Protein AF-A0A9D2GR12-F1 (afdb_monomer_lite)

Secondary structure (DSSP, 8-state):
-----------S--------------HHHHHHHHHHHHHHHHHHHHHHHHHHHHHHHHHHHHHHHTT--EEEEEEETTEEEEEETTS-EEEEE-------PPPPPPPPP-PPPPP-----SEEEEEETTEEEEEETTT-PBPBBTTSPBPB--SPPPEEE-TTT-EEEETTEEEEEESS-SS-SSEEEEEE-SSEEEEEETTS-EEEEEBP--SS-----SSEEEEE-TTSSSB--EEEEEPBT-EEEEEEEEESTT-EEEEE--TT-EEEE--GGGTTEEEEEBPPTT-TT--SEEEEEEEEEETTEEEEEEEEEEE-GGGSPPPPEEEEEETT--EE-TTPEEEEETT-EEEEEEEEESPPPTT--EEEEESTT-EEEE-SSSTTEEEEE--SS-EEEEEEEEETTSPPEEEEEEEEE--EEEEE-TTSPBPPSEEEEETT--EEEEEEEESTTPEEEEE--TT-EEEEETTEEEEE--SSSTT---EEEEEEEEEETTEEEEEEEEEEEEEE-SPPPP-TT-EEETTS-EESS----SSS-EEEEEEEES----HHHHHH-GGGGG-SS-EEEEESB---BS-SSSS----PPPTTTGGGSGGGTT--SSTTTTSSS--HHHHHHHHHHT-SS--HHHHHHHTHHHHHT-PPPTTS--SBPPPHHHHHHHHHGGG-EEEESSSEEEEE-GGG-HHHHHHHHHHHHH-GGGTT---TTB----SSSSTTSS--------SS-SEEEE--TTSPEEEEE----S-S-B----B-

pLDDT: mean 71.35, std 20.83, range [26.17, 97.94]

Radius of gyration: 57.98 Å; chains: 1; bounding box: 160×81×132 Å

Sequence (775 aa):
MKRIFTTIMAGAAALVGMVSCSQYDDSALRDSLAGLTDRIDAIDSALNGAGGEIAALQELASKAEGYITVDEVVENTDGWTLVFSDGDSVVLRNGAKGEEGEDGKQGEAGENGKPGEAGSPLTIVLQNGVYYWAWKDSGELLKGTDGQPMPASSTPTLSVDEESGCWIVNGQYTDMPAIGGDSRFIRKVEVSDYYVYITLSNGYTLNLSRTQSGESIEIGDYGFRFLDTEGTSDLKSKEDFIRSEAQYVGYEMKPEGATVFFVHPDGWNVAFGTEENAGKIAITAPDFNNPIREDEGTIAAVLTKDGVTVVANLQVKVDQSADPVVYSYTVKDETENEISSDQTIEFLTGEAMTFTYTIEPELNEDHDAVLAATDGWVIEESQETPGQFTLTAPASAGSGEVTIQVNETEPIVLFKVNATAPSLTVTDQEGSPVEDSYLFYAEDVKTFNYTWAPADATVTINGPESWTLDYSDGTLTVTPPAEEAGATVSGTVSYTLTRGEEEILKGDLFSVEVSFGQAPPQPGDYYYADGTWSSALNETEDNPAIGVVFWIGTHTDGKLLEDYPALAQGGNHGLVVAFKNVLATAFRSSGEITLPSVSYVNSVEAAENASNTGEILSTGAYGYANTCLLRETNDQELTILTALDSYAETYACPAPENTSDWFIPSAVEMFYLIAGNTASISTGGGYNFSVTAGDLTNGVAVYNAIREKYPEKDETFGDAYYTFNNVWLSHIDTAYGTPTNPHGGWSISGSVEGPYTLSAAGFSDKKAVRPILAF

Foldseek 3Di:
DDDDDDDDDPDDDPDDDDDDDPPPPCVVVVLVVVLVVQVVVLVVVQVVLVVLQVVLVVVVVVCVVQLWFFADWAADPQGIWTQTLVRDIGGDGFFDDDDDDDDDDDDDDDDDDDDDDDDDQWDWDDDPNFIFIAGPVPRHFWAFPVRDGHTPPDDWRWGADPPQQAIDINNTGTPHHSHDSGRQFWHDWDDDQFWIWTATPVGDIDTGGHANDDPDPDDPQWDKFWAAPVNPDGAAEDAEAAAQDWDKIAMDTHDPPWDKDKDDAPQKDWDADDPVRHRIITIHAHDPPPPRGDQWDKIWIWTDDPRDIHIDIYIYGYDCPPPDDDKDKWKAFPVRDTDALADEDEAAAFDKGKMFMDIPPDDDPVKDKDKDKDPQKDWDADPVDPRMIMITHHNDWDKMFIWMDMPPDDIDTRYIYTYDHWDKAKAAPVRHHDDQEDEAEAFDKGKIFMDIPDPQKDKDKDDPPQWDWDDDPRMIMTHAHNDPVPGPQKDWIKMFIDRVNDTRDIDTRHIYGYDHDADQADQLWFAWLQGDTDNDQDADPVIGRFFTFQAAWQFPAPVQCVVQVVSVVITSDGKTWGQWWFKQLFQDDDDDDPDPPVVVVVVPVVCVPPPDDPPVQAPGWHQLVVQVCPVVRDPDDGSVVVSQVCVCVVPVRFHHPNDSTKTFTGPVVVVSQQQNPQKDWDDDPATKTWDAPVRRVSVVSRVVSSCVVPVPCVPHDPPIGDPPPCPNPVPVPDDDDDDDDPDDFWDWDDDPHGIIIIGGDDPPDSGIDIGTIMD

Structure (mmCIF, N/CA/C/O backbone):
data_AF-A0A9D2GR12-F1
#
_entry.id   AF-A0A9D2GR12-F1
#
loop_
_atom_site.group_PDB
_atom_site.id
_atom_site.type_symbol
_atom_site.label_atom_id
_atom_site.label_alt_id
_atom_site.label_comp_id
_atom_site.label_asym_id
_atom_site.label_entity_id
_atom_site.label_seq_id
_atom_site.pdbx_PDB_ins_code
_atom_site.Cartn_x
_atom_site.Cartn_y
_atom_site.Cartn_z
_atom_site.occupancy
_atom_site.B_iso_or_equiv
_atom_site.auth_seq_id
_atom_site.auth_comp_id
_atom_site.auth_asym_id
_atom_site.auth_atom_id
_atom_site.pdbx_PDB_model_num
ATOM 1 N N . MET A 1 1 ? -97.128 22.845 0.367 1.00 39.22 1 MET A N 1
ATOM 2 C CA . MET A 1 1 ? -96.217 23.067 -0.776 1.00 39.22 1 MET A CA 1
ATOM 3 C C . MET A 1 1 ? -95.268 21.876 -0.792 1.00 39.22 1 MET A C 1
ATOM 5 O O . MET A 1 1 ? -94.304 21.893 -0.058 1.00 39.22 1 MET A O 1
ATOM 9 N N . LYS A 1 2 ? -95.635 20.685 -1.281 1.00 29.05 2 LYS A N 1
ATOM 10 C CA . LYS A 1 2 ? -96.186 20.287 -2.592 1.00 29.05 2 LYS A CA 1
ATOM 11 C C . LYS A 1 2 ? -95.231 20.625 -3.745 1.00 29.05 2 LYS A C 1
ATOM 13 O O . LYS A 1 2 ? -95.222 21.761 -4.184 1.00 29.05 2 LYS A O 1
ATOM 18 N N . ARG A 1 3 ? -94.655 19.550 -4.293 1.00 31.52 3 ARG A N 1
ATOM 19 C CA . ARG A 1 3 ? -94.695 19.198 -5.718 1.00 31.52 3 ARG A CA 1
ATOM 20 C C . ARG A 1 3 ? -93.808 19.988 -6.692 1.00 31.52 3 ARG A C 1
ATOM 22 O O . ARG A 1 3 ? -94.068 21.146 -6.967 1.00 31.52 3 ARG A O 1
ATOM 29 N N . ILE A 1 4 ? -92.985 19.186 -7.373 1.00 39.75 4 ILE A N 1
ATOM 30 C CA . ILE A 1 4 ? -92.846 19.119 -8.837 1.00 39.75 4 ILE A CA 1
ATOM 31 C C . ILE A 1 4 ? -92.072 20.265 -9.485 1.00 39.75 4 ILE A C 1
ATOM 33 O O . ILE A 1 4 ? -92.606 21.340 -9.702 1.00 39.75 4 ILE A O 1
ATOM 37 N N . PHE A 1 5 ? -90.868 19.923 -9.929 1.00 32.44 5 PHE A N 1
ATOM 38 C CA . PHE A 1 5 ? -90.311 20.177 -11.262 1.00 32.44 5 PHE A CA 1
ATOM 39 C C . PHE A 1 5 ? -89.201 19.105 -11.403 1.00 32.44 5 PHE A C 1
ATOM 41 O O . PHE A 1 5 ? -88.431 18.921 -10.472 1.00 32.44 5 PHE A O 1
ATOM 48 N N . THR A 1 6 ? -89.094 18.259 -12.426 1.00 30.08 6 THR A N 1
ATOM 49 C CA . THR A 1 6 ? -89.607 18.363 -13.787 1.00 30.08 6 THR A CA 1
ATOM 50 C C . THR A 1 6 ? -89.575 16.980 -14.432 1.00 30.08 6 THR A C 1
ATOM 52 O O . THR A 1 6 ? -88.517 16.393 -14.629 1.00 30.08 6 THR A O 1
ATOM 55 N N . THR A 1 7 ? -90.744 16.486 -14.810 1.00 39.09 7 THR A N 1
ATOM 56 C CA . THR A 1 7 ? -90.906 15.490 -15.864 1.00 39.09 7 THR A CA 1
ATOM 57 C C . THR A 1 7 ? -90.812 16.223 -17.198 1.00 39.09 7 THR A C 1
ATOM 59 O O . THR A 1 7 ? -91.741 16.965 -17.487 1.00 39.09 7 THR A O 1
ATOM 62 N N . ILE A 1 8 ? -89.770 16.019 -18.011 1.00 38.38 8 ILE A N 1
ATOM 63 C CA . ILE A 1 8 ? -89.871 16.032 -19.484 1.00 38.38 8 ILE A CA 1
ATOM 64 C C . ILE A 1 8 ? -88.817 15.052 -20.038 1.00 38.38 8 ILE A C 1
ATOM 66 O O . ILE A 1 8 ? -87.657 15.104 -19.654 1.00 38.38 8 ILE A O 1
ATOM 70 N N . MET A 1 9 ? -89.265 14.216 -20.980 1.00 30.61 9 MET A N 1
ATOM 71 C CA . MET A 1 9 ? -88.514 13.340 -21.895 1.00 30.61 9 MET A CA 1
ATOM 72 C C . MET A 1 9 ? -88.226 11.901 -21.461 1.00 30.61 9 MET A C 1
ATOM 74 O O . MET A 1 9 ? -87.093 11.458 -21.322 1.00 30.61 9 MET A O 1
ATOM 78 N N . ALA A 1 10 ? -89.303 11.115 -21.472 1.00 36.44 10 ALA A N 1
ATOM 79 C CA . ALA A 1 10 ? -89.287 9.893 -22.269 1.00 36.44 10 ALA A CA 1
ATOM 80 C C . ALA A 1 10 ? -89.020 10.251 -23.748 1.00 36.44 10 ALA A C 1
ATOM 82 O O . ALA A 1 10 ? -89.699 11.135 -24.275 1.00 36.44 10 ALA A O 1
ATOM 83 N N . GLY A 1 11 ? -88.076 9.574 -24.415 1.00 32.59 11 GLY A N 1
ATOM 84 C CA . GLY A 1 11 ? -87.914 9.751 -25.862 1.00 32.59 11 GLY A CA 1
ATOM 85 C C . GLY A 1 11 ? -86.659 9.208 -26.554 1.00 32.59 11 GLY A C 1
ATOM 86 O O . GLY A 1 11 ? -86.220 9.870 -27.480 1.00 32.59 11 GLY A O 1
ATOM 87 N N . ALA A 1 12 ? -86.089 8.070 -26.129 1.00 29.47 12 ALA A N 1
ATOM 88 C CA . ALA A 1 12 ? -85.216 7.139 -26.891 1.00 29.47 12 ALA A CA 1
ATOM 89 C C . ALA A 1 12 ? -84.390 6.330 -25.869 1.00 29.47 12 ALA A C 1
ATOM 91 O O . ALA A 1 12 ? -83.736 6.923 -25.030 1.00 29.47 12 ALA A O 1
ATOM 92 N N . ALA A 1 13 ? -84.335 5.008 -25.816 1.00 32.44 13 ALA A N 1
ATOM 93 C CA . ALA A 1 13 ? -84.885 3.971 -26.658 1.00 32.44 13 ALA A CA 1
ATOM 94 C C . ALA A 1 13 ? -85.016 2.709 -25.788 1.00 32.44 13 ALA A C 1
ATOM 96 O O . ALA A 1 13 ? -84.040 2.220 -25.221 1.00 32.44 13 ALA A O 1
ATOM 97 N N . ALA A 1 14 ? -86.225 2.160 -25.711 1.00 40.50 14 ALA A N 1
ATOM 98 C CA . ALA A 1 14 ? -86.373 0.733 -25.495 1.00 40.50 14 ALA A CA 1
ATOM 99 C C . ALA A 1 14 ? -85.939 0.043 -26.798 1.00 40.50 14 ALA A C 1
ATOM 101 O O . ALA A 1 14 ? -86.658 0.173 -27.784 1.00 40.50 14 ALA A O 1
ATOM 102 N N . LEU A 1 15 ? -84.754 -0.582 -26.807 1.00 39.69 15 LEU A N 1
ATOM 103 C CA . LEU A 1 15 ? -84.400 -1.854 -27.475 1.00 39.69 15 LEU A CA 1
ATOM 104 C C . LEU A 1 15 ? -82.864 -1.994 -27.601 1.00 39.69 15 LEU A C 1
ATOM 106 O O . LEU A 1 15 ? -82.296 -1.628 -28.620 1.00 39.69 15 LEU A O 1
ATOM 110 N N . VAL A 1 16 ? -82.212 -2.585 -26.595 1.00 43.44 16 VAL A N 1
ATOM 111 C CA . VAL A 1 16 ? -81.252 -3.697 -26.774 1.00 43.44 16 VAL A CA 1
ATOM 112 C C . VAL A 1 16 ? -81.396 -4.567 -25.528 1.00 43.44 16 VAL A C 1
ATOM 114 O O . VAL A 1 16 ? -80.827 -4.291 -24.477 1.00 43.44 16 VAL A O 1
ATOM 117 N N . GLY A 1 17 ? -82.246 -5.586 -25.623 1.00 40.62 17 GLY A N 1
ATOM 118 C CA . GLY A 1 17 ? -82.157 -6.730 -24.732 1.00 40.62 17 GLY A CA 1
ATOM 119 C C . GLY A 1 17 ? -81.022 -7.645 -25.193 1.00 40.62 17 GLY A C 1
ATOM 120 O O . GLY A 1 17 ? -80.806 -7.792 -26.393 1.00 40.62 17 GLY A O 1
ATOM 121 N N . MET A 1 18 ? -80.401 -8.307 -24.214 1.00 44.59 18 MET A N 1
ATOM 122 C CA . MET A 1 18 ? -79.562 -9.506 -24.337 1.00 44.59 18 MET A CA 1
ATOM 123 C C . MET A 1 18 ? -78.113 -9.307 -24.813 1.00 44.59 18 MET A C 1
ATOM 125 O O . MET A 1 18 ? -77.780 -9.628 -25.945 1.00 44.59 18 MET A O 1
ATOM 129 N N . VAL A 1 19 ? -77.223 -8.956 -23.879 1.00 42.34 19 VAL A N 1
ATOM 130 C CA . VAL A 1 19 ? -76.031 -9.780 -23.605 1.00 42.34 19 VAL A CA 1
ATOM 131 C C . VAL A 1 19 ? -75.877 -9.878 -22.088 1.00 42.34 19 VAL A C 1
ATOM 133 O O . VAL A 1 19 ? -75.984 -8.888 -21.370 1.00 42.34 19 VAL A O 1
ATOM 136 N N . SER A 1 20 ? -75.712 -11.110 -21.624 1.00 48.81 20 SER A N 1
ATOM 137 C CA . SER A 1 20 ? -75.504 -11.511 -20.239 1.00 48.81 20 SER A CA 1
ATOM 138 C C . SER A 1 20 ? -74.374 -10.717 -19.571 1.00 48.81 20 SER A C 1
ATOM 140 O O . SER A 1 20 ? -73.234 -10.802 -20.010 1.00 48.81 20 SER A O 1
ATOM 142 N N . CYS A 1 21 ? -74.679 -10.030 -18.475 1.00 35.41 21 CYS A N 1
ATOM 143 C CA . CYS A 1 21 ? -73.775 -9.957 -17.334 1.00 35.41 21 CYS A CA 1
ATOM 144 C C . CYS A 1 21 ? -74.639 -10.227 -16.106 1.00 35.41 21 CYS A C 1
ATOM 146 O O . CYS A 1 21 ? -75.266 -9.322 -15.558 1.00 35.41 21 CYS A O 1
ATOM 148 N N . SER A 1 22 ? -74.711 -11.497 -15.698 1.00 45.69 22 SER A N 1
ATOM 149 C CA . SER A 1 22 ? -74.876 -11.802 -14.280 1.00 45.69 22 SER A CA 1
ATOM 150 C C . SER A 1 22 ? -73.867 -10.925 -13.541 1.00 45.69 22 SER A C 1
ATOM 152 O O . SER A 1 22 ? -72.668 -11.062 -13.790 1.00 45.69 22 SER A O 1
ATOM 154 N N . GLN A 1 23 ? -74.331 -9.972 -12.728 1.00 49.69 23 GLN A N 1
ATOM 155 C CA . GLN A 1 23 ? -73.430 -9.293 -11.800 1.00 49.69 23 GLN A CA 1
ATOM 156 C C . GLN A 1 23 ? -72.725 -10.400 -11.019 1.00 49.69 23 GLN A C 1
ATOM 158 O O . GLN A 1 23 ? -73.388 -11.315 -10.531 1.00 49.69 23 GLN A O 1
ATOM 163 N N . TYR A 1 24 ? -71.396 -10.393 -11.062 1.00 44.56 24 TYR A N 1
ATOM 164 C CA . TYR A 1 24 ? -70.570 -11.396 -10.413 1.00 44.56 24 TYR A CA 1
ATOM 165 C C . TYR A 1 24 ? -70.845 -11.304 -8.908 1.00 44.56 24 TYR A C 1
ATOM 167 O O . TYR A 1 24 ? -70.434 -10.341 -8.269 1.00 44.56 24 TYR A O 1
ATOM 175 N N . ASP A 1 25 ? -71.648 -12.238 -8.398 1.00 52.62 25 ASP A N 1
ATOM 176 C CA . ASP A 1 25 ? -72.025 -12.332 -6.989 1.00 52.62 25 ASP A CA 1
ATOM 177 C C . ASP A 1 25 ? -70.882 -13.025 -6.243 1.00 52.62 25 ASP A C 1
ATOM 179 O O . ASP A 1 25 ? -70.800 -14.252 -6.169 1.00 52.62 25 ASP A O 1
ATOM 183 N N . ASP A 1 26 ? -69.930 -12.211 -5.792 1.00 49.69 26 ASP A N 1
ATOM 184 C CA . ASP A 1 26 ? -68.739 -12.636 -5.064 1.00 49.69 26 ASP A CA 1
ATOM 185 C C . ASP A 1 26 ? -68.935 -12.649 -3.545 1.00 49.69 26 ASP A C 1
ATOM 187 O O . ASP A 1 26 ? -67.970 -12.873 -2.813 1.00 49.69 26 ASP A O 1
ATOM 191 N N . SER A 1 27 ? -70.169 -12.468 -3.056 1.00 53.00 27 SER A N 1
ATOM 192 C CA . SER A 1 27 ? -70.480 -12.449 -1.624 1.00 53.00 27 SER A CA 1
ATOM 193 C C . SER A 1 27 ? -69.969 -13.701 -0.907 1.00 53.00 27 SER A C 1
ATOM 195 O O . SER A 1 27 ? -69.324 -13.586 0.129 1.00 53.00 27 SER A O 1
ATOM 197 N N . ALA A 1 28 ? -70.096 -14.882 -1.522 1.00 45.22 28 ALA A N 1
ATOM 198 C CA . ALA A 1 28 ? -69.582 -16.133 -0.956 1.00 45.22 28 ALA A CA 1
ATOM 199 C C . ALA A 1 28 ? -68.043 -16.170 -0.810 1.00 45.22 28 ALA A C 1
ATOM 201 O O . ALA A 1 28 ? -67.517 -16.790 0.119 1.00 45.22 28 ALA A O 1
ATOM 202 N N . LEU A 1 29 ? -67.308 -15.509 -1.714 1.00 48.25 29 LEU A N 1
ATOM 203 C CA . LEU A 1 29 ? -65.848 -15.388 -1.627 1.00 48.25 29 LEU A CA 1
ATOM 204 C C . LEU A 1 29 ? -65.441 -14.372 -0.555 1.00 48.25 29 LEU A C 1
ATOM 206 O O . LEU A 1 29 ? -64.462 -14.602 0.149 1.00 48.25 29 LEU A O 1
ATOM 210 N N . ARG A 1 30 ? -66.198 -13.280 -0.398 1.00 57.09 30 ARG A N 1
ATOM 211 C CA . ARG A 1 30 ? -65.947 -12.247 0.620 1.00 57.09 30 ARG A CA 1
ATOM 212 C C . ARG A 1 30 ? -66.241 -12.751 2.033 1.00 57.09 30 ARG A C 1
ATOM 214 O O . ARG A 1 30 ? -65.442 -12.491 2.923 1.00 57.09 30 ARG A O 1
ATOM 221 N N . ASP A 1 31 ? -67.294 -13.546 2.210 1.00 53.31 31 ASP A N 1
ATOM 222 C CA . ASP A 1 31 ? -67.618 -14.190 3.491 1.00 53.31 31 ASP A CA 1
ATOM 223 C C . ASP A 1 31 ? -66.564 -15.241 3.876 1.00 53.31 31 ASP A C 1
ATOM 225 O O . ASP A 1 31 ? -66.149 -15.331 5.030 1.00 53.31 31 ASP A O 1
ATOM 229 N N . SER A 1 32 ? -66.067 -16.002 2.892 1.00 46.78 32 SER A N 1
ATOM 230 C CA . SER A 1 32 ? -64.966 -16.948 3.112 1.00 46.78 32 SER A CA 1
ATOM 231 C C . SER A 1 32 ? -63.659 -16.233 3.466 1.00 46.78 32 SER A C 1
ATOM 233 O O . SER A 1 32 ? -62.907 -16.727 4.302 1.00 46.78 32 SER A O 1
ATOM 235 N N . LEU A 1 33 ? -63.389 -15.077 2.846 1.00 50.12 33 LEU A N 1
ATOM 236 C CA . LEU A 1 33 ? -62.217 -14.255 3.144 1.00 50.12 33 LEU A CA 1
ATOM 237 C C . LEU A 1 33 ? -62.296 -13.657 4.554 1.00 50.12 33 LEU A C 1
ATOM 239 O O . LEU A 1 33 ? -61.310 -13.735 5.275 1.00 50.12 33 LEU A O 1
ATOM 243 N N . ALA A 1 34 ? -63.461 -13.146 4.964 1.00 47.38 34 ALA A N 1
ATOM 244 C CA . ALA A 1 34 ? -63.689 -12.644 6.319 1.00 47.38 34 ALA A CA 1
ATOM 245 C C . ALA A 1 34 ? -63.476 -13.741 7.377 1.00 47.38 34 ALA A C 1
ATOM 247 O O . ALA A 1 34 ? -62.691 -13.555 8.295 1.00 47.38 34 ALA A O 1
ATOM 248 N N . GLY A 1 35 ? -64.042 -14.939 7.184 1.00 47.09 35 GLY A N 1
ATOM 249 C CA . GLY A 1 35 ? -63.811 -16.058 8.109 1.00 47.09 35 GLY A CA 1
ATOM 250 C C . GLY A 1 35 ? -62.366 -16.583 8.121 1.00 47.09 35 GLY A C 1
ATOM 251 O O . GLY A 1 35 ? -61.930 -17.195 9.093 1.00 47.09 35 GLY A O 1
ATOM 252 N N . LEU A 1 36 ? -61.596 -16.369 7.049 1.00 50.31 36 LEU A N 1
ATOM 253 C CA . LEU A 1 36 ? -60.152 -16.630 7.031 1.00 50.31 36 LEU A CA 1
ATOM 254 C C . LEU A 1 36 ? -59.378 -15.561 7.809 1.00 50.31 36 LEU A C 1
ATOM 256 O O . LEU A 1 36 ? -58.450 -15.926 8.5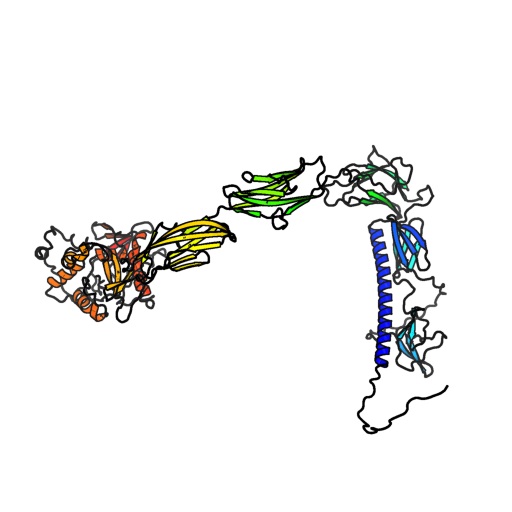25 1.00 50.31 36 LEU A O 1
ATOM 260 N N . THR A 1 37 ? -59.772 -14.290 7.705 1.00 49.22 37 THR A N 1
ATOM 261 C CA . THR A 1 37 ? -59.223 -13.190 8.509 1.00 49.22 37 THR A CA 1
ATOM 262 C C . THR A 1 37 ? -59.465 -13.427 10.000 1.00 49.22 37 THR A C 1
ATOM 264 O O . THR A 1 37 ? -58.493 -13.486 10.742 1.00 49.22 37 THR A O 1
ATOM 267 N N . ASP A 1 38 ? -60.693 -13.743 10.418 1.00 52.62 38 ASP A N 1
ATOM 268 C CA . ASP A 1 38 ? -61.015 -14.009 11.832 1.00 52.62 38 ASP A CA 1
ATOM 269 C C . ASP A 1 38 ? -60.209 -15.192 12.404 1.00 52.62 38 ASP A C 1
ATOM 271 O O . ASP A 1 38 ? -59.784 -15.201 13.560 1.00 52.62 38 ASP A O 1
ATOM 275 N N . ARG A 1 39 ? -59.970 -16.225 11.583 1.00 55.38 39 ARG A N 1
ATOM 276 C CA . ARG A 1 39 ? -59.141 -17.379 11.970 1.00 55.38 39 ARG A CA 1
ATOM 277 C C . ARG A 1 39 ? -57.666 -17.021 12.090 1.00 55.38 39 ARG A C 1
ATOM 279 O O . ARG A 1 39 ? -56.989 -17.612 12.928 1.00 55.38 39 ARG A O 1
ATOM 286 N N . ILE A 1 40 ? -57.168 -16.121 11.246 1.00 56.41 40 ILE A N 1
ATOM 287 C CA . ILE A 1 40 ? -55.800 -15.607 11.343 1.00 56.41 40 ILE A CA 1
ATOM 288 C C . ILE A 1 40 ? -55.667 -14.769 12.615 1.00 56.41 40 ILE A C 1
ATOM 290 O O . ILE A 1 40 ? -54.770 -15.052 13.397 1.00 56.41 40 ILE A O 1
ATOM 294 N N . ASP A 1 41 ? -56.610 -13.872 12.900 1.00 52.25 41 ASP A N 1
ATOM 295 C CA . ASP A 1 41 ? -56.581 -13.022 14.098 1.00 52.25 41 ASP A CA 1
ATOM 296 C C . ASP A 1 41 ? -56.635 -13.845 15.401 1.00 52.25 41 ASP A C 1
ATOM 298 O O . ASP A 1 41 ? -55.936 -13.555 16.379 1.00 52.25 41 ASP A O 1
ATOM 302 N N . ALA A 1 42 ? -57.408 -14.936 15.410 1.00 52.09 42 ALA A N 1
ATOM 303 C CA . ALA A 1 42 ? -57.449 -15.880 16.526 1.00 52.09 42 ALA A CA 1
ATOM 304 C C . ALA A 1 42 ? -56.135 -16.667 16.691 1.00 52.09 42 ALA A C 1
ATOM 306 O O . ALA A 1 42 ? -55.667 -16.872 17.814 1.00 52.09 42 ALA A O 1
ATOM 307 N N . ILE A 1 43 ? -55.520 -17.096 15.582 1.00 53.62 43 ILE A N 1
ATOM 308 C CA . ILE A 1 43 ? -54.206 -17.753 15.598 1.00 53.62 43 ILE A CA 1
ATOM 309 C C . ILE A 1 43 ? -53.125 -16.775 16.070 1.00 53.62 43 ILE A C 1
ATOM 311 O O . ILE A 1 43 ? -52.317 -17.149 16.917 1.00 53.62 43 ILE A O 1
ATOM 315 N N . ASP A 1 44 ? -53.136 -15.532 15.594 1.00 54.75 44 ASP A N 1
ATOM 316 C CA . ASP A 1 44 ? -52.181 -14.490 15.976 1.00 54.75 44 ASP A CA 1
ATOM 317 C C . ASP A 1 44 ? -52.313 -14.140 17.460 1.00 54.75 44 ASP A C 1
ATOM 319 O O . ASP A 1 44 ? -51.315 -14.070 18.177 1.00 54.75 44 ASP A O 1
ATOM 323 N N . SER A 1 45 ? -53.536 -14.035 17.979 1.00 55.62 45 SER A N 1
ATOM 324 C CA . SER A 1 45 ? -53.789 -13.833 19.411 1.00 55.62 45 SER A CA 1
ATOM 325 C C . SER A 1 45 ? -53.288 -15.012 20.258 1.00 55.62 45 SER A C 1
ATOM 327 O O . SER A 1 45 ? -52.644 -14.816 21.294 1.00 55.62 45 SER A O 1
ATOM 329 N N . ALA A 1 46 ? -53.505 -16.251 19.801 1.00 54.56 46 ALA A N 1
ATOM 330 C CA . ALA A 1 46 ? -53.001 -17.451 20.465 1.00 54.56 46 ALA A CA 1
ATOM 331 C C . ALA A 1 46 ? -51.468 -17.578 20.387 1.00 54.56 46 ALA A C 1
ATOM 333 O O . ALA A 1 46 ? -50.848 -18.067 21.336 1.00 54.56 46 ALA A O 1
ATOM 334 N N . LEU A 1 47 ? -50.833 -17.151 19.295 1.00 54.03 47 LEU A N 1
ATOM 335 C CA . LEU A 1 47 ? -49.375 -17.106 19.164 1.00 54.03 47 LEU A CA 1
ATOM 336 C C . LEU A 1 47 ? -48.774 -16.021 20.062 1.00 54.03 47 LEU A C 1
ATOM 338 O O . LEU A 1 47 ? -47.829 -16.308 20.793 1.00 54.03 47 LEU A O 1
ATOM 342 N N . ASN A 1 48 ? -49.369 -14.829 20.105 1.00 59.78 48 ASN A N 1
ATOM 343 C CA . ASN A 1 48 ? -48.934 -13.731 20.971 1.00 59.78 48 ASN A CA 1
ATOM 344 C C . ASN A 1 48 ? -49.032 -14.099 22.458 1.00 59.78 48 ASN A C 1
ATOM 346 O O . ASN A 1 48 ? -48.097 -13.855 23.220 1.00 59.78 48 ASN A O 1
ATOM 350 N N . GLY A 1 49 ? -50.111 -14.773 22.870 1.00 62.09 49 GLY A N 1
ATOM 351 C CA . GLY A 1 49 ? -50.223 -15.305 24.229 1.00 62.09 49 GLY A CA 1
ATOM 352 C C . GLY A 1 49 ? -49.142 -16.343 24.561 1.00 62.09 49 GLY A C 1
ATOM 353 O O . GLY A 1 49 ? -48.660 -16.380 25.687 1.00 62.09 49 GLY A O 1
ATOM 354 N N . ALA A 1 50 ? -48.720 -17.167 23.590 1.00 59.62 50 ALA A N 1
ATOM 355 C CA . ALA A 1 50 ? -47.663 -18.167 23.802 1.00 59.62 50 ALA A CA 1
ATOM 356 C C . ALA A 1 50 ? -46.308 -17.480 23.894 1.00 59.62 50 ALA A C 1
ATOM 358 O O . ALA A 1 50 ? -45.508 -17.839 24.748 1.00 59.62 50 ALA A O 1
ATOM 359 N N . GLY A 1 51 ? -46.079 -16.476 23.044 1.00 57.19 51 GLY A N 1
ATOM 360 C CA . GLY A 1 51 ? -44.892 -15.634 23.089 1.00 57.19 51 GLY A CA 1
ATOM 361 C C . GLY A 1 51 ? -44.717 -14.969 24.453 1.00 57.19 51 GLY A C 1
ATOM 362 O O . GLY A 1 51 ? -43.624 -15.017 25.004 1.00 57.19 51 GLY A O 1
ATOM 363 N N . GLY A 1 52 ? -45.795 -14.438 25.041 1.00 66.94 52 GLY A N 1
ATOM 364 C CA . GLY A 1 52 ? -45.759 -13.839 26.379 1.00 66.94 52 GLY A CA 1
ATOM 365 C C . GLY A 1 52 ? -45.411 -14.832 27.496 1.00 66.94 52 GLY A C 1
ATOM 366 O O . GLY A 1 52 ? -44.573 -14.536 28.341 1.00 66.94 52 GLY A O 1
ATOM 367 N N . GLU A 1 53 ? -46.005 -16.029 27.494 1.00 70.75 53 GLU A N 1
ATOM 368 C CA . GLU A 1 53 ? -45.701 -17.058 28.505 1.00 70.75 53 GLU A CA 1
ATOM 369 C C . GLU A 1 53 ? -44.298 -17.662 28.334 1.00 70.75 53 GLU A C 1
ATOM 371 O O . GLU A 1 53 ? -43.631 -17.964 29.322 1.00 70.75 53 GLU A O 1
ATOM 376 N N . ILE A 1 54 ? -43.828 -17.812 27.090 1.00 70.44 54 ILE A N 1
ATOM 377 C CA . ILE A 1 54 ? -42.456 -18.240 26.791 1.00 70.44 54 ILE A CA 1
ATOM 378 C C . ILE A 1 54 ? -41.458 -17.191 27.283 1.00 70.44 54 ILE A C 1
ATOM 380 O O . ILE A 1 54 ? -40.479 -17.568 27.922 1.00 70.44 54 ILE A O 1
ATOM 384 N N . ALA A 1 55 ? -41.721 -15.903 27.050 1.00 70.44 55 ALA A N 1
ATOM 385 C CA . ALA A 1 55 ? -40.882 -14.820 27.555 1.00 70.44 55 ALA A CA 1
ATOM 386 C C . ALA A 1 55 ? -40.806 -14.841 29.089 1.00 70.44 55 ALA A C 1
ATOM 388 O O . ALA A 1 55 ? -39.711 -14.808 29.641 1.00 70.44 55 ALA A O 1
ATOM 389 N N . ALA A 1 56 ? -41.942 -15.016 29.774 1.00 77.19 56 ALA A N 1
ATOM 390 C CA . ALA A 1 56 ? -41.966 -15.145 31.230 1.00 77.19 56 ALA A CA 1
ATOM 391 C C . ALA A 1 56 ? -41.143 -16.352 31.720 1.00 77.19 56 ALA A C 1
ATOM 393 O O . ALA A 1 56 ? -40.365 -16.224 32.657 1.00 77.19 56 ALA A O 1
ATOM 394 N N . LEU A 1 57 ? -41.253 -17.523 31.080 1.00 78.62 57 LEU A N 1
ATOM 395 C CA . LEU A 1 57 ? -40.446 -18.701 31.435 1.00 78.62 57 LEU A CA 1
ATOM 396 C C . LEU A 1 57 ? -38.946 -18.507 31.175 1.00 78.62 57 LEU A C 1
ATOM 398 O O . LEU A 1 57 ? -38.131 -18.991 31.960 1.00 78.62 57 LEU A O 1
ATOM 402 N N . GLN A 1 58 ? -38.581 -17.822 30.090 1.00 75.94 58 GLN A N 1
ATOM 403 C CA . GLN A 1 58 ? -37.192 -17.466 29.785 1.00 75.94 58 GLN A CA 1
ATOM 404 C C . GLN A 1 58 ? -36.629 -16.505 30.830 1.00 75.94 58 GLN A C 1
ATOM 406 O O . GLN A 1 58 ? -35.507 -16.694 31.293 1.00 75.94 58 GLN A O 1
ATOM 411 N N . GLU A 1 59 ? -37.424 -15.521 31.242 1.00 79.19 59 GLU A N 1
ATOM 412 C CA . GLU A 1 59 ? -37.050 -14.577 32.286 1.00 79.19 59 GLU A CA 1
ATOM 413 C C . GLU A 1 59 ? -36.876 -15.292 33.632 1.00 79.19 59 GLU A C 1
ATOM 415 O O . GLU A 1 59 ? -35.829 -15.156 34.255 1.00 79.19 59 GLU A O 1
ATOM 420 N N . LEU A 1 60 ? -37.810 -16.166 34.032 1.00 80.38 60 LEU A N 1
ATOM 421 C CA . LEU A 1 60 ? -37.657 -16.992 35.239 1.00 80.38 60 LEU A CA 1
ATOM 422 C C . LEU A 1 60 ? -36.399 -17.872 35.202 1.00 80.38 60 LEU A C 1
ATOM 424 O O . LEU A 1 60 ? -35.728 -18.018 36.224 1.00 80.38 60 LEU A O 1
ATOM 428 N N . ALA A 1 61 ? -36.083 -18.470 34.048 1.00 74.62 61 ALA A N 1
ATOM 429 C CA . ALA A 1 61 ? -34.872 -19.267 33.878 1.00 74.62 61 ALA A CA 1
ATOM 430 C C . ALA A 1 61 ? -33.609 -18.404 34.026 1.00 74.62 61 ALA A C 1
ATOM 432 O O . ALA A 1 61 ? -32.701 -18.787 34.758 1.00 74.62 61 ALA A O 1
ATOM 433 N N . SER A 1 62 ? -33.587 -17.213 33.419 1.00 72.19 62 SER A N 1
ATOM 434 C CA . SER A 1 62 ? -32.485 -16.254 33.556 1.00 72.19 62 SER A CA 1
ATOM 435 C C . SER A 1 62 ? -32.301 -15.785 35.003 1.00 72.19 62 SER A C 1
ATOM 437 O O . SER A 1 62 ? -31.178 -15.799 35.504 1.00 72.19 62 SER A O 1
ATOM 439 N N . LYS A 1 63 ? -33.389 -15.452 35.716 1.00 79.81 63 LYS A N 1
ATOM 440 C CA . LYS A 1 63 ? -33.322 -15.083 37.141 1.00 79.81 63 LYS A CA 1
ATOM 441 C C . LYS A 1 63 ? -32.780 -16.235 37.994 1.00 79.81 63 LYS A C 1
ATOM 443 O O . LYS A 1 63 ? -31.957 -16.007 38.878 1.00 79.81 63 LYS A O 1
ATOM 448 N N . ALA A 1 64 ? -33.187 -17.474 37.706 1.00 71.06 64 ALA A N 1
ATOM 449 C CA . ALA A 1 64 ? -32.688 -18.659 38.403 1.00 71.06 64 ALA A CA 1
ATOM 450 C C . ALA A 1 64 ? -31.193 -18.924 38.141 1.00 71.06 64 ALA A C 1
ATOM 452 O O . ALA A 1 64 ? -30.465 -19.240 39.081 1.00 71.06 64 ALA A O 1
ATOM 453 N N . GLU A 1 65 ? -30.726 -18.776 36.897 1.00 70.88 65 GLU A N 1
ATOM 454 C CA . GLU A 1 65 ? -29.304 -18.900 36.533 1.00 70.88 65 GLU A CA 1
ATOM 455 C C . GLU A 1 65 ? -28.444 -17.799 37.170 1.00 70.88 65 GLU A C 1
ATOM 457 O O . GLU A 1 65 ? -27.329 -18.071 37.612 1.00 70.88 65 GLU A O 1
ATOM 462 N N . GLY A 1 66 ? -28.984 -16.582 37.284 1.00 67.38 66 GLY A N 1
ATOM 463 C CA . GLY A 1 66 ? -28.346 -15.449 37.957 1.00 67.38 66 GLY A CA 1
ATOM 464 C C . GLY A 1 66 ? -28.407 -15.492 39.486 1.00 67.38 66 GLY A C 1
ATOM 465 O O . GLY A 1 66 ? -27.980 -14.538 40.129 1.00 67.38 66 GLY A O 1
ATOM 466 N N . TYR A 1 67 ? -28.950 -16.560 40.087 1.00 72.19 67 TYR A N 1
ATOM 467 C CA . TYR A 1 67 ? -29.160 -16.676 41.538 1.00 72.19 67 TYR A CA 1
ATOM 468 C C . TYR A 1 67 ? -29.979 -15.511 42.134 1.00 72.19 67 TYR A C 1
ATOM 470 O O . TYR A 1 67 ? -29.849 -15.158 43.307 1.00 72.19 67 TYR A O 1
ATOM 478 N N . ILE A 1 68 ? -30.869 -14.923 41.337 1.00 75.12 68 ILE A N 1
ATOM 479 C CA . ILE A 1 68 ? -31.728 -13.813 41.743 1.00 75.12 68 ILE A CA 1
ATOM 480 C C . ILE A 1 68 ? -32.915 -14.380 42.528 1.00 75.12 68 ILE A C 1
ATOM 482 O O . ILE A 1 68 ? -33.562 -15.345 42.112 1.00 75.12 68 ILE A O 1
ATOM 486 N N . THR A 1 69 ? -33.191 -13.802 43.695 1.00 81.06 69 THR A N 1
ATOM 487 C CA . THR A 1 69 ? -34.229 -14.288 44.608 1.00 81.06 69 THR A CA 1
ATOM 488 C C . THR A 1 69 ? -35.541 -13.538 44.422 1.00 81.06 69 THR A C 1
ATOM 490 O O . THR A 1 69 ? -35.566 -12.411 43.938 1.00 81.06 69 THR A O 1
ATOM 493 N N . VAL A 1 70 ? -36.650 -14.170 44.806 1.00 83.06 70 VAL A N 1
ATOM 494 C CA . VAL A 1 70 ? -37.982 -13.553 44.780 1.00 83.06 70 VAL A CA 1
ATOM 495 C C . VAL A 1 70 ? -38.193 -12.756 46.066 1.00 83.06 70 VAL A C 1
ATOM 497 O O . VAL A 1 70 ? -38.284 -13.347 47.146 1.00 83.06 70 VAL A O 1
ATOM 500 N N . ASP A 1 71 ? -38.291 -11.436 45.948 1.00 81.75 71 ASP A N 1
ATOM 501 C CA . ASP A 1 71 ? -38.577 -10.508 47.045 1.00 81.75 71 ASP A CA 1
ATOM 502 C C . ASP A 1 71 ? -40.050 -10.578 47.453 1.00 81.75 71 ASP A C 1
ATOM 504 O O . ASP A 1 71 ? -40.379 -10.806 48.620 1.00 81.75 71 ASP A O 1
ATOM 508 N N . GLU A 1 72 ? -40.949 -10.447 46.479 1.00 84.44 72 GLU A N 1
ATOM 509 C CA . GLU A 1 72 ? -42.390 -10.377 46.712 1.00 84.44 72 GLU A CA 1
ATOM 510 C C . GLU A 1 72 ? -43.154 -11.250 45.715 1.00 84.44 72 GLU A C 1
ATOM 512 O O . GLU A 1 72 ? -42.768 -11.407 44.558 1.00 84.44 72 GLU A O 1
ATOM 517 N N . VAL A 1 73 ? -44.262 -11.832 46.174 1.00 87.56 73 VAL A N 1
ATOM 518 C CA . VAL A 1 73 ? -45.203 -12.569 45.330 1.00 87.56 73 VAL A CA 1
ATOM 519 C C . VAL A 1 73 ? -46.584 -11.956 45.517 1.00 87.56 73 VAL A C 1
ATOM 521 O O . VAL A 1 73 ? -47.137 -12.005 46.616 1.00 87.56 73 VAL A O 1
ATOM 524 N N . VAL A 1 74 ? -47.138 -11.403 44.441 1.00 87.69 74 VAL A N 1
ATOM 525 C CA . VAL A 1 74 ? -48.440 -10.729 44.418 1.00 87.69 74 VAL A CA 1
ATOM 526 C C . VAL A 1 74 ? -49.417 -11.553 43.585 1.00 87.69 74 VAL A C 1
ATOM 528 O O . VAL A 1 74 ? -49.146 -11.865 42.429 1.00 87.69 74 VAL A O 1
ATOM 531 N N . GLU A 1 75 ? -50.560 -11.921 44.158 1.00 83.31 75 GLU A N 1
ATOM 532 C CA . GLU A 1 75 ? -51.640 -12.603 43.433 1.00 83.31 75 GLU A CA 1
ATOM 533 C C . GLU A 1 75 ? -52.517 -11.574 42.695 1.00 83.31 75 GLU A C 1
ATOM 535 O O . GLU A 1 75 ? -52.924 -10.566 43.275 1.00 83.31 75 GLU A O 1
ATOM 540 N N . ASN A 1 76 ? -52.824 -11.830 41.421 1.00 78.38 76 ASN A N 1
ATOM 541 C CA . ASN A 1 76 ? -53.630 -10.968 40.550 1.00 78.38 76 ASN A CA 1
ATOM 542 C C . ASN A 1 76 ? -54.858 -11.713 40.003 1.00 78.38 76 ASN A C 1
ATOM 544 O O . ASN A 1 76 ? -54.946 -12.935 40.079 1.00 78.38 76 ASN A O 1
ATOM 548 N N . THR A 1 77 ? -55.785 -10.984 39.368 1.00 66.56 77 THR A N 1
ATOM 549 C CA . THR A 1 77 ? -57.012 -11.560 38.777 1.00 66.56 77 THR A CA 1
ATOM 550 C C . THR A 1 77 ? -56.754 -12.648 37.735 1.00 66.56 77 THR A C 1
ATOM 552 O O . THR A 1 77 ? -57.558 -13.569 37.633 1.00 66.56 77 THR A O 1
ATOM 555 N N . ASP A 1 78 ? -55.632 -12.566 37.016 1.00 64.62 78 ASP A N 1
ATOM 556 C CA . ASP A 1 78 ? -55.289 -13.469 35.909 1.00 64.62 78 ASP A CA 1
ATOM 557 C C . ASP A 1 78 ? -54.010 -14.298 36.176 1.00 64.62 78 ASP A C 1
ATOM 559 O O . ASP A 1 78 ? -53.440 -14.876 35.246 1.00 64.62 78 ASP A O 1
ATOM 563 N N . GLY A 1 79 ? -53.514 -14.340 37.426 1.00 77.31 79 GLY A N 1
ATOM 564 C CA . GLY A 1 79 ? -52.303 -15.088 37.792 1.00 77.31 79 GLY A CA 1
ATOM 565 C C . GLY A 1 79 ? -51.484 -14.477 38.940 1.00 77.31 79 GLY A C 1
ATOM 566 O O . GLY A 1 79 ? -52.036 -14.104 39.966 1.00 77.31 79 GLY A O 1
ATOM 567 N N . TRP A 1 80 ? -50.161 -14.385 38.787 1.00 84.94 80 TRP A N 1
ATOM 568 C CA . TRP A 1 80 ? -49.201 -13.973 39.822 1.00 84.94 80 TRP A CA 1
ATOM 569 C C . TRP A 1 80 ? -48.165 -12.993 39.265 1.00 84.94 80 TRP A C 1
ATOM 571 O O . TRP A 1 80 ? -47.726 -13.155 38.134 1.00 84.94 80 TRP A O 1
ATOM 581 N N . THR A 1 81 ? -47.726 -12.019 40.055 1.00 88.38 81 THR A N 1
ATOM 582 C CA . THR A 1 81 ? -46.533 -11.208 39.782 1.00 88.38 81 THR A CA 1
ATOM 583 C C . THR A 1 81 ? -45.461 -11.570 40.797 1.00 88.38 81 THR A C 1
ATOM 585 O O . THR A 1 81 ? -45.709 -11.523 42.001 1.00 88.38 81 THR A O 1
ATOM 588 N N . LEU A 1 82 ? -44.276 -11.932 40.321 1.00 88.31 82 LEU A N 1
ATOM 589 C CA . LEU A 1 82 ? -43.095 -12.129 41.153 1.00 88.31 82 LEU A CA 1
ATOM 590 C C . LEU A 1 82 ? -42.218 -10.894 41.005 1.00 88.31 82 LEU A C 1
ATOM 592 O O . LEU A 1 82 ? -41.892 -10.537 39.878 1.00 88.31 82 LEU A O 1
ATOM 596 N N . VAL A 1 83 ? -41.847 -10.269 42.116 1.00 87.88 83 VAL A N 1
ATOM 597 C CA . VAL A 1 83 ? -40.855 -9.189 42.172 1.00 87.88 83 VAL A CA 1
ATOM 598 C C . VAL A 1 83 ? -39.544 -9.789 42.662 1.00 87.88 83 VAL A C 1
ATOM 600 O O . VAL A 1 83 ? -39.538 -10.537 43.641 1.00 87.88 83 VAL A O 1
ATOM 603 N N . PHE A 1 84 ? -38.450 -9.498 41.972 1.00 86.06 84 PHE A N 1
ATOM 604 C CA . PHE A 1 84 ? -37.129 -10.066 42.219 1.00 86.06 84 PHE A CA 1
ATOM 605 C C . PHE A 1 84 ? -36.219 -9.097 42.980 1.00 86.06 84 PHE A C 1
ATOM 607 O O . PHE A 1 84 ? -36.480 -7.898 43.041 1.00 86.06 84 PHE A O 1
ATOM 614 N N . SER A 1 85 ? -35.129 -9.617 43.550 1.00 77.50 85 SER A N 1
ATOM 615 C CA . SER A 1 85 ? -34.168 -8.852 44.361 1.00 77.50 85 SER A CA 1
ATOM 616 C C . SER A 1 85 ? -33.372 -7.783 43.603 1.00 77.50 85 SER A C 1
ATOM 618 O O . SER A 1 85 ? -32.645 -7.003 44.212 1.00 77.50 85 SER A O 1
ATOM 620 N N . ASP A 1 86 ? -33.450 -7.773 42.276 1.00 76.50 86 ASP A N 1
ATOM 621 C CA . ASP A 1 86 ? -32.902 -6.735 41.396 1.00 76.50 86 ASP A CA 1
ATOM 622 C C . ASP A 1 86 ? -33.934 -5.647 41.039 1.00 76.50 86 ASP A C 1
ATOM 624 O O . ASP A 1 86 ? -33.602 -4.684 40.355 1.00 76.50 86 ASP A O 1
ATOM 628 N N . GLY A 1 87 ? -35.169 -5.768 41.538 1.00 78.12 87 GLY A N 1
ATOM 629 C CA . GLY A 1 87 ? -36.271 -4.841 41.290 1.00 78.12 87 GLY A CA 1
ATOM 630 C C . GLY A 1 87 ? -37.126 -5.182 40.067 1.00 78.12 87 GLY A C 1
ATOM 631 O O . GLY A 1 87 ? -38.187 -4.575 39.898 1.00 78.12 87 GLY A O 1
ATOM 632 N N . ASP A 1 88 ? -36.719 -6.156 39.248 1.00 86.00 88 ASP A N 1
ATOM 633 C CA . ASP A 1 88 ? -37.506 -6.601 38.099 1.00 86.00 88 ASP A CA 1
ATOM 634 C C . ASP A 1 88 ? -38.736 -7.401 38.539 1.00 86.00 88 ASP A C 1
ATOM 636 O O . ASP A 1 88 ? -38.844 -7.876 39.675 1.00 86.00 88 ASP A O 1
ATOM 640 N N . SER A 1 89 ? -39.691 -7.583 37.622 1.00 87.38 89 SER A N 1
ATOM 641 C CA . SER A 1 89 ? -40.884 -8.373 37.910 1.00 87.38 89 SER A CA 1
ATOM 642 C C . SER A 1 89 ? -41.366 -9.194 36.723 1.00 87.38 89 SER A C 1
ATOM 644 O O . SER A 1 89 ? -41.447 -8.689 35.607 1.00 87.38 89 SER A O 1
ATOM 646 N N . VAL A 1 90 ? -41.781 -10.431 36.997 1.00 84.56 90 VAL A N 1
ATOM 647 C CA . VAL A 1 90 ? -42.347 -11.357 36.008 1.00 84.56 90 VAL A CA 1
ATOM 648 C C . VAL A 1 90 ? -43.815 -11.598 36.322 1.00 84.56 90 VAL A C 1
ATOM 650 O O . VAL A 1 90 ? -44.173 -11.926 37.455 1.00 84.56 90 VAL A O 1
ATOM 653 N N . VAL A 1 91 ? -44.670 -11.516 35.301 1.00 83.62 91 VAL A N 1
ATOM 654 C CA . VAL A 1 91 ? -46.090 -11.874 35.409 1.00 83.62 91 VAL A CA 1
ATOM 655 C C . VAL A 1 91 ? -46.311 -13.297 34.900 1.00 83.62 91 VAL A C 1
ATOM 657 O O . VAL A 1 91 ? -46.096 -13.594 33.727 1.00 83.62 91 VAL A O 1
ATOM 660 N N . LEU A 1 92 ? -46.805 -14.173 35.770 1.00 80.88 92 LEU A N 1
ATOM 661 C CA . LEU A 1 92 ? -47.215 -15.538 35.454 1.00 80.88 92 LEU A CA 1
ATOM 662 C C . LEU A 1 92 ? -48.727 -15.601 35.345 1.00 80.88 92 LEU A C 1
ATOM 664 O O . LEU A 1 92 ? -49.428 -15.463 36.342 1.00 80.88 92 LEU A O 1
ATOM 668 N N . ARG A 1 93 ? -49.242 -15.857 34.147 1.00 73.56 93 ARG A N 1
ATOM 669 C CA . ARG A 1 93 ? -50.676 -16.080 33.960 1.00 73.56 93 ARG A CA 1
ATOM 670 C C . ARG A 1 93 ? -51.027 -17.500 34.396 1.00 73.56 93 ARG A C 1
ATOM 672 O O . ARG A 1 93 ? -50.302 -18.434 34.073 1.00 73.56 93 ARG A O 1
ATOM 679 N N . ASN A 1 94 ? -52.106 -17.666 35.151 1.00 63.81 94 ASN A N 1
ATOM 680 C CA . ASN A 1 94 ? -52.650 -18.974 35.519 1.00 63.81 94 ASN A CA 1
ATOM 681 C C . ASN A 1 94 ? -54.169 -18.814 35.643 1.00 63.81 94 ASN A C 1
ATOM 683 O O . ASN A 1 94 ? -54.619 -18.023 36.469 1.00 63.81 94 ASN A O 1
ATOM 687 N N . GLY A 1 95 ? -54.927 -19.485 34.772 1.00 55.25 95 GLY A N 1
ATOM 688 C CA . GLY A 1 95 ? -56.374 -19.298 34.609 1.00 55.25 95 GLY A CA 1
ATOM 689 C C . GLY A 1 95 ? -57.179 -19.510 35.897 1.00 55.25 95 GLY A C 1
ATOM 690 O O . GLY A 1 95 ? -56.697 -20.077 36.881 1.00 55.25 95 GLY A O 1
ATOM 691 N N . ALA A 1 96 ? -58.427 -19.033 35.905 1.00 44.03 96 ALA A N 1
ATOM 692 C CA . ALA A 1 96 ? -59.304 -19.110 37.071 1.00 44.03 96 ALA A CA 1
ATOM 693 C C . ALA A 1 96 ? -59.549 -20.564 37.529 1.00 44.03 96 ALA A C 1
ATOM 695 O O . ALA A 1 96 ? -59.770 -21.469 36.729 1.00 44.03 96 ALA A O 1
ATOM 696 N N . LYS A 1 97 ? -59.551 -20.775 38.851 1.00 36.66 97 LYS A N 1
ATOM 697 C CA . LYS A 1 97 ? -59.737 -22.070 39.528 1.00 36.66 97 LYS A CA 1
ATOM 698 C C . LYS A 1 97 ? -60.967 -22.838 39.007 1.00 36.66 97 LYS A C 1
ATOM 700 O O . LYS A 1 97 ? -62.096 -22.442 39.287 1.00 36.66 97 LYS A O 1
ATOM 705 N N . GLY A 1 98 ? -60.754 -23.972 38.335 1.00 41.31 98 GLY A N 1
ATOM 706 C CA . GLY A 1 98 ? -61.823 -24.934 38.040 1.00 41.31 98 GLY A CA 1
ATOM 707 C C . GLY A 1 98 ? -62.428 -25.526 39.322 1.00 41.31 98 GLY A C 1
ATOM 708 O O . GLY A 1 98 ? -61.712 -25.744 40.305 1.00 41.31 98 GLY A O 1
ATOM 709 N N . GLU A 1 99 ? -63.744 -25.769 39.331 1.00 33.16 99 GLU A N 1
ATOM 710 C CA . GLU A 1 99 ? -64.405 -26.478 40.435 1.00 33.16 99 GLU A CA 1
ATOM 711 C C . GLU A 1 99 ? -63.882 -27.922 40.553 1.00 33.16 99 GLU A C 1
ATOM 713 O O . GLU A 1 99 ? -63.551 -28.572 39.561 1.00 33.16 99 GLU A O 1
ATOM 718 N N . GLU A 1 100 ? -63.777 -28.410 41.790 1.00 31.89 100 GLU A N 1
ATOM 719 C CA . GLU A 1 100 ? -63.242 -29.730 42.131 1.00 31.89 100 GLU A CA 1
ATOM 720 C C . GLU A 1 100 ? -64.100 -30.838 41.492 1.00 31.89 100 GLU A C 1
ATOM 722 O O . GLU A 1 100 ? -65.282 -30.985 41.804 1.00 31.89 100 GLU A O 1
ATOM 727 N N . GLY A 1 101 ? -63.525 -31.600 40.557 1.00 37.91 101 GLY A N 1
ATOM 728 C CA . GLY A 1 101 ? -64.220 -32.708 39.900 1.00 37.91 101 GLY A CA 1
ATOM 729 C C . GLY A 1 101 ? -64.372 -33.914 40.831 1.00 37.91 101 GLY A C 1
ATOM 730 O O . GLY A 1 101 ? -63.393 -34.353 41.431 1.00 37.91 101 GLY A O 1
ATOM 731 N N . GLU A 1 102 ? -65.581 -34.477 40.928 1.00 36.19 102 GLU A N 1
ATOM 732 C CA . GLU A 1 102 ? -65.805 -35.743 41.639 1.00 36.19 102 GLU A CA 1
ATOM 733 C C . GLU A 1 102 ? -65.132 -36.931 40.922 1.00 36.19 102 GLU A C 1
ATOM 735 O O . GLU A 1 102 ? -65.132 -37.026 39.692 1.00 36.19 102 GLU A O 1
ATOM 740 N N . ASP A 1 103 ? -64.592 -37.864 41.716 1.00 36.81 103 ASP A N 1
ATOM 741 C CA . ASP A 1 103 ? -63.831 -39.039 41.278 1.00 36.81 103 ASP A CA 1
ATOM 742 C C . ASP A 1 103 ? -64.525 -39.855 40.167 1.00 36.81 103 ASP A C 1
ATOM 744 O O . ASP A 1 103 ? -65.583 -40.470 40.351 1.00 36.81 103 ASP A O 1
ATOM 748 N N . GLY A 1 104 ? -63.869 -39.943 39.006 1.00 36.22 104 GLY A N 1
ATOM 749 C CA . GLY A 1 104 ? -64.311 -40.757 37.877 1.00 36.22 104 GLY A CA 1
ATOM 750 C C . GLY A 1 104 ? -64.066 -42.257 38.088 1.00 36.22 104 GLY A C 1
ATOM 751 O O . GLY A 1 104 ? -62.957 -42.694 38.394 1.00 36.22 104 GLY A O 1
ATOM 752 N N . LYS A 1 105 ? -65.094 -43.085 37.856 1.00 38.44 105 LYS A N 1
ATOM 753 C CA . LYS A 1 105 ? -64.938 -44.546 37.745 1.00 38.44 105 LYS A CA 1
ATOM 754 C C . LYS A 1 105 ? -64.253 -44.929 36.429 1.00 38.44 105 LYS A C 1
ATOM 756 O O . LYS A 1 105 ? -64.596 -44.417 35.369 1.00 38.44 105 LYS A O 1
ATOM 761 N N . GLN A 1 106 ? -63.344 -45.896 36.524 1.00 39.84 106 GLN A N 1
ATOM 762 C CA . GLN A 1 106 ? -62.541 -46.460 35.437 1.00 39.84 106 GLN A CA 1
ATOM 763 C C . GLN A 1 106 ? -63.393 -47.025 34.281 1.00 39.84 106 GLN A C 1
ATOM 765 O O . GLN A 1 106 ? -64.217 -47.917 34.493 1.00 39.84 106 GLN A O 1
ATOM 770 N N . GLY A 1 107 ? -63.152 -46.533 33.061 1.00 37.03 107 GLY A N 1
ATOM 771 C CA . GLY A 1 107 ? -63.640 -47.105 31.800 1.00 37.03 107 GLY A CA 1
ATOM 772 C C . GLY A 1 107 ? -62.572 -47.961 31.104 1.00 37.03 107 GLY A C 1
ATOM 773 O O . GLY A 1 107 ? -61.377 -47.712 31.262 1.00 37.03 107 GLY A O 1
ATOM 774 N N . GLU A 1 108 ? -63.004 -48.996 30.378 1.00 39.16 108 GLU A N 1
ATOM 775 C CA . GLU A 1 108 ? -62.131 -49.961 29.692 1.00 39.16 108 GLU A CA 1
ATOM 776 C C . GLU A 1 108 ? -61.439 -49.402 28.435 1.00 39.16 108 GLU A C 1
ATOM 778 O O . GLU A 1 108 ? -61.892 -48.440 27.819 1.00 39.16 108 GLU A O 1
ATOM 783 N N . ALA A 1 109 ? -60.331 -50.047 28.052 1.00 46.91 109 ALA A N 1
ATOM 784 C CA . ALA A 1 109 ? -59.469 -49.658 26.940 1.00 46.91 109 ALA A CA 1
ATOM 785 C C . ALA A 1 109 ? -60.123 -49.876 25.559 1.00 46.91 109 ALA A C 1
ATOM 787 O O . ALA A 1 109 ? -60.585 -50.975 25.252 1.00 46.91 109 ALA A O 1
ATOM 788 N N . GLY A 1 110 ? -60.082 -48.843 24.708 1.00 35.34 110 GLY A N 1
ATOM 789 C CA . GLY A 1 110 ? -60.425 -48.895 23.282 1.00 35.34 110 GLY A CA 1
ATOM 790 C C . GLY A 1 110 ? -59.186 -48.790 22.380 1.00 35.34 110 GLY A C 1
ATOM 791 O O . GLY A 1 110 ? -58.219 -48.117 22.726 1.00 35.34 110 GLY A O 1
ATOM 792 N N . GLU A 1 111 ? -59.215 -49.500 21.250 1.00 36.19 111 GLU A N 1
ATOM 793 C CA . GLU A 1 111 ? -58.094 -49.795 20.341 1.00 36.19 111 GLU A CA 1
ATOM 794 C C . GLU A 1 111 ? -57.511 -48.595 19.561 1.00 36.19 111 GLU A C 1
ATOM 796 O O . GLU A 1 111 ? -58.206 -47.643 19.212 1.00 36.19 111 GLU A O 1
ATOM 801 N N . ASN A 1 112 ? -56.231 -48.712 19.183 1.00 43.28 112 ASN A N 1
ATOM 802 C CA . ASN A 1 112 ? -55.518 -47.766 18.316 1.00 43.28 112 ASN A CA 1
ATOM 803 C C . ASN A 1 112 ? -56.035 -47.780 16.861 1.00 43.28 112 ASN A C 1
ATOM 805 O O . ASN A 1 112 ? -55.953 -48.803 16.175 1.00 43.28 112 ASN A O 1
ATOM 809 N N . GLY A 1 113 ? -56.440 -46.611 16.351 1.00 32.59 113 GLY A N 1
ATOM 810 C CA . GLY A 1 113 ? -56.692 -46.327 14.931 1.00 32.59 113 GLY A CA 1
ATOM 811 C C . GLY A 1 113 ? -55.567 -45.505 14.278 1.00 32.59 113 GLY A C 1
ATOM 812 O O . GLY A 1 113 ? -54.977 -44.635 14.906 1.00 32.59 113 GLY A O 1
ATOM 813 N N . LYS A 1 114 ? -55.247 -45.819 13.015 1.00 36.00 114 LYS A N 1
ATOM 814 C CA . LYS A 1 114 ? -54.121 -45.304 12.199 1.00 36.00 114 LYS A CA 1
ATOM 815 C C . LYS A 1 114 ? -54.225 -43.809 11.810 1.00 36.00 114 LYS A C 1
ATOM 817 O O . LYS A 1 114 ? -55.335 -43.295 11.722 1.00 36.00 114 LYS A O 1
ATOM 822 N N . PRO A 1 115 ? -53.089 -43.147 11.488 1.00 45.19 115 PRO A N 1
ATOM 823 C CA . PRO A 1 115 ? -53.025 -41.711 11.198 1.00 45.19 115 PRO A CA 1
ATOM 824 C C . PRO A 1 115 ? -53.690 -41.362 9.859 1.00 45.19 115 PRO A C 1
ATOM 826 O O . PRO A 1 115 ? -53.458 -42.035 8.854 1.00 45.19 115 PRO A O 1
ATOM 829 N N . GLY A 1 116 ? -54.499 -40.300 9.857 1.00 30.36 116 GLY A N 1
ATOM 830 C CA . GLY A 1 116 ? -55.205 -39.777 8.688 1.00 30.36 116 GLY A CA 1
ATOM 831 C C . GLY A 1 116 ? -55.003 -38.269 8.535 1.00 30.36 116 GLY A C 1
ATOM 832 O O . GLY A 1 116 ? -54.955 -37.539 9.519 1.00 30.36 116 GLY A O 1
ATOM 833 N N . GLU A 1 117 ? -54.863 -37.854 7.279 1.00 35.03 117 GLU A N 1
ATOM 834 C CA . GLU A 1 117 ? -54.567 -36.518 6.752 1.00 35.03 117 GLU A CA 1
ATOM 835 C C . GLU A 1 117 ? -55.314 -35.352 7.432 1.00 35.03 117 GLU A C 1
ATOM 837 O O . GLU A 1 117 ? -56.450 -35.490 7.900 1.00 35.03 117 GLU A O 1
ATOM 842 N N . ALA A 1 118 ? -54.660 -34.182 7.453 1.00 35.31 118 ALA A N 1
ATOM 843 C CA . ALA A 1 118 ? -55.163 -32.934 8.022 1.00 35.31 118 ALA A CA 1
ATOM 844 C C . ALA A 1 118 ? -56.511 -32.534 7.393 1.00 35.31 118 ALA A C 1
ATOM 846 O O . ALA A 1 118 ? -56.580 -31.936 6.323 1.00 35.31 118 ALA A O 1
ATOM 847 N N . GLY A 1 119 ? -57.594 -32.888 8.080 1.00 36.94 119 GLY A N 1
ATOM 848 C CA . GLY A 1 119 ? -58.964 -32.505 7.758 1.00 36.94 119 GLY A CA 1
ATOM 849 C C . GLY A 1 119 ? -59.610 -31.853 8.974 1.00 36.94 119 GLY A C 1
ATOM 850 O O . GLY A 1 119 ? -59.324 -32.281 10.092 1.00 36.94 119 GLY A O 1
ATOM 851 N N . SER A 1 120 ? -60.450 -30.851 8.708 1.00 51.53 120 SER A N 1
ATOM 852 C CA . SER A 1 120 ? -61.206 -29.964 9.607 1.00 51.53 120 SER A CA 1
ATOM 853 C C . SER A 1 120 ? -61.493 -30.481 11.033 1.00 51.53 120 SER A C 1
ATOM 855 O O . SER A 1 120 ? -61.797 -31.663 11.192 1.00 51.53 120 SER A O 1
ATOM 857 N N . PRO A 1 121 ? -61.507 -29.600 12.060 1.00 56.56 121 PRO A N 1
ATOM 858 C CA . PRO A 1 121 ? -61.710 -29.980 13.472 1.00 56.56 121 PRO A CA 1
ATOM 859 C C . PRO A 1 121 ? -63.109 -30.551 13.781 1.00 56.56 121 PRO A C 1
ATOM 861 O O . PRO A 1 121 ? -63.345 -31.092 14.860 1.00 56.56 121 PRO A O 1
ATOM 864 N N . LEU A 1 122 ? -64.036 -30.458 12.825 1.00 62.28 122 LEU A N 1
ATOM 865 C CA . LEU A 1 122 ? -65.412 -30.929 12.934 1.00 62.28 122 LEU A CA 1
ATOM 866 C C . LEU A 1 122 ? -65.651 -32.173 12.070 1.00 62.28 122 LEU A C 1
ATOM 868 O O . LEU A 1 122 ? -65.135 -32.295 10.958 1.00 62.28 122 LEU A O 1
ATOM 872 N N . THR A 1 123 ? -66.500 -33.064 12.571 1.00 65.81 123 THR A N 1
ATOM 873 C CA . THR A 1 123 ? -67.055 -34.224 11.872 1.00 65.81 123 THR A CA 1
ATOM 874 C C . THR A 1 123 ? -68.586 -34.181 11.902 1.00 65.81 123 THR A C 1
ATOM 876 O O . THR A 1 123 ? -69.188 -33.351 12.584 1.00 65.81 123 THR A O 1
ATOM 879 N N . ILE A 1 124 ? -69.233 -35.063 11.142 1.00 66.19 124 ILE A N 1
ATOM 880 C CA . ILE A 1 124 ? -70.692 -35.187 11.110 1.00 66.19 124 ILE A CA 1
ATOM 881 C C . ILE A 1 124 ? -71.088 -36.503 11.778 1.00 66.19 124 ILE A C 1
ATOM 883 O O . ILE A 1 124 ? -70.651 -37.576 11.359 1.00 66.19 124 ILE A O 1
ATOM 887 N N . VAL A 1 125 ? -71.967 -36.429 12.777 1.00 71.69 125 VAL A N 1
ATOM 888 C CA . VAL A 1 125 ? -72.518 -37.595 13.478 1.00 71.69 125 VAL A CA 1
ATOM 889 C C . VAL A 1 125 ? -74.018 -37.695 13.204 1.00 71.69 125 VAL A C 1
ATOM 891 O O . VAL A 1 125 ? -74.758 -36.726 13.345 1.00 71.69 125 VAL A O 1
ATOM 894 N N . LEU A 1 126 ? -74.487 -38.878 12.796 1.00 65.06 126 LEU A N 1
ATOM 895 C CA . LEU A 1 126 ? -75.910 -39.159 12.580 1.00 65.06 126 LEU A CA 1
ATOM 896 C C . LEU A 1 126 ? -76.550 -39.663 13.878 1.00 65.06 126 LEU A C 1
ATOM 898 O O . LEU A 1 126 ? -76.192 -40.737 14.360 1.00 65.06 126 LEU A O 1
ATOM 902 N N . GLN A 1 127 ? -77.546 -38.945 14.399 1.00 73.06 127 GLN A N 1
ATOM 903 C CA . GLN A 1 127 ? -78.387 -39.415 15.502 1.00 73.06 127 GLN A CA 1
ATOM 904 C C . GLN A 1 127 ? -79.869 -39.206 15.188 1.00 73.06 127 GLN A C 1
ATOM 906 O O . GLN A 1 127 ? -80.275 -38.162 14.691 1.00 73.06 127 GLN A O 1
ATOM 911 N N . ASN A 1 128 ? -80.697 -40.216 15.473 1.00 72.25 128 ASN A N 1
ATOM 912 C CA . ASN A 1 128 ? -82.158 -40.164 15.303 1.00 72.25 128 ASN A CA 1
ATOM 913 C C . ASN A 1 128 ? -82.635 -39.695 13.909 1.00 72.25 128 ASN A C 1
ATOM 915 O O . ASN A 1 128 ? -83.694 -39.086 13.779 1.00 72.25 128 ASN A O 1
ATOM 919 N N . GLY A 1 129 ? -81.863 -39.995 12.858 1.00 64.88 129 GLY A N 1
ATOM 920 C CA . GLY A 1 129 ? -82.186 -39.620 11.477 1.00 64.88 129 GLY A CA 1
ATOM 921 C C . GLY A 1 129 ? -81.809 -38.186 11.089 1.00 64.88 129 GLY A C 1
ATOM 922 O O . GLY A 1 129 ? -82.128 -37.772 9.977 1.00 64.88 129 GLY A O 1
ATOM 923 N N . VAL A 1 130 ? -81.119 -37.449 11.965 1.00 68.75 130 VAL A N 1
ATOM 924 C CA . VAL A 1 130 ? -80.619 -36.091 11.722 1.00 68.75 130 VAL A CA 1
ATOM 925 C C . VAL A 1 130 ? -79.095 -36.082 11.864 1.00 68.75 130 VAL A C 1
ATOM 927 O O . VAL A 1 130 ? -78.537 -36.661 12.797 1.00 68.75 130 VAL A O 1
ATOM 930 N N . TYR A 1 131 ? -78.411 -35.464 10.906 1.00 72.50 131 TYR A N 1
ATOM 931 C CA . TYR A 1 131 ? -76.967 -35.254 10.969 1.00 72.50 131 TYR A CA 1
ATOM 932 C C . TYR A 1 131 ? -76.670 -34.026 11.832 1.00 72.50 131 TYR A C 1
ATOM 934 O O . TYR A 1 131 ? -77.306 -32.990 11.648 1.00 72.50 131 TYR A O 1
ATOM 942 N N . TYR A 1 132 ? -75.712 -34.139 12.747 1.00 78.94 132 TYR A N 1
ATOM 943 C CA . TYR A 1 132 ? -75.275 -33.089 13.666 1.00 78.94 132 TYR A CA 1
ATOM 944 C C . TYR A 1 132 ? -73.779 -32.830 13.515 1.00 78.94 132 TYR A C 1
ATOM 946 O O . TYR A 1 132 ? -73.019 -33.742 13.173 1.00 78.94 132 TYR A O 1
ATOM 954 N N . TRP A 1 133 ? -73.363 -31.596 13.788 1.00 75.06 133 TRP A N 1
ATOM 955 C CA . TRP A 1 133 ? -71.948 -31.270 13.926 1.00 75.06 133 TRP A CA 1
ATOM 956 C C . TRP A 1 133 ? -71.404 -31.875 15.218 1.00 75.06 133 TRP A C 1
ATOM 958 O O . TRP A 1 133 ? -72.041 -31.790 16.267 1.00 75.06 133 TRP A O 1
ATOM 968 N N . ALA A 1 134 ? -70.233 -32.496 15.132 1.00 76.88 134 ALA A N 1
ATOM 969 C CA . ALA A 1 134 ? -69.535 -33.079 16.265 1.00 76.88 134 ALA A CA 1
ATOM 970 C C . ALA A 1 134 ? -68.036 -32.780 16.189 1.00 76.88 134 ALA A C 1
ATOM 972 O O . ALA A 1 134 ? -67.500 -32.536 15.107 1.00 76.88 134 ALA A O 1
ATOM 973 N N . TRP A 1 135 ? -67.342 -32.833 17.319 1.00 70.00 135 TRP A N 1
ATOM 974 C CA . TRP A 1 135 ? -65.888 -32.700 17.339 1.00 70.00 135 TRP A CA 1
ATOM 975 C C . TRP A 1 135 ? -65.236 -33.942 16.745 1.00 70.00 135 TRP A C 1
ATOM 977 O O . TRP A 1 135 ? -65.613 -35.065 17.073 1.00 70.00 135 TRP A O 1
ATOM 987 N N . LYS A 1 136 ? -64.266 -33.757 15.844 1.00 65.50 136 LYS A N 1
ATOM 988 C CA . LYS A 1 136 ? -63.639 -34.878 15.130 1.00 65.50 136 LYS A CA 1
ATOM 989 C C . LYS A 1 136 ? -62.913 -35.842 16.074 1.00 65.50 136 LYS A C 1
ATOM 991 O O . LYS A 1 136 ? -62.973 -37.047 15.840 1.00 65.50 136 LYS A O 1
ATOM 996 N N . ASP A 1 137 ? -62.294 -35.315 17.130 1.00 60.00 137 ASP A N 1
ATOM 997 C CA . ASP A 1 137 ? -61.474 -36.106 18.052 1.00 60.00 137 ASP A CA 1
ATOM 998 C C . ASP A 1 137 ? -62.294 -36.768 19.172 1.00 60.00 137 ASP A C 1
ATOM 1000 O O . ASP A 1 137 ? -62.011 -37.909 19.531 1.00 60.00 137 ASP A O 1
ATOM 1004 N N . SER A 1 138 ? -63.334 -36.105 19.699 1.00 62.88 138 SER A N 1
ATOM 1005 C CA . SER A 1 138 ? -64.171 -36.661 20.782 1.00 62.88 138 SER A CA 1
ATOM 1006 C C . SER A 1 138 ? -65.470 -37.317 20.300 1.00 62.88 138 SER A C 1
ATOM 1008 O O . SER A 1 138 ? -66.037 -38.157 20.996 1.00 62.88 138 SER A O 1
ATOM 1010 N N . GLY A 1 139 ? -65.970 -36.951 19.117 1.00 63.59 139 GLY A N 1
ATOM 1011 C CA . GLY A 1 139 ? -67.278 -37.374 18.610 1.00 63.59 139 GLY A CA 1
ATOM 1012 C C . GLY A 1 139 ? -68.473 -36.742 19.336 1.00 63.59 139 GLY A C 1
ATOM 1013 O O . GLY A 1 139 ? -69.618 -37.092 19.036 1.00 63.59 139 GLY A O 1
ATOM 1014 N N . GLU A 1 140 ? -68.236 -35.821 20.274 1.00 76.00 140 GLU A N 1
ATOM 1015 C CA . GLU A 1 140 ? -69.294 -35.140 21.020 1.00 76.00 140 GLU A CA 1
ATOM 1016 C C . GLU A 1 140 ? -70.044 -34.141 20.142 1.00 76.00 140 GLU A C 1
ATOM 1018 O O . GLU A 1 140 ? -69.442 -33.416 19.349 1.00 76.00 140 GLU A O 1
ATOM 1023 N N . LEU A 1 141 ? -71.373 -34.106 20.292 1.00 75.88 141 LEU A N 1
ATOM 1024 C CA . LEU A 1 141 ? -72.230 -33.197 19.536 1.00 75.88 141 LEU A CA 1
ATOM 1025 C C . LEU A 1 141 ? -71.971 -31.753 19.962 1.00 75.88 141 LEU A C 1
ATOM 1027 O O . LEU A 1 141 ? -72.075 -31.441 21.149 1.00 75.88 141 LEU A O 1
ATOM 1031 N N . LEU A 1 142 ? -71.727 -30.876 18.988 1.00 67.19 142 LEU A N 1
ATOM 1032 C CA . LEU A 1 142 ? -71.655 -29.442 19.238 1.00 67.19 142 LEU A CA 1
ATOM 1033 C C . LEU A 1 142 ? -73.028 -28.935 19.662 1.00 67.19 142 LEU A C 1
ATOM 1035 O O . LEU A 1 142 ? -74.033 -29.221 19.000 1.00 67.19 142 LEU A O 1
ATOM 1039 N N . LYS A 1 143 ? -73.057 -28.174 20.756 1.00 76.06 143 LYS A N 1
ATOM 1040 C CA . LYS A 1 143 ? -74.266 -27.561 21.296 1.00 76.06 143 LYS A CA 1
ATOM 1041 C C . LYS A 1 143 ? -74.206 -26.048 21.127 1.00 76.06 143 LYS A C 1
ATOM 1043 O O . LYS A 1 143 ? -73.142 -25.449 21.254 1.00 76.06 143 LYS A O 1
ATOM 1048 N N . GLY A 1 144 ? -75.354 -25.444 20.838 1.00 63.56 144 GLY A N 1
ATOM 1049 C CA . GLY A 1 144 ? -75.502 -23.995 20.928 1.00 63.56 144 GLY A CA 1
ATOM 1050 C C . GLY A 1 144 ? -75.527 -23.532 22.389 1.00 63.56 144 GLY A C 1
ATOM 1051 O O . GLY A 1 144 ? -75.640 -24.343 23.310 1.00 63.56 144 GLY A O 1
ATOM 1052 N N . THR A 1 145 ? -75.512 -22.219 22.619 1.00 54.53 145 THR A N 1
ATOM 1053 C CA . THR A 1 145 ? -75.670 -21.608 23.959 1.00 54.53 145 THR A CA 1
ATOM 1054 C C . THR A 1 145 ? -76.987 -21.947 24.669 1.00 54.53 145 THR A C 1
ATOM 1056 O O . THR A 1 145 ? -77.131 -21.709 25.866 1.00 54.53 145 THR A O 1
ATOM 1059 N N . ASP A 1 146 ? -77.951 -22.536 23.963 1.00 65.81 146 ASP A N 1
ATOM 1060 C CA . ASP A 1 146 ? -79.194 -23.094 24.504 1.00 65.81 146 ASP A CA 1
ATOM 1061 C C . ASP A 1 146 ? -79.056 -24.553 24.997 1.00 65.81 146 ASP A C 1
ATOM 1063 O O . ASP A 1 146 ? -80.027 -25.157 25.468 1.00 65.81 146 ASP A O 1
ATOM 1067 N N . GLY A 1 147 ? -77.857 -25.132 24.885 1.00 64.31 147 GLY A N 1
ATOM 1068 C CA . GLY A 1 147 ? -77.536 -26.506 25.254 1.00 64.31 147 GLY A CA 1
ATOM 1069 C C . GLY A 1 147 ? -78.063 -27.565 24.278 1.00 64.31 147 GLY A C 1
ATOM 1070 O O . GLY A 1 147 ? -77.987 -28.757 24.595 1.00 64.31 147 GLY A O 1
ATOM 1071 N N . GLN A 1 148 ? -78.609 -27.177 23.117 1.00 76.56 148 GLN A N 1
ATOM 1072 C CA . GLN A 1 148 ? -79.163 -28.110 22.132 1.00 76.56 148 GLN A CA 1
ATOM 1073 C C . GLN A 1 148 ? -78.149 -28.480 21.037 1.00 76.56 148 GLN A C 1
ATOM 1075 O O . GLN A 1 148 ? -77.406 -27.613 20.579 1.00 76.56 148 GLN A O 1
ATOM 1080 N N . PRO A 1 149 ? -78.126 -29.746 20.564 1.00 75.12 149 PRO A N 1
ATOM 1081 C CA . PRO A 1 149 ? -77.230 -30.172 19.491 1.00 75.12 149 PRO A CA 1
ATOM 1082 C C . PRO A 1 149 ? -77.501 -29.468 18.155 1.00 75.12 149 PRO A C 1
ATOM 1084 O O . PRO A 1 149 ? -78.648 -29.383 17.709 1.00 75.12 149 PRO A O 1
ATOM 1087 N N . MET A 1 150 ? -76.438 -29.051 17.468 1.00 72.12 150 MET A N 1
ATOM 1088 C CA . MET A 1 150 ? -76.513 -28.276 16.228 1.00 72.12 150 MET A CA 1
ATOM 1089 C C . MET A 1 150 ? -76.632 -29.152 14.962 1.00 72.12 150 MET A C 1
ATOM 1091 O O . MET A 1 150 ? -75.722 -29.938 14.673 1.00 72.12 150 MET A O 1
ATOM 1095 N N . PRO A 1 151 ? -77.709 -29.028 14.158 1.00 75.44 151 PRO A N 1
ATOM 1096 C CA . PRO A 1 151 ? -77.882 -29.804 12.927 1.00 75.44 151 PRO A CA 1
ATOM 1097 C C . PRO A 1 151 ? -76.866 -29.436 11.830 1.00 75.44 151 PRO A C 1
ATOM 1099 O O . PRO A 1 151 ? -76.611 -28.263 11.562 1.00 75.44 151 PRO A O 1
ATOM 1102 N N . ALA A 1 152 ? -76.349 -30.439 11.120 1.00 69.62 152 ALA A N 1
ATOM 1103 C CA . ALA A 1 152 ? -75.418 -30.298 10.001 1.00 69.62 152 ALA A CA 1
ATOM 1104 C C . ALA A 1 152 ? -76.150 -30.146 8.655 1.00 69.62 152 ALA A C 1
ATOM 1106 O O . ALA A 1 152 ? -76.089 -31.015 7.786 1.00 69.62 152 ALA A O 1
ATOM 1107 N N . SER A 1 153 ? -76.895 -29.049 8.496 1.00 63.09 153 SER A N 1
ATOM 1108 C CA . SER A 1 153 ? -77.730 -28.782 7.312 1.00 63.09 153 SER A CA 1
ATOM 1109 C C . SER A 1 153 ? -77.006 -28.082 6.149 1.00 63.09 153 SER A C 1
ATOM 1111 O O . SER A 1 153 ? -77.524 -28.081 5.032 1.00 63.09 153 SER A O 1
ATOM 1113 N N . SER A 1 154 ? -75.816 -27.517 6.378 1.00 58.03 154 SER A N 1
ATOM 1114 C CA . SER A 1 154 ? -74.962 -26.862 5.371 1.00 58.03 154 SER A CA 1
ATOM 1115 C C . SER A 1 154 ? -73.495 -26.865 5.808 1.00 58.03 154 SER A C 1
ATOM 1117 O O . SER A 1 154 ? -73.222 -27.046 6.993 1.00 58.03 154 SER A O 1
ATOM 1119 N N . THR A 1 155 ? -72.558 -26.638 4.876 1.00 51.94 155 THR A N 1
ATOM 1120 C CA . THR A 1 155 ? -71.118 -26.471 5.165 1.00 51.94 155 THR A CA 1
ATOM 1121 C C . THR A 1 155 ? -70.909 -25.474 6.315 1.00 51.94 155 THR A C 1
ATOM 1123 O O . THR A 1 155 ? -71.516 -24.405 6.263 1.00 51.94 155 THR A O 1
ATOM 1126 N N . PRO A 1 156 ? -70.102 -25.799 7.343 1.00 56.75 156 PRO A N 1
ATOM 1127 C CA . PRO A 1 156 ? -70.001 -24.986 8.541 1.00 56.75 156 PRO A CA 1
ATOM 1128 C C . PRO A 1 156 ? -69.101 -23.770 8.295 1.00 56.75 156 PRO A C 1
ATOM 1130 O O . PRO A 1 156 ? -67.975 -23.928 7.823 1.00 56.75 156 PRO A O 1
ATOM 1133 N N . THR A 1 157 ? -69.572 -22.568 8.626 1.00 54.47 157 THR A N 1
ATOM 1134 C CA . THR A 1 157 ? -68.726 -21.375 8.763 1.00 54.47 157 THR A CA 1
ATOM 1135 C C . THR A 1 157 ? -68.191 -21.293 10.190 1.00 54.47 157 THR A C 1
ATOM 1137 O O . THR A 1 157 ? -68.927 -21.564 11.137 1.00 54.47 157 THR A O 1
ATOM 1140 N N . LEU A 1 158 ? -66.902 -20.975 10.334 1.00 60.38 158 LEU A N 1
ATOM 1141 C CA . LEU A 1 158 ? -66.211 -20.850 11.619 1.00 60.38 158 LEU A CA 1
ATOM 1142 C C . LEU A 1 158 ? -65.753 -19.403 11.792 1.00 60.38 158 LEU A C 1
ATOM 1144 O O . LEU A 1 158 ? -65.041 -18.902 10.923 1.00 60.38 158 LEU A O 1
ATOM 1148 N N . SER A 1 159 ? -66.123 -18.776 12.902 1.00 60.69 159 SER A N 1
ATOM 1149 C CA . SER A 1 159 ? -65.591 -17.483 13.348 1.00 60.69 159 SER A CA 1
ATOM 1150 C C . SER A 1 159 ? -65.396 -17.496 14.867 1.00 60.69 159 SER A C 1
ATOM 1152 O O . SER A 1 159 ? -65.769 -18.465 15.533 1.00 60.69 159 SER A O 1
ATOM 1154 N N . VAL A 1 160 ? -64.765 -16.463 15.419 1.00 59.56 160 VAL A N 1
ATOM 1155 C CA . VAL A 1 160 ? -64.570 -16.303 16.866 1.00 59.56 160 VAL A CA 1
ATOM 1156 C C . VAL A 1 160 ? -65.358 -15.087 17.323 1.00 59.56 160 VAL A C 1
ATOM 1158 O O . VAL A 1 160 ? -65.389 -14.074 16.632 1.00 59.56 160 VAL A O 1
ATOM 1161 N N . ASP A 1 161 ? -66.025 -15.200 18.466 1.00 62.75 161 ASP A N 1
ATOM 1162 C CA . ASP A 1 161 ? -66.650 -14.047 19.100 1.00 62.75 161 ASP A CA 1
ATOM 1163 C C . ASP A 1 161 ? -65.604 -13.232 19.874 1.00 62.75 161 ASP A C 1
ATOM 1165 O O . ASP A 1 161 ? -64.955 -13.762 20.775 1.00 62.75 161 ASP A O 1
ATOM 1169 N N . GLU A 1 162 ? -65.449 -11.949 19.545 1.00 52.62 162 GLU A N 1
ATOM 1170 C CA . GLU A 1 162 ? -64.443 -11.075 20.171 1.00 52.62 162 GLU A CA 1
ATOM 1171 C C . GLU A 1 162 ? -64.720 -10.793 21.661 1.00 52.62 162 GLU A C 1
ATOM 1173 O O . GLU A 1 162 ? -63.790 -10.496 22.407 1.00 52.62 162 GLU A O 1
ATOM 1178 N N . GLU A 1 163 ? -65.977 -10.892 22.114 1.00 53.00 163 GLU A N 1
ATOM 1179 C CA . GLU A 1 163 ? -66.380 -10.535 23.484 1.00 53.00 163 GLU A CA 1
ATOM 1180 C C . GLU A 1 163 ? -66.334 -11.735 24.450 1.00 53.00 163 GLU A C 1
ATOM 1182 O O . GLU A 1 163 ? -65.914 -11.599 25.598 1.00 53.00 163 GLU A O 1
ATOM 1187 N N . SER A 1 164 ? -66.726 -12.927 23.991 1.00 57.47 164 SER A N 1
ATOM 1188 C CA . SER A 1 164 ? -66.745 -14.173 24.777 1.00 57.47 164 SER A CA 1
ATOM 1189 C C . SER A 1 164 ? -65.579 -15.120 24.483 1.00 57.47 164 SER A C 1
ATOM 1191 O O . SER A 1 164 ? -65.394 -16.103 25.203 1.00 57.47 164 SER A O 1
ATOM 1193 N N . GLY A 1 165 ? -64.803 -14.869 23.425 1.00 53.78 165 GLY A N 1
ATOM 1194 C CA . GLY A 1 165 ? -63.649 -15.680 23.039 1.00 53.78 165 GLY A CA 1
ATOM 1195 C C . GLY A 1 165 ? -63.993 -17.113 22.625 1.00 53.78 165 GLY A C 1
ATOM 1196 O O . GLY A 1 165 ? -63.085 -17.936 22.548 1.00 53.78 165 GLY A O 1
ATOM 1197 N N . CYS A 1 166 ? -65.269 -17.438 22.387 1.00 61.06 166 CYS A N 1
ATOM 1198 C CA . CYS A 1 166 ? -65.751 -18.774 22.023 1.00 61.06 166 CYS A CA 1
ATOM 1199 C C . CYS A 1 166 ? -65.908 -18.946 20.507 1.00 61.06 166 CYS A C 1
ATOM 1201 O O . CYS A 1 166 ? -66.093 -17.979 19.763 1.00 61.06 166 CYS A O 1
ATOM 1203 N N . TRP A 1 167 ? -65.844 -20.195 20.036 1.00 60.78 167 TRP A N 1
ATOM 1204 C CA . TRP A 1 167 ? -66.089 -20.514 18.630 1.00 60.78 167 TRP A CA 1
ATOM 1205 C C . TRP A 1 167 ? -67.551 -20.228 18.264 1.00 60.78 167 TRP A C 1
ATOM 1207 O O . TRP A 1 167 ? -68.477 -20.632 18.971 1.00 60.78 167 TRP A O 1
ATOM 1217 N N . ILE A 1 168 ? -67.759 -19.593 17.114 1.00 67.50 168 ILE A N 1
ATOM 1218 C CA . ILE A 1 168 ? -69.048 -19.460 16.440 1.00 67.50 168 ILE A CA 1
ATOM 1219 C C . ILE A 1 168 ? -69.062 -20.442 15.268 1.00 67.50 168 ILE A C 1
ATOM 1221 O O . ILE A 1 168 ? -68.186 -20.414 14.400 1.00 67.50 168 ILE A O 1
ATOM 1225 N N . VAL A 1 169 ? -70.088 -21.292 15.214 1.00 64.81 169 VAL A N 1
ATOM 1226 C CA . VAL A 1 169 ? -70.309 -22.236 14.111 1.00 64.81 169 VAL A CA 1
ATOM 1227 C C . VAL A 1 169 ? -71.623 -21.877 13.425 1.00 64.81 169 VAL A C 1
ATOM 1229 O O . VAL A 1 169 ? -72.664 -21.835 14.070 1.00 64.81 169 VAL A O 1
ATOM 1232 N N . ASN A 1 170 ? -71.614 -21.596 12.119 1.00 66.12 170 ASN A N 1
ATOM 1233 C CA . ASN A 1 170 ? -72.817 -21.209 11.361 1.00 66.12 170 ASN A CA 1
ATOM 1234 C C . ASN A 1 170 ? -73.624 -20.056 11.999 1.00 66.12 170 ASN A C 1
ATOM 1236 O O . ASN A 1 170 ? -74.856 -20.054 11.965 1.00 66.12 170 ASN A O 1
ATOM 1240 N N . GLY A 1 171 ? -72.935 -19.080 12.599 1.00 63.59 171 GLY A N 1
ATOM 1241 C CA . GLY A 1 171 ? -73.565 -17.932 13.258 1.00 63.59 171 GLY A CA 1
ATOM 1242 C C . GLY A 1 171 ? -74.209 -18.239 14.616 1.00 63.59 171 GLY A C 1
ATOM 1243 O O . GLY A 1 171 ? -74.918 -17.386 15.146 1.00 63.59 171 GLY A O 1
ATOM 1244 N N . GLN A 1 172 ? -73.990 -19.431 15.184 1.00 64.38 172 GLN A N 1
ATOM 1245 C CA . GLN A 1 172 ? -74.396 -19.760 16.550 1.00 64.38 172 GLN A CA 1
ATOM 1246 C C . GLN A 1 172 ? -73.188 -19.886 17.476 1.00 64.38 172 GLN A C 1
ATOM 1248 O O . GLN A 1 172 ? -72.189 -20.520 17.139 1.00 64.38 172 GLN A O 1
ATOM 1253 N N . TYR A 1 173 ? -73.324 -19.282 18.654 1.00 63.19 173 TYR A N 1
ATOM 1254 C CA . TYR A 1 173 ? -72.362 -19.347 19.746 1.00 63.19 173 TYR A CA 1
ATOM 1255 C C . TYR A 1 173 ? -72.266 -20.771 20.288 1.00 63.19 173 TYR A C 1
ATOM 1257 O O . TYR A 1 173 ? -73.295 -21.396 20.563 1.00 63.19 173 TYR A O 1
ATOM 1265 N N . THR A 1 174 ? -71.040 -21.250 20.470 1.00 61.22 174 THR A N 1
ATOM 1266 C CA . THR A 1 174 ? -70.763 -22.513 21.160 1.00 61.22 174 THR A CA 1
ATOM 1267 C C . THR A 1 174 ? -70.314 -22.255 22.594 1.00 61.22 174 THR A C 1
ATOM 1269 O O . THR A 1 174 ? -69.937 -21.141 22.953 1.00 61.22 174 THR A O 1
ATOM 1272 N N . ASP A 1 175 ? -70.344 -23.299 23.412 1.00 60.50 175 ASP A N 1
ATOM 1273 C CA . ASP A 1 175 ? -69.771 -23.340 24.758 1.00 60.50 175 ASP A CA 1
ATOM 1274 C C . ASP A 1 175 ? -68.253 -23.612 24.763 1.00 60.50 175 ASP A C 1
ATOM 1276 O O . ASP A 1 175 ? -67.665 -23.797 25.828 1.00 60.50 175 ASP A O 1
ATOM 1280 N N . MET A 1 176 ? -67.602 -23.631 23.590 1.00 51.50 176 MET A N 1
ATOM 1281 C CA . MET A 1 176 ? -66.187 -23.968 23.460 1.00 51.50 176 MET A CA 1
ATOM 1282 C C . MET A 1 176 ? -65.313 -22.721 23.234 1.00 51.50 176 MET A C 1
ATOM 1284 O O . MET A 1 176 ? -65.446 -22.072 22.189 1.00 51.50 176 MET A O 1
ATOM 1288 N N . PRO A 1 177 ? -64.375 -22.400 24.149 1.00 53.69 177 PRO A N 1
ATOM 1289 C CA . PRO A 1 177 ? -63.451 -21.281 23.981 1.00 53.69 177 PRO A CA 1
ATOM 1290 C C . PRO A 1 177 ? -62.529 -21.496 22.767 1.00 53.69 177 PRO A C 1
ATOM 1292 O O . PRO A 1 177 ? -61.936 -22.561 22.591 1.00 53.69 177 PRO A O 1
ATOM 1295 N N . ALA A 1 178 ? -62.416 -20.478 21.915 1.00 54.78 178 ALA A N 1
ATOM 1296 C CA . ALA A 1 178 ? -61.500 -20.403 20.778 1.00 54.78 178 ALA A CA 1
ATOM 1297 C C . ALA A 1 178 ? -60.110 -19.882 21.166 1.00 54.78 178 ALA A C 1
ATOM 1299 O O . ALA A 1 178 ? -59.125 -20.202 20.501 1.00 54.78 178 ALA A O 1
ATOM 1300 N N . ILE A 1 179 ? -60.030 -19.132 22.266 1.00 53.72 179 ILE A N 1
ATOM 1301 C CA . ILE A 1 179 ? -58.797 -18.640 22.880 1.00 53.72 179 ILE A CA 1
ATOM 1302 C C . ILE A 1 179 ? -58.751 -19.200 24.307 1.00 53.72 179 ILE A C 1
ATOM 1304 O O . ILE A 1 179 ? -59.686 -19.020 25.084 1.00 53.72 179 ILE A O 1
ATOM 1308 N N . GLY A 1 180 ? -57.687 -19.938 24.636 1.00 46.12 180 GLY A N 1
ATOM 1309 C CA . GLY A 1 180 ? -57.515 -20.559 25.949 1.00 46.12 180 GLY A CA 1
ATOM 1310 C C . GLY A 1 180 ? -57.345 -19.509 27.047 1.00 46.12 180 GLY A C 1
ATOM 1311 O O . GLY A 1 180 ? -56.344 -18.802 27.068 1.00 46.12 180 GLY A O 1
ATOM 1312 N N . GLY A 1 181 ? -58.318 -19.431 27.955 1.00 43.41 181 GLY A N 1
ATOM 1313 C CA . GLY A 1 181 ? -58.215 -18.696 29.222 1.00 43.41 181 GLY A CA 1
ATOM 1314 C C . GLY A 1 181 ? -57.394 -19.423 30.300 1.00 43.41 181 GLY A C 1
ATOM 1315 O O . GLY A 1 181 ? -57.192 -18.871 31.377 1.00 43.41 181 GLY A O 1
ATOM 1316 N N . ASP A 1 182 ? -56.894 -20.626 30.007 1.00 52.69 182 ASP A N 1
ATOM 1317 C CA . ASP A 1 182 ? -55.944 -21.360 30.844 1.00 52.69 182 ASP A CA 1
ATOM 1318 C C . ASP A 1 182 ? -54.522 -21.160 30.312 1.00 52.69 182 ASP A C 1
ATOM 1320 O O . ASP A 1 182 ? -54.282 -21.259 29.103 1.00 52.69 182 ASP A O 1
ATOM 1324 N N . SER A 1 183 ? -53.564 -20.915 31.211 1.00 56.66 183 SER A N 1
ATOM 1325 C CA . SER A 1 183 ? -52.153 -20.895 30.826 1.00 56.66 183 SER A CA 1
ATOM 1326 C C . SER A 1 183 ? -51.763 -22.231 30.207 1.00 56.66 183 SER A C 1
ATOM 1328 O O . SER A 1 183 ? -52.041 -23.296 30.763 1.00 56.66 183 SER A O 1
ATOM 1330 N N . ARG A 1 184 ? -51.087 -22.200 29.053 1.00 60.59 184 ARG A N 1
ATOM 1331 C CA . ARG A 1 184 ? -50.659 -23.435 28.373 1.00 60.59 184 ARG A CA 1
ATOM 1332 C C . ARG A 1 184 ? -49.457 -24.078 29.051 1.00 60.59 184 ARG A C 1
ATOM 1334 O O . ARG A 1 184 ? -49.210 -25.274 28.862 1.00 60.59 184 ARG A O 1
ATOM 1341 N N . PHE A 1 185 ? -48.708 -23.300 29.830 1.00 66.88 185 PHE A N 1
ATOM 1342 C CA . PHE A 1 185 ? -47.440 -23.730 30.408 1.00 66.88 185 PHE A CA 1
ATOM 1343 C C . PHE A 1 185 ? -47.420 -23.710 31.935 1.00 66.88 185 PHE A C 1
ATOM 1345 O O . PHE A 1 185 ? -46.765 -24.579 32.502 1.00 66.88 185 PHE A O 1
ATOM 1352 N N . ILE A 1 186 ? -48.130 -22.800 32.612 1.00 72.44 186 ILE A N 1
ATOM 1353 C CA . ILE A 1 186 ? -48.141 -22.706 34.080 1.00 72.44 186 ILE A CA 1
ATOM 1354 C C . ILE A 1 186 ? -49.389 -23.390 34.636 1.00 72.44 186 ILE A C 1
ATOM 1356 O O . ILE A 1 186 ? -50.510 -23.001 34.342 1.00 72.44 186 ILE A O 1
ATOM 1360 N N . ARG A 1 187 ? -49.201 -24.417 35.469 1.00 71.06 187 ARG A N 1
ATOM 1361 C CA . ARG A 1 187 ? -50.293 -25.175 36.096 1.00 71.06 187 ARG A CA 1
ATOM 1362 C C . ARG A 1 187 ? -50.618 -24.674 37.500 1.00 71.06 187 ARG A C 1
ATOM 1364 O O . ARG A 1 187 ? -51.776 -24.675 37.909 1.00 71.06 187 ARG A O 1
ATOM 1371 N N . LYS A 1 188 ? -49.594 -24.346 38.291 1.00 79.75 188 LYS A N 1
ATOM 1372 C CA . LYS A 1 188 ? -49.752 -24.005 39.713 1.00 79.75 188 LYS A CA 1
ATOM 1373 C C . LYS A 1 188 ? -48.564 -23.194 40.216 1.00 79.75 188 LYS A C 1
ATOM 1375 O O . LYS A 1 188 ? -47.433 -23.507 39.858 1.00 79.75 188 LYS A O 1
ATOM 1380 N N . VAL A 1 189 ? -48.821 -22.225 41.089 1.00 81.75 189 VAL A N 1
ATOM 1381 C CA . VAL A 1 189 ? -47.796 -21.512 41.864 1.00 81.75 189 VAL A CA 1
ATOM 1382 C C . VAL A 1 189 ? -48.075 -21.755 43.349 1.00 81.75 189 VAL A C 1
ATOM 1384 O O . VAL A 1 189 ? -49.219 -21.635 43.783 1.00 81.75 189 VAL A O 1
ATOM 1387 N N . GLU A 1 190 ? -47.061 -22.145 44.119 1.00 83.94 190 GLU A N 1
ATOM 1388 C CA . GLU A 1 190 ? -47.140 -22.326 45.574 1.00 83.94 190 GLU A CA 1
ATOM 1389 C C . GLU A 1 190 ? -46.011 -21.564 46.253 1.00 83.94 190 GLU A C 1
ATOM 1391 O O . GLU A 1 190 ? -44.864 -21.624 45.823 1.00 83.94 190 GLU A O 1
ATOM 1396 N N . VAL A 1 191 ? -46.321 -20.869 47.342 1.00 83.94 191 VAL A N 1
ATOM 1397 C CA . VAL A 1 191 ? -45.348 -20.066 48.083 1.00 83.94 191 VAL A CA 1
ATOM 1398 C C . VAL A 1 191 ? -45.109 -20.714 49.443 1.00 83.94 191 VAL A C 1
ATOM 1400 O O . VAL A 1 191 ? -46.055 -21.040 50.157 1.00 83.94 191 VAL A O 1
ATOM 1403 N N . SER A 1 192 ? -43.841 -20.900 49.796 1.00 77.38 192 SER A N 1
ATOM 1404 C CA . SER A 1 192 ? -43.381 -21.334 51.120 1.00 77.38 192 SER A CA 1
ATOM 1405 C C . SER A 1 192 ? -42.482 -20.271 51.753 1.00 77.38 192 SER A C 1
ATOM 1407 O O . SER A 1 192 ? -42.210 -19.238 51.136 1.00 77.38 192 SER A O 1
ATOM 1409 N N . ASP A 1 193 ? -41.975 -20.532 52.957 1.00 71.38 193 ASP A N 1
ATOM 1410 C CA . ASP A 1 193 ? -41.056 -19.621 53.654 1.00 71.38 193 ASP A CA 1
ATOM 1411 C C . ASP A 1 193 ? -39.711 -19.450 52.921 1.00 71.38 193 ASP A C 1
ATOM 1413 O O . ASP A 1 193 ? -39.060 -18.416 53.056 1.00 71.38 193 ASP A O 1
ATOM 1417 N N . TYR A 1 194 ? -39.306 -20.431 52.104 1.00 70.81 194 TYR A N 1
ATOM 1418 C CA . TYR A 1 194 ? -37.991 -20.454 51.443 1.00 70.81 194 TYR A CA 1
ATOM 1419 C C . TYR A 1 194 ? -38.056 -20.420 49.918 1.00 70.81 194 TYR A C 1
ATOM 1421 O O . TYR A 1 194 ? -37.145 -19.893 49.284 1.00 70.81 194 TYR A O 1
ATOM 1429 N N . TYR A 1 195 ? -39.121 -20.962 49.328 1.00 76.50 195 TYR A N 1
ATOM 1430 C CA . TYR A 1 195 ? -39.252 -21.122 47.882 1.00 76.50 195 TYR A CA 1
ATOM 1431 C C . TYR A 1 195 ? -40.609 -20.681 47.354 1.00 76.50 195 TYR A C 1
ATOM 1433 O O . TYR A 1 195 ? -41.632 -20.846 48.026 1.00 76.50 195 TYR A O 1
ATOM 1441 N N . VAL A 1 196 ? -40.610 -20.225 46.105 1.00 82.12 196 VAL A N 1
ATOM 1442 C CA . VAL A 1 196 ? -41.773 -20.228 45.220 1.00 82.12 196 VAL A CA 1
ATOM 1443 C C . VAL A 1 196 ? -41.660 -21.438 44.294 1.00 82.12 196 VAL A C 1
ATOM 1445 O O . VAL A 1 196 ? -40.677 -21.587 43.570 1.00 82.12 196 VAL A O 1
ATOM 1448 N N . TYR A 1 197 ? -42.659 -22.311 44.334 1.00 79.88 197 TYR A N 1
ATOM 1449 C CA . TYR A 1 197 ? -42.778 -23.498 43.499 1.00 79.88 197 TYR A CA 1
ATOM 1450 C C . TYR A 1 197 ? -43.694 -23.196 42.318 1.00 79.88 197 TYR A C 1
ATOM 1452 O O . TYR A 1 197 ? -44.878 -22.921 42.505 1.00 79.88 197 TYR A O 1
ATOM 1460 N N . ILE A 1 198 ? -43.173 -23.288 41.099 1.00 81.56 198 ILE A N 1
ATOM 1461 C CA . ILE A 1 198 ? -43.939 -23.097 39.865 1.00 81.56 198 ILE A CA 1
ATOM 1462 C C . ILE A 1 198 ? -44.037 -24.448 39.170 1.00 81.56 198 ILE A C 1
ATOM 1464 O O . ILE A 1 198 ? -43.062 -24.956 38.624 1.00 81.56 198 ILE A O 1
ATOM 1468 N N . THR A 1 199 ? -45.218 -25.054 39.203 1.00 78.50 199 THR A N 1
ATOM 1469 C CA . THR A 1 199 ? -45.491 -26.308 38.501 1.00 78.50 199 THR A CA 1
ATOM 1470 C C . THR A 1 199 ? -45.966 -26.007 37.090 1.00 78.50 199 THR A C 1
ATOM 1472 O O . THR A 1 199 ? -46.968 -25.316 36.900 1.00 78.50 199 THR A O 1
ATOM 1475 N N . LEU A 1 200 ? -45.266 -26.554 36.104 1.00 75.81 200 LEU A N 1
ATOM 1476 C CA . LEU A 1 200 ? -45.597 -26.448 34.694 1.00 75.81 200 LEU A CA 1
ATOM 1477 C C . LEU A 1 200 ? -46.692 -27.457 34.303 1.00 75.81 200 LEU A C 1
ATOM 1479 O O . LEU A 1 200 ? -46.946 -28.442 35.004 1.00 75.81 200 LEU A O 1
ATOM 1483 N N . SER A 1 201 ? -47.336 -27.248 33.155 1.00 66.31 201 SER A N 1
ATOM 1484 C CA . SER A 1 201 ? -48.410 -28.107 32.631 1.00 66.31 201 SER A CA 1
ATOM 1485 C C . SER A 1 201 ? -47.966 -29.556 32.383 1.00 66.31 201 SER A C 1
ATOM 1487 O O . SER A 1 201 ? -48.753 -30.485 32.560 1.00 66.31 201 SER A O 1
ATOM 1489 N N . ASN A 1 202 ? -46.682 -29.776 32.088 1.00 61.25 202 ASN A N 1
ATOM 1490 C CA . ASN A 1 202 ? -46.067 -31.101 31.940 1.00 61.25 202 ASN A CA 1
ATOM 1491 C C . ASN A 1 202 ? -45.724 -31.795 33.280 1.00 61.25 202 ASN A C 1
ATOM 1493 O O . ASN A 1 202 ? -45.238 -32.925 33.272 1.00 61.25 202 ASN A O 1
ATOM 1497 N N . GLY A 1 203 ? -45.969 -31.139 34.419 1.00 63.28 203 GLY A N 1
ATOM 1498 C CA . GLY A 1 203 ? -45.744 -31.673 35.763 1.00 63.28 203 GLY A CA 1
ATOM 1499 C C . GLY A 1 203 ? -44.359 -31.414 36.364 1.00 63.28 203 GLY A C 1
ATOM 1500 O O . GLY A 1 203 ? -44.137 -31.819 37.502 1.00 63.28 203 GLY A O 1
ATOM 1501 N N . TYR A 1 204 ? -43.442 -30.746 35.656 1.00 69.69 204 TYR A N 1
ATOM 1502 C CA . TYR A 1 204 ? -42.171 -30.303 36.242 1.00 69.69 204 TYR A CA 1
ATOM 1503 C C . TYR A 1 204 ?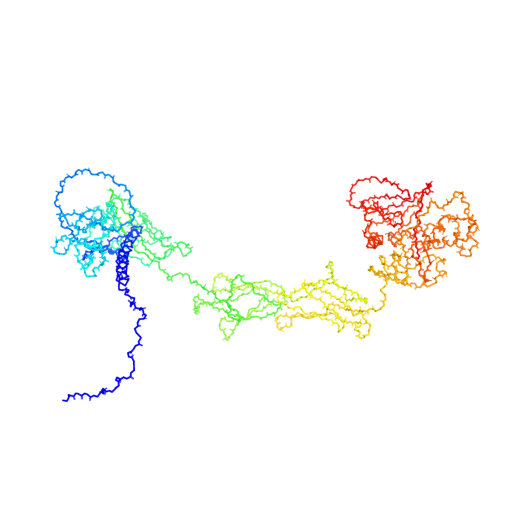 -42.385 -29.112 37.183 1.00 69.69 204 TYR A C 1
ATOM 1505 O O . TYR A 1 204 ? -43.199 -28.241 36.885 1.00 69.69 204 TYR A O 1
ATOM 1513 N N . THR A 1 205 ? -41.633 -29.043 38.284 1.00 75.69 205 THR A N 1
ATOM 1514 C CA . THR A 1 205 ? -41.687 -27.922 39.236 1.00 75.69 205 THR A CA 1
ATOM 1515 C C . THR A 1 205 ? -40.356 -27.176 39.255 1.00 75.69 205 THR A C 1
ATOM 1517 O O . THR A 1 205 ? -39.314 -27.774 39.523 1.00 75.69 205 THR A O 1
ATOM 1520 N N . LEU A 1 206 ? -40.403 -25.877 38.961 1.00 75.69 206 LEU A N 1
ATOM 1521 C CA . LEU A 1 206 ? -39.301 -24.938 39.145 1.00 75.69 206 LEU A CA 1
ATOM 1522 C C . LEU A 1 206 ? -39.352 -24.379 40.572 1.00 75.69 206 LEU A C 1
ATOM 1524 O O . LEU A 1 206 ? -40.418 -23.965 41.027 1.00 75.69 206 LEU A O 1
ATOM 1528 N N . ASN A 1 207 ? -38.207 -24.343 41.253 1.00 79.00 207 ASN A N 1
ATOM 1529 C CA . ASN A 1 207 ? -38.092 -23.832 42.619 1.00 79.00 207 ASN A CA 1
ATOM 1530 C C . ASN A 1 207 ? -37.252 -22.555 42.600 1.00 79.00 207 ASN A C 1
ATOM 1532 O O . ASN A 1 207 ? -36.064 -22.615 42.290 1.00 79.00 207 ASN A O 1
ATOM 1536 N N . LEU A 1 208 ? -37.853 -21.422 42.950 1.00 79.81 208 LEU A N 1
ATOM 1537 C CA . LEU A 1 208 ? -37.163 -20.137 43.044 1.00 79.81 208 LEU A CA 1
ATOM 1538 C C . LEU A 1 208 ? -36.986 -19.758 44.509 1.00 79.81 208 LEU A C 1
ATOM 1540 O O . LEU A 1 208 ? -37.960 -19.726 45.260 1.00 79.81 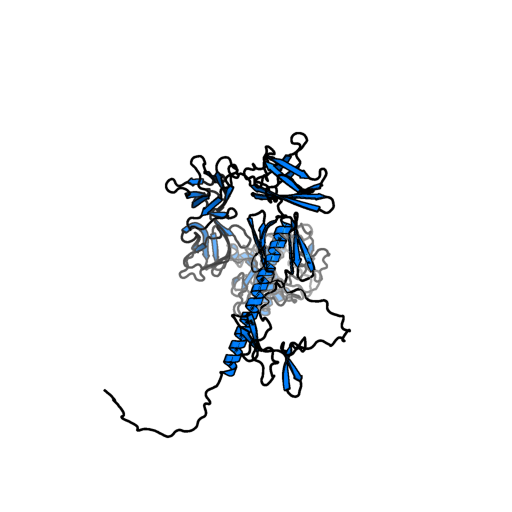208 LEU A O 1
ATOM 1544 N N . SER A 1 209 ? -35.749 -19.495 44.921 1.00 76.69 209 SER A N 1
ATOM 1545 C CA . SER A 1 209 ? -35.432 -19.074 46.288 1.00 76.69 209 SER A CA 1
ATOM 1546 C C . SER A 1 209 ? -36.043 -17.706 46.588 1.00 76.69 209 SER A C 1
ATOM 1548 O O . SER A 1 209 ? -35.998 -16.803 45.755 1.00 76.69 209 SER A O 1
ATOM 1550 N N . ARG A 1 210 ? -36.601 -17.537 47.785 1.00 78.69 210 ARG A N 1
ATOM 1551 C CA . ARG A 1 210 ? -37.158 -16.263 48.248 1.00 78.69 210 ARG A CA 1
ATOM 1552 C C . ARG A 1 210 ? -36.146 -15.471 49.054 1.00 78.69 210 ARG A C 1
ATOM 1554 O O . ARG A 1 210 ? -35.398 -16.038 49.855 1.00 78.69 210 ARG A O 1
ATOM 1561 N N . THR A 1 211 ? -36.193 -14.155 48.899 1.00 70.81 211 THR A N 1
ATOM 1562 C CA . THR A 1 211 ? -35.463 -13.234 49.758 1.00 70.81 211 THR A CA 1
ATOM 1563 C C . THR A 1 211 ? -36.040 -13.314 51.159 1.00 70.81 211 THR A C 1
ATOM 1565 O O . THR A 1 211 ? -37.233 -13.125 51.389 1.00 70.81 211 THR A O 1
ATOM 1568 N N . GLN A 1 212 ? -35.173 -13.586 52.126 1.00 65.44 212 GLN A N 1
ATOM 1569 C CA . GLN A 1 212 ? -35.534 -13.574 53.537 1.00 65.44 212 GLN A CA 1
ATOM 1570 C C . GLN A 1 212 ? -35.589 -12.116 54.023 1.00 65.44 212 GLN A C 1
ATOM 1572 O O . GLN A 1 212 ? -34.682 -11.662 54.715 1.00 65.44 212 GLN A O 1
ATOM 1577 N N . SER A 1 213 ? -36.612 -11.353 53.622 1.00 51.28 213 SER A N 1
ATOM 1578 C CA . SER A 1 213 ? -36.862 -10.003 54.146 1.00 51.28 213 SER A CA 1
ATOM 1579 C C . SER A 1 213 ? -38.331 -9.793 54.492 1.00 51.28 213 SER A C 1
ATOM 1581 O O . SER A 1 213 ? -39.195 -9.784 53.620 1.00 51.28 213 SER A O 1
ATOM 1583 N N . GLY A 1 214 ? -38.601 -9.582 55.777 1.00 41.66 214 GLY A N 1
ATOM 1584 C CA . GLY A 1 214 ? -39.914 -9.183 56.274 1.00 41.66 214 GLY A CA 1
ATOM 1585 C C . GLY A 1 214 ? -39.977 -9.272 57.793 1.00 41.66 214 GLY A C 1
ATOM 1586 O O . GLY A 1 214 ? -40.288 -10.331 58.326 1.00 41.66 214 GLY A O 1
ATOM 1587 N N . GLU A 1 215 ? -39.624 -8.173 58.470 1.00 42.44 215 GLU A N 1
ATOM 1588 C CA . GLU A 1 215 ? -39.889 -7.819 59.885 1.00 42.44 215 GLU A CA 1
ATOM 1589 C C . GLU A 1 215 ? -39.561 -8.821 61.018 1.00 42.44 215 GLU A C 1
ATOM 1591 O O . GLU A 1 215 ? -39.668 -8.465 62.192 1.00 42.44 215 GLU A O 1
ATOM 1596 N N . SER A 1 216 ? -39.089 -10.034 60.731 1.00 37.94 216 SER A N 1
ATOM 1597 C CA . SER A 1 216 ? -38.593 -10.974 61.736 1.00 37.94 216 SER A CA 1
ATOM 1598 C C . SER A 1 216 ? -37.063 -10.957 61.783 1.00 37.94 216 SER A C 1
ATOM 1600 O O . SER A 1 216 ? -36.347 -11.309 60.844 1.00 37.94 216 SER A O 1
ATOM 1602 N N . ILE A 1 217 ? -36.557 -10.536 62.940 1.00 41.31 217 ILE A N 1
ATOM 1603 C CA . ILE A 1 217 ? -35.133 -10.444 63.297 1.00 41.31 217 ILE A CA 1
ATOM 1604 C C . ILE A 1 217 ? -34.473 -11.840 63.390 1.00 41.31 217 ILE A C 1
ATOM 1606 O O . ILE A 1 217 ? -33.280 -11.954 63.634 1.00 41.31 217 ILE A O 1
ATOM 1610 N N . GLU A 1 218 ? -35.199 -12.927 63.124 1.00 50.84 218 GLU A N 1
ATOM 1611 C CA . GLU A 1 218 ? -34.665 -14.283 63.210 1.00 50.84 218 GLU A CA 1
ATOM 1612 C C . GLU A 1 218 ? -34.512 -14.896 61.815 1.00 50.84 218 GLU A C 1
ATOM 1614 O O . GLU A 1 218 ? -35.491 -15.136 61.113 1.00 50.84 218 GLU A O 1
ATOM 1619 N N . ILE A 1 219 ? -33.268 -15.193 61.418 1.00 57.16 219 ILE A N 1
ATOM 1620 C CA . ILE A 1 219 ? -33.019 -16.251 60.433 1.00 57.16 219 ILE A CA 1
ATOM 1621 C C . ILE A 1 219 ? -33.698 -17.507 60.991 1.00 57.16 219 ILE A C 1
ATOM 1623 O O . ILE A 1 219 ? -33.410 -17.871 62.142 1.00 57.16 219 ILE A O 1
ATOM 1627 N N . GLY A 1 220 ? -34.595 -18.119 60.208 1.00 60.78 220 GLY A N 1
ATOM 1628 C CA . GLY A 1 220 ? -35.210 -19.407 60.536 1.00 60.78 220 GLY A CA 1
ATOM 1629 C C . GLY A 1 220 ? -34.163 -20.522 60.659 1.00 60.78 220 GLY A C 1
ATOM 1630 O O . GLY A 1 220 ? -32.970 -20.267 60.814 1.00 60.78 220 GLY A O 1
ATOM 1631 N N . ASP A 1 221 ? -34.570 -21.785 60.552 1.00 71.50 221 ASP A N 1
ATOM 1632 C CA . ASP A 1 221 ? -33.617 -22.898 60.707 1.00 71.50 221 ASP A CA 1
ATOM 1633 C C . ASP A 1 221 ? -32.482 -22.870 59.660 1.00 71.50 221 ASP A C 1
ATOM 1635 O O . ASP A 1 221 ? -31.393 -23.378 59.928 1.00 71.50 221 ASP A O 1
ATOM 1639 N N . TYR A 1 222 ? -32.714 -22.215 58.512 1.00 72.94 222 TYR A N 1
ATOM 1640 C CA . TYR A 1 222 ? -31.751 -21.993 57.433 1.00 72.94 222 TYR A CA 1
ATOM 1641 C C . TYR A 1 222 ? -31.782 -20.541 56.945 1.00 72.94 222 TYR A C 1
ATOM 1643 O O . TYR A 1 222 ? -32.854 -20.000 56.673 1.00 72.94 222 TYR A O 1
ATOM 1651 N N . GLY A 1 223 ? -30.612 -19.928 56.759 1.00 77.38 223 GLY A N 1
ATOM 1652 C CA . GLY A 1 223 ? -30.494 -18.684 56.000 1.00 77.38 223 GLY A CA 1
ATOM 1653 C C . GLY A 1 223 ? -29.140 -17.996 56.112 1.00 77.38 223 GLY A C 1
ATOM 1654 O O . GLY A 1 223 ? -28.300 -18.374 56.928 1.00 77.38 223 GLY A O 1
ATOM 1655 N N . PHE A 1 224 ? -28.943 -16.996 55.256 1.00 84.81 224 PHE A N 1
ATOM 1656 C CA . PHE A 1 224 ? -27.732 -16.189 55.145 1.00 84.81 224 PHE A CA 1
ATOM 1657 C C . PHE A 1 224 ? -28.124 -14.722 54.963 1.00 84.81 224 PHE A C 1
ATOM 1659 O O . PHE A 1 224 ? -29.094 -14.437 54.259 1.00 84.81 224 PHE A O 1
ATOM 1666 N N . ARG A 1 225 ? -27.395 -13.795 55.585 1.00 84.69 225 ARG A N 1
ATOM 1667 C CA . ARG A 1 225 ? -27.596 -12.349 55.422 1.00 84.69 225 ARG A CA 1
ATOM 1668 C C . ARG A 1 225 ? -26.252 -11.642 55.338 1.00 84.69 225 ARG A C 1
ATOM 1670 O O . ARG A 1 225 ? -25.363 -11.931 56.136 1.00 84.69 225 ARG A O 1
ATOM 1677 N N . PHE A 1 226 ? -26.131 -10.712 54.395 1.00 88.69 226 PHE A N 1
ATOM 1678 C CA . PHE A 1 226 ? -25.069 -9.711 54.407 1.00 88.69 226 PHE A CA 1
ATOM 1679 C C . PHE A 1 226 ? -25.452 -8.608 55.388 1.00 88.69 226 PHE A C 1
ATOM 1681 O O . PHE A 1 226 ? -26.608 -8.186 55.425 1.00 88.69 226 PHE A O 1
ATOM 1688 N N . LEU A 1 227 ? -24.487 -8.150 56.174 1.00 88.56 227 LEU A N 1
ATOM 1689 C CA . LEU A 1 227 ? -24.664 -7.096 57.159 1.00 88.56 227 LEU A CA 1
ATOM 1690 C C . LEU A 1 227 ? -23.749 -5.919 56.836 1.00 88.56 227 LEU A C 1
ATOM 1692 O O . LEU A 1 227 ? -22.703 -6.077 56.197 1.00 88.56 227 LEU A O 1
ATOM 1696 N N . ASP A 1 228 ? -24.124 -4.741 57.322 1.00 86.06 228 ASP A N 1
ATOM 1697 C CA . ASP A 1 228 ? -23.235 -3.584 57.322 1.00 86.06 228 ASP A CA 1
ATOM 1698 C C . ASP A 1 228 ? -21.901 -3.886 58.046 1.00 86.06 228 ASP A C 1
ATOM 1700 O O . ASP A 1 228 ? -21.714 -4.915 58.704 1.00 86.06 228 ASP A O 1
ATOM 1704 N N . THR A 1 229 ? -20.930 -2.981 57.920 1.00 77.56 229 THR A N 1
ATOM 1705 C CA . THR A 1 229 ? -19.593 -3.153 58.513 1.00 77.56 229 THR A CA 1
ATOM 1706 C C . THR A 1 229 ? -19.625 -3.280 60.044 1.00 77.56 229 THR A C 1
ATOM 1708 O O . THR A 1 229 ? -18.700 -3.850 60.631 1.00 77.56 229 THR A O 1
ATOM 1711 N N . GLU A 1 230 ? -20.669 -2.751 60.689 1.00 80.62 230 GLU A N 1
ATOM 1712 C CA . GLU A 1 230 ? -20.882 -2.808 62.138 1.00 80.62 230 GLU A CA 1
ATOM 1713 C C . GLU A 1 230 ? -21.617 -4.092 62.575 1.00 80.62 230 GLU A C 1
ATOM 1715 O O . GLU A 1 230 ? -21.645 -4.407 63.766 1.00 80.62 230 GLU A O 1
ATOM 1720 N N . GLY A 1 231 ? -22.160 -4.865 61.628 1.00 78.50 231 GLY A N 1
ATOM 1721 C CA . GLY A 1 231 ? -22.953 -6.068 61.866 1.00 78.50 231 GLY A CA 1
ATOM 1722 C C . GLY A 1 231 ? -24.350 -5.783 62.424 1.00 78.50 231 GLY A C 1
ATOM 1723 O O . GLY A 1 231 ? -24.911 -6.642 63.102 1.00 78.50 231 GLY A O 1
ATOM 1724 N N . THR A 1 232 ? -24.891 -4.577 62.218 1.00 76.38 232 THR A N 1
ATOM 1725 C CA . THR A 1 232 ? -26.104 -4.108 62.914 1.00 76.38 232 THR A CA 1
ATOM 1726 C C . THR A 1 232 ? -27.368 -4.105 62.065 1.00 76.38 232 THR A C 1
ATOM 1728 O O . THR A 1 232 ? -28.467 -4.164 62.619 1.00 76.38 232 THR A O 1
ATOM 1731 N N . SER A 1 233 ? -27.233 -4.055 60.740 1.00 79.81 233 SER A N 1
ATOM 1732 C CA . SER A 1 233 ? -28.359 -4.015 59.808 1.00 79.81 233 SER A CA 1
ATOM 1733 C C . SER A 1 233 ? -28.082 -4.808 58.532 1.00 79.81 233 SER A C 1
ATOM 1735 O O . SER A 1 233 ? -26.923 -5.016 58.165 1.00 79.81 233 SER A O 1
ATOM 1737 N N . ASP A 1 234 ? -29.152 -5.260 57.872 1.00 81.12 234 ASP A N 1
ATOM 1738 C CA . ASP A 1 234 ? -29.082 -5.964 56.589 1.00 81.12 234 ASP A CA 1
ATOM 1739 C C . ASP A 1 234 ? -28.512 -5.044 55.501 1.00 81.12 234 ASP A C 1
ATOM 1741 O O . ASP A 1 234 ? -29.015 -3.942 55.270 1.00 81.12 234 ASP A O 1
ATOM 1745 N N . LEU A 1 235 ? -27.501 -5.530 54.786 1.00 86.62 235 LEU A N 1
ATOM 1746 C CA . LEU A 1 235 ? -26.865 -4.822 53.682 1.00 86.62 235 LEU A CA 1
ATOM 1747 C C . LEU A 1 235 ? -27.376 -5.374 52.349 1.00 86.62 235 LEU A C 1
ATOM 1749 O O . LEU A 1 235 ? -27.167 -6.543 52.033 1.00 86.62 235 LEU A O 1
ATOM 1753 N N . LYS A 1 236 ? -28.062 -4.529 51.573 1.00 84.75 236 LYS A N 1
ATOM 1754 C CA . LYS A 1 236 ? -28.631 -4.894 50.261 1.00 84.75 236 LYS A CA 1
ATOM 1755 C C . LYS A 1 236 ? -27.782 -4.423 49.083 1.00 84.75 236 LYS A C 1
ATOM 1757 O O . LYS A 1 236 ? -27.734 -5.107 48.063 1.00 84.75 236 LYS A O 1
ATOM 1762 N N . SER A 1 237 ? -27.086 -3.299 49.235 1.00 89.38 237 SER A N 1
ATOM 1763 C CA . SER A 1 237 ? -26.159 -2.770 48.239 1.00 89.38 237 SER A CA 1
ATOM 1764 C C . SER A 1 237 ? -24.937 -2.126 48.891 1.00 89.38 237 SER A C 1
ATOM 1766 O O . SER A 1 237 ? -24.984 -1.711 50.052 1.00 89.38 237 SER A O 1
ATOM 1768 N N . LYS A 1 238 ? -23.839 -2.054 48.136 1.00 89.94 238 LYS A N 1
ATOM 1769 C CA . LYS A 1 238 ? -22.640 -1.287 48.469 1.00 89.94 238 LYS A CA 1
ATOM 1770 C C . LYS A 1 238 ? -21.955 -0.793 47.189 1.00 89.94 238 LYS A C 1
ATOM 1772 O O . LYS A 1 238 ? -21.538 -1.600 46.368 1.00 89.94 238 LYS A O 1
ATOM 1777 N N . GLU A 1 239 ? -21.845 0.521 47.018 1.00 88.56 239 GLU A N 1
ATOM 1778 C CA . GLU A 1 239 ? -21.556 1.137 45.709 1.00 88.56 239 GLU A CA 1
ATOM 1779 C C . GLU A 1 239 ? -20.199 1.857 45.615 1.00 88.56 239 GLU A C 1
ATOM 1781 O O . GLU A 1 239 ? -19.913 2.513 44.620 1.00 88.56 239 GLU A O 1
ATOM 1786 N N . ASP A 1 240 ? -19.362 1.746 46.644 1.00 87.88 240 ASP A N 1
ATOM 1787 C CA . ASP A 1 240 ? -18.125 2.511 46.830 1.00 87.88 240 ASP A CA 1
ATOM 1788 C C . ASP A 1 240 ? -16.869 1.619 46.862 1.00 87.88 240 ASP A C 1
ATOM 1790 O O . ASP A 1 240 ? -15.938 1.831 47.649 1.00 87.88 240 ASP A O 1
ATOM 1794 N N . PHE A 1 241 ? -16.828 0.577 46.025 1.00 92.06 241 PHE A N 1
ATOM 1795 C CA . PHE A 1 241 ? -15.657 -0.294 45.957 1.00 92.06 241 PHE A CA 1
ATOM 1796 C C . PHE A 1 241 ? -14.497 0.368 45.213 1.00 92.06 241 PHE A C 1
ATOM 1798 O O . PHE A 1 241 ? -14.607 0.709 44.039 1.00 92.06 241 PHE A O 1
ATOM 1805 N N . ILE A 1 242 ? -13.350 0.468 45.881 1.00 88.50 242 ILE A N 1
ATOM 1806 C CA . ILE A 1 242 ? -12.083 0.866 45.260 1.00 88.50 242 ILE A CA 1
ATOM 1807 C C . ILE A 1 242 ? -11.480 -0.365 44.571 1.00 88.50 242 ILE A C 1
ATOM 1809 O O . ILE A 1 242 ? -11.389 -1.441 45.172 1.00 88.50 242 ILE A O 1
ATOM 1813 N N . ARG A 1 243 ? -11.078 -0.221 43.301 1.00 88.94 243 ARG A N 1
ATOM 1814 C CA . ARG A 1 243 ? -10.504 -1.317 42.501 1.00 88.94 243 ARG A CA 1
ATOM 1815 C C . ARG A 1 243 ? -9.282 -1.929 43.182 1.00 88.94 243 ARG A C 1
ATOM 1817 O O . ARG A 1 243 ? -8.450 -1.217 43.741 1.00 88.94 243 ARG A O 1
ATOM 1824 N N . SER A 1 244 ? -9.163 -3.253 43.109 1.00 88.50 244 SER A N 1
ATOM 1825 C CA . SER A 1 244 ? -8.033 -4.025 43.649 1.00 88.50 244 SER A CA 1
ATOM 1826 C C . SER A 1 244 ? -7.833 -3.931 45.176 1.00 88.50 244 SER A C 1
ATOM 1828 O O . SER A 1 244 ? -6.902 -4.539 45.707 1.00 88.50 244 SER A O 1
ATOM 1830 N N . GLU A 1 245 ? -8.720 -3.249 45.909 1.00 91.62 245 GLU A N 1
ATOM 1831 C CA . GLU A 1 245 ? -8.726 -3.193 47.371 1.00 91.62 245 GLU A CA 1
ATOM 1832 C C . GLU A 1 245 ? -9.808 -4.119 47.946 1.00 91.62 245 GLU A C 1
ATOM 1834 O O . GLU A 1 245 ? -10.963 -4.116 47.519 1.00 91.62 245 GLU A O 1
ATOM 1839 N N . ALA A 1 246 ? -9.443 -4.939 48.935 1.00 91.62 246 ALA A N 1
ATOM 1840 C CA . ALA A 1 246 ? -10.407 -5.764 49.654 1.00 91.62 246 ALA A CA 1
ATOM 1841 C C . ALA A 1 246 ? -11.161 -4.926 50.689 1.00 91.62 246 ALA A C 1
ATOM 1843 O O . ALA A 1 246 ? -10.587 -4.487 51.687 1.00 91.62 246 ALA A O 1
ATOM 1844 N N . GLN A 1 247 ? -12.466 -4.774 50.489 1.00 92.81 247 GLN A N 1
ATOM 1845 C CA . GLN A 1 247 ? -13.364 -4.193 51.475 1.00 92.81 247 GLN A CA 1
ATOM 1846 C C . GLN A 1 247 ? -14.178 -5.288 52.168 1.00 92.81 247 GLN A C 1
ATOM 1848 O O . GLN A 1 247 ? -14.401 -6.363 51.617 1.00 92.81 247 GLN A O 1
ATOM 1853 N N . TYR A 1 248 ? -14.630 -5.023 53.395 1.00 91.88 248 TYR A N 1
ATOM 1854 C CA . TYR A 1 248 ? -15.242 -6.046 54.243 1.00 91.88 248 TYR A CA 1
ATOM 1855 C C . TYR A 1 248 ? -16.686 -5.712 54.605 1.00 91.88 248 TYR A C 1
ATOM 1857 O O . TYR A 1 248 ? -16.978 -4.581 54.993 1.00 91.88 248 TYR A O 1
ATOM 1865 N N . VAL A 1 249 ? -17.557 -6.718 54.547 1.00 93.06 249 VAL A N 1
ATOM 1866 C CA . VAL A 1 249 ? -18.958 -6.655 55.000 1.00 93.06 249 VAL A CA 1
ATOM 1867 C C . VAL A 1 249 ? -19.214 -7.721 56.065 1.00 93.06 249 VAL A C 1
ATOM 1869 O O . VAL A 1 249 ? -18.547 -8.759 56.073 1.00 93.06 249 VAL A O 1
ATOM 1872 N N . GLY A 1 250 ? -20.132 -7.471 56.999 1.00 91.56 250 GLY A N 1
ATOM 1873 C CA . GLY A 1 250 ? -20.527 -8.473 57.991 1.00 91.56 250 GLY A CA 1
ATOM 1874 C C . GLY A 1 250 ? -21.418 -9.555 57.375 1.00 91.56 250 GLY A C 1
ATOM 1875 O O . GLY A 1 250 ? -21.961 -9.377 56.284 1.00 91.56 250 GLY A O 1
ATOM 1876 N N . TYR A 1 251 ? -21.593 -10.681 58.070 1.00 90.50 251 TYR A N 1
ATOM 1877 C CA . TYR A 1 251 ? -22.606 -11.671 57.697 1.00 90.50 251 TYR A CA 1
ATOM 1878 C C . TYR A 1 251 ? -23.166 -12.428 58.902 1.00 90.50 251 TYR A C 1
ATOM 1880 O O . TYR A 1 251 ? -22.495 -12.591 59.921 1.00 90.50 251 TYR A O 1
ATOM 1888 N N . GLU A 1 252 ? -24.384 -12.945 58.759 1.00 87.69 252 GLU A N 1
ATOM 1889 C CA . GLU A 1 252 ? -24.989 -13.907 59.683 1.00 87.69 252 GLU A CA 1
ATOM 1890 C C . GLU A 1 252 ? -25.474 -15.132 58.896 1.00 87.69 252 GLU A C 1
ATOM 1892 O O . GLU A 1 252 ? -26.006 -14.999 57.792 1.00 87.69 252 GLU A O 1
ATOM 1897 N N . MET A 1 253 ? -25.296 -16.339 59.447 1.00 86.38 253 MET A N 1
ATOM 1898 C CA . MET A 1 253 ? -25.781 -17.574 58.825 1.00 86.38 253 MET A CA 1
ATOM 1899 C C . MET A 1 253 ? -26.322 -18.583 59.843 1.00 86.38 253 MET A C 1
ATOM 1901 O O . MET A 1 253 ? -25.788 -18.709 60.947 1.00 86.38 253 MET A O 1
ATOM 1905 N N . LYS A 1 254 ? -27.335 -19.361 59.445 1.00 82.94 254 LYS A N 1
ATOM 1906 C CA . LYS A 1 254 ? -27.836 -20.528 60.188 1.00 82.94 254 LYS A CA 1
ATOM 1907 C C . LYS A 1 254 ? -28.154 -21.708 59.253 1.00 82.94 254 LYS A C 1
ATOM 1909 O O . LYS A 1 254 ? -28.530 -21.479 58.103 1.00 82.94 254 LYS A O 1
ATOM 1914 N N . PRO A 1 255 ? -28.027 -22.958 59.740 1.00 77.94 255 PRO A N 1
ATOM 1915 C CA . PRO A 1 255 ? -27.407 -23.322 61.013 1.00 77.94 255 PRO A CA 1
ATOM 1916 C C . PRO A 1 255 ? -25.875 -23.276 60.890 1.00 77.94 255 PRO A C 1
ATOM 1918 O O . PRO A 1 255 ? -25.321 -23.396 59.796 1.00 77.94 255 PRO A O 1
ATOM 1921 N N . GLU A 1 256 ? -25.171 -23.141 62.013 1.00 79.12 256 GLU A N 1
ATOM 1922 C CA . GLU A 1 256 ? -23.705 -23.130 62.018 1.00 79.12 256 GLU A CA 1
ATOM 1923 C C . GLU A 1 256 ? -23.134 -24.395 61.336 1.00 79.12 256 GLU A C 1
ATOM 1925 O O . GLU A 1 256 ? -23.705 -25.494 61.407 1.00 79.12 256 GLU A O 1
ATOM 1930 N N . GLY A 1 257 ? -22.032 -24.236 60.598 1.00 78.19 257 GLY A N 1
ATOM 1931 C CA . GLY A 1 257 ? -21.440 -25.307 59.792 1.00 78.19 257 GLY A CA 1
ATOM 1932 C C . GLY A 1 257 ? -22.235 -25.681 58.532 1.00 78.19 257 GLY A C 1
ATOM 1933 O O . GLY A 1 257 ? -22.144 -26.824 58.087 1.00 78.19 257 GLY A O 1
ATOM 1934 N N . ALA A 1 258 ? -23.063 -24.781 57.994 1.00 84.56 258 ALA A N 1
ATOM 1935 C CA . ALA A 1 258 ? -23.565 -24.885 56.622 1.00 84.56 258 ALA A CA 1
ATOM 1936 C C . ALA A 1 258 ? -22.454 -24.580 55.603 1.00 84.56 258 ALA A C 1
ATOM 1938 O O . ALA A 1 258 ? -21.509 -23.850 55.905 1.00 84.56 258 ALA A O 1
ATOM 1939 N N . THR A 1 259 ? -22.555 -25.146 54.399 1.00 86.62 259 THR A N 1
ATOM 1940 C CA . THR A 1 259 ? -21.639 -24.811 53.303 1.00 86.62 259 THR A CA 1
ATOM 1941 C C . THR A 1 259 ? -22.173 -23.593 52.573 1.00 86.62 259 THR A C 1
ATOM 1943 O O . THR A 1 259 ? -23.341 -23.575 52.193 1.00 86.62 259 THR A O 1
ATOM 1946 N N . VAL A 1 260 ? -21.313 -22.600 52.366 1.00 89.81 260 VAL A N 1
ATOM 1947 C CA . VAL A 1 260 ? -21.624 -21.395 51.599 1.00 89.81 260 VAL A CA 1
ATOM 1948 C C . VAL A 1 260 ? -20.604 -21.270 50.481 1.00 89.81 260 VAL A C 1
ATOM 1950 O O . VAL A 1 260 ? -19.405 -21.423 50.721 1.00 89.81 260 VAL A O 1
ATOM 1953 N N . PHE A 1 261 ? -21.076 -20.989 49.275 1.00 90.38 261 PHE A N 1
ATOM 1954 C CA . PHE A 1 261 ? -20.239 -20.534 48.174 1.00 90.38 261 PHE A CA 1
ATOM 1955 C C . PHE A 1 261 ? -20.764 -19.201 47.653 1.00 90.38 261 PHE A C 1
ATOM 1957 O O . PHE A 1 261 ? -21.941 -18.883 47.826 1.00 90.38 261 PHE A O 1
ATOM 1964 N N . PHE A 1 262 ? -19.878 -18.428 47.038 1.00 92.31 262 PHE A N 1
ATOM 1965 C CA . PHE A 1 262 ? -20.218 -17.143 46.448 1.00 92.31 262 PHE A CA 1
ATOM 1966 C C . PHE A 1 262 ? -20.237 -17.269 44.932 1.00 92.31 262 PHE A C 1
ATOM 1968 O O . PHE A 1 262 ? -19.334 -17.861 44.342 1.00 92.31 262 PHE A O 1
ATOM 1975 N N . VAL A 1 263 ? -21.269 -16.704 44.325 1.00 89.88 263 VAL A N 1
ATOM 1976 C CA . VAL A 1 263 ? -21.319 -16.367 42.906 1.00 89.88 263 VAL A CA 1
ATOM 1977 C C . VAL A 1 263 ? -21.178 -14.855 42.839 1.00 89.88 263 VAL A C 1
ATOM 1979 O O . VAL A 1 263 ? -21.762 -14.151 43.661 1.00 89.88 263 VAL A O 1
ATOM 1982 N N . HIS A 1 264 ? -20.350 -14.349 41.940 1.00 92.81 264 HIS A N 1
ATOM 1983 C CA . HIS A 1 264 ? -20.047 -12.926 41.858 1.00 92.81 264 HIS A CA 1
ATOM 1984 C C . HIS A 1 264 ? -19.851 -12.509 40.396 1.00 92.81 264 HIS A C 1
ATOM 1986 O O . HIS A 1 264 ? -19.612 -13.388 39.564 1.00 92.81 264 HIS A O 1
ATOM 1992 N N . PRO A 1 265 ? -19.923 -11.199 40.097 1.00 91.62 265 PRO A N 1
ATOM 1993 C CA . PRO A 1 265 ? -19.704 -10.669 38.753 1.00 91.62 265 PRO A CA 1
ATOM 1994 C C . PRO A 1 265 ? -18.280 -10.974 38.258 1.00 91.62 265 PRO A C 1
ATOM 1996 O O . PRO A 1 265 ? -17.369 -11.241 39.063 1.00 91.62 265 PRO A O 1
ATOM 1999 N N . ASP A 1 266 ? -18.069 -10.942 36.945 1.00 92.00 266 ASP A N 1
ATOM 2000 C CA . ASP A 1 266 ? -16.779 -11.305 36.360 1.00 92.00 266 ASP A CA 1
ATOM 2001 C C . ASP A 1 266 ? -15.668 -10.335 36.813 1.00 92.00 266 ASP A C 1
ATOM 2003 O O . ASP A 1 266 ? -15.813 -9.112 36.899 1.00 92.00 266 ASP A O 1
ATOM 2007 N N . GLY A 1 267 ? -14.525 -10.911 37.194 1.00 91.31 267 GLY A N 1
ATOM 2008 C CA . GLY A 1 267 ? -13.374 -10.173 37.719 1.00 91.31 267 GLY A CA 1
ATOM 2009 C C . GLY A 1 267 ? -13.460 -9.752 39.195 1.00 91.31 267 GLY A C 1
ATOM 2010 O O . GLY A 1 267 ? -12.423 -9.386 39.754 1.00 91.31 267 GLY A O 1
ATOM 2011 N N . TRP A 1 268 ? -14.622 -9.847 39.846 1.00 95.06 268 TRP A N 1
ATOM 2012 C CA . TRP A 1 268 ? -14.733 -9.658 41.297 1.00 95.06 268 TRP A CA 1
ATOM 2013 C C . TRP A 1 268 ? -14.136 -10.848 42.054 1.00 95.06 268 TRP A C 1
ATOM 2015 O O . TRP A 1 268 ? -14.001 -11.947 41.521 1.00 95.06 268 TRP A O 1
ATOM 2025 N N . ASN A 1 269 ? -13.762 -10.642 43.316 1.00 94.81 269 ASN A N 1
ATOM 2026 C CA . ASN A 1 269 ? -13.327 -11.721 44.202 1.00 94.81 269 ASN A CA 1
ATOM 2027 C C . ASN A 1 269 ? -14.054 -11.617 45.542 1.00 94.81 269 ASN A C 1
ATOM 2029 O O . ASN A 1 269 ? -14.107 -10.540 46.136 1.00 94.81 269 ASN A O 1
ATOM 2033 N N . VAL A 1 270 ? -14.610 -12.737 46.008 1.00 96.31 270 VAL A N 1
ATOM 2034 C CA . VAL A 1 270 ? -15.376 -12.819 47.253 1.00 96.31 270 VAL A CA 1
ATOM 2035 C C . VAL A 1 270 ? -14.901 -14.007 48.077 1.00 96.31 270 VAL A C 1
ATOM 2037 O O . VAL A 1 270 ? -14.921 -15.151 47.620 1.00 96.31 270 VAL A O 1
ATOM 2040 N N . ALA A 1 271 ? -14.504 -13.752 49.321 1.00 94.38 271 ALA A N 1
ATOM 2041 C CA . ALA A 1 271 ? -14.024 -14.786 50.228 1.00 94.38 271 ALA A CA 1
ATOM 2042 C C . ALA A 1 271 ? -14.404 -14.491 51.680 1.00 94.38 271 ALA A C 1
ATOM 2044 O O . ALA A 1 271 ? -14.573 -13.343 52.081 1.00 94.38 271 ALA A O 1
ATOM 2045 N N . PHE A 1 272 ? -14.486 -15.531 52.510 1.00 91.94 272 PHE A N 1
ATOM 2046 C CA . PHE A 1 272 ? -14.561 -15.331 53.956 1.00 91.94 272 PHE A CA 1
ATOM 2047 C C . PHE A 1 272 ? -13.288 -14.652 54.474 1.00 91.94 272 PHE A C 1
ATOM 2049 O O . PHE A 1 272 ? -12.180 -14.955 54.026 1.00 91.94 272 PHE A O 1
ATOM 2056 N N . GLY A 1 273 ? -13.455 -13.742 55.433 1.00 85.31 273 GLY A N 1
ATOM 2057 C CA . GLY A 1 273 ? -12.354 -13.059 56.096 1.00 85.31 273 GLY A CA 1
ATOM 2058 C C . GLY A 1 273 ? -11.406 -14.035 56.798 1.00 85.31 273 GLY A C 1
ATOM 2059 O O . GLY A 1 273 ? -11.800 -15.103 57.269 1.00 85.31 273 GLY A O 1
ATOM 2060 N N . THR A 1 274 ? -10.133 -13.654 56.868 1.00 86.75 274 THR A N 1
ATOM 2061 C CA . THR A 1 274 ? -9.093 -14.380 57.612 1.00 86.75 274 THR A CA 1
ATOM 2062 C C . THR A 1 274 ? -9.246 -14.166 59.124 1.00 86.75 274 THR A C 1
ATOM 2064 O O . THR A 1 274 ? -10.160 -13.475 59.565 1.00 86.75 274 THR A O 1
ATOM 2067 N N . GLU A 1 275 ? -8.350 -14.729 59.947 1.00 80.56 275 GLU A N 1
ATOM 2068 C CA . GLU A 1 275 ? -8.412 -14.610 61.418 1.00 80.56 275 GLU A CA 1
ATOM 2069 C C . GLU A 1 275 ? -8.552 -13.160 61.925 1.00 80.56 275 GLU A C 1
ATOM 2071 O O . GLU A 1 275 ? -9.242 -12.925 62.914 1.00 80.56 275 GLU A O 1
ATOM 2076 N N . GLU A 1 276 ? -7.950 -12.185 61.237 1.00 82.75 276 GLU A N 1
ATOM 2077 C CA . GLU A 1 276 ? -8.018 -10.760 61.595 1.00 82.75 276 GLU A CA 1
ATOM 2078 C C . GLU A 1 276 ? -9.394 -10.128 61.310 1.00 82.75 276 GLU A C 1
ATOM 2080 O O . GLU A 1 276 ? -9.792 -9.171 61.970 1.00 82.75 276 GLU A O 1
ATOM 2085 N N . ASN A 1 277 ? -10.153 -10.706 60.374 1.00 83.44 277 ASN A N 1
ATOM 2086 C CA . ASN A 1 277 ? -11.476 -10.253 59.943 1.00 83.44 277 ASN A CA 1
ATOM 2087 C C . ASN A 1 277 ? -12.537 -11.355 60.109 1.00 83.44 277 ASN A C 1
ATOM 2089 O O . ASN A 1 277 ? -13.467 -11.462 59.306 1.00 83.44 277 ASN A O 1
ATOM 2093 N N . ALA A 1 278 ? -12.395 -12.196 61.138 1.00 81.75 278 ALA A N 1
ATOM 2094 C CA . ALA A 1 278 ? -13.325 -13.287 61.407 1.00 81.75 278 ALA A CA 1
ATOM 2095 C C . ALA A 1 278 ? -14.770 -12.766 61.547 1.00 81.75 278 ALA A C 1
ATOM 2097 O O . ALA A 1 278 ? -15.017 -11.769 62.225 1.00 81.75 278 ALA A O 1
ATOM 2098 N N . GLY A 1 279 ? -15.725 -13.441 60.899 1.00 85.38 279 GLY A N 1
ATOM 2099 C CA . GLY A 1 279 ? -17.129 -13.006 60.848 1.00 85.38 279 GLY A CA 1
ATOM 2100 C C . GLY A 1 279 ? -17.440 -11.953 59.776 1.00 85.38 279 GLY A C 1
ATOM 2101 O O . GLY A 1 279 ? -18.539 -11.404 59.764 1.00 85.38 279 GLY A O 1
ATOM 2102 N N . LYS A 1 280 ? -16.497 -11.675 58.866 1.00 91.56 280 LYS A N 1
ATOM 2103 C CA . LYS A 1 280 ? -16.700 -10.799 57.703 1.00 91.56 280 LYS A CA 1
ATOM 2104 C C . LYS A 1 280 ? -16.466 -11.535 56.386 1.00 91.56 280 LYS A C 1
ATOM 2106 O O . LYS A 1 280 ? -15.854 -12.603 56.357 1.00 91.56 280 LYS A O 1
ATOM 2111 N N . ILE A 1 281 ? -16.926 -10.936 55.296 1.00 94.12 281 ILE A N 1
ATOM 2112 C CA . ILE A 1 281 ? -16.661 -11.343 53.913 1.00 94.12 281 ILE A CA 1
ATOM 2113 C C . ILE A 1 281 ? -15.796 -10.257 53.283 1.00 94.12 281 ILE A C 1
ATOM 2115 O O . ILE A 1 281 ? -16.148 -9.081 53.345 1.00 94.12 281 ILE A O 1
ATOM 2119 N N . ALA A 1 282 ? -14.661 -10.655 52.719 1.00 94.62 282 ALA A N 1
ATOM 2120 C CA . ALA A 1 282 ? -13.809 -9.816 51.896 1.00 94.62 282 ALA A CA 1
ATOM 2121 C C . ALA A 1 282 ? -14.356 -9.801 50.467 1.00 94.62 282 ALA A C 1
ATOM 2123 O O . ALA A 1 282 ? -14.570 -10.861 49.877 1.00 94.62 282 ALA A O 1
ATOM 2124 N N . ILE A 1 283 ? -14.568 -8.607 49.928 1.00 96.38 283 ILE A N 1
ATOM 2125 C CA . ILE A 1 283 ? -15.015 -8.364 48.561 1.00 96.38 283 ILE A CA 1
ATOM 2126 C C . ILE A 1 283 ? -13.994 -7.428 47.911 1.00 96.38 283 ILE A C 1
ATOM 2128 O O . ILE A 1 283 ? -13.700 -6.359 48.447 1.00 96.38 283 ILE A O 1
ATOM 2132 N N . THR A 1 284 ? -13.449 -7.831 46.767 1.00 94.81 284 THR A N 1
ATOM 2133 C CA . THR A 1 284 ? -12.458 -7.063 46.005 1.00 94.81 284 THR A CA 1
ATOM 2134 C C . THR A 1 284 ? -12.987 -6.799 44.605 1.00 94.81 284 THR A C 1
ATOM 2136 O O . THR A 1 284 ? -13.305 -7.742 43.876 1.00 94.81 284 THR A O 1
ATOM 2139 N N . ALA A 1 285 ? -13.062 -5.520 44.239 1.00 94.00 285 ALA A N 1
ATOM 2140 C CA . ALA A 1 285 ? -13.426 -5.092 42.895 1.00 94.00 285 ALA A CA 1
ATOM 2141 C C . ALA A 1 285 ? -12.301 -5.379 41.881 1.00 94.00 285 ALA A C 1
ATOM 2143 O O . ALA A 1 285 ? -11.121 -5.337 42.251 1.00 94.00 285 ALA A O 1
ATOM 2144 N N . PRO A 1 286 ? -12.640 -5.637 40.605 1.00 93.56 286 PRO A N 1
ATOM 2145 C CA . PRO A 1 286 ? -11.663 -5.928 39.564 1.00 93.56 286 PRO A CA 1
ATOM 2146 C C . PRO A 1 286 ? -10.723 -4.750 39.286 1.00 93.56 286 PRO A C 1
ATOM 2148 O O . PRO A 1 286 ? -11.125 -3.584 39.317 1.00 93.56 286 PRO A O 1
ATOM 2151 N N . ASP A 1 287 ? -9.479 -5.078 38.931 1.00 89.25 287 ASP A N 1
ATOM 2152 C CA . ASP A 1 287 ? -8.507 -4.117 38.407 1.00 89.25 287 ASP A CA 1
ATOM 2153 C C . ASP A 1 287 ? -9.015 -3.456 37.115 1.00 89.25 287 ASP A C 1
ATOM 2155 O O . ASP A 1 287 ? -9.674 -4.107 36.298 1.00 89.25 287 ASP A O 1
ATOM 2159 N N . PHE A 1 288 ? -8.666 -2.184 36.896 1.00 82.75 288 PHE A N 1
ATOM 2160 C CA . PHE A 1 288 ? -9.067 -1.447 35.693 1.00 82.75 288 PHE A CA 1
ATOM 2161 C C . PHE A 1 288 ? -8.570 -2.123 34.405 1.00 82.75 288 PHE A C 1
ATOM 2163 O O . PHE A 1 288 ? -9.257 -2.109 33.388 1.00 82.75 288 PHE A O 1
ATOM 2170 N N . ASN A 1 289 ? -7.409 -2.782 34.452 1.00 82.44 289 ASN A N 1
ATOM 2171 C CA . ASN A 1 289 ? -6.819 -3.466 33.302 1.00 82.44 289 ASN A CA 1
ATOM 2172 C C . ASN A 1 289 ? -7.302 -4.916 33.137 1.00 82.44 289 ASN A C 1
ATOM 2174 O O . ASN A 1 289 ? -6.846 -5.613 32.229 1.00 82.44 289 ASN A O 1
ATOM 2178 N N . ASN A 1 290 ? -8.203 -5.407 33.995 1.00 83.56 290 ASN A N 1
ATOM 2179 C CA . ASN A 1 290 ? -8.764 -6.745 33.842 1.00 83.56 290 ASN A CA 1
ATOM 2180 C C . ASN A 1 290 ? -9.719 -6.775 32.620 1.00 83.56 290 ASN A C 1
ATOM 2182 O O . ASN A 1 290 ? -10.675 -5.992 32.579 1.00 83.56 290 ASN A O 1
ATOM 2186 N N . PRO A 1 291 ? -9.484 -7.648 31.616 1.00 82.06 291 PRO A N 1
ATOM 2187 C CA . PRO A 1 291 ? -10.246 -7.662 30.363 1.00 82.06 291 PRO A CA 1
ATOM 2188 C C . PRO A 1 291 ? -11.686 -8.169 30.503 1.00 82.06 291 PRO A C 1
ATOM 2190 O O . PRO A 1 291 ? -12.492 -7.918 29.615 1.00 82.06 291 PRO A O 1
ATOM 2193 N N . ILE A 1 292 ? -12.003 -8.883 31.584 1.00 83.31 292 ILE A N 1
ATOM 2194 C CA . ILE A 1 292 ? -13.344 -9.425 31.857 1.00 83.31 292 ILE A CA 1
ATOM 2195 C C . ILE A 1 292 ? -14.024 -8.702 33.025 1.00 83.31 292 ILE A C 1
ATOM 2197 O O . ILE A 1 292 ? -14.884 -9.268 33.680 1.00 83.31 292 ILE A O 1
ATOM 2201 N N . ARG A 1 293 ? -13.582 -7.487 33.369 1.00 89.25 293 ARG A N 1
ATOM 2202 C CA . ARG A 1 293 ? -14.134 -6.762 34.517 1.00 89.25 293 ARG A CA 1
ATOM 2203 C C . ARG A 1 293 ? -15.592 -6.372 34.289 1.00 89.25 293 ARG A C 1
ATOM 2205 O O . ARG A 1 293 ? -15.939 -5.855 33.229 1.00 89.25 293 ARG A O 1
ATOM 2212 N N . GLU A 1 294 ? -16.384 -6.501 35.340 1.00 91.06 294 GLU A N 1
ATOM 2213 C CA . GLU A 1 294 ? -17.684 -5.848 35.463 1.00 91.06 294 GLU A CA 1
ATOM 2214 C C . GLU A 1 294 ? -17.598 -4.752 36.533 1.00 91.06 294 GLU A C 1
ATOM 2216 O O . GLU A 1 294 ? -17.059 -4.971 37.619 1.00 91.06 294 GLU A O 1
ATOM 2221 N N . ASP A 1 295 ? -18.092 -3.550 36.232 1.00 91.50 295 ASP A N 1
ATOM 2222 C CA . ASP A 1 295 ? -18.013 -2.403 37.154 1.00 91.50 295 ASP A CA 1
ATOM 2223 C C . ASP A 1 295 ? -19.136 -2.399 38.204 1.00 91.50 295 ASP A C 1
ATOM 2225 O O . ASP A 1 295 ? -19.064 -1.681 39.202 1.00 91.50 295 ASP A O 1
ATOM 2229 N N . GLU A 1 296 ? -20.163 -3.220 38.004 1.00 92.00 296 GLU A N 1
ATOM 2230 C CA . GLU A 1 296 ? -21.267 -3.439 38.931 1.00 92.00 296 GLU A CA 1
ATOM 2231 C C . GLU A 1 296 ? -21.854 -4.842 38.744 1.00 92.00 296 GLU A C 1
ATOM 2233 O O . GLU A 1 296 ? -21.627 -5.485 37.722 1.00 92.00 296 GLU A O 1
ATOM 2238 N N . GLY A 1 297 ? -22.605 -5.325 39.731 1.00 89.38 297 GLY A N 1
ATOM 2239 C CA . GLY A 1 297 ? -23.346 -6.578 39.621 1.00 89.38 297 GLY A CA 1
ATOM 2240 C C . GLY A 1 297 ? -23.806 -7.120 40.971 1.00 89.38 297 GLY A C 1
ATOM 2241 O O . GLY A 1 297 ? -23.747 -6.435 41.990 1.00 89.38 297 GLY A O 1
ATOM 2242 N N . THR A 1 298 ? -24.266 -8.371 40.993 1.00 87.94 298 THR A N 1
ATOM 2243 C CA . THR A 1 298 ? -24.794 -9.019 42.202 1.00 87.94 298 THR A CA 1
ATOM 2244 C C . THR A 1 298 ? -23.852 -10.111 42.700 1.00 87.94 298 THR A C 1
ATOM 2246 O O . THR A 1 298 ? -23.503 -11.036 41.971 1.00 87.94 298 THR A O 1
ATOM 2249 N N . ILE A 1 299 ? -23.483 -10.046 43.979 1.00 91.75 299 ILE A N 1
ATOM 2250 C CA . ILE A 1 299 ? -22.858 -11.160 44.693 1.00 91.75 299 ILE A CA 1
ATOM 2251 C C . ILE A 1 299 ? -23.962 -11.992 45.346 1.00 91.75 299 ILE A C 1
ATOM 2253 O O . ILE A 1 299 ? -24.691 -11.488 46.201 1.00 91.75 299 ILE A O 1
ATOM 2257 N N . ALA A 1 300 ? -24.045 -13.273 44.996 1.00 87.06 300 ALA A N 1
ATOM 2258 C CA . ALA A 1 300 ? -24.961 -14.232 45.597 1.00 87.06 300 ALA A CA 1
ATOM 2259 C C . ALA A 1 300 ? -24.214 -15.185 46.542 1.00 87.06 300 ALA A C 1
ATOM 2261 O O . ALA A 1 300 ? -23.323 -15.932 46.137 1.00 87.06 300 ALA A O 1
ATOM 2262 N N . ALA A 1 301 ? -24.595 -15.191 47.816 1.00 89.38 301 ALA A N 1
ATOM 2263 C CA . ALA A 1 301 ? -24.174 -16.186 48.790 1.00 89.38 301 ALA A CA 1
ATOM 2264 C C . ALA A 1 301 ? -25.167 -17.350 48.788 1.00 89.38 301 ALA A C 1
ATOM 2266 O O . ALA A 1 301 ? -26.320 -17.197 49.196 1.00 89.38 301 ALA A O 1
ATOM 2267 N N . VAL A 1 302 ? -24.714 -18.522 48.351 1.00 84.88 302 VAL A N 1
ATOM 2268 C CA . VAL A 1 302 ? -25.539 -19.726 48.257 1.00 84.88 302 VAL A CA 1
ATOM 2269 C C . VAL A 1 302 ? -25.196 -20.661 49.408 1.00 84.88 302 VAL A C 1
ATOM 2271 O O . VAL A 1 302 ? -24.163 -21.333 49.415 1.00 84.88 302 VAL A O 1
ATOM 2274 N N . LEU A 1 303 ? -26.081 -20.705 50.400 1.00 86.44 303 LEU A N 1
ATOM 2275 C CA . LEU A 1 303 ? -25.988 -21.586 51.556 1.00 86.44 303 LEU A CA 1
ATOM 2276 C C . LEU A 1 303 ? -26.713 -22.896 51.259 1.00 86.44 303 LEU A C 1
ATOM 2278 O O . LEU A 1 303 ? -27.878 -22.879 50.880 1.00 86.44 303 LEU A O 1
ATOM 2282 N N . THR A 1 304 ? -26.058 -24.037 51.470 1.00 80.94 304 THR A N 1
ATOM 2283 C CA . THR A 1 304 ? -26.677 -25.363 51.316 1.00 80.94 304 THR A CA 1
ATOM 2284 C C . THR A 1 304 ? -26.421 -26.244 52.534 1.00 80.94 304 THR A C 1
ATOM 2286 O O . THR A 1 304 ? -25.276 -26.406 52.970 1.00 80.94 304 THR A O 1
ATOM 2289 N N . LYS A 1 305 ? -27.486 -26.846 53.075 1.00 81.31 305 LYS A N 1
ATOM 2290 C CA . LYS A 1 305 ? -27.421 -27.849 54.148 1.00 81.31 305 LYS A CA 1
ATOM 2291 C C . LYS A 1 305 ? -28.694 -28.694 54.188 1.00 81.31 305 LYS A C 1
ATOM 2293 O O . LYS A 1 305 ? -29.782 -28.175 53.992 1.00 81.31 305 LYS A O 1
ATOM 2298 N N . ASP A 1 306 ? -28.545 -30.002 54.407 1.00 81.56 306 ASP A N 1
ATOM 2299 C CA . ASP A 1 306 ? -29.654 -30.963 54.551 1.00 81.56 306 ASP A CA 1
ATOM 2300 C C . ASP A 1 306 ? -30.703 -30.921 53.416 1.00 81.56 306 ASP A C 1
ATOM 2302 O O . ASP A 1 306 ? -31.887 -31.176 53.620 1.00 81.56 306 ASP A O 1
ATOM 2306 N N . GLY A 1 307 ? -30.255 -30.617 52.191 1.00 69.62 307 GLY A N 1
ATOM 2307 C CA . GLY A 1 307 ? -31.114 -30.510 51.006 1.00 69.62 307 GLY A CA 1
ATOM 2308 C C . GLY A 1 307 ? -31.870 -29.183 50.878 1.00 69.62 307 GLY A C 1
ATOM 2309 O O . GLY A 1 307 ? -32.626 -29.021 49.924 1.00 69.62 307 GLY A O 1
ATOM 2310 N N . VAL A 1 308 ? -31.655 -28.241 51.801 1.00 68.62 308 VAL A N 1
ATOM 2311 C CA . VAL A 1 308 ? -32.161 -26.868 51.736 1.00 68.62 308 VAL A CA 1
ATOM 2312 C C . VAL A 1 308 ? -31.067 -25.963 51.177 1.00 68.62 308 VAL A C 1
ATOM 2314 O O . VAL A 1 308 ? -29.934 -25.972 51.666 1.00 68.62 308 VAL A O 1
ATOM 2317 N N . THR A 1 309 ? -31.419 -25.171 50.169 1.00 72.50 309 THR A N 1
ATOM 2318 C CA . THR A 1 309 ? -30.562 -24.144 49.566 1.00 72.50 309 THR A CA 1
ATOM 2319 C C . THR A 1 309 ? -31.194 -22.769 49.742 1.00 72.50 309 THR A C 1
ATOM 2321 O O . THR A 1 309 ? -32.284 -22.522 49.232 1.00 72.50 309 THR A O 1
ATOM 2324 N N . VAL A 1 310 ? -30.508 -21.867 50.435 1.00 75.75 310 VAL A N 1
ATOM 2325 C CA . VAL A 1 310 ? -30.920 -20.466 50.588 1.00 75.75 310 VAL A CA 1
ATOM 2326 C C . VAL A 1 310 ? -29.921 -19.583 49.858 1.00 75.75 310 VAL A C 1
ATOM 2328 O O . VAL A 1 310 ? -28.719 -19.835 49.909 1.00 75.75 310 VAL A O 1
ATOM 2331 N N . VAL A 1 311 ? -30.423 -18.553 49.185 1.00 79.19 311 VAL A N 1
ATOM 2332 C CA . VAL A 1 311 ? -29.605 -17.572 48.474 1.00 79.19 311 VAL A CA 1
ATOM 2333 C C . VAL A 1 311 ? -29.821 -16.202 49.103 1.00 79.19 311 VAL A C 1
ATOM 2335 O O . VAL A 1 311 ? -30.948 -15.851 49.454 1.00 79.19 311 VAL A O 1
ATOM 2338 N N . ALA A 1 312 ? -28.739 -15.451 49.274 1.00 82.25 312 ALA A N 1
ATOM 2339 C CA . ALA A 1 312 ? -28.767 -14.058 49.693 1.00 82.25 312 ALA A CA 1
ATOM 2340 C C . ALA A 1 312 ? -27.938 -13.225 48.722 1.00 82.25 312 ALA A C 1
ATOM 2342 O O . ALA A 1 312 ? -26.843 -13.640 48.355 1.00 82.25 312 ALA A O 1
ATOM 2343 N N . ASN A 1 313 ? -28.444 -12.051 48.357 1.00 84.31 313 ASN A N 1
ATOM 2344 C CA . ASN A 1 313 ? -27.862 -11.208 47.319 1.00 84.31 313 ASN A CA 1
ATOM 2345 C C . ASN A 1 313 ? -27.375 -9.873 47.893 1.00 84.31 313 ASN A C 1
ATOM 2347 O O . ASN A 1 313 ? -28.022 -9.303 48.776 1.00 84.31 313 ASN A O 1
ATOM 2351 N N . LEU A 1 314 ? -26.246 -9.390 47.376 1.00 89.12 314 LEU A N 1
ATOM 2352 C CA . LEU A 1 314 ? -25.664 -8.079 47.651 1.00 89.12 314 LEU A CA 1
ATOM 2353 C C . LEU A 1 314 ? -25.304 -7.409 46.322 1.00 89.12 314 LEU A C 1
ATOM 2355 O O . LEU A 1 314 ? -24.468 -7.927 45.584 1.00 89.12 314 LEU A O 1
ATOM 2359 N N . GLN A 1 315 ? -25.911 -6.258 46.030 1.00 90.19 315 GLN A N 1
ATOM 2360 C CA . GLN A 1 315 ? -25.522 -5.441 44.877 1.00 90.19 315 GLN A CA 1
ATOM 2361 C C . GLN A 1 315 ? -24.192 -4.735 45.161 1.00 90.19 315 GLN A C 1
ATOM 2363 O O . GLN A 1 315 ? -24.012 -4.169 46.243 1.00 90.19 315 GLN A O 1
ATOM 2368 N N . VAL A 1 316 ? -23.268 -4.753 44.204 1.00 93.31 316 VAL A N 1
ATOM 2369 C CA . VAL A 1 316 ? -21.950 -4.121 44.317 1.00 93.31 316 VAL A CA 1
ATOM 2370 C C . VAL A 1 316 ? -21.647 -3.230 43.121 1.00 93.31 316 VAL A C 1
ATOM 2372 O O . VAL A 1 316 ? -22.054 -3.541 42.005 1.00 93.31 316 VAL A O 1
ATOM 2375 N N . LYS A 1 317 ? -20.928 -2.125 43.348 1.00 93.81 317 LYS A N 1
ATOM 2376 C CA . LYS A 1 317 ? -20.483 -1.199 42.297 1.00 93.81 317 LYS A CA 1
ATOM 2377 C C . LYS A 1 317 ? -19.137 -0.558 42.636 1.00 93.81 317 LYS A C 1
ATOM 2379 O O . LYS A 1 317 ? -18.837 -0.327 43.808 1.00 93.81 317 LYS A O 1
ATOM 2384 N N . VAL A 1 318 ? -18.321 -0.327 41.610 1.00 91.38 318 VAL A N 1
ATOM 2385 C CA . VAL A 1 318 ? -17.016 0.337 41.707 1.00 91.38 318 VAL A CA 1
ATOM 2386 C C . VAL A 1 318 ? -17.182 1.856 41.763 1.00 91.38 318 VAL A C 1
ATOM 2388 O O . VAL A 1 318 ? -17.962 2.433 41.004 1.00 91.38 318 VAL 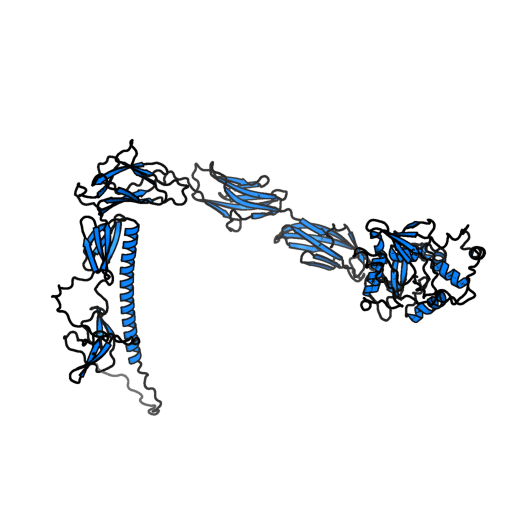A O 1
ATOM 2391 N N . ASP A 1 319 ? -16.388 2.512 42.609 1.00 86.94 319 ASP A N 1
ATOM 2392 C CA . ASP A 1 319 ? -16.193 3.961 42.553 1.00 86.94 319 ASP A CA 1
ATOM 2393 C C . ASP A 1 319 ? -15.244 4.313 41.393 1.00 86.94 319 ASP A C 1
ATOM 2395 O O . ASP A 1 319 ? -14.035 4.092 41.464 1.00 86.94 319 ASP A O 1
ATOM 2399 N N . GLN A 1 320 ? -15.803 4.859 40.310 1.00 78.19 320 GLN A N 1
ATOM 2400 C CA . GLN A 1 320 ? -15.062 5.233 39.098 1.00 78.19 320 GLN A CA 1
ATOM 2401 C C . GLN A 1 320 ? -14.350 6.596 39.207 1.00 78.19 320 GLN A C 1
ATOM 2403 O O . GLN A 1 320 ? -13.683 7.016 38.264 1.00 78.19 320 GLN A O 1
ATOM 2408 N N . SER A 1 321 ? -14.464 7.319 40.329 1.00 73.31 321 SER A N 1
ATOM 2409 C CA . SER A 1 321 ? -13.913 8.681 40.461 1.00 73.31 321 SER A CA 1
ATOM 2410 C C . SER A 1 321 ? -12.381 8.766 40.390 1.00 73.31 321 SER A C 1
ATOM 2412 O O . SER A 1 321 ? -11.842 9.851 40.168 1.00 73.31 321 SER A O 1
ATOM 2414 N N . ALA A 1 322 ? -11.683 7.639 40.553 1.00 66.44 322 ALA A N 1
ATOM 2415 C CA . ALA A 1 322 ? -10.226 7.530 40.484 1.00 66.44 322 ALA A CA 1
ATOM 2416 C C . ALA A 1 322 ? -9.714 6.769 39.241 1.00 66.44 322 ALA A C 1
ATOM 2418 O O . ALA A 1 322 ? -8.513 6.505 39.153 1.00 66.44 322 ALA A O 1
ATOM 2419 N N . ASP A 1 323 ? -10.594 6.400 38.301 1.00 71.88 323 ASP A N 1
ATOM 2420 C CA . ASP A 1 323 ? -10.193 5.699 37.076 1.00 71.88 323 ASP A CA 1
ATOM 2421 C C . ASP A 1 323 ? -9.342 6.620 36.165 1.00 71.88 323 ASP A C 1
ATOM 2423 O O . ASP A 1 323 ? -9.580 7.832 36.108 1.00 71.88 323 ASP A O 1
ATOM 2427 N N . PRO A 1 324 ? -8.337 6.084 35.439 1.00 67.25 324 PRO A N 1
ATOM 2428 C CA . PRO A 1 324 ? -7.547 6.880 34.508 1.00 67.25 324 PRO A CA 1
ATOM 2429 C C . PRO A 1 324 ? -8.428 7.441 33.386 1.00 67.25 324 PRO A C 1
ATOM 2431 O O . PRO A 1 324 ? -9.210 6.711 32.775 1.00 67.25 324 PRO A O 1
ATOM 2434 N N . VAL A 1 325 ? -8.260 8.727 33.068 1.00 71.50 325 VAL A N 1
ATOM 2435 C CA . VAL A 1 325 ? -8.921 9.343 31.910 1.00 71.50 325 VAL A CA 1
ATOM 2436 C C . VAL A 1 325 ? -8.324 8.749 30.638 1.00 71.50 325 VAL A C 1
ATOM 2438 O O . VAL A 1 325 ? -7.131 8.898 30.373 1.00 71.50 325 VAL A O 1
ATOM 2441 N N . VAL A 1 326 ? -9.154 8.066 29.853 1.00 74.81 326 VAL A N 1
ATOM 2442 C CA . VAL A 1 326 ? -8.774 7.554 28.534 1.00 74.81 326 VAL A CA 1
ATOM 2443 C C . VAL A 1 326 ? -9.087 8.629 27.499 1.00 74.81 326 VAL A C 1
ATOM 2445 O O . VAL A 1 326 ? -10.248 8.997 27.329 1.00 74.81 326 VAL A O 1
ATOM 2448 N N . TYR A 1 327 ? -8.054 9.123 26.818 1.00 82.25 327 TYR A N 1
ATOM 2449 C CA . TYR A 1 327 ? -8.195 10.068 25.715 1.00 82.25 327 TYR A CA 1
ATOM 2450 C C . TYR A 1 327 ? -8.333 9.327 24.384 1.00 82.25 327 TYR A C 1
ATOM 2452 O O . TYR A 1 327 ? -7.631 8.349 24.121 1.00 82.25 327 TYR A O 1
ATOM 2460 N N . SER A 1 328 ? -9.225 9.819 23.536 1.00 83.75 328 SER A N 1
ATOM 2461 C CA . SER A 1 328 ? -9.349 9.430 22.136 1.00 83.75 328 SER A CA 1
ATOM 2462 C C . SER A 1 328 ? -8.883 10.573 21.241 1.00 83.75 328 SER A C 1
ATOM 2464 O O . SER A 1 328 ? -9.037 11.743 21.590 1.00 83.75 328 SER A O 1
ATOM 2466 N N . TYR A 1 329 ? -8.287 10.222 20.103 1.00 89.44 329 TYR A N 1
ATOM 2467 C CA . TYR A 1 329 ? -7.648 11.161 19.188 1.00 89.44 329 TYR A CA 1
ATOM 2468 C C . TYR A 1 329 ? -8.227 10.963 17.797 1.00 89.44 329 TYR A C 1
ATOM 2470 O O . TYR A 1 329 ? -8.254 9.841 17.296 1.00 89.44 329 TYR A O 1
ATOM 2478 N N . THR A 1 330 ? -8.669 12.046 17.172 1.00 91.81 330 THR A N 1
ATOM 2479 C CA . THR A 1 330 ? -9.052 12.046 15.756 1.00 91.81 330 THR A CA 1
ATOM 2480 C C . THR A 1 330 ? -8.123 12.988 15.022 1.00 91.81 330 THR A C 1
ATOM 2482 O O . THR A 1 330 ? -7.906 14.099 15.495 1.00 91.81 330 THR A O 1
ATOM 2485 N N . VAL A 1 331 ? -7.579 12.560 13.885 1.00 96.38 331 VAL A N 1
ATOM 2486 C CA . VAL A 1 331 ? -6.776 13.406 12.994 1.00 96.38 331 VAL A CA 1
ATOM 2487 C C . VAL A 1 331 ? -7.443 13.443 11.634 1.00 96.38 331 VAL A C 1
ATOM 2489 O O . VAL A 1 331 ? -7.925 12.416 11.163 1.00 96.38 331 VAL A O 1
ATOM 2492 N N . LYS A 1 332 ? -7.465 14.615 11.004 1.00 96.31 332 LYS A N 1
ATOM 2493 C CA . LYS A 1 332 ? -7.983 14.813 9.654 1.00 96.31 332 LYS A CA 1
ATOM 2494 C C . LYS A 1 332 ? -7.005 15.573 8.774 1.00 96.31 332 LYS A C 1
ATOM 2496 O O . LYS A 1 332 ? -6.262 16.425 9.267 1.00 96.31 332 LYS A O 1
ATOM 2501 N N . ASP A 1 333 ? -7.032 15.258 7.484 1.00 93.19 333 ASP A N 1
ATOM 2502 C CA . ASP A 1 333 ? -6.342 16.026 6.446 1.00 93.19 333 ASP A CA 1
ATOM 2503 C C . ASP A 1 333 ? -7.083 17.334 6.100 1.00 93.19 333 ASP A C 1
ATOM 2505 O O . ASP A 1 333 ? -8.172 17.619 6.604 1.00 93.19 333 ASP A O 1
ATOM 2509 N N . GLU A 1 334 ? -6.501 18.138 5.209 1.00 89.38 334 GLU A N 1
ATOM 2510 C CA . GLU A 1 334 ? -7.093 19.394 4.723 1.00 89.38 334 GLU A CA 1
ATOM 2511 C C . GLU A 1 334 ? -8.434 19.224 3.981 1.00 89.38 334 GLU A C 1
ATOM 251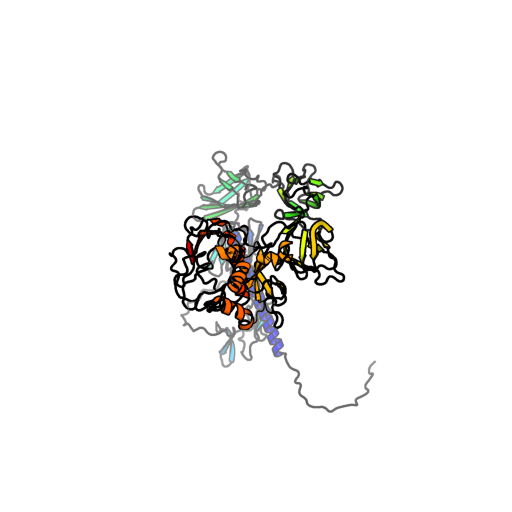3 O O . GLU A 1 334 ? -9.164 20.197 3.782 1.00 89.38 334 GLU A O 1
ATOM 2518 N N . THR A 1 335 ? -8.770 17.997 3.574 1.00 91.19 335 THR A N 1
ATOM 2519 C CA . THR A 1 335 ? -10.033 17.646 2.918 1.00 91.19 335 THR A CA 1
ATOM 2520 C C . THR A 1 335 ? -11.074 17.069 3.882 1.00 91.19 335 THR A C 1
ATOM 2522 O O . THR A 1 335 ? -12.133 16.632 3.432 1.00 91.19 335 THR A O 1
ATOM 2525 N N . GLU A 1 336 ? -10.812 17.128 5.195 1.00 90.88 336 GLU A N 1
ATOM 2526 C CA . GLU A 1 336 ? -11.659 16.631 6.291 1.00 90.88 336 GLU A CA 1
ATOM 2527 C C . GLU A 1 336 ? -11.800 15.099 6.357 1.00 90.88 336 GLU A C 1
ATOM 2529 O O . GLU A 1 336 ? -12.693 14.590 7.044 1.00 90.88 336 GLU A O 1
ATOM 2534 N N . ASN A 1 337 ? -10.919 14.344 5.693 1.00 93.81 337 ASN A N 1
ATOM 2535 C CA . ASN A 1 337 ? -10.904 12.887 5.822 1.00 93.81 337 ASN A CA 1
ATOM 2536 C C . ASN A 1 337 ? -10.146 12.470 7.080 1.00 93.81 337 ASN A C 1
ATOM 2538 O O . ASN A 1 337 ? -9.055 12.970 7.343 1.00 93.81 337 ASN A O 1
ATOM 2542 N N . GLU A 1 338 ? -10.706 11.523 7.834 1.00 95.38 338 GLU A N 1
ATOM 2543 C CA . GLU A 1 338 ? -10.048 10.953 9.011 1.00 95.38 338 GLU A CA 1
ATOM 2544 C C . GLU A 1 338 ? -8.856 10.074 8.624 1.00 95.38 338 GLU A C 1
ATOM 2546 O O . GLU A 1 338 ? -8.934 9.260 7.703 1.00 95.38 338 GLU A O 1
ATOM 2551 N N . ILE A 1 339 ? -7.763 10.235 9.368 1.00 95.19 339 ILE A N 1
ATOM 2552 C CA . ILE A 1 339 ? -6.508 9.510 9.194 1.00 95.19 339 ILE A CA 1
ATOM 2553 C C . ILE A 1 339 ? -6.369 8.502 10.331 1.00 95.19 339 ILE A C 1
ATOM 2555 O O . ILE A 1 339 ? -6.457 8.850 11.509 1.00 95.19 339 ILE A O 1
ATOM 2559 N N . SER A 1 340 ? -6.130 7.246 9.965 1.00 93.31 340 SER A N 1
ATOM 2560 C CA . SER A 1 340 ? -5.884 6.161 10.916 1.00 93.31 340 SER A CA 1
ATOM 2561 C C . SER A 1 340 ? -4.399 6.053 11.281 1.00 93.31 340 SER A C 1
ATOM 2563 O O . SER A 1 340 ? -3.521 6.394 10.489 1.00 93.31 340 SER A O 1
ATOM 2565 N N . SER A 1 341 ? -4.098 5.497 12.456 1.00 91.62 341 SER A N 1
ATOM 2566 C CA . SER A 1 341 ? -2.724 5.340 12.960 1.00 91.62 341 SER A CA 1
ATOM 2567 C C . SER A 1 341 ? -1.854 4.370 12.163 1.00 91.62 341 SER A C 1
ATOM 2569 O O . SER A 1 341 ? -0.624 4.432 12.227 1.00 91.62 341 SER A O 1
ATOM 2571 N N . ASP A 1 342 ? -2.467 3.486 11.379 1.00 92.06 342 ASP A N 1
ATOM 2572 C CA . ASP A 1 342 ? -1.787 2.577 10.461 1.00 92.06 342 ASP A CA 1
ATOM 2573 C C . ASP A 1 342 ? -1.579 3.159 9.055 1.00 92.06 342 ASP A C 1
ATOM 2575 O O . ASP A 1 342 ? -0.814 2.583 8.276 1.00 92.06 342 ASP A O 1
ATOM 2579 N N . GLN A 1 343 ? -2.200 4.299 8.741 1.00 94.31 343 GLN A N 1
ATOM 2580 C CA . GLN A 1 343 ? -2.077 4.955 7.446 1.00 94.31 343 GLN A CA 1
ATOM 2581 C C . GLN A 1 343 ? -0.723 5.661 7.311 1.00 94.31 343 GLN A C 1
ATOM 2583 O O . GLN A 1 343 ? -0.264 6.347 8.227 1.00 94.31 343 GLN A O 1
ATOM 2588 N N . THR A 1 344 ? -0.102 5.518 6.137 1.00 95.44 344 THR A N 1
ATOM 2589 C CA . THR A 1 344 ? 1.087 6.282 5.743 1.00 95.44 344 THR A CA 1
ATOM 2590 C C . THR A 1 344 ? 0.675 7.428 4.830 1.00 95.44 344 THR A C 1
ATOM 2592 O O . THR A 1 344 ? 0.061 7.195 3.788 1.00 95.44 344 THR A O 1
ATOM 2595 N N . ILE A 1 345 ? 1.024 8.654 5.211 1.00 94.50 345 ILE A N 1
ATOM 2596 C CA . ILE A 1 345 ? 0.852 9.848 4.382 1.00 94.50 345 ILE A CA 1
ATOM 2597 C C . ILE A 1 345 ? 2.143 10.103 3.599 1.00 94.50 345 ILE A C 1
ATOM 2599 O O . ILE A 1 345 ? 3.232 10.165 4.175 1.00 94.50 345 ILE A O 1
ATOM 2603 N N . GLU A 1 346 ? 2.014 10.232 2.281 1.00 92.50 346 GLU A N 1
ATOM 2604 C CA . GLU A 1 346 ? 3.132 10.414 1.354 1.00 92.50 346 GLU A CA 1
ATOM 2605 C C . GLU A 1 346 ? 3.381 11.903 1.080 1.00 92.50 346 GLU A C 1
ATOM 2607 O O . GLU A 1 346 ? 2.470 12.640 0.711 1.00 92.50 346 GLU A O 1
ATOM 2612 N N . PHE A 1 347 ? 4.634 12.327 1.217 1.00 93.38 347 PHE A N 1
ATOM 2613 C CA . PHE A 1 347 ? 5.118 13.683 0.971 1.00 93.38 347 PHE A CA 1
ATOM 2614 C C . PHE A 1 347 ? 6.209 13.674 -0.101 1.00 93.38 347 PHE A C 1
ATOM 2616 O O . PHE A 1 347 ? 6.999 12.732 -0.211 1.00 93.38 347 PHE A O 1
ATOM 2623 N N . LEU A 1 348 ? 6.339 14.774 -0.836 1.00 92.75 348 LEU A N 1
ATOM 2624 C CA . LEU A 1 348 ? 7.588 15.118 -1.507 1.00 92.75 348 LEU A CA 1
ATOM 2625 C C . LEU A 1 348 ? 8.595 15.649 -0.481 1.00 92.75 348 LEU A C 1
ATOM 2627 O O . LEU A 1 348 ? 8.235 16.260 0.524 1.00 92.75 348 LEU A O 1
ATOM 2631 N N . THR A 1 349 ? 9.887 15.447 -0.726 1.00 92.12 349 THR A N 1
ATOM 2632 C CA . THR A 1 349 ? 10.928 16.035 0.133 1.00 92.12 349 THR A CA 1
ATOM 2633 C C . THR A 1 349 ? 10.778 17.556 0.219 1.00 92.12 349 THR A C 1
ATOM 2635 O O . THR A 1 349 ? 10.813 18.231 -0.810 1.00 92.12 349 THR A O 1
ATOM 2638 N N . GLY A 1 350 ? 10.655 18.092 1.435 1.00 91.62 350 GLY A N 1
ATOM 2639 C CA . GLY A 1 350 ? 10.439 19.519 1.698 1.00 91.62 350 GLY A CA 1
ATOM 2640 C C . GLY A 1 350 ? 8.993 20.011 1.554 1.00 91.62 350 GLY A C 1
ATOM 2641 O O . GLY A 1 350 ? 8.756 21.201 1.749 1.00 91.62 350 GLY A O 1
ATOM 2642 N N . GLU A 1 351 ? 8.039 19.140 1.218 1.00 93.44 351 GLU A N 1
ATOM 2643 C CA . GLU A 1 351 ? 6.614 19.478 1.154 1.00 93.44 351 GLU A CA 1
ATOM 2644 C C . GLU A 1 351 ? 6.033 19.746 2.547 1.00 93.44 351 GLU A C 1
ATOM 2646 O O . GLU A 1 351 ? 6.445 19.127 3.527 1.00 93.44 351 GLU A O 1
ATOM 2651 N N . ALA A 1 352 ? 5.049 20.643 2.627 1.00 94.44 352 ALA A N 1
ATOM 2652 C CA . ALA A 1 352 ? 4.295 20.912 3.843 1.00 94.44 352 ALA A CA 1
ATOM 2653 C C . ALA A 1 352 ? 2.798 20.663 3.617 1.00 94.44 352 ALA A C 1
ATOM 2655 O O . ALA A 1 352 ? 2.248 21.110 2.614 1.00 94.44 352 ALA A O 1
ATOM 2656 N N . MET A 1 353 ? 2.148 19.989 4.567 1.00 94.56 353 MET A N 1
ATOM 2657 C CA . MET A 1 353 ? 0.703 19.727 4.571 1.00 94.56 353 MET A CA 1
ATOM 2658 C C . MET A 1 353 ? 0.094 20.125 5.917 1.00 94.56 353 MET A C 1
ATOM 2660 O O . MET A 1 353 ? 0.766 20.072 6.951 1.00 94.56 353 MET A O 1
ATOM 2664 N N . THR A 1 354 ? -1.182 20.505 5.916 1.00 96.00 354 THR A N 1
ATOM 2665 C CA . THR A 1 354 ? -1.912 20.917 7.122 1.00 96.00 354 THR A CA 1
ATOM 2666 C C . THR A 1 354 ? -2.879 19.829 7.583 1.00 96.00 354 THR A C 1
ATOM 2668 O O . THR A 1 354 ? -3.574 19.218 6.776 1.00 96.00 354 THR A O 1
ATOM 2671 N N . PHE A 1 355 ? -2.947 19.631 8.899 1.00 96.94 355 PHE A N 1
ATOM 2672 C CA . PHE A 1 355 ? -3.794 18.645 9.562 1.00 96.94 355 PHE A CA 1
ATOM 2673 C C . PHE A 1 355 ? -4.551 19.279 10.725 1.00 96.94 355 PHE A C 1
ATOM 2675 O O . PHE A 1 355 ? -4.096 20.258 11.325 1.00 96.94 355 PHE A O 1
ATOM 2682 N N . THR A 1 356 ? -5.683 18.683 11.082 1.00 95.69 356 THR A N 1
ATOM 2683 C CA . THR A 1 356 ? -6.421 19.012 12.307 1.00 95.69 356 THR A CA 1
ATOM 2684 C C . THR A 1 356 ? -6.523 17.793 13.208 1.00 95.69 356 THR A C 1
ATOM 2686 O O . THR A 1 356 ? -6.785 16.702 12.711 1.00 95.69 356 THR A O 1
ATOM 2689 N N . TYR A 1 357 ? -6.357 17.967 14.514 1.00 93.88 357 TYR A N 1
ATOM 2690 C CA . TYR A 1 357 ? -6.538 16.940 15.525 1.00 93.88 357 TYR A CA 1
ATOM 2691 C C . TYR A 1 357 ? -7.522 17.385 16.610 1.00 93.88 357 TYR A C 1
ATOM 2693 O O . TYR A 1 357 ? -7.590 18.560 16.973 1.00 93.88 357 TYR A O 1
ATOM 2701 N N . THR A 1 358 ? -8.271 16.429 17.150 1.00 91.81 358 THR A N 1
ATOM 2702 C CA . THR A 1 358 ? -9.161 16.622 18.300 1.00 91.81 358 THR A CA 1
ATOM 2703 C C . THR A 1 358 ? -8.897 15.556 19.354 1.00 91.81 358 THR A C 1
ATOM 2705 O O . THR A 1 358 ? -8.581 14.413 19.018 1.00 91.81 358 THR A O 1
ATOM 2708 N N . ILE A 1 359 ? -9.035 15.936 20.625 1.00 89.75 359 ILE A N 1
ATOM 2709 C CA . ILE A 1 359 ? -8.852 15.062 21.788 1.00 89.75 359 ILE A CA 1
ATOM 2710 C C . ILE A 1 359 ? -10.168 15.016 22.566 1.00 89.75 359 ILE A C 1
ATOM 2712 O O . ILE A 1 359 ? -10.700 16.070 22.916 1.00 89.75 359 ILE A O 1
ATOM 2716 N N . GLU A 1 360 ? -10.678 13.817 22.852 1.00 86.38 360 GLU A N 1
ATOM 2717 C CA . GLU A 1 360 ? -11.862 13.628 23.700 1.00 86.38 360 GLU A CA 1
ATOM 2718 C C . GLU A 1 360 ? -11.567 12.684 24.881 1.00 86.38 360 GLU A C 1
ATOM 2720 O O . GLU A 1 360 ? -11.064 11.582 24.646 1.00 86.38 360 GLU A O 1
ATOM 2725 N N . PRO A 1 361 ? -11.903 13.061 26.134 1.00 83.38 361 PRO A N 1
ATOM 2726 C CA . PRO A 1 361 ? -12.549 14.320 26.526 1.00 83.38 361 PRO A CA 1
ATOM 2727 C C . PRO A 1 361 ? -11.619 15.539 26.382 1.00 83.38 361 PRO A C 1
ATOM 2729 O O . PRO A 1 361 ? -10.397 15.394 26.364 1.00 83.38 361 PRO A O 1
ATOM 2732 N N . GLU A 1 362 ? -12.212 16.735 26.280 1.00 82.00 362 GLU A N 1
ATOM 2733 C CA . GLU A 1 362 ? -11.473 18.001 26.172 1.00 82.00 362 GLU A CA 1
ATOM 2734 C C . GLU A 1 362 ? -10.518 18.172 27.364 1.00 82.00 362 GLU A C 1
ATOM 2736 O O . GLU A 1 362 ? -10.875 17.897 28.516 1.00 82.00 362 GLU A O 1
ATOM 2741 N N . LEU A 1 363 ? -9.289 18.611 27.081 1.00 80.75 363 LEU A N 1
ATOM 2742 C CA . LEU A 1 363 ? -8.272 18.829 28.105 1.00 80.75 363 LEU A CA 1
ATOM 2743 C C . LEU A 1 363 ? -8.705 19.955 29.052 1.00 80.75 363 LEU A C 1
ATOM 2745 O O . LEU A 1 363 ? -9.254 20.974 28.634 1.00 80.75 363 LEU A O 1
ATOM 2749 N N . ASN A 1 364 ? -8.446 19.772 30.344 1.00 74.62 364 ASN A N 1
ATOM 2750 C CA . ASN A 1 364 ? -8.621 20.828 31.338 1.00 74.62 364 ASN A CA 1
ATOM 2751 C C . ASN A 1 364 ? -7.338 21.681 31.438 1.00 74.62 364 ASN A C 1
ATOM 2753 O O . ASN A 1 364 ? -6.316 21.344 30.849 1.00 74.62 364 ASN A O 1
ATOM 2757 N N . GLU A 1 365 ? -7.375 22.772 32.211 1.00 70.81 365 GLU A N 1
ATOM 2758 C CA . GLU A 1 365 ? -6.235 23.700 32.368 1.00 70.81 365 GLU A CA 1
ATOM 2759 C C . GLU A 1 365 ? -4.964 23.054 32.964 1.00 70.81 365 GLU A C 1
ATOM 2761 O O . GLU A 1 365 ? -3.893 23.658 32.905 1.00 70.81 365 GLU A O 1
ATOM 2766 N N . ASP A 1 366 ? -5.074 21.848 33.531 1.00 66.69 366 ASP A N 1
ATOM 2767 C CA . ASP A 1 366 ? -3.978 21.113 34.168 1.00 66.69 366 ASP A CA 1
ATOM 2768 C C . ASP A 1 366 ? -3.337 20.060 33.241 1.00 66.69 366 ASP A C 1
ATOM 2770 O O . ASP A 1 366 ? -2.359 19.421 33.637 1.00 66.69 366 ASP A O 1
ATOM 2774 N N . HIS A 1 367 ? -3.867 19.864 32.027 1.00 68.19 367 HIS A N 1
ATOM 2775 C CA . HIS A 1 367 ? -3.364 18.884 31.068 1.00 68.19 367 HIS A CA 1
ATOM 2776 C C . HIS A 1 367 ? -2.837 19.544 29.793 1.00 68.19 367 HIS A C 1
ATOM 2778 O O . HIS A 1 367 ? -3.477 20.429 29.229 1.00 68.19 367 HIS A O 1
ATOM 2784 N N . ASP A 1 368 ? -1.685 19.070 29.320 1.00 80.19 368 ASP A N 1
ATOM 2785 C CA . ASP A 1 368 ? -1.026 19.576 28.113 1.00 80.19 368 ASP A CA 1
ATOM 2786 C C . ASP A 1 368 ? -0.785 18.434 27.119 1.00 80.19 368 ASP A C 1
ATOM 2788 O O . ASP A 1 368 ? -0.490 17.300 27.520 1.00 80.19 368 ASP A O 1
ATOM 2792 N N . ALA A 1 369 ? -0.929 18.733 25.830 1.00 86.25 369 ALA A N 1
ATOM 2793 C CA . ALA A 1 369 ? -0.693 17.799 24.739 1.00 86.25 369 ALA A CA 1
ATOM 2794 C C . ALA A 1 369 ? 0.477 18.286 23.892 1.00 86.25 369 ALA A C 1
ATOM 2796 O O . ALA A 1 369 ? 0.487 19.417 23.420 1.00 86.25 369 ALA A O 1
ATOM 2797 N N . VAL A 1 370 ? 1.454 17.411 23.675 1.00 90.94 370 VAL A N 1
ATOM 2798 C CA . VAL A 1 370 ? 2.643 17.719 22.885 1.00 90.94 370 VAL A CA 1
ATOM 2799 C C . VAL A 1 370 ? 2.655 16.839 21.648 1.00 90.94 370 VAL A C 1
ATOM 2801 O O . VAL A 1 370 ? 2.703 15.609 21.746 1.00 90.94 370 VAL A O 1
ATOM 2804 N N . LEU A 1 371 ? 2.632 17.478 20.481 1.00 94.50 371 LEU A N 1
ATOM 2805 C CA . LEU A 1 371 ? 2.896 16.817 19.212 1.00 94.50 371 LEU A CA 1
ATOM 2806 C C . LEU A 1 371 ? 4.402 16.664 18.988 1.00 94.50 371 LEU A C 1
ATOM 2808 O O . LEU A 1 371 ? 5.194 17.572 19.238 1.00 94.50 371 LEU A O 1
ATOM 2812 N N . ALA A 1 372 ? 4.793 15.510 18.462 1.00 94.56 372 ALA A N 1
ATOM 2813 C CA . ALA A 1 372 ? 6.157 15.232 18.042 1.00 94.56 372 ALA A CA 1
ATOM 2814 C C . ALA A 1 372 ? 6.161 14.451 16.726 1.00 94.56 372 ALA A C 1
ATOM 2816 O O . ALA A 1 372 ? 5.220 13.722 16.416 1.00 94.56 372 ALA A O 1
ATOM 2817 N N . ALA A 1 373 ? 7.236 14.594 15.959 1.00 95.31 373 ALA A N 1
ATOM 2818 C CA . ALA A 1 373 ? 7.486 13.800 14.765 1.00 95.31 373 ALA A CA 1
ATOM 2819 C C . ALA A 1 373 ? 8.893 13.202 14.812 1.00 95.31 373 ALA A C 1
ATOM 2821 O O . ALA A 1 373 ? 9.761 13.667 15.553 1.00 95.31 373 ALA A O 1
ATOM 2822 N N . THR A 1 374 ? 9.116 12.167 14.006 1.00 94.44 374 THR A N 1
ATOM 2823 C CA . THR A 1 374 ? 10.446 11.569 13.812 1.00 94.44 374 THR A CA 1
ATOM 2824 C C . THR A 1 374 ? 11.483 12.610 13.368 1.00 94.44 374 THR A C 1
ATOM 2826 O O . THR A 1 374 ? 11.166 13.515 12.597 1.00 94.44 374 THR A O 1
ATOM 2829 N N . ASP A 1 375 ? 12.734 12.457 13.816 1.00 90.56 375 ASP A N 1
ATOM 2830 C CA . ASP A 1 375 ? 13.842 13.376 13.525 1.00 90.56 375 ASP A CA 1
ATOM 2831 C C . ASP A 1 375 ? 13.915 13.777 12.039 1.00 90.56 375 ASP A C 1
ATOM 2833 O O . ASP A 1 375 ? 14.044 12.938 11.146 1.00 90.56 375 ASP A O 1
ATOM 2837 N N . GLY A 1 376 ? 13.870 15.088 11.783 1.00 90.44 376 GLY A N 1
ATOM 2838 C CA . GLY A 1 376 ? 13.915 15.682 10.441 1.00 90.44 376 GLY A CA 1
ATOM 2839 C C . GLY A 1 376 ? 12.557 16.141 9.904 1.00 90.44 376 GLY A C 1
ATOM 2840 O O . GLY A 1 376 ? 12.533 16.999 9.023 1.00 90.44 376 GLY A O 1
ATOM 2841 N N . TRP A 1 377 ? 11.454 15.640 10.461 1.00 96.75 377 TRP A N 1
ATOM 2842 C CA . TRP A 1 377 ? 10.111 16.172 10.235 1.00 96.75 377 TRP A CA 1
ATOM 2843 C C . TRP A 1 377 ? 9.846 17.341 11.186 1.00 96.75 377 TRP A C 1
ATOM 2845 O O . TRP A 1 377 ? 10.233 17.299 12.355 1.00 96.75 377 TRP A O 1
ATOM 2855 N N . VAL A 1 378 ? 9.198 18.396 10.693 1.00 96.25 378 VAL A N 1
ATOM 2856 C CA . VAL A 1 378 ? 8.936 19.614 11.476 1.00 96.25 378 VAL A CA 1
ATOM 2857 C C . VAL A 1 378 ? 7.436 19.799 11.650 1.00 96.25 378 VAL A C 1
ATOM 2859 O O . VAL A 1 378 ? 6.708 19.829 10.662 1.00 96.25 378 VAL A O 1
ATOM 2862 N N . ILE A 1 379 ? 6.991 19.939 12.900 1.00 96.75 379 ILE A N 1
ATOM 2863 C CA . ILE A 1 379 ? 5.610 20.277 13.258 1.00 96.75 379 ILE A CA 1
ATOM 2864 C C . ILE A 1 379 ? 5.549 21.746 13.670 1.00 96.75 379 ILE A C 1
ATOM 2866 O O . ILE A 1 379 ? 6.317 22.188 14.525 1.00 96.75 379 ILE A O 1
ATOM 2870 N N . GLU A 1 380 ? 4.602 22.482 13.096 1.00 95.50 380 GLU A N 1
ATOM 2871 C CA . GLU A 1 380 ? 4.267 23.849 13.488 1.00 95.50 380 GLU A CA 1
ATOM 2872 C C . GLU A 1 380 ? 2.773 23.941 13.826 1.00 95.50 380 GLU A C 1
ATOM 2874 O O . GLU A 1 380 ? 1.917 23.889 12.941 1.00 95.50 380 GLU A O 1
ATOM 2879 N N . GLU A 1 381 ? 2.447 24.064 15.115 1.00 92.81 381 GLU A N 1
ATOM 2880 C CA . GLU A 1 381 ? 1.063 24.231 15.574 1.00 92.81 381 GLU A CA 1
ATOM 2881 C C . GLU A 1 381 ? 0.538 25.648 15.306 1.00 92.81 381 GLU A C 1
ATOM 2883 O O . GLU A 1 381 ? 1.208 26.660 15.563 1.00 92.81 381 GLU A O 1
ATOM 2888 N N . SER A 1 382 ? -0.694 25.722 14.800 1.00 89.69 382 SER A N 1
ATOM 2889 C CA . SER A 1 382 ? -1.368 26.973 14.472 1.00 89.69 382 SER A CA 1
ATOM 2890 C C . SER A 1 382 ? -1.651 27.780 15.734 1.00 89.69 382 SER A C 1
ATOM 2892 O O . SER A 1 382 ? -2.306 27.321 16.665 1.00 89.69 382 SER A O 1
ATOM 2894 N N . GLN A 1 383 ? -1.193 29.032 15.743 1.00 87.44 383 GLN A N 1
ATOM 2895 C CA . GLN A 1 383 ? -1.459 29.967 16.840 1.00 87.44 383 GLN A CA 1
ATOM 2896 C C . GLN A 1 383 ? -2.861 30.593 16.753 1.00 87.44 383 GLN A C 1
ATOM 2898 O O . GLN A 1 383 ? -3.322 31.208 17.714 1.00 87.44 383 GLN A O 1
ATOM 2903 N N . GLU A 1 384 ? -3.525 30.482 15.598 1.00 86.62 384 GLU A N 1
ATOM 2904 C CA . GLU A 1 384 ? -4.842 31.078 15.343 1.00 86.62 384 GLU A CA 1
ATOM 2905 C C . GLU A 1 384 ? -5.983 30.059 15.473 1.00 86.62 384 GLU A C 1
ATOM 2907 O O . GLU A 1 384 ? -7.084 30.429 15.886 1.00 86.62 384 GLU A O 1
ATOM 2912 N N . THR A 1 385 ? -5.713 28.783 15.170 1.00 84.81 385 THR A N 1
ATOM 2913 C CA . THR A 1 385 ? -6.705 27.699 15.151 1.00 84.81 385 THR A CA 1
ATOM 2914 C C . THR A 1 385 ? -6.239 26.546 16.048 1.00 84.81 385 THR A C 1
ATOM 2916 O O . THR A 1 385 ? -5.437 25.723 15.604 1.00 84.81 385 THR A O 1
ATOM 2919 N N . PRO A 1 386 ? -6.719 26.457 17.303 1.00 84.50 386 PRO A N 1
ATOM 2920 C CA . PRO A 1 386 ? -6.395 25.342 18.191 1.00 84.50 386 PRO A CA 1
ATOM 2921 C C . PRO A 1 386 ? -6.734 23.989 17.556 1.00 84.50 386 PRO A C 1
ATOM 2923 O O . PRO A 1 386 ? -7.764 23.859 16.893 1.00 84.50 386 PRO A O 1
ATOM 2926 N N . GLY A 1 387 ? -5.870 22.992 17.756 1.00 88.06 387 GLY A N 1
ATOM 2927 C CA . GLY A 1 387 ? -6.029 21.668 17.151 1.00 88.06 387 GLY A CA 1
ATOM 2928 C C . GLY A 1 387 ? -5.609 21.594 15.681 1.00 88.06 387 GLY A C 1
ATOM 2929 O O . GLY A 1 387 ? -5.836 20.575 15.049 1.00 88.06 387 GLY A O 1
ATOM 2930 N N . GLN A 1 388 ? -4.998 22.628 15.099 1.00 94.06 388 GLN A N 1
ATOM 2931 C CA . GLN A 1 388 ? -4.454 22.580 13.737 1.00 94.06 388 GLN A CA 1
ATOM 2932 C C . GLN A 1 388 ? -2.926 22.652 13.759 1.00 94.06 388 GLN A C 1
ATOM 2934 O O . GLN A 1 388 ? -2.353 23.458 14.491 1.00 94.06 388 GLN A O 1
ATOM 2939 N N . PHE A 1 389 ? -2.255 21.868 12.916 1.00 95.81 389 PHE A N 1
ATOM 2940 C CA . PHE A 1 389 ? -0.803 21.930 12.743 1.00 95.81 389 PHE A CA 1
ATOM 2941 C C . PHE A 1 389 ? -0.391 21.727 11.287 1.00 95.81 389 PHE A C 1
ATOM 2943 O O . PHE A 1 389 ? -1.111 21.128 10.492 1.00 95.81 389 PHE A O 1
ATOM 2950 N N . THR A 1 390 ? 0.786 22.235 10.939 1.00 96.81 390 THR A N 1
ATOM 2951 C CA . THR A 1 390 ? 1.443 21.972 9.657 1.00 96.81 390 THR A CA 1
ATOM 2952 C C . THR A 1 390 ? 2.601 21.016 9.883 1.00 96.81 390 THR A C 1
ATOM 2954 O O . THR A 1 390 ? 3.413 21.227 10.783 1.00 96.81 390 THR A O 1
ATOM 2957 N N . LEU A 1 391 ? 2.679 19.970 9.067 1.00 97.94 391 LEU A N 1
ATOM 2958 C CA . LEU A 1 391 ? 3.795 19.037 9.042 1.00 97.94 391 LEU A CA 1
ATOM 2959 C C . LEU A 1 391 ? 4.622 19.284 7.784 1.00 97.94 391 LEU A C 1
ATOM 2961 O O . LEU A 1 391 ? 4.086 19.245 6.680 1.00 97.94 391 LEU A O 1
ATOM 2965 N N . THR A 1 392 ? 5.922 19.508 7.955 1.00 97.19 392 THR A N 1
ATOM 2966 C CA . THR A 1 392 ? 6.874 19.686 6.853 1.00 97.19 392 THR A CA 1
ATOM 2967 C C . THR A 1 392 ? 7.820 18.495 6.767 1.00 97.19 392 THR A C 1
ATOM 2969 O O . THR A 1 392 ? 8.467 18.125 7.753 1.00 97.19 392 THR A O 1
ATOM 2972 N N . ALA A 1 393 ? 7.909 17.911 5.575 1.00 96.81 393 ALA A N 1
ATOM 2973 C CA . ALA A 1 393 ? 8.776 16.791 5.261 1.00 96.81 393 ALA A CA 1
ATOM 2974 C C . ALA A 1 393 ? 10.261 17.193 5.212 1.00 96.81 393 ALA A C 1
ATOM 2976 O O . ALA A 1 393 ? 10.602 18.316 4.823 1.00 96.81 393 ALA A O 1
ATOM 2977 N N . PRO A 1 394 ? 11.180 16.270 5.544 1.00 95.31 394 PRO A N 1
ATOM 2978 C CA . PRO A 1 394 ? 12.614 16.512 5.438 1.00 95.31 394 PRO A CA 1
ATOM 2979 C C . PRO A 1 394 ? 13.061 16.769 3.989 1.00 95.31 394 PRO A C 1
ATOM 2981 O O . PRO A 1 394 ? 12.437 16.334 3.022 1.00 95.31 394 PRO A O 1
ATOM 2984 N N . ALA A 1 395 ? 14.215 17.426 3.833 1.00 92.25 395 ALA A N 1
ATOM 2985 C CA . ALA A 1 395 ? 14.831 17.686 2.524 1.00 92.25 395 ALA A CA 1
ATOM 2986 C C . ALA A 1 395 ? 15.404 16.422 1.841 1.00 92.25 395 ALA A C 1
ATOM 2988 O O . ALA A 1 395 ? 15.803 16.466 0.680 1.00 92.25 395 ALA A O 1
ATOM 2989 N N . SER A 1 396 ? 15.479 15.305 2.565 1.00 91.00 396 SER A N 1
ATOM 2990 C CA . SER A 1 396 ? 15.929 13.997 2.085 1.00 91.00 396 SER A CA 1
ATOM 2991 C C . SER A 1 396 ? 14.827 12.962 2.275 1.00 91.00 396 SER A C 1
ATOM 2993 O O . SER A 1 396 ? 14.058 13.069 3.226 1.00 91.00 396 SER A O 1
ATOM 2995 N N . ALA A 1 397 ? 14.789 11.935 1.424 1.00 91.75 397 ALA A N 1
ATOM 2996 C CA . ALA A 1 397 ? 13.817 10.852 1.554 1.00 91.75 397 ALA A CA 1
ATOM 2997 C C . ALA A 1 397 ? 13.929 10.128 2.910 1.00 91.75 397 ALA A C 1
ATOM 2999 O O . ALA A 1 397 ? 15.033 9.945 3.433 1.00 91.75 397 ALA A O 1
ATOM 3000 N N . GLY A 1 398 ? 12.794 9.697 3.460 1.00 92.06 398 GLY A N 1
ATOM 3001 C CA . GLY A 1 398 ? 12.747 9.000 4.743 1.00 92.06 398 GLY A CA 1
ATOM 3002 C C . GLY A 1 398 ? 11.333 8.792 5.272 1.00 92.06 398 GLY A C 1
ATOM 3003 O O . GLY A 1 398 ? 10.424 9.555 4.961 1.00 92.06 398 GLY A O 1
ATOM 3004 N N . SER A 1 399 ? 11.169 7.767 6.104 1.00 95.31 399 SER A N 1
ATOM 3005 C CA . SER A 1 399 ? 9.917 7.446 6.791 1.00 95.31 399 SER A CA 1
ATOM 3006 C C . SER A 1 399 ? 9.940 7.911 8.245 1.00 95.31 399 SER A C 1
ATOM 3008 O O . SER A 1 399 ? 11.007 7.980 8.859 1.00 95.31 399 SER A O 1
ATOM 3010 N N . GLY A 1 400 ? 8.770 8.155 8.821 1.00 95.31 400 GLY A N 1
ATOM 3011 C CA . GLY A 1 400 ? 8.618 8.531 10.217 1.00 95.31 400 GLY A CA 1
ATOM 3012 C C . GLY A 1 400 ? 7.204 8.316 10.735 1.00 95.31 400 GLY A C 1
ATOM 3013 O O . GLY A 1 400 ? 6.337 7.768 10.056 1.00 95.31 400 GLY A O 1
ATOM 3014 N N . GLU A 1 401 ? 6.987 8.773 11.955 1.00 97.06 401 GLU A N 1
ATOM 3015 C CA . GLU A 1 401 ? 5.710 8.750 12.657 1.00 97.06 401 GLU A CA 1
ATOM 3016 C C . GLU A 1 401 ? 5.451 10.121 13.277 1.00 97.06 401 GLU A C 1
ATOM 3018 O O . GLU A 1 401 ? 6.389 10.812 13.696 1.00 97.06 401 GLU A O 1
ATOM 3023 N N . VAL A 1 402 ? 4.173 10.491 13.327 1.00 97.31 402 VAL A N 1
ATOM 3024 C CA . VAL A 1 402 ? 3.671 11.623 14.103 1.00 97.31 402 VAL A CA 1
ATOM 3025 C C . VAL A 1 402 ? 3.011 11.062 15.352 1.00 97.31 402 VAL A C 1
ATOM 3027 O O . VAL A 1 402 ? 2.161 10.175 15.271 1.00 97.31 402 VAL A O 1
ATOM 3030 N N . THR A 1 403 ? 3.411 11.566 16.511 1.00 96.12 403 THR A N 1
ATOM 3031 C CA . THR A 1 403 ? 2.941 11.104 17.815 1.00 96.12 403 THR A CA 1
ATOM 3032 C C . THR A 1 403 ? 2.362 12.249 18.622 1.00 96.12 403 THR A C 1
ATOM 3034 O O . THR A 1 403 ? 2.825 13.384 18.509 1.00 96.12 403 THR A O 1
ATOM 3037 N N . ILE A 1 404 ? 1.417 11.931 19.498 1.00 93.50 404 ILE A N 1
ATOM 3038 C CA . ILE A 1 404 ? 0.914 12.842 20.519 1.00 93.50 404 ILE A CA 1
ATOM 3039 C C . ILE A 1 404 ? 1.157 12.257 21.902 1.00 93.50 404 ILE A C 1
ATOM 3041 O O . ILE A 1 404 ? 0.992 11.058 22.125 1.00 93.50 404 ILE A O 1
ATOM 3045 N N . GLN A 1 405 ? 1.546 13.107 22.840 1.00 90.88 405 GLN A N 1
ATOM 3046 C CA . GLN A 1 405 ? 1.692 12.745 24.241 1.00 90.88 405 GLN A CA 1
ATOM 3047 C C . GLN A 1 405 ? 0.842 13.693 25.080 1.00 90.88 405 GLN A C 1
ATOM 3049 O O . GLN A 1 405 ? 0.967 14.906 24.937 1.00 90.88 405 GLN A O 1
ATOM 3054 N N . VAL A 1 406 ? -0.019 13.148 25.941 1.00 88.06 406 VAL A N 1
ATOM 3055 C CA . VAL A 1 406 ? -0.836 13.935 26.873 1.00 88.06 406 VAL A CA 1
ATOM 3056 C C . VAL A 1 406 ? -0.302 13.699 28.281 1.00 88.06 406 VAL A C 1
ATOM 3058 O O . VAL A 1 406 ? -0.304 12.571 28.765 1.00 88.06 406 VAL A O 1
ATOM 3061 N N . ASN A 1 407 ? 0.147 14.754 28.959 1.00 81.94 407 ASN A N 1
ATOM 3062 C CA . ASN A 1 407 ? 0.817 14.658 30.265 1.00 81.94 407 ASN A CA 1
ATOM 3063 C C . ASN A 1 407 ? 2.051 13.724 30.236 1.00 81.94 407 ASN A C 1
ATOM 3065 O O . ASN A 1 407 ? 2.774 13.649 29.248 1.00 81.94 407 ASN A O 1
ATOM 3069 N N . GLU A 1 408 ? 2.314 13.003 31.332 1.00 76.62 408 GLU A N 1
ATOM 3070 C CA . GLU A 1 408 ? 3.440 12.066 31.468 1.00 76.62 408 GLU A CA 1
ATOM 3071 C C . GLU A 1 408 ? 3.116 10.637 30.968 1.00 76.62 408 GLU A C 1
ATOM 3073 O O . GLU A 1 408 ? 3.748 9.673 31.404 1.00 76.62 408 GLU A O 1
ATOM 3078 N N . THR A 1 409 ? 2.129 10.461 30.076 1.00 81.50 409 THR A N 1
ATOM 3079 C CA . THR A 1 409 ? 1.808 9.139 29.498 1.00 81.50 409 THR A CA 1
ATOM 3080 C C . THR A 1 409 ? 2.807 8.726 28.420 1.00 81.50 409 THR A C 1
ATOM 3082 O O . THR A 1 409 ? 3.620 9.529 27.965 1.00 81.50 409 THR A O 1
ATOM 3085 N N . GLU A 1 410 ? 2.742 7.472 27.968 1.00 84.75 410 GLU A N 1
ATOM 3086 C CA . GLU A 1 410 ? 3.474 7.058 26.768 1.00 84.75 410 GLU A CA 1
ATOM 3087 C C . GLU A 1 410 ? 2.936 7.796 25.521 1.00 84.75 410 GLU A C 1
ATOM 3089 O O . GLU A 1 410 ? 1.722 8.018 25.432 1.00 84.75 410 GLU A O 1
ATOM 3094 N N . PRO A 1 411 ? 3.804 8.195 24.569 1.00 90.00 411 PRO A N 1
ATOM 3095 C CA . PRO A 1 411 ? 3.374 8.778 23.302 1.00 90.00 411 PRO A CA 1
ATOM 3096 C C . PRO A 1 411 ? 2.561 7.787 22.468 1.00 90.00 411 PRO A C 1
ATOM 3098 O O . PRO A 1 411 ? 2.913 6.613 22.354 1.00 90.00 411 PRO A O 1
ATOM 3101 N N . ILE A 1 412 ? 1.505 8.281 21.831 1.00 90.88 412 ILE A N 1
ATOM 3102 C CA . ILE A 1 412 ? 0.629 7.510 20.950 1.00 90.88 412 ILE A CA 1
ATOM 3103 C C . ILE A 1 412 ? 0.898 7.925 19.508 1.00 90.88 412 ILE A C 1
ATOM 3105 O O . ILE A 1 412 ? 0.954 9.114 19.200 1.00 90.88 412 ILE A O 1
ATOM 3109 N N . VAL A 1 413 ? 1.046 6.946 18.615 1.00 95.31 413 VAL A N 1
ATOM 3110 C CA . VAL A 1 413 ? 1.184 7.187 17.173 1.00 95.31 413 VAL A CA 1
ATOM 3111 C C . VAL A 1 413 ? -0.161 7.623 16.602 1.00 95.31 413 VAL A C 1
ATOM 3113 O O . VAL A 1 413 ? -1.142 6.886 16.682 1.00 95.31 413 VAL A O 1
ATOM 3116 N N . LEU A 1 414 ? -0.185 8.815 16.011 1.00 95.38 414 LEU A N 1
ATOM 3117 C CA . LEU A 1 414 ? -1.344 9.360 15.316 1.00 95.38 414 LEU A CA 1
ATOM 3118 C C . LEU A 1 414 ? -1.447 8.834 13.885 1.00 95.38 414 LEU A C 1
ATOM 3120 O O . LEU A 1 414 ? -2.540 8.474 13.468 1.00 95.38 414 LEU A O 1
ATOM 3124 N N . PHE A 1 415 ? -0.331 8.802 13.148 1.00 97.00 415 PHE A N 1
ATOM 3125 C CA . PHE A 1 415 ? -0.207 8.251 11.791 1.00 97.00 415 PHE A CA 1
ATOM 3126 C C . PHE A 1 415 ? 1.269 8.154 11.375 1.00 97.00 415 PHE A C 1
ATOM 3128 O O . PHE A 1 415 ? 2.166 8.686 12.043 1.00 97.00 415 PHE A O 1
ATOM 3135 N N . LYS A 1 416 ? 1.526 7.474 10.254 1.00 97.38 416 LYS A N 1
ATOM 3136 C CA . LYS A 1 416 ? 2.861 7.300 9.669 1.00 97.38 416 LYS A CA 1
ATOM 3137 C C . LYS A 1 416 ? 3.066 8.245 8.500 1.00 97.38 416 LYS A C 1
ATOM 3139 O O . LYS A 1 416 ? 2.118 8.652 7.836 1.00 97.38 416 LYS A O 1
ATOM 3144 N N . VAL A 1 417 ? 4.319 8.564 8.213 1.00 96.94 417 VAL A N 1
ATOM 3145 C CA . VAL A 1 417 ? 4.684 9.484 7.136 1.00 96.94 417 VAL A CA 1
ATOM 3146 C C . VAL A 1 417 ? 5.863 8.965 6.334 1.00 96.94 417 VAL A C 1
ATOM 3148 O O . VAL A 1 417 ? 6.740 8.281 6.866 1.00 96.94 417 VAL A O 1
ATOM 3151 N N . ASN A 1 418 ? 5.893 9.288 5.047 1.00 95.38 418 ASN A N 1
ATOM 3152 C CA . ASN A 1 418 ? 6.999 8.956 4.162 1.00 95.38 418 ASN A CA 1
ATOM 3153 C C . ASN A 1 418 ? 7.280 10.113 3.204 1.00 95.38 418 ASN A C 1
ATOM 3155 O O . ASN A 1 418 ? 6.370 10.649 2.586 1.00 95.38 418 ASN A O 1
ATOM 3159 N N . ALA A 1 419 ? 8.545 10.507 3.094 1.00 94.75 419 ALA A N 1
ATOM 3160 C CA . ALA A 1 419 ? 9.008 11.537 2.177 1.00 94.75 419 ALA A CA 1
ATOM 3161 C C . ALA A 1 419 ? 9.777 10.890 1.023 1.00 94.75 419 ALA A C 1
ATOM 3163 O O . ALA A 1 419 ? 10.752 10.167 1.247 1.00 94.75 419 ALA A O 1
ATOM 3164 N N . THR A 1 420 ? 9.378 11.196 -0.209 1.00 93.69 420 THR A N 1
ATOM 3165 C CA . THR A 1 420 ? 9.996 10.687 -1.437 1.00 93.69 420 THR A CA 1
ATOM 3166 C C . THR A 1 420 ? 10.594 11.834 -2.245 1.00 93.69 420 THR A C 1
ATOM 3168 O O . THR A 1 420 ? 9.951 12.856 -2.483 1.00 93.69 420 THR A O 1
ATOM 3171 N N . ALA A 1 421 ? 11.848 11.681 -2.678 1.00 93.19 421 ALA A N 1
ATOM 3172 C CA . ALA A 1 421 ? 12.467 12.639 -3.589 1.00 93.19 421 ALA A CA 1
ATOM 3173 C C . ALA A 1 421 ? 11.956 12.379 -5.017 1.00 93.19 421 ALA A C 1
ATOM 3175 O O . ALA A 1 421 ? 12.030 11.230 -5.473 1.00 93.19 421 ALA A O 1
ATOM 3176 N N . PRO A 1 422 ? 11.461 13.401 -5.739 1.00 93.62 422 PRO A N 1
ATOM 3177 C CA . PRO A 1 422 ? 11.020 13.208 -7.108 1.00 93.62 422 PRO A CA 1
ATOM 3178 C C . PRO A 1 422 ? 12.216 12.831 -7.985 1.00 93.62 422 PRO A C 1
ATOM 3180 O O . PRO A 1 422 ? 13.305 13.394 -7.856 1.00 93.62 422 PRO A O 1
ATOM 3183 N N . SER A 1 423 ? 12.031 11.859 -8.872 1.00 93.88 423 SER A N 1
ATOM 3184 C CA . SER A 1 423 ? 13.092 11.394 -9.767 1.00 93.88 423 SER A CA 1
ATOM 3185 C C . SER A 1 423 ? 12.520 10.721 -11.004 1.00 93.88 423 SER A C 1
ATOM 3187 O O . SER A 1 423 ? 11.438 10.138 -10.960 1.00 93.88 423 SER A O 1
ATOM 3189 N N . LEU A 1 424 ? 13.267 10.780 -12.104 1.00 95.62 424 LEU A N 1
ATOM 3190 C CA . LEU A 1 424 ? 13.038 9.966 -13.289 1.00 95.62 424 LEU A CA 1
ATOM 3191 C C . LEU A 1 424 ? 14.386 9.426 -13.766 1.00 95.62 424 LEU A C 1
ATOM 3193 O O . LEU A 1 424 ? 15.350 10.178 -13.900 1.00 95.62 424 LEU A O 1
ATOM 3197 N N . THR A 1 425 ? 14.453 8.116 -13.977 1.00 94.25 425 THR A N 1
ATOM 3198 C CA . THR A 1 425 ? 15.652 7.403 -14.429 1.00 94.25 425 THR A CA 1
ATOM 3199 C C . THR A 1 425 ? 15.354 6.734 -15.759 1.00 94.25 425 THR A C 1
ATOM 3201 O O . THR A 1 425 ? 14.281 6.157 -15.917 1.00 94.25 425 THR A O 1
ATOM 3204 N N . VAL A 1 426 ? 16.301 6.788 -16.696 1.00 95.56 426 VAL A N 1
ATOM 3205 C CA . VAL A 1 426 ? 16.216 6.112 -17.997 1.00 95.56 426 VAL A CA 1
ATOM 3206 C C . VAL A 1 426 ? 17.439 5.218 -18.175 1.00 95.56 426 VAL A C 1
ATOM 3208 O O . VAL A 1 426 ? 18.556 5.624 -17.848 1.00 95.56 426 VAL A O 1
ATOM 3211 N N . THR A 1 427 ? 17.228 4.006 -18.680 1.00 96.75 427 THR A N 1
ATOM 3212 C CA . THR A 1 427 ? 18.271 3.019 -18.981 1.00 96.75 427 THR A CA 1
ATOM 3213 C C . THR A 1 427 ? 18.082 2.443 -20.382 1.00 96.75 427 THR A C 1
ATOM 3215 O O . THR A 1 427 ? 16.997 2.536 -20.960 1.00 96.75 427 THR A O 1
ATOM 3218 N N . ASP A 1 428 ? 19.114 1.802 -20.927 1.00 92.56 428 ASP A N 1
ATOM 3219 C CA . ASP A 1 428 ? 18.962 0.936 -22.102 1.00 92.56 428 ASP A CA 1
ATOM 3220 C C . ASP A 1 428 ? 18.104 -0.317 -21.787 1.00 92.56 428 ASP A C 1
ATOM 3222 O O . ASP A 1 428 ? 17.560 -0.472 -20.679 1.00 92.56 428 ASP A O 1
ATOM 3226 N N . GLN A 1 429 ? 17.936 -1.203 -22.777 1.00 88.88 429 GLN A N 1
ATOM 3227 C CA . GLN A 1 429 ? 17.146 -2.430 -22.617 1.00 88.88 429 GLN A CA 1
ATOM 3228 C C . GLN A 1 429 ? 17.811 -3.448 -21.677 1.00 88.88 429 GLN A C 1
ATOM 3230 O O . GLN A 1 429 ? 17.120 -4.271 -21.076 1.00 88.88 429 GLN A O 1
ATOM 3235 N N . GLU A 1 430 ? 19.126 -3.360 -21.506 1.00 88.88 430 GLU A N 1
ATOM 3236 C CA . GLU A 1 430 ? 19.948 -4.195 -20.635 1.00 88.88 430 GLU A CA 1
ATOM 3237 C C . GLU A 1 430 ? 20.049 -3.658 -19.190 1.00 88.88 430 GLU A C 1
ATOM 3239 O O . GLU A 1 430 ? 20.540 -4.363 -18.305 1.00 88.88 430 GLU A O 1
ATOM 3244 N N . GLY A 1 431 ? 19.545 -2.446 -18.926 1.00 89.31 431 GLY A N 1
ATOM 3245 C CA . GLY A 1 431 ? 19.538 -1.792 -17.614 1.00 89.31 431 GLY A CA 1
ATOM 3246 C C . GLY A 1 431 ? 20.756 -0.905 -17.325 1.00 89.31 431 GLY A C 1
ATOM 3247 O O . GLY A 1 431 ? 20.954 -0.499 -16.177 1.00 89.31 431 GLY A O 1
ATOM 3248 N N . SER A 1 432 ? 21.576 -0.593 -18.328 1.00 91.56 432 SER A N 1
ATOM 3249 C CA . SER A 1 432 ? 22.714 0.322 -18.202 1.00 91.56 432 SER A CA 1
ATOM 3250 C C . SER A 1 432 ? 22.275 1.789 -18.309 1.00 91.56 432 SER A C 1
ATOM 3252 O O . SER A 1 432 ? 21.274 2.089 -18.964 1.00 91.56 432 SER A O 1
ATOM 3254 N N . PRO A 1 433 ? 23.013 2.736 -17.696 1.00 91.69 433 PRO A N 1
ATOM 3255 C CA . PRO A 1 433 ? 22.747 4.163 -17.864 1.00 91.69 433 PRO A CA 1
ATOM 3256 C C . PRO A 1 433 ? 22.778 4.581 -19.338 1.00 91.69 433 PRO A C 1
ATOM 3258 O O . PRO A 1 433 ? 23.647 4.133 -20.086 1.00 91.69 433 PRO A O 1
ATOM 3261 N N . VAL A 1 434 ? 21.856 5.461 -19.730 1.00 93.94 434 VAL A N 1
ATOM 3262 C CA . VAL A 1 434 ? 21.847 6.046 -21.077 1.00 93.94 434 VAL A CA 1
ATOM 3263 C C . VAL A 1 434 ? 23.080 6.918 -21.332 1.00 93.94 434 VAL A C 1
ATOM 3265 O O . VAL A 1 434 ? 23.659 7.493 -20.410 1.00 93.94 434 VAL A O 1
ATOM 3268 N N . GLU A 1 435 ? 23.476 7.015 -22.599 1.00 92.94 435 GLU A N 1
ATOM 3269 C CA . GLU A 1 435 ? 24.519 7.929 -23.061 1.00 92.94 435 GLU A CA 1
ATOM 3270 C C . GLU A 1 435 ? 23.992 9.371 -23.126 1.00 92.94 435 GLU A C 1
ATOM 3272 O O . GLU A 1 435 ? 22.802 9.604 -23.337 1.00 92.94 435 GLU A O 1
ATOM 3277 N N . ASP A 1 436 ? 24.892 10.355 -23.021 1.00 93.38 436 ASP A N 1
ATOM 3278 C CA . ASP A 1 436 ? 24.537 11.781 -23.119 1.00 93.38 436 ASP A CA 1
ATOM 3279 C C . ASP A 1 436 ? 23.981 12.163 -24.510 1.00 93.38 436 ASP A C 1
ATOM 3281 O O . ASP A 1 436 ? 23.284 13.174 -24.665 1.00 93.38 436 ASP A O 1
ATOM 3285 N N . SER A 1 437 ? 24.310 11.380 -25.544 1.00 95.19 437 SER A N 1
ATOM 3286 C CA . SER A 1 437 ? 23.933 11.649 -26.933 1.00 95.19 437 SER A CA 1
ATOM 3287 C C . SER A 1 437 ? 23.815 10.384 -27.774 1.00 95.19 437 SER A C 1
ATOM 3289 O O . SER A 1 437 ? 24.716 9.551 -27.741 1.00 95.19 437 SER A O 1
ATOM 3291 N N . TYR A 1 438 ? 22.794 10.316 -28.626 1.00 93.31 438 TYR A N 1
ATOM 3292 C CA . TYR A 1 438 ? 22.589 9.222 -29.572 1.00 93.31 438 TYR A CA 1
ATOM 3293 C C . TYR A 1 438 ? 22.530 9.732 -31.014 1.00 93.31 438 TYR A C 1
ATOM 3295 O O . TYR A 1 438 ? 21.741 10.623 -31.335 1.00 93.31 438 TYR A O 1
ATOM 3303 N N . LEU A 1 439 ? 23.325 9.114 -31.891 1.00 90.75 439 LEU A N 1
ATOM 3304 C CA . LEU A 1 439 ? 23.192 9.253 -33.340 1.00 90.75 439 LEU A CA 1
ATOM 3305 C C . LEU A 1 439 ? 22.251 8.165 -33.869 1.00 90.75 439 LEU A C 1
ATOM 3307 O O . LEU A 1 439 ? 22.431 6.983 -33.573 1.00 90.75 439 LEU A O 1
ATOM 3311 N N . PHE A 1 440 ? 21.280 8.583 -34.666 1.00 91.12 440 PHE A N 1
ATOM 3312 C CA . PHE A 1 440 ? 20.340 7.742 -35.389 1.00 91.12 440 PHE A CA 1
ATOM 3313 C C . PHE A 1 440 ? 20.587 7.878 -36.890 1.00 91.12 440 PHE A C 1
ATOM 3315 O O . PHE A 1 440 ? 20.963 8.946 -37.374 1.00 91.12 440 PHE A O 1
ATOM 3322 N N . TYR A 1 441 ? 20.332 6.821 -37.639 1.00 86.75 441 TYR A N 1
ATOM 3323 C CA . TYR A 1 441 ? 20.166 6.864 -39.085 1.00 86.75 441 TYR A CA 1
ATOM 3324 C C . TYR A 1 441 ? 18.677 6.912 -39.438 1.00 86.75 441 TYR A C 1
ATOM 3326 O O . TYR A 1 441 ? 17.823 6.598 -38.609 1.00 86.75 441 TYR A O 1
ATOM 3334 N N . ALA A 1 442 ? 18.343 7.365 -40.646 1.00 82.31 442 ALA A N 1
ATOM 3335 C CA . ALA A 1 442 ? 16.957 7.347 -41.108 1.00 82.31 442 ALA A CA 1
ATOM 3336 C C . ALA A 1 442 ? 16.365 5.932 -40.954 1.00 82.31 442 ALA A C 1
ATOM 3338 O O . ALA A 1 442 ? 17.019 4.955 -41.306 1.00 82.31 442 ALA A O 1
ATOM 3339 N N . GLU A 1 443 ? 15.142 5.847 -40.423 1.00 79.94 443 GLU A N 1
ATOM 3340 C CA . GLU A 1 443 ? 14.430 4.594 -40.100 1.00 79.94 443 GLU A CA 1
ATOM 3341 C C . GLU A 1 443 ? 14.940 3.812 -38.871 1.00 79.94 443 GLU A C 1
ATOM 3343 O O . GLU A 1 443 ? 14.325 2.807 -38.509 1.00 79.94 443 GLU A O 1
ATOM 3348 N N . ASP A 1 444 ? 15.985 4.277 -38.170 1.00 86.31 444 ASP A N 1
ATOM 3349 C CA . ASP A 1 444 ? 16.401 3.663 -36.903 1.00 86.31 444 ASP A CA 1
ATOM 3350 C C . ASP A 1 444 ? 15.288 3.741 -35.850 1.00 86.31 444 ASP A C 1
ATOM 3352 O O . ASP A 1 444 ? 14.545 4.714 -35.757 1.00 86.31 444 ASP A O 1
ATOM 3356 N N . VAL A 1 445 ? 15.223 2.748 -34.968 1.00 90.75 445 VAL A N 1
ATOM 3357 C CA . VAL A 1 445 ? 14.358 2.782 -33.785 1.00 90.75 445 VAL A CA 1
ATOM 3358 C C . VAL A 1 445 ? 15.187 2.354 -32.585 1.00 90.75 445 VAL A C 1
ATOM 3360 O O . VAL A 1 445 ? 15.817 1.296 -32.610 1.00 90.75 445 VAL A O 1
ATOM 3363 N N . LYS A 1 446 ? 15.198 3.169 -31.524 1.00 92.19 446 LYS A N 1
ATOM 3364 C CA . LYS A 1 446 ? 15.822 2.805 -30.243 1.00 92.19 446 LYS A CA 1
ATOM 3365 C C . LYS A 1 446 ? 14.785 2.800 -29.135 1.00 92.19 446 LYS A C 1
ATOM 3367 O O . LYS A 1 446 ? 13.957 3.706 -29.051 1.00 92.19 446 LYS A O 1
ATOM 3372 N N . THR A 1 447 ? 14.875 1.798 -28.271 1.00 95.81 447 THR A N 1
ATOM 3373 C CA . THR A 1 447 ? 13.977 1.617 -27.132 1.00 95.81 447 THR A CA 1
ATOM 3374 C C . THR A 1 447 ? 14.769 1.661 -25.830 1.00 95.81 447 THR A C 1
ATOM 3376 O O . THR A 1 447 ? 15.851 1.088 -25.731 1.00 95.81 447 THR A O 1
ATOM 3379 N N . PHE A 1 448 ? 14.206 2.334 -24.834 1.00 96.88 448 PHE A N 1
ATOM 3380 C CA . PHE A 1 448 ? 14.758 2.567 -23.507 1.00 96.88 448 PHE A CA 1
ATOM 3381 C C . PHE A 1 448 ? 13.738 2.163 -22.446 1.00 96.88 448 PHE A C 1
ATOM 3383 O O . PHE A 1 448 ? 12.531 2.201 -22.690 1.00 96.88 448 PHE A O 1
ATOM 3390 N N . ASN A 1 449 ? 14.220 1.842 -21.252 1.00 96.81 449 ASN A N 1
ATOM 3391 C CA . ASN A 1 449 ? 13.375 1.670 -20.077 1.00 96.81 449 ASN A CA 1
ATOM 3392 C C . ASN A 1 449 ? 13.409 2.949 -19.240 1.00 96.81 449 ASN A C 1
ATOM 3394 O O . ASN A 1 449 ? 14.454 3.592 -19.142 1.00 96.81 449 ASN A O 1
ATOM 3398 N N . TYR A 1 450 ? 12.300 3.314 -18.602 1.00 96.31 450 TYR A N 1
ATOM 3399 C CA . TYR A 1 450 ? 12.268 4.426 -17.658 1.00 96.31 450 TYR A CA 1
ATOM 3400 C C . TYR A 1 450 ? 11.436 4.116 -16.412 1.00 96.31 450 TYR A C 1
ATOM 3402 O O . TYR A 1 450 ? 10.431 3.408 -16.460 1.00 96.31 450 TYR A O 1
ATOM 3410 N N . THR A 1 451 ? 11.858 4.675 -15.281 1.00 95.69 451 THR A N 1
ATOM 3411 C CA . THR A 1 451 ? 11.168 4.590 -13.987 1.00 95.69 451 THR A CA 1
ATOM 3412 C C . THR A 1 451 ? 11.101 5.968 -13.345 1.00 95.69 451 THR A C 1
ATOM 3414 O O . THR A 1 451 ? 11.938 6.830 -13.615 1.00 95.69 451 THR A O 1
ATOM 3417 N N . TRP A 1 452 ? 10.095 6.201 -12.503 1.00 95.00 452 TRP A N 1
ATOM 3418 C CA . TRP A 1 452 ? 9.912 7.486 -11.835 1.00 95.00 452 TRP A CA 1
ATOM 3419 C C . TRP A 1 452 ? 9.394 7.327 -10.408 1.00 95.00 452 TRP A C 1
ATOM 3421 O O . TRP A 1 452 ? 8.856 6.285 -10.032 1.00 95.00 452 TRP A O 1
ATOM 3431 N N . ALA A 1 453 ? 9.570 8.385 -9.623 1.00 92.44 453 ALA A N 1
ATOM 3432 C CA . ALA A 1 453 ? 8.996 8.540 -8.299 1.00 92.44 453 ALA A CA 1
ATOM 3433 C C . ALA A 1 453 ? 8.567 10.005 -8.082 1.00 92.44 453 ALA A C 1
ATOM 3435 O O . ALA A 1 453 ? 9.231 10.906 -8.607 1.00 92.44 453 ALA A O 1
ATOM 3436 N N . PRO A 1 454 ? 7.508 10.262 -7.293 1.00 90.12 454 PRO A N 1
ATOM 3437 C CA . PRO A 1 454 ? 6.619 9.274 -6.668 1.00 90.12 454 PRO A CA 1
ATOM 3438 C C . PRO A 1 454 ? 5.674 8.599 -7.686 1.00 90.12 454 PRO A C 1
ATOM 3440 O O . PRO A 1 454 ? 5.548 9.049 -8.823 1.00 90.12 454 PRO A O 1
ATOM 3443 N N . ALA A 1 455 ? 5.049 7.482 -7.302 1.00 88.62 455 ALA A N 1
ATOM 3444 C CA . ALA A 1 455 ? 4.282 6.625 -8.220 1.00 88.62 455 ALA A CA 1
ATOM 3445 C C . ALA A 1 455 ? 2.974 7.258 -8.734 1.00 88.62 455 ALA A C 1
ATOM 3447 O O . ALA A 1 455 ? 2.471 6.872 -9.785 1.00 88.62 455 ALA A O 1
ATOM 3448 N N . ASP A 1 456 ? 2.428 8.222 -7.998 1.00 87.75 456 ASP A N 1
ATOM 3449 C CA . ASP A 1 456 ? 1.240 9.004 -8.342 1.00 87.75 456 ASP A CA 1
ATOM 3450 C C . ASP A 1 456 ? 1.549 10.208 -9.254 1.00 87.75 456 ASP A C 1
ATOM 3452 O O . ASP A 1 456 ? 0.631 10.891 -9.714 1.00 87.75 456 ASP A O 1
ATOM 3456 N N . ALA A 1 457 ? 2.827 10.465 -9.555 1.00 92.00 457 ALA A N 1
ATOM 3457 C CA . ALA A 1 457 ? 3.219 11.471 -10.532 1.00 92.00 457 ALA A CA 1
ATOM 3458 C C . ALA A 1 457 ? 2.952 11.001 -11.972 1.00 92.00 457 ALA A C 1
ATOM 3460 O O . ALA A 1 457 ? 3.064 9.822 -12.312 1.00 92.00 457 ALA A O 1
ATOM 3461 N N . THR A 1 458 ? 2.648 11.960 -12.842 1.00 94.31 458 THR A N 1
ATOM 3462 C CA . THR A 1 458 ? 2.492 11.778 -14.285 1.00 94.31 458 THR A CA 1
ATOM 3463 C C . THR A 1 458 ? 3.776 12.178 -15.000 1.00 94.31 458 THR A C 1
ATOM 3465 O O . THR A 1 458 ? 4.332 13.248 -14.749 1.00 94.31 458 THR A O 1
ATOM 3468 N N . VAL A 1 459 ? 4.232 11.326 -15.918 1.00 96.38 459 VAL A N 1
ATOM 3469 C CA . VAL A 1 459 ? 5.412 11.574 -16.751 1.00 96.38 459 VAL A CA 1
ATOM 3470 C C . VAL A 1 459 ? 4.984 12.143 -18.098 1.00 96.38 459 VAL A C 1
ATOM 3472 O O . VAL A 1 459 ? 4.165 11.545 -18.790 1.00 96.38 459 VAL A O 1
ATOM 3475 N N . THR A 1 460 ? 5.583 13.261 -18.500 1.00 96.06 460 THR A N 1
ATOM 3476 C CA . THR A 1 460 ? 5.527 13.763 -19.879 1.00 96.06 460 THR A CA 1
ATOM 3477 C C . THR A 1 460 ? 6.936 13.794 -20.452 1.00 96.06 460 THR A C 1
ATOM 3479 O O . THR A 1 460 ? 7.809 14.447 -19.882 1.00 96.06 460 THR A O 1
ATOM 3482 N N . ILE A 1 461 ? 7.158 13.112 -21.576 1.00 97.00 461 ILE A N 1
ATOM 3483 C CA . ILE A 1 461 ? 8.431 13.122 -22.308 1.00 97.00 461 ILE A CA 1
ATOM 3484 C C . ILE A 1 461 ? 8.235 13.888 -23.614 1.00 97.00 461 ILE A C 1
ATOM 3486 O O . ILE A 1 461 ? 7.289 13.631 -24.361 1.00 97.00 461 ILE A O 1
ATOM 3490 N N . ASN A 1 462 ? 9.129 14.838 -23.876 1.00 95.19 462 ASN A N 1
ATOM 3491 C CA . ASN A 1 462 ? 9.102 15.705 -25.046 1.00 95.19 462 ASN A CA 1
ATOM 3492 C C . ASN A 1 462 ? 10.384 15.540 -25.861 1.00 95.19 462 ASN A C 1
ATOM 3494 O O . ASN A 1 462 ? 11.462 15.316 -25.312 1.00 95.19 462 ASN A O 1
ATOM 3498 N N . GLY A 1 463 ? 10.262 15.681 -27.178 1.00 94.56 463 GLY A N 1
ATOM 3499 C CA . GLY A 1 463 ? 11.376 15.599 -28.117 1.00 94.56 463 GLY A CA 1
ATOM 3500 C C . GLY A 1 463 ? 11.330 16.709 -29.164 1.00 94.56 463 GLY A C 1
ATOM 3501 O O . GLY A 1 463 ? 10.426 17.547 -29.143 1.00 94.56 463 GLY A O 1
ATOM 3502 N N . PRO A 1 464 ? 12.300 16.728 -30.090 1.00 94.50 464 PRO A N 1
ATOM 3503 C CA . PRO A 1 464 ? 12.351 17.724 -31.159 1.00 94.50 464 PRO A CA 1
ATOM 3504 C C . PRO A 1 464 ? 11.144 17.616 -32.118 1.00 94.50 464 PRO A C 1
ATOM 3506 O O . PRO A 1 464 ? 10.625 16.525 -32.332 1.00 94.50 464 PRO A O 1
ATOM 3509 N N . GLU A 1 465 ? 10.733 18.727 -32.752 1.00 88.25 465 GLU A N 1
ATOM 3510 C CA . GLU A 1 465 ? 9.451 18.897 -33.487 1.00 88.25 465 GLU A CA 1
ATOM 3511 C C . GLU A 1 465 ? 9.191 17.937 -34.679 1.00 88.25 465 GLU A C 1
ATOM 3513 O O . GLU A 1 465 ? 8.100 17.947 -35.245 1.00 88.25 465 GLU A O 1
ATOM 3518 N N . SER A 1 466 ? 10.148 17.084 -35.060 1.00 91.00 466 SER A N 1
ATOM 3519 C CA . SER A 1 466 ? 10.003 16.065 -36.119 1.00 91.00 466 SER A CA 1
ATOM 3520 C C . SER A 1 466 ? 10.312 14.633 -35.669 1.00 91.00 466 SER A C 1
ATOM 3522 O O . SER A 1 466 ? 10.348 13.728 -36.500 1.00 91.00 466 SER A O 1
ATOM 3524 N N . TRP A 1 467 ? 10.617 14.433 -34.390 1.00 95.44 467 TRP A N 1
ATOM 3525 C CA . TRP A 1 467 ? 10.925 13.125 -33.823 1.00 95.44 467 TRP A CA 1
ATOM 3526 C C . TRP A 1 467 ? 9.662 12.514 -33.236 1.00 95.44 467 TRP A C 1
ATOM 3528 O O . TRP A 1 467 ? 8.834 13.213 -32.654 1.00 95.44 467 TRP A O 1
ATOM 3538 N N . THR A 1 468 ? 9.521 11.200 -33.375 1.00 95.56 468 THR A N 1
ATOM 3539 C CA . THR A 1 468 ? 8.401 10.476 -32.774 1.00 95.56 468 THR A CA 1
ATOM 3540 C C . THR A 1 468 ? 8.878 9.821 -31.489 1.00 95.56 468 THR A C 1
ATOM 3542 O O . THR A 1 468 ? 9.811 9.017 -31.510 1.00 95.56 468 THR A O 1
ATOM 3545 N N . LEU A 1 469 ? 8.238 10.186 -30.378 1.00 96.62 469 LEU A N 1
ATOM 3546 C CA . LEU A 1 469 ? 8.444 9.572 -29.072 1.00 96.62 469 LEU A CA 1
ATOM 3547 C C . LEU A 1 469 ? 7.176 8.818 -28.684 1.00 96.62 469 LEU A C 1
ATOM 3549 O O . LEU A 1 469 ? 6.127 9.436 -28.505 1.00 96.62 469 LEU A O 1
ATOM 3553 N N . ASP A 1 470 ? 7.281 7.502 -28.554 1.00 96.00 470 ASP A N 1
ATOM 3554 C CA . ASP A 1 470 ? 6.212 6.656 -28.027 1.00 96.00 470 ASP A CA 1
ATOM 3555 C C . ASP A 1 470 ? 6.638 6.146 -26.655 1.00 96.00 470 ASP A C 1
ATOM 3557 O O . ASP A 1 470 ? 7.683 5.507 -26.532 1.00 96.00 470 ASP A O 1
ATOM 3561 N N . TYR A 1 471 ? 5.880 6.475 -25.612 1.00 94.94 471 TYR A N 1
ATOM 3562 C CA . TYR A 1 471 ? 6.193 6.046 -24.259 1.00 94.94 471 TYR A CA 1
ATOM 3563 C C . TYR A 1 471 ? 4.947 5.614 -23.499 1.00 94.94 471 TYR A C 1
ATOM 3565 O O . TYR A 1 471 ? 3.964 6.344 -23.378 1.00 94.94 471 TYR A O 1
ATOM 3573 N N . SER A 1 472 ? 5.003 4.396 -22.980 1.00 92.19 472 SER A N 1
ATOM 3574 C CA . SER A 1 472 ? 3.968 3.796 -22.145 1.00 92.19 472 SER A CA 1
ATOM 3575 C C . SER A 1 472 ? 4.568 2.637 -21.358 1.00 92.19 472 SER A C 1
ATOM 3577 O O . SER A 1 472 ? 5.598 2.083 -21.743 1.00 92.19 472 SER A O 1
ATOM 3579 N N . ASP A 1 473 ? 3.955 2.301 -20.224 1.00 89.50 473 ASP A N 1
ATOM 3580 C CA . ASP A 1 473 ? 4.302 1.115 -19.431 1.00 89.50 473 ASP A CA 1
ATOM 3581 C C . ASP A 1 473 ? 5.809 0.982 -19.104 1.00 89.50 473 ASP A C 1
ATOM 3583 O O . ASP A 1 473 ? 6.372 -0.112 -19.103 1.00 89.50 473 ASP A O 1
ATOM 3587 N N . GLY A 1 474 ? 6.485 2.110 -18.839 1.00 92.69 474 GLY A N 1
ATOM 3588 C CA . GLY A 1 474 ? 7.915 2.149 -18.497 1.00 92.69 474 GLY A CA 1
ATOM 3589 C C . GLY A 1 474 ? 8.866 1.956 -19.682 1.00 92.69 474 GLY A C 1
ATOM 3590 O O . GLY A 1 474 ? 10.068 1.812 -19.478 1.00 92.69 474 GLY A O 1
ATOM 3591 N N . THR A 1 475 ? 8.355 1.969 -20.913 1.00 95.38 475 THR A N 1
ATOM 3592 C CA . THR A 1 475 ? 9.139 1.847 -22.148 1.00 95.38 475 THR A CA 1
ATOM 3593 C C . THR A 1 475 ? 9.073 3.146 -22.943 1.00 95.38 475 THR A C 1
ATOM 3595 O O . THR A 1 475 ? 7.984 3.654 -23.183 1.00 95.38 475 THR A O 1
ATOM 3598 N N . LEU A 1 476 ? 10.220 3.676 -23.373 1.00 97.31 476 LEU A N 1
ATOM 3599 C CA . LEU A 1 476 ? 10.345 4.839 -24.256 1.00 97.31 476 LEU A CA 1
ATOM 3600 C C . LEU A 1 476 ? 10.961 4.401 -25.587 1.00 97.31 476 LEU A C 1
ATOM 3602 O O . LEU A 1 476 ? 12.083 3.911 -25.620 1.00 97.31 476 LEU A O 1
ATOM 3606 N N . THR A 1 477 ? 10.263 4.634 -26.689 1.00 96.69 477 THR A N 1
ATOM 3607 C CA . THR A 1 477 ? 10.736 4.389 -28.052 1.00 96.69 477 THR A CA 1
ATOM 3608 C C . THR A 1 477 ? 10.962 5.712 -28.768 1.00 96.69 477 THR A C 1
ATOM 3610 O O . THR A 1 477 ? 10.076 6.564 -28.831 1.00 96.69 477 THR A O 1
ATOM 3613 N N . VAL A 1 478 ? 12.161 5.874 -29.321 1.00 97.19 478 VAL A N 1
ATOM 3614 C CA . VAL A 1 478 ? 12.615 7.076 -30.021 1.00 97.19 478 VAL A CA 1
ATOM 3615 C C . VAL A 1 478 ? 12.819 6.735 -31.491 1.00 97.19 478 VAL A C 1
ATOM 3617 O O . VAL A 1 478 ? 13.612 5.851 -31.819 1.00 97.19 478 VAL A O 1
ATOM 3620 N N . THR A 1 479 ? 12.105 7.443 -32.367 1.00 94.75 479 THR A N 1
ATOM 3621 C CA . THR A 1 479 ? 12.195 7.285 -33.825 1.00 94.75 479 THR A CA 1
ATOM 3622 C C . THR A 1 479 ? 12.565 8.628 -34.474 1.00 94.75 479 THR A C 1
ATOM 3624 O O . THR A 1 479 ? 11.865 9.626 -34.240 1.00 94.75 479 THR A O 1
ATOM 3627 N N . PRO A 1 480 ? 13.647 8.689 -35.272 1.00 94.56 480 PRO A N 1
ATOM 3628 C CA . PRO A 1 480 ? 14.054 9.877 -35.999 1.00 94.56 480 PRO A CA 1
ATOM 3629 C C . PRO A 1 480 ? 13.102 10.153 -37.176 1.00 94.56 480 PRO A C 1
ATOM 3631 O O . PRO A 1 480 ? 12.342 9.279 -37.599 1.00 94.56 480 PRO A O 1
ATOM 3634 N N . PRO A 1 481 ? 13.135 11.365 -37.749 1.00 92.44 481 PRO A N 1
ATOM 3635 C CA . PRO A 1 481 ? 12.442 11.643 -39.003 1.00 92.44 481 PRO A CA 1
ATOM 3636 C C . PRO A 1 481 ? 12.989 10.773 -40.151 1.00 92.44 481 PRO A C 1
ATOM 3638 O O . PRO A 1 481 ? 14.192 10.547 -40.247 1.00 92.44 481 PRO A O 1
ATOM 3641 N N . ALA A 1 482 ? 12.103 10.320 -41.044 1.00 86.88 482 ALA A N 1
ATOM 3642 C CA . ALA A 1 482 ? 12.458 9.431 -42.159 1.00 86.88 482 ALA A CA 1
ATOM 3643 C C . ALA A 1 482 ? 13.084 10.155 -43.369 1.00 86.88 482 ALA A C 1
ATOM 3645 O O . ALA A 1 482 ? 13.849 9.559 -44.119 1.00 86.88 482 ALA A O 1
ATOM 3646 N N . GLU A 1 483 ? 12.782 11.443 -43.564 1.00 85.19 483 GLU A N 1
ATOM 3647 C CA . GLU A 1 483 ? 13.269 12.237 -44.700 1.00 85.19 483 GLU A CA 1
ATOM 3648 C C . GLU A 1 483 ? 13.909 13.548 -44.232 1.00 85.19 483 GLU A C 1
ATOM 3650 O O . GLU A 1 483 ? 13.438 14.171 -43.283 1.00 85.19 483 GLU A O 1
ATOM 3655 N N . GLU A 1 484 ? 14.952 14.005 -44.932 1.00 86.56 484 GLU A N 1
ATOM 3656 C CA . GLU A 1 484 ? 15.703 15.223 -44.580 1.00 86.56 484 GLU A CA 1
ATOM 3657 C C . GLU A 1 484 ? 14.865 16.505 -44.724 1.00 86.56 484 GLU A C 1
ATOM 3659 O O . GLU A 1 484 ? 15.039 17.481 -43.989 1.00 86.56 484 GLU A O 1
ATOM 3664 N N . ALA A 1 485 ? 13.938 16.527 -45.682 1.00 87.44 485 ALA A N 1
ATOM 3665 C CA . ALA A 1 485 ? 13.179 17.720 -46.024 1.00 87.44 485 ALA A CA 1
ATOM 3666 C C . ALA A 1 485 ? 12.241 18.146 -44.879 1.00 87.44 485 ALA A C 1
ATOM 3668 O O . ALA A 1 485 ? 11.168 17.585 -44.685 1.00 87.44 485 ALA A O 1
ATOM 3669 N N . GLY A 1 486 ? 12.626 19.201 -44.154 1.00 80.00 486 GLY A N 1
ATOM 3670 C CA . GLY A 1 486 ? 11.852 19.720 -43.021 1.00 80.00 486 GLY A CA 1
ATOM 3671 C C . GLY A 1 486 ? 12.101 18.987 -41.699 1.00 80.00 486 GLY A C 1
ATOM 3672 O O . GLY A 1 486 ? 11.406 19.267 -40.725 1.00 80.00 486 GLY A O 1
ATOM 3673 N N . ALA A 1 487 ? 13.091 18.091 -41.645 1.00 85.88 487 ALA A N 1
ATOM 3674 C CA . ALA A 1 487 ? 13.491 17.408 -40.424 1.00 85.88 487 ALA A CA 1
ATOM 3675 C C . ALA A 1 487 ? 14.282 18.308 -39.463 1.00 85.88 487 ALA A C 1
ATOM 3677 O O . ALA A 1 487 ? 15.137 19.101 -39.861 1.00 85.88 487 ALA A O 1
ATOM 3678 N N . THR A 1 488 ? 14.043 18.114 -38.168 1.00 86.25 488 THR A N 1
ATOM 3679 C CA . THR A 1 488 ? 14.910 18.602 -37.095 1.00 86.25 488 THR A CA 1
ATOM 3680 C C . THR A 1 488 ? 16.060 17.612 -36.915 1.00 86.25 488 THR A C 1
ATOM 3682 O O . THR A 1 488 ? 15.877 16.531 -36.356 1.00 86.25 488 THR A O 1
ATOM 3685 N N . VAL A 1 489 ? 17.239 17.981 -37.426 1.00 90.69 489 VAL A N 1
ATOM 3686 C CA . VAL A 1 489 ? 18.414 17.091 -37.524 1.00 90.69 489 VAL A CA 1
ATOM 3687 C C . VAL A 1 489 ? 19.010 16.751 -36.154 1.00 90.69 489 VAL A C 1
ATOM 3689 O O . VAL A 1 489 ? 19.579 15.681 -35.988 1.00 90.69 489 VAL A O 1
ATOM 3692 N N . SER A 1 490 ? 18.844 17.617 -35.153 1.00 93.81 490 SER A N 1
ATOM 3693 C CA . SER A 1 490 ? 19.257 17.337 -33.777 1.00 93.81 490 SER A CA 1
ATOM 3694 C C . SER A 1 490 ? 18.408 18.074 -32.747 1.00 93.81 490 SER A C 1
ATOM 3696 O O . SER A 1 490 ? 17.763 19.080 -33.053 1.00 93.81 490 SER A O 1
ATOM 3698 N N . GLY A 1 491 ? 18.412 17.583 -31.510 1.00 94.69 491 GLY A N 1
ATOM 3699 C CA . GLY A 1 491 ? 17.777 18.252 -30.380 1.00 94.69 491 GLY A CA 1
ATOM 3700 C C . GLY A 1 491 ? 17.881 17.451 -29.087 1.00 94.69 491 GLY A C 1
ATOM 3701 O O . GLY A 1 491 ? 18.691 16.535 -28.978 1.00 94.69 491 GLY A O 1
ATOM 3702 N N . THR A 1 492 ? 17.064 17.810 -28.101 1.00 96.94 492 THR A N 1
ATOM 3703 C CA . THR A 1 492 ? 17.103 17.224 -26.756 1.00 96.94 492 THR A CA 1
ATOM 3704 C C . THR A 1 492 ? 15.792 16.517 -26.462 1.00 96.94 492 THR A C 1
ATOM 3706 O O . THR A 1 492 ? 14.719 17.061 -26.731 1.00 96.94 492 THR A O 1
ATOM 3709 N N . VAL A 1 493 ? 15.884 15.317 -25.893 1.00 97.44 493 VAL A N 1
ATOM 3710 C CA . VAL A 1 493 ? 14.745 14.645 -25.271 1.00 97.44 493 VAL A CA 1
ATOM 3711 C C . VAL A 1 493 ? 14.711 15.069 -23.807 1.00 97.44 493 VAL A C 1
ATOM 3713 O O . VAL A 1 493 ? 15.708 14.933 -23.100 1.00 97.44 493 VAL A O 1
ATOM 3716 N N . SER A 1 494 ? 13.585 15.606 -23.354 1.00 96.81 494 SER A N 1
ATOM 3717 C CA . SER A 1 494 ? 13.403 16.127 -21.998 1.00 96.81 494 SER A CA 1
ATOM 3718 C C . SER A 1 494 ? 12.160 15.542 -21.346 1.00 96.81 494 SER A C 1
ATOM 3720 O O . SER A 1 494 ? 11.296 14.968 -22.011 1.00 96.81 494 SER A O 1
ATOM 3722 N N . TYR A 1 495 ? 12.070 15.674 -20.027 1.00 97.00 495 TYR A N 1
ATOM 3723 C CA . TYR A 1 495 ? 10.937 15.189 -19.257 1.00 97.00 495 TYR A CA 1
ATOM 3724 C C . TYR A 1 495 ? 10.397 16.250 -18.304 1.00 97.00 495 TYR A C 1
ATOM 3726 O O . TYR A 1 495 ? 11.081 17.190 -17.888 1.00 97.00 495 TYR A O 1
ATOM 3734 N N . THR A 1 496 ? 9.140 16.069 -17.933 1.00 96.88 496 THR A N 1
ATOM 3735 C CA . THR A 1 496 ? 8.474 16.808 -16.867 1.00 96.88 496 THR A CA 1
ATOM 3736 C C . THR A 1 496 ? 7.639 15.824 -16.059 1.00 96.88 496 THR A C 1
ATOM 3738 O O . THR A 1 496 ? 6.863 15.056 -16.628 1.00 96.88 496 THR A O 1
ATOM 3741 N N . LEU A 1 497 ? 7.833 15.826 -14.742 1.00 96.25 497 LEU A N 1
ATOM 3742 C CA . LEU A 1 497 ? 6.984 15.135 -13.782 1.00 96.25 497 LEU A CA 1
ATOM 3743 C C . LEU A 1 497 ? 6.000 16.133 -13.190 1.00 96.25 497 LEU A C 1
ATOM 3745 O O . LEU A 1 497 ? 6.406 17.192 -12.699 1.00 96.25 497 LEU A O 1
ATOM 3749 N N . THR A 1 498 ? 4.725 15.767 -13.189 1.00 94.69 498 THR A N 1
ATOM 3750 C CA . THR A 1 498 ? 3.673 16.536 -12.524 1.00 94.69 498 THR A CA 1
ATOM 3751 C C . THR A 1 498 ? 2.931 15.680 -11.509 1.00 94.69 498 THR A C 1
ATOM 3753 O O . THR A 1 498 ? 2.719 14.491 -11.735 1.00 94.69 498 THR A O 1
ATOM 3756 N N . ARG A 1 499 ? 2.499 16.268 -10.393 1.00 90.88 499 ARG A N 1
ATOM 3757 C CA . ARG A 1 499 ? 1.565 15.632 -9.451 1.00 90.88 499 ARG A CA 1
ATOM 3758 C C . ARG A 1 499 ? 0.308 16.495 -9.400 1.00 90.88 499 ARG A C 1
ATOM 3760 O O . ARG A 1 499 ? 0.360 17.647 -8.979 1.00 90.88 499 ARG A O 1
ATOM 3767 N N . GLY A 1 500 ? -0.805 15.979 -9.922 1.00 87.75 500 GLY A N 1
ATOM 3768 C CA . GLY A 1 500 ? -1.966 16.815 -10.241 1.00 87.75 500 GLY A CA 1
ATOM 3769 C C . GLY A 1 500 ? -1.625 17.849 -11.322 1.00 87.75 500 GLY A C 1
ATOM 3770 O O . GLY A 1 500 ? -1.188 17.482 -12.412 1.00 87.75 500 GLY A O 1
ATOM 3771 N N . GLU A 1 501 ? -1.814 19.136 -11.019 1.00 87.50 501 GLU A N 1
ATOM 3772 C CA . GLU A 1 501 ? -1.495 20.253 -11.927 1.00 87.50 501 GLU A CA 1
ATOM 3773 C C . GLU A 1 501 ? -0.106 20.878 -11.677 1.00 87.50 501 GLU A C 1
ATOM 3775 O O . GLU A 1 501 ? 0.317 21.752 -12.434 1.00 87.50 501 GLU A O 1
ATOM 3780 N N . GLU A 1 502 ? 0.617 20.451 -10.636 1.00 89.19 502 GLU A N 1
ATOM 3781 C CA . GLU A 1 502 ? 1.894 21.050 -10.235 1.00 89.19 502 GLU A CA 1
ATOM 3782 C C . GLU A 1 502 ? 3.100 20.343 -10.877 1.00 89.19 502 GLU A C 1
ATOM 3784 O O . GLU A 1 502 ? 3.184 19.114 -10.878 1.00 89.19 502 GLU A O 1
ATOM 3789 N N . GLU A 1 503 ? 4.056 21.120 -11.402 1.00 94.25 503 GLU A N 1
ATOM 3790 C CA . GLU A 1 503 ? 5.360 20.633 -11.878 1.00 94.25 503 GLU A CA 1
ATOM 3791 C C . GLU A 1 503 ? 6.287 20.370 -10.686 1.00 94.25 503 GLU A C 1
ATOM 3793 O O . GLU A 1 503 ? 6.665 21.303 -9.979 1.00 94.25 503 GLU A O 1
ATOM 3798 N N . ILE A 1 504 ? 6.696 19.112 -10.501 1.00 93.69 504 ILE A N 1
ATOM 3799 C CA . ILE A 1 504 ? 7.521 18.693 -9.355 1.00 93.69 504 ILE A CA 1
ATOM 3800 C C . ILE A 1 504 ? 8.981 18.426 -9.739 1.00 93.69 504 ILE A C 1
ATOM 3802 O O . ILE A 1 504 ? 9.873 18.516 -8.897 1.00 93.69 504 ILE A O 1
ATOM 3806 N N . LEU A 1 505 ? 9.248 18.098 -11.008 1.00 95.50 505 LEU A N 1
ATOM 3807 C CA . LEU A 1 505 ? 10.600 17.902 -11.530 1.00 95.50 505 LEU A CA 1
ATOM 3808 C C . LEU A 1 505 ? 10.619 18.071 -13.049 1.00 95.50 505 LEU A C 1
ATOM 3810 O O . LEU A 1 505 ? 9.715 17.613 -13.742 1.00 95.50 505 LEU A O 1
ATOM 3814 N N . LYS A 1 506 ? 11.689 18.658 -13.583 1.00 96.50 506 LYS A N 1
ATOM 3815 C CA . LYS A 1 506 ? 11.978 18.653 -15.019 1.00 96.50 506 LYS A CA 1
ATOM 3816 C C . LYS A 1 506 ? 13.467 18.517 -15.273 1.00 96.50 506 LYS A C 1
ATOM 3818 O O . LYS A 1 506 ? 14.282 18.951 -14.456 1.00 96.50 506 LYS A O 1
ATOM 3823 N N . GLY A 1 507 ? 13.812 17.971 -16.428 1.00 96.00 507 GLY A N 1
ATOM 3824 C CA . GLY A 1 507 ? 15.199 17.841 -16.838 1.00 96.00 507 GLY A CA 1
ATOM 3825 C C . GLY A 1 507 ? 15.348 17.324 -18.256 1.00 96.00 507 GLY A C 1
ATOM 3826 O O . GLY A 1 507 ? 14.374 16.956 -18.913 1.00 96.00 507 GLY A O 1
ATOM 3827 N N . ASP A 1 508 ? 16.596 17.286 -18.697 1.00 96.44 508 ASP A N 1
ATOM 3828 C CA . ASP A 1 508 ? 16.990 16.711 -19.976 1.00 96.44 508 ASP A CA 1
ATOM 3829 C C . ASP A 1 508 ? 17.413 15.254 -19.759 1.00 96.44 508 ASP A C 1
ATOM 3831 O O . ASP A 1 508 ? 18.040 14.933 -18.748 1.00 96.44 508 ASP A O 1
ATOM 3835 N N . LEU A 1 509 ? 17.045 14.374 -20.691 1.00 95.62 509 LEU A N 1
ATOM 3836 C CA . LEU A 1 509 ? 17.422 12.961 -20.676 1.00 95.62 509 LEU A CA 1
ATOM 3837 C C . LEU A 1 509 ? 18.726 12.743 -21.435 1.00 95.62 509 LEU A C 1
ATOM 3839 O O . LEU A 1 509 ? 19.715 12.310 -20.858 1.00 95.62 509 LEU A O 1
ATOM 3843 N N . PHE A 1 510 ? 18.713 13.053 -22.729 1.00 96.62 510 PHE A N 1
ATOM 3844 C CA . PHE A 1 510 ? 19.851 12.914 -23.634 1.00 96.62 510 PHE A CA 1
ATOM 3845 C C . PHE A 1 510 ? 19.617 13.732 -24.907 1.00 96.62 510 PHE A C 1
ATOM 3847 O O . PHE A 1 510 ? 18.499 14.166 -25.210 1.00 96.62 510 PHE A O 1
ATOM 3854 N N . SER A 1 511 ? 20.689 13.945 -25.666 1.00 96.88 511 SER A N 1
ATOM 3855 C CA . SER A 1 511 ? 20.629 14.579 -26.984 1.00 96.88 511 SER A CA 1
ATOM 3856 C C . SER A 1 511 ? 20.441 13.542 -28.089 1.00 96.88 511 SER A C 1
ATOM 3858 O O . SER A 1 511 ? 20.924 12.415 -27.991 1.00 96.88 511 SER A O 1
ATOM 3860 N N . VAL A 1 512 ? 19.767 13.926 -29.166 1.00 96.56 512 VAL A N 1
ATOM 3861 C CA . VAL A 1 512 ? 19.553 13.080 -30.343 1.00 96.56 512 VAL A CA 1
ATOM 3862 C C . VAL A 1 512 ? 19.986 13.806 -31.609 1.00 96.56 512 VAL A C 1
ATOM 3864 O O . VAL A 1 512 ? 19.802 15.018 -31.731 1.00 96.56 512 VAL A O 1
ATOM 3867 N N . GLU A 1 513 ? 20.555 13.062 -32.551 1.00 94.69 513 GLU A N 1
ATOM 3868 C CA . GLU A 1 513 ? 20.922 13.527 -33.890 1.00 94.69 513 GLU A CA 1
ATOM 3869 C C . GLU A 1 513 ? 20.529 12.469 -34.927 1.00 94.69 513 GLU A C 1
ATOM 3871 O O . GLU A 1 513 ? 20.629 11.277 -34.646 1.00 94.69 513 GLU A O 1
ATOM 3876 N N . VAL A 1 514 ? 20.079 12.884 -36.113 1.00 92.12 514 VAL A N 1
ATOM 3877 C CA . VAL A 1 514 ? 19.760 11.990 -37.237 1.00 92.12 514 VAL A CA 1
ATOM 3878 C C . VAL A 1 514 ? 20.680 12.246 -38.429 1.00 92.12 514 VAL A C 1
ATOM 3880 O O . VAL A 1 514 ? 20.895 13.384 -38.840 1.00 92.12 514 VAL A O 1
ATOM 3883 N N . SER A 1 515 ? 21.180 11.167 -39.028 1.00 87.94 515 SER A N 1
ATOM 3884 C CA . SER A 1 515 ? 21.892 11.153 -40.302 1.00 87.94 515 SER A CA 1
ATOM 3885 C C . SER A 1 515 ? 21.040 10.479 -41.378 1.00 87.94 515 SER A C 1
ATOM 3887 O O . SER A 1 515 ? 20.597 9.347 -41.218 1.00 87.94 515 SER A O 1
ATOM 3889 N N . PHE A 1 516 ? 20.848 11.153 -42.513 1.00 81.50 516 PHE A N 1
ATOM 3890 C CA . PHE A 1 516 ? 20.126 10.605 -43.674 1.00 81.50 516 PHE A CA 1
ATOM 3891 C C . PHE A 1 516 ? 21.037 9.839 -44.649 1.00 81.50 516 PHE A C 1
ATOM 3893 O O . PHE A 1 516 ? 20.599 9.420 -45.718 1.00 81.50 516 PHE A O 1
ATOM 3900 N N . GLY A 1 517 ? 22.321 9.684 -44.309 1.00 75.44 517 GLY A N 1
ATOM 3901 C CA . GLY A 1 517 ? 23.234 8.802 -45.034 1.00 75.44 517 GLY A CA 1
ATOM 3902 C C . GLY A 1 517 ? 23.030 7.335 -44.656 1.00 75.44 517 GLY A C 1
ATOM 3903 O O . GLY A 1 517 ? 22.399 7.020 -43.652 1.00 75.44 517 GLY A O 1
ATOM 3904 N N . GLN A 1 518 ? 23.611 6.427 -45.438 1.00 72.25 518 GLN A N 1
ATOM 3905 C CA . GLN A 1 518 ? 23.640 5.010 -45.085 1.00 72.25 518 GLN A CA 1
ATOM 3906 C C . GLN A 1 518 ? 24.522 4.793 -43.846 1.00 72.25 518 GLN A C 1
ATOM 3908 O O . GLN A 1 518 ? 25.636 5.326 -43.778 1.00 72.25 518 GLN A O 1
ATOM 3913 N N . ALA A 1 519 ? 24.034 4.006 -42.884 1.00 77.06 519 ALA A N 1
ATOM 3914 C CA . ALA A 1 519 ? 24.811 3.619 -41.712 1.00 77.06 519 ALA A CA 1
ATOM 3915 C C . ALA A 1 519 ? 26.131 2.937 -42.128 1.00 77.06 519 ALA A C 1
ATOM 3917 O O . ALA A 1 519 ? 26.146 2.219 -43.130 1.00 77.06 519 ALA A O 1
ATOM 3918 N N . PRO A 1 520 ? 27.248 3.135 -41.405 1.00 81.38 520 PRO A N 1
ATOM 3919 C CA . PRO A 1 520 ? 28.476 2.385 -41.638 1.00 81.38 520 PRO A CA 1
ATOM 3920 C C . PRO A 1 520 ? 28.204 0.875 -41.587 1.00 81.38 520 PRO A C 1
ATOM 3922 O O . PRO A 1 520 ? 27.464 0.439 -40.705 1.00 81.38 520 PRO A O 1
ATOM 3925 N N . PRO A 1 521 ? 28.785 0.078 -42.497 1.00 84.75 521 PRO A N 1
ATOM 3926 C CA . PRO A 1 521 ? 28.577 -1.359 -42.499 1.00 84.75 521 PRO A CA 1
ATOM 3927 C C . PRO A 1 521 ? 29.226 -1.981 -41.264 1.00 84.75 521 PRO A C 1
ATOM 3929 O O . PRO A 1 521 ? 30.287 -1.536 -40.816 1.00 84.75 521 PRO A O 1
ATOM 3932 N N . GLN A 1 522 ? 28.619 -3.040 -40.745 1.00 86.94 522 GLN A N 1
ATOM 3933 C CA . GLN A 1 522 ? 29.125 -3.826 -39.621 1.00 86.94 522 GLN A CA 1
ATOM 3934 C C . GLN A 1 522 ? 29.131 -5.328 -39.951 1.00 86.94 522 GLN A C 1
ATOM 3936 O O . GLN A 1 522 ? 28.387 -5.784 -40.823 1.00 86.94 522 GLN A O 1
ATOM 3941 N N . PRO A 1 523 ? 29.969 -6.137 -39.271 1.00 86.50 523 PRO A N 1
ATOM 3942 C CA . PRO A 1 523 ? 29.904 -7.588 -39.402 1.00 86.50 523 PRO A CA 1
ATOM 3943 C C . PRO A 1 523 ? 28.497 -8.119 -39.087 1.00 86.50 523 PRO A C 1
ATOM 3945 O O . PRO A 1 523 ? 27.962 -7.861 -38.013 1.00 86.50 523 PRO A O 1
ATOM 3948 N N . GLY A 1 524 ? 27.924 -8.887 -40.010 1.00 85.25 524 GLY A N 1
ATOM 3949 C CA . GLY A 1 524 ? 26.551 -9.389 -39.953 1.00 85.25 524 GLY A CA 1
ATOM 3950 C C . GLY A 1 524 ? 25.590 -8.714 -40.931 1.00 85.25 524 GLY A C 1
ATOM 3951 O O . GLY A 1 524 ? 24.562 -9.312 -41.236 1.00 85.25 524 GLY A O 1
ATOM 3952 N N . ASP A 1 525 ? 25.922 -7.536 -41.468 1.00 90.19 525 ASP A N 1
ATOM 3953 C CA . ASP A 1 525 ? 25.046 -6.844 -42.417 1.00 90.19 525 ASP A CA 1
ATOM 3954 C C . ASP A 1 525 ? 24.880 -7.628 -43.724 1.00 90.19 525 ASP A C 1
ATOM 3956 O O . ASP A 1 525 ? 25.830 -8.195 -44.274 1.00 90.19 525 ASP A O 1
ATOM 3960 N N . TYR A 1 526 ? 23.665 -7.607 -44.262 1.00 90.81 526 TYR A N 1
ATOM 3961 C CA . TYR A 1 526 ? 23.345 -8.112 -45.589 1.00 90.81 526 TYR A CA 1
ATOM 3962 C C . TYR A 1 526 ? 23.927 -7.181 -46.645 1.00 90.81 526 TYR A C 1
ATOM 3964 O O . TYR A 1 526 ? 23.705 -5.978 -46.580 1.00 90.81 526 TYR A O 1
ATOM 3972 N N . TYR A 1 527 ? 24.633 -7.733 -47.630 1.00 90.50 527 TYR A N 1
ATOM 3973 C CA . TYR A 1 527 ? 25.205 -6.989 -48.751 1.00 90.50 527 TYR A CA 1
ATOM 3974 C C . TYR A 1 527 ? 24.473 -7.329 -50.052 1.00 90.50 527 TYR A C 1
ATOM 3976 O O . TYR A 1 527 ? 24.249 -8.513 -50.340 1.00 90.50 527 TYR A O 1
ATOM 3984 N N . TYR A 1 528 ? 24.109 -6.319 -50.842 1.00 90.50 528 TYR A N 1
ATOM 3985 C CA . TYR A 1 528 ? 23.209 -6.452 -51.993 1.00 90.50 528 TYR A CA 1
ATOM 3986 C C . TYR A 1 528 ? 23.910 -6.296 -53.348 1.00 90.50 528 TYR A C 1
ATOM 3988 O O . TYR A 1 528 ? 25.051 -5.845 -53.441 1.00 90.50 528 TYR A O 1
ATOM 3996 N N . ALA A 1 529 ? 23.223 -6.714 -54.415 1.00 88.44 529 ALA A N 1
ATOM 3997 C CA . ALA A 1 529 ? 23.740 -6.703 -55.785 1.00 88.44 529 ALA A CA 1
ATOM 3998 C C . ALA A 1 529 ? 24.037 -5.297 -56.337 1.00 88.44 529 ALA A C 1
ATOM 4000 O O . ALA A 1 529 ? 24.864 -5.161 -57.237 1.00 88.44 529 ALA A O 1
ATOM 4001 N N . ASP A 1 530 ? 23.400 -4.256 -55.802 1.00 87.88 530 ASP A N 1
ATOM 4002 C CA . ASP A 1 530 ? 23.691 -2.854 -56.123 1.00 87.88 530 ASP A CA 1
ATOM 4003 C C . ASP A 1 530 ? 24.848 -2.253 -55.300 1.00 87.88 530 ASP A C 1
ATOM 4005 O O . ASP A 1 530 ? 25.223 -1.099 -55.511 1.00 87.88 530 ASP A O 1
ATOM 4009 N N . GLY A 1 531 ? 25.429 -3.028 -54.379 1.00 85.19 531 GLY A N 1
ATOM 4010 C CA . GLY A 1 531 ? 26.523 -2.612 -53.504 1.00 85.19 531 GLY A CA 1
ATOM 4011 C C . GLY A 1 531 ? 26.093 -1.913 -52.213 1.00 85.19 531 GLY A C 1
ATOM 4012 O O . GLY A 1 531 ? 26.962 -1.478 -51.451 1.00 85.19 531 GLY A O 1
ATOM 4013 N N . THR A 1 532 ? 24.788 -1.811 -51.946 1.00 87.88 532 THR A N 1
ATOM 4014 C CA . THR A 1 532 ? 24.263 -1.349 -50.653 1.00 87.88 532 THR A CA 1
ATOM 4015 C C . THR A 1 532 ? 24.340 -2.453 -49.591 1.00 87.88 532 THR A C 1
ATOM 4017 O O . THR A 1 532 ? 24.661 -3.610 -49.877 1.00 87.88 532 THR A O 1
ATOM 4020 N N . TRP A 1 533 ? 24.060 -2.094 -48.339 1.00 89.81 533 TRP A N 1
ATOM 4021 C CA . TRP A 1 533 ? 24.046 -3.001 -47.193 1.00 89.81 533 TRP A CA 1
ATOM 4022 C C . TRP A 1 533 ? 23.023 -2.566 -46.141 1.00 89.81 533 TRP A C 1
ATOM 4024 O O . TRP A 1 533 ? 22.685 -1.382 -46.053 1.00 89.81 533 TRP A O 1
ATOM 4034 N N . SER A 1 534 ? 22.556 -3.511 -45.326 1.00 88.06 534 SER A N 1
ATOM 4035 C CA . SER A 1 534 ? 21.667 -3.239 -44.191 1.00 88.06 534 SER A CA 1
ATOM 4036 C C . SER A 1 534 ? 21.744 -4.330 -43.127 1.00 88.06 534 SER A C 1
ATOM 4038 O O . SER A 1 534 ? 21.951 -5.500 -43.445 1.00 88.06 534 SER A O 1
ATOM 4040 N N . SER A 1 535 ? 21.496 -3.967 -41.868 1.00 87.31 535 SER A N 1
ATOM 4041 C CA . SER A 1 535 ? 21.438 -4.922 -40.751 1.00 87.31 535 SER A CA 1
ATOM 4042 C C . SER A 1 535 ? 20.236 -5.874 -40.837 1.00 87.31 535 SER A C 1
ATOM 4044 O O . SER A 1 535 ? 20.303 -6.998 -40.352 1.00 87.31 535 SER A O 1
ATOM 4046 N N . ALA A 1 536 ? 19.135 -5.432 -41.456 1.00 87.12 536 ALA A N 1
ATOM 4047 C CA . ALA A 1 536 ? 17.938 -6.238 -41.710 1.00 87.12 536 ALA A CA 1
ATOM 4048 C C . ALA A 1 536 ? 17.923 -6.781 -43.148 1.00 87.12 536 ALA A C 1
ATOM 4050 O O . ALA A 1 536 ? 18.432 -6.123 -44.057 1.00 87.12 536 ALA A O 1
ATOM 4051 N N . LEU A 1 537 ? 17.318 -7.952 -43.372 1.00 88.06 537 LEU A N 1
ATOM 4052 C CA . LEU A 1 537 ? 17.188 -8.549 -44.704 1.00 88.06 537 LEU A CA 1
ATOM 4053 C C . LEU A 1 537 ? 16.076 -7.862 -45.520 1.00 88.06 537 LEU A C 1
ATOM 4055 O O . LEU A 1 537 ? 14.894 -8.136 -45.332 1.00 88.06 537 LEU A O 1
ATOM 4059 N N . ASN A 1 538 ? 16.474 -7.028 -46.480 1.00 87.56 538 ASN A N 1
ATOM 4060 C CA . ASN A 1 538 ? 15.613 -6.180 -47.313 1.00 87.56 538 ASN A CA 1
ATOM 4061 C C . ASN A 1 538 ? 15.779 -6.483 -48.815 1.00 87.56 538 ASN A C 1
ATOM 4063 O O . ASN A 1 538 ? 15.886 -5.579 -49.643 1.00 87.56 538 ASN A O 1
ATOM 4067 N N . GLU A 1 539 ? 15.858 -7.761 -49.191 1.00 87.88 539 GLU A N 1
ATOM 4068 C CA . GLU A 1 539 ? 16.086 -8.128 -50.591 1.00 87.88 539 GLU A CA 1
ATOM 4069 C C . GLU A 1 539 ? 14.852 -7.937 -51.482 1.00 87.88 539 GLU A C 1
ATOM 4071 O O . GLU A 1 539 ? 13.710 -8.152 -51.073 1.00 87.88 539 GLU A O 1
ATOM 4076 N N . THR A 1 540 ? 15.095 -7.573 -52.740 1.00 87.38 540 THR A N 1
ATOM 4077 C CA . THR A 1 540 ? 14.063 -7.473 -53.783 1.00 87.38 540 THR A CA 1
ATOM 4078 C C . THR A 1 540 ? 14.448 -8.322 -54.993 1.00 87.38 540 THR A C 1
ATOM 4080 O O . THR A 1 540 ? 15.585 -8.780 -55.097 1.00 87.38 540 THR A O 1
ATOM 4083 N N . GLU A 1 541 ? 13.514 -8.538 -55.926 1.00 85.56 541 GLU A N 1
ATOM 4084 C CA . GLU A 1 541 ? 13.800 -9.280 -57.167 1.00 85.56 541 GLU A CA 1
ATOM 4085 C C . GLU A 1 541 ? 14.908 -8.606 -57.997 1.00 85.56 541 GLU A C 1
ATOM 4087 O O . GLU A 1 541 ? 15.750 -9.298 -58.568 1.00 85.56 541 GLU A O 1
ATOM 4092 N N . ASP A 1 542 ? 14.949 -7.269 -57.998 1.00 86.25 542 ASP A N 1
ATOM 4093 C CA . ASP A 1 542 ? 15.938 -6.471 -58.732 1.00 86.25 542 ASP A CA 1
ATOM 4094 C C . ASP A 1 542 ? 17.233 -6.222 -57.936 1.00 86.25 542 ASP A C 1
ATOM 4096 O O . ASP A 1 542 ? 18.268 -5.919 -58.529 1.00 86.25 542 ASP A O 1
ATOM 4100 N N . ASN A 1 543 ? 17.194 -6.361 -56.607 1.00 88.50 543 ASN A N 1
ATOM 4101 C CA . ASN A 1 543 ? 18.346 -6.176 -55.725 1.00 88.50 543 ASN A CA 1
ATOM 4102 C C . ASN A 1 543 ? 18.433 -7.297 -54.669 1.00 88.50 543 ASN A C 1
ATOM 4104 O O . ASN A 1 543 ? 18.059 -7.095 -53.506 1.00 88.50 543 ASN A O 1
ATOM 4108 N N . PRO A 1 544 ? 18.870 -8.508 -55.058 1.00 89.88 544 PRO A N 1
ATOM 4109 C CA . PRO A 1 544 ? 18.992 -9.628 -54.135 1.00 89.88 544 PRO A CA 1
ATOM 4110 C C . PRO A 1 544 ? 20.158 -9.423 -53.163 1.00 89.88 544 PRO A C 1
ATOM 4112 O O . PRO A 1 544 ? 21.203 -8.884 -53.535 1.00 89.88 544 PRO A O 1
ATOM 4115 N N . ALA A 1 545 ? 20.035 -9.932 -51.934 1.00 90.12 545 ALA A N 1
ATOM 4116 C CA . ALA A 1 545 ? 21.189 -10.009 -51.040 1.00 90.12 545 ALA A CA 1
ATOM 4117 C C . ALA A 1 545 ? 22.169 -11.088 -51.559 1.00 90.12 545 ALA A C 1
ATOM 4119 O O . ALA A 1 545 ? 21.799 -12.242 -51.791 1.00 90.12 545 ALA A O 1
ATOM 4120 N N . ILE A 1 546 ? 23.434 -10.741 -51.760 1.00 87.00 546 ILE A N 1
ATOM 4121 C CA . ILE A 1 546 ? 24.440 -11.614 -52.392 1.00 87.00 546 ILE A CA 1
ATOM 4122 C C . ILE A 1 546 ? 25.488 -12.132 -51.406 1.00 87.00 546 ILE A C 1
ATOM 4124 O O . ILE A 1 546 ? 26.085 -13.189 -51.638 1.00 87.00 546 ILE A O 1
ATOM 4128 N N . GLY A 1 547 ? 25.645 -11.462 -50.267 1.00 86.19 547 GLY A N 1
ATOM 4129 C CA . GLY A 1 547 ? 26.555 -11.893 -49.218 1.00 86.19 547 GLY A CA 1
ATOM 4130 C C . GLY A 1 547 ? 26.281 -11.244 -47.872 1.00 86.19 547 GLY A C 1
ATOM 4131 O O . GLY A 1 547 ? 25.301 -10.521 -47.700 1.00 86.19 547 GLY A O 1
ATOM 4132 N N . VAL A 1 548 ? 27.166 -11.535 -46.927 1.00 86.94 548 VAL A N 1
ATOM 4133 C CA . VAL A 1 548 ? 27.167 -10.966 -45.582 1.00 86.94 548 VAL A CA 1
ATOM 4134 C C . VAL A 1 548 ? 28.502 -10.279 -45.352 1.00 86.94 548 VAL A C 1
ATOM 4136 O O . VAL A 1 548 ? 29.559 -10.858 -45.610 1.00 86.94 548 VAL A O 1
ATOM 4139 N N . VAL A 1 549 ? 28.466 -9.049 -44.862 1.00 90.06 549 VAL A N 1
ATOM 4140 C CA . VAL A 1 549 ? 29.653 -8.333 -44.405 1.00 90.06 549 VAL A CA 1
ATOM 4141 C C . VAL A 1 549 ? 30.225 -9.082 -43.203 1.00 90.06 549 VAL A C 1
ATOM 4143 O O . VAL A 1 549 ? 29.511 -9.342 -42.242 1.00 90.06 549 VAL A O 1
ATOM 4146 N N . PHE A 1 550 ? 31.506 -9.447 -43.217 1.00 84.31 550 PHE A N 1
ATOM 4147 C CA . PHE A 1 550 ? 32.122 -10.157 -42.081 1.00 84.31 550 PHE A CA 1
ATOM 4148 C C . PHE A 1 550 ? 33.321 -9.436 -41.477 1.00 84.31 550 PHE A C 1
ATOM 4150 O O . PHE A 1 550 ? 33.805 -9.810 -40.406 1.00 84.31 550 PHE A O 1
ATOM 4157 N N . TRP A 1 551 ? 33.820 -8.410 -42.157 1.00 85.12 551 TRP A N 1
ATOM 4158 C CA . TRP A 1 551 ? 34.972 -7.651 -41.711 1.00 85.12 551 TRP A CA 1
ATOM 4159 C C . TRP A 1 551 ? 34.918 -6.235 -42.264 1.00 85.12 551 TRP A C 1
ATOM 4161 O O . TRP A 1 551 ? 34.550 -6.053 -43.417 1.00 85.12 551 TRP A O 1
ATOM 4171 N N . ILE A 1 552 ? 35.320 -5.258 -41.452 1.00 84.44 552 ILE A N 1
ATOM 4172 C CA . ILE A 1 552 ? 35.349 -3.834 -41.791 1.00 84.44 552 ILE A CA 1
ATOM 4173 C C . ILE A 1 552 ? 36.739 -3.289 -41.495 1.00 84.44 552 ILE A C 1
ATOM 4175 O O . ILE A 1 552 ? 37.294 -3.546 -40.422 1.00 84.44 552 ILE A O 1
ATOM 4179 N N . GLY A 1 553 ? 37.284 -2.505 -42.422 1.00 79.75 553 GLY A N 1
ATOM 4180 C CA . GLY A 1 553 ? 38.552 -1.816 -42.230 1.00 79.75 553 GLY A CA 1
ATOM 4181 C C . GLY A 1 553 ? 39.376 -1.672 -43.504 1.00 79.75 553 GLY A C 1
ATOM 4182 O O . GLY A 1 553 ? 38.922 -1.904 -44.621 1.00 79.75 553 GLY A O 1
ATOM 4183 N N . THR A 1 554 ? 40.639 -1.290 -43.322 1.00 77.00 554 THR A N 1
ATOM 4184 C CA . THR A 1 554 ? 41.613 -1.168 -44.414 1.00 77.00 554 THR A CA 1
ATOM 4185 C C . THR A 1 554 ? 42.369 -2.475 -44.607 1.00 77.00 554 THR A C 1
ATOM 4187 O O . THR A 1 554 ? 43.051 -2.947 -43.695 1.00 77.00 554 THR A O 1
ATOM 4190 N N . HIS A 1 555 ? 42.211 -3.083 -45.781 1.00 74.94 555 HIS A N 1
ATOM 4191 C CA . HIS A 1 555 ? 42.807 -4.379 -46.093 1.00 74.94 555 HIS A CA 1
ATOM 4192 C C . HIS A 1 555 ? 44.337 -4.287 -46.239 1.00 74.94 555 HIS A C 1
ATOM 4194 O O . HIS A 1 555 ? 44.871 -3.217 -46.521 1.00 74.94 555 HIS A O 1
ATOM 4200 N N . THR A 1 556 ? 45.058 -5.401 -46.055 1.00 72.81 556 THR A N 1
ATOM 4201 C CA . THR A 1 556 ? 46.542 -5.429 -46.117 1.00 72.81 556 THR A CA 1
ATOM 4202 C C . THR A 1 556 ? 47.110 -5.964 -47.436 1.00 72.81 556 THR A C 1
ATOM 4204 O O . THR A 1 556 ? 48.323 -5.922 -47.650 1.00 72.81 556 THR A O 1
ATOM 4207 N N . ASP A 1 557 ? 46.245 -6.432 -48.337 1.00 74.50 557 ASP A N 1
ATOM 4208 C CA . ASP A 1 557 ? 46.621 -6.921 -49.665 1.00 74.50 557 ASP A CA 1
ATOM 4209 C C . ASP A 1 557 ? 47.078 -5.766 -50.571 1.00 74.50 557 ASP A C 1
ATOM 4211 O O . ASP A 1 557 ? 46.272 -4.959 -51.031 1.00 74.50 557 ASP A O 1
ATOM 4215 N N . GLY A 1 558 ? 48.380 -5.704 -50.855 1.00 73.00 558 GLY A N 1
ATOM 4216 C CA . GLY A 1 558 ? 48.966 -4.644 -51.675 1.00 73.00 558 GLY A CA 1
ATOM 4217 C C . GLY A 1 558 ? 48.427 -4.582 -53.107 1.00 73.00 558 GLY A C 1
ATOM 4218 O O . GLY A 1 558 ? 48.299 -3.481 -53.635 1.00 73.00 558 GLY A O 1
ATOM 4219 N N . LYS A 1 559 ? 48.063 -5.720 -53.716 1.00 75.69 559 LYS A N 1
ATOM 4220 C CA . LYS A 1 559 ? 47.495 -5.741 -55.071 1.00 75.69 559 LYS A CA 1
ATOM 4221 C C . LYS A 1 559 ? 46.037 -5.283 -55.066 1.00 75.69 559 LYS A C 1
ATOM 4223 O O . LYS A 1 559 ? 45.631 -4.548 -55.959 1.00 75.69 559 LYS A O 1
ATOM 4228 N N . LEU A 1 560 ? 45.270 -5.664 -54.045 1.00 79.81 560 LEU A N 1
ATOM 4229 C CA . LEU A 1 560 ? 43.904 -5.166 -53.860 1.00 79.81 560 LEU A CA 1
ATOM 4230 C C . LEU A 1 560 ? 43.897 -3.645 -53.651 1.00 79.81 560 LEU A C 1
ATOM 4232 O O . LEU A 1 560 ? 43.089 -2.941 -54.243 1.00 79.81 560 LEU A O 1
ATOM 4236 N N . LEU A 1 561 ? 44.828 -3.124 -52.847 1.00 80.81 561 LEU A N 1
ATOM 4237 C CA . LEU A 1 561 ? 44.981 -1.683 -52.634 1.00 80.81 561 LEU A CA 1
ATOM 4238 C C . LEU A 1 561 ? 45.477 -0.940 -53.888 1.00 80.81 561 LEU A C 1
ATOM 4240 O O . LEU A 1 561 ? 45.154 0.233 -54.056 1.00 80.81 561 LEU A O 1
ATOM 4244 N N . GLU A 1 562 ? 46.267 -1.586 -54.751 1.00 82.94 562 GLU A N 1
ATOM 4245 C CA . GLU A 1 562 ? 46.710 -1.021 -56.034 1.00 82.94 562 GLU A CA 1
ATOM 4246 C C . GLU A 1 562 ? 45.550 -0.916 -57.030 1.00 82.94 562 GLU A C 1
ATOM 4248 O O . GLU A 1 562 ? 45.320 0.157 -57.591 1.00 82.94 562 GLU A O 1
ATOM 4253 N N . ASP A 1 563 ? 44.807 -2.011 -57.214 1.00 83.56 563 ASP A N 1
ATOM 4254 C CA . ASP A 1 563 ? 43.673 -2.072 -58.138 1.00 83.56 563 ASP A CA 1
ATOM 4255 C C . ASP A 1 563 ? 42.496 -1.203 -57.623 1.00 83.56 563 ASP A C 1
ATOM 4257 O O . ASP A 1 563 ? 41.774 -0.597 -58.418 1.00 83.56 563 ASP A O 1
ATOM 4261 N N . TYR A 1 564 ? 42.356 -1.062 -56.294 1.00 82.88 564 TYR A N 1
ATOM 4262 C CA . TYR A 1 564 ? 41.281 -0.323 -55.616 1.00 82.88 564 TYR A CA 1
ATOM 4263 C C . TYR A 1 564 ? 41.823 0.653 -54.547 1.00 82.88 564 TYR A C 1
ATOM 4265 O O . TYR A 1 564 ? 41.659 0.445 -53.339 1.00 82.88 564 TYR A O 1
ATOM 4273 N N . PRO A 1 565 ? 42.412 1.795 -54.951 1.00 79.06 565 PRO A N 1
ATOM 4274 C CA . PRO A 1 565 ? 43.101 2.718 -54.039 1.00 79.06 565 PRO A CA 1
ATOM 4275 C C . PRO A 1 565 ? 42.186 3.418 -53.023 1.00 79.06 565 PRO A C 1
ATOM 4277 O O . PRO A 1 565 ? 42.671 3.958 -52.027 1.00 79.06 565 PRO A O 1
ATOM 4280 N N . ALA A 1 566 ? 40.867 3.412 -53.241 1.00 75.62 566 ALA A N 1
ATOM 4281 C CA . ALA A 1 566 ? 39.889 3.940 -52.288 1.00 75.62 566 ALA A CA 1
ATOM 4282 C C . ALA A 1 566 ? 39.876 3.154 -50.963 1.00 75.62 566 ALA A C 1
ATOM 4284 O O . ALA A 1 566 ? 39.665 3.746 -49.906 1.00 75.62 566 ALA A O 1
ATOM 4285 N N . LEU A 1 567 ? 40.204 1.856 -50.998 1.00 72.12 567 LEU A N 1
ATOM 4286 C CA . LEU A 1 567 ? 40.264 0.993 -49.813 1.00 72.12 567 LEU A CA 1
ATOM 4287 C C . LEU A 1 567 ? 41.350 1.436 -48.812 1.00 72.12 567 LEU A C 1
ATOM 4289 O O . LEU A 1 567 ? 41.229 1.199 -47.609 1.00 72.12 567 LEU A O 1
ATOM 4293 N N . ALA A 1 568 ? 42.395 2.126 -49.287 1.00 70.44 568 ALA A N 1
ATOM 4294 C CA . ALA A 1 568 ? 43.497 2.632 -48.466 1.00 70.44 568 ALA A CA 1
ATOM 4295 C C . ALA A 1 568 ? 43.151 3.904 -47.668 1.00 70.44 568 ALA A C 1
ATOM 4297 O O . ALA A 1 568 ? 43.905 4.284 -46.773 1.00 70.44 568 ALA A O 1
ATOM 4298 N N . GLN A 1 569 ? 42.045 4.588 -47.989 1.00 69.25 569 GLN A N 1
ATOM 4299 C CA . GLN A 1 569 ? 41.680 5.874 -47.374 1.00 69.25 569 GLN A CA 1
ATOM 4300 C C . GLN A 1 569 ? 40.862 5.728 -46.076 1.00 69.25 569 GLN A C 1
ATOM 4302 O O . GLN A 1 569 ? 40.515 6.736 -45.462 1.00 69.25 569 GLN A O 1
ATOM 4307 N N . GLY A 1 570 ? 40.600 4.491 -45.631 1.00 59.66 570 GLY A N 1
ATOM 4308 C CA . GLY A 1 570 ? 39.697 4.195 -44.513 1.00 59.66 570 GLY A CA 1
ATOM 4309 C C . GLY A 1 570 ? 38.226 4.469 -44.861 1.00 59.66 570 GLY A C 1
ATOM 4310 O O . GLY A 1 570 ? 37.919 5.051 -45.899 1.00 59.66 570 GLY A O 1
ATOM 4311 N N . GLY A 1 571 ? 37.296 4.019 -44.015 1.00 62.88 571 GLY A N 1
ATOM 4312 C CA . GLY A 1 571 ? 35.847 4.200 -44.213 1.00 62.88 571 GLY A CA 1
ATOM 4313 C C . GLY A 1 571 ? 35.088 2.886 -44.414 1.00 62.88 571 GLY A C 1
ATOM 4314 O O . GLY A 1 571 ? 35.638 1.829 -44.119 1.00 62.88 571 GLY A O 1
ATOM 4315 N N . ASN A 1 572 ? 33.842 2.988 -44.902 1.00 64.69 572 ASN A N 1
ATOM 4316 C CA . ASN A 1 572 ? 32.800 1.950 -45.070 1.00 64.69 572 ASN A CA 1
ATOM 4317 C C . ASN A 1 572 ? 33.163 0.789 -46.030 1.00 64.69 572 ASN A C 1
ATOM 4319 O O . ASN A 1 572 ? 32.320 0.298 -46.773 1.00 64.69 572 ASN A O 1
ATOM 4323 N N . HIS A 1 573 ? 34.424 0.372 -46.059 1.00 75.06 573 HIS A N 1
ATOM 4324 C CA . HIS A 1 573 ? 34.924 -0.734 -46.856 1.00 75.06 573 HIS A CA 1
ATOM 4325 C C . HIS A 1 573 ? 35.159 -1.949 -45.957 1.00 75.06 573 HIS A C 1
ATOM 4327 O O . HIS A 1 573 ? 35.524 -1.827 -44.783 1.00 75.06 573 HIS A O 1
ATOM 4333 N N . GLY A 1 574 ? 34.955 -3.133 -46.517 1.00 83.75 574 GLY A N 1
ATOM 4334 C CA . GLY A 1 574 ? 35.003 -4.380 -45.779 1.00 83.75 574 GLY A CA 1
ATOM 4335 C C . GLY A 1 574 ? 35.078 -5.579 -46.709 1.00 83.75 574 GLY A C 1
ATOM 4336 O O . GLY A 1 574 ? 35.124 -5.413 -47.923 1.00 83.75 574 GLY A O 1
ATOM 4337 N N . LEU A 1 575 ? 35.100 -6.772 -46.124 1.00 86.50 575 LEU A N 1
ATOM 4338 C CA . LEU A 1 575 ? 35.027 -8.027 -46.862 1.00 86.50 575 LEU A CA 1
ATOM 4339 C C . LEU A 1 575 ? 33.625 -8.613 -46.738 1.00 86.50 575 LEU A C 1
ATOM 4341 O O . LEU A 1 575 ? 33.055 -8.673 -45.639 1.00 86.50 575 LEU A O 1
ATOM 4345 N N . VAL A 1 576 ? 33.104 -9.086 -47.865 1.00 89.25 576 VAL A N 1
ATOM 4346 C CA . VAL A 1 576 ? 31.793 -9.730 -47.956 1.00 89.25 576 VAL A CA 1
ATOM 4347 C C . VAL A 1 576 ? 31.982 -11.207 -48.255 1.00 89.25 576 VAL A C 1
ATOM 4349 O O . VAL A 1 576 ? 32.682 -11.571 -49.193 1.00 89.25 576 VAL A O 1
ATOM 4352 N N . VAL A 1 577 ? 31.346 -12.078 -47.472 1.00 84.94 577 VAL A N 1
ATOM 4353 C CA . VAL A 1 577 ? 31.313 -13.518 -47.736 1.00 84.94 577 VAL A CA 1
ATOM 4354 C C . VAL A 1 577 ? 30.046 -13.853 -48.503 1.00 84.94 577 VAL A C 1
ATOM 4356 O O . VAL A 1 577 ? 28.955 -13.386 -48.174 1.00 84.94 577 VAL A O 1
ATOM 4359 N N . ALA A 1 578 ? 30.171 -14.673 -49.537 1.00 82.19 578 ALA A N 1
ATOM 4360 C CA . ALA A 1 578 ? 29.025 -15.068 -50.344 1.00 82.19 578 ALA A CA 1
ATOM 4361 C C . ALA A 1 578 ? 28.025 -15.929 -49.553 1.00 82.19 578 ALA A C 1
ATOM 4363 O O . ALA A 1 578 ? 28.417 -16.716 -48.700 1.00 82.19 578 ALA A O 1
ATOM 4364 N N . PHE A 1 579 ? 26.729 -15.878 -49.879 1.00 74.50 579 PHE A N 1
ATOM 4365 C CA . PHE A 1 579 ? 25.743 -16.784 -49.259 1.00 74.50 579 PHE A CA 1
ATOM 4366 C C . PHE A 1 579 ? 25.875 -18.253 -49.695 1.00 74.50 579 PHE A C 1
ATOM 4368 O O . PHE A 1 579 ? 25.444 -19.166 -48.981 1.00 74.50 579 PHE A O 1
ATOM 4375 N N . LYS A 1 580 ? 26.411 -18.494 -50.896 1.00 69.81 580 LYS A N 1
ATOM 4376 C CA . LYS A 1 580 ? 26.508 -19.822 -51.511 1.00 69.81 580 LYS A CA 1
ATOM 4377 C C . LYS A 1 580 ? 27.974 -20.189 -51.719 1.00 69.81 580 LYS A C 1
ATOM 4379 O O . LYS A 1 580 ? 28.808 -19.344 -52.012 1.00 69.81 580 LYS A O 1
ATOM 4384 N N . ASN A 1 581 ? 28.281 -21.471 -51.570 1.00 64.06 581 ASN A N 1
ATOM 4385 C CA . ASN A 1 581 ? 29.598 -22.021 -51.868 1.00 64.06 581 ASN A CA 1
ATOM 4386 C C . ASN A 1 581 ? 29.605 -22.626 -53.272 1.00 64.06 581 ASN A C 1
ATOM 4388 O O . ASN A 1 581 ? 28.576 -23.094 -53.771 1.00 64.06 581 ASN A O 1
ATOM 4392 N N . VAL A 1 582 ? 30.783 -22.706 -53.890 1.00 58.16 582 VAL A N 1
ATOM 4393 C CA . VAL A 1 582 ? 30.961 -23.562 -55.070 1.00 58.16 582 VAL A CA 1
ATOM 4394 C C . VAL A 1 582 ? 31.471 -24.925 -54.633 1.00 58.16 582 VAL A C 1
ATOM 4396 O O . VAL A 1 582 ? 32.247 -25.046 -53.690 1.00 58.16 582 VAL A O 1
ATOM 4399 N N . LEU A 1 583 ? 31.034 -25.975 -55.320 1.00 51.78 583 LEU A N 1
ATOM 4400 C CA . LEU A 1 583 ? 31.594 -27.312 -55.179 1.00 51.78 583 LEU A CA 1
ATOM 4401 C C . LEU A 1 583 ? 32.602 -27.548 -56.296 1.00 51.78 583 LEU A C 1
ATOM 4403 O O . LEU A 1 583 ? 32.215 -27.694 -57.453 1.00 51.78 583 LEU A O 1
ATOM 4407 N N . ALA A 1 584 ? 33.884 -27.660 -55.952 1.00 51.25 584 ALA A N 1
ATOM 4408 C CA . ALA A 1 584 ? 34.890 -28.161 -56.877 1.00 51.25 584 ALA A CA 1
ATOM 4409 C C . ALA A 1 584 ? 35.178 -29.636 -56.556 1.00 51.25 584 ALA A C 1
ATOM 4411 O O . ALA A 1 584 ? 35.575 -29.985 -55.443 1.00 51.25 584 ALA A O 1
ATOM 4412 N N . THR A 1 585 ? 35.015 -30.537 -57.532 1.00 45.56 585 THR A N 1
ATOM 4413 C CA . THR A 1 585 ? 35.256 -31.986 -57.349 1.00 45.56 585 THR A CA 1
ATOM 4414 C C . THR A 1 585 ? 36.707 -32.322 -56.976 1.00 45.56 585 THR A C 1
ATOM 4416 O O . THR A 1 585 ? 36.964 -33.401 -56.446 1.00 45.56 585 THR A O 1
ATOM 4419 N N . ALA A 1 586 ? 37.643 -31.398 -57.220 1.00 46.00 586 ALA A N 1
ATOM 4420 C CA . ALA A 1 586 ? 39.017 -31.376 -56.720 1.00 46.00 586 ALA A CA 1
ATOM 4421 C C . ALA A 1 586 ? 39.607 -29.959 -56.901 1.00 46.00 586 ALA A C 1
ATOM 4423 O O . ALA A 1 586 ? 39.103 -29.200 -57.726 1.00 46.00 586 ALA A O 1
ATOM 4424 N N . PHE A 1 587 ? 40.703 -29.613 -56.209 1.00 46.41 587 PHE A N 1
ATOM 4425 C CA . PHE A 1 587 ? 41.489 -28.395 -56.508 1.00 46.41 587 PHE A CA 1
ATOM 4426 C C . PHE A 1 587 ? 42.164 -28.479 -57.899 1.00 46.41 587 PHE A C 1
ATOM 4428 O O . PHE A 1 587 ? 42.499 -27.456 -58.490 1.00 46.41 587 PHE A O 1
ATOM 4435 N N . ARG A 1 588 ? 42.358 -29.706 -58.427 1.00 44.94 588 ARG A N 1
ATOM 4436 C CA . ARG A 1 588 ? 42.894 -30.016 -59.770 1.00 44.94 588 ARG A CA 1
ATOM 4437 C C . ARG A 1 588 ? 42.344 -31.326 -60.342 1.00 44.94 588 ARG A C 1
ATOM 4439 O O . ARG A 1 588 ? 42.171 -32.297 -59.604 1.00 44.94 588 ARG A O 1
ATOM 4446 N N . SER A 1 589 ? 42.238 -31.425 -61.667 1.00 43.00 589 SER A N 1
ATOM 4447 C CA . SER A 1 589 ? 42.090 -32.695 -62.393 1.00 43.00 589 SER A CA 1
ATOM 4448 C C . SER A 1 589 ? 43.457 -33.382 -62.592 1.00 43.00 589 SER A C 1
ATOM 4450 O O . SER A 1 589 ? 44.054 -33.307 -63.657 1.00 43.00 589 SER A O 1
ATOM 4452 N N . SER A 1 590 ? 43.979 -34.043 -61.551 1.00 37.28 590 SER A N 1
ATOM 4453 C CA . SER A 1 590 ? 45.162 -34.942 -61.577 1.00 37.28 590 SER A CA 1
ATOM 4454 C C . SER A 1 590 ? 46.488 -34.404 -62.178 1.00 37.28 590 SER A C 1
ATOM 4456 O O . SER A 1 590 ? 46.717 -34.510 -63.377 1.00 37.28 590 SER A O 1
ATOM 4458 N N . GLY A 1 591 ? 47.428 -33.966 -61.323 1.00 38.78 591 GLY A N 1
ATOM 4459 C CA . GLY A 1 591 ? 48.843 -33.705 -61.669 1.00 38.78 591 GLY A CA 1
ATOM 4460 C C . GLY A 1 591 ? 49.623 -33.012 -60.534 1.00 38.78 591 GLY A C 1
ATOM 4461 O O . GLY A 1 591 ? 49.021 -32.253 -59.774 1.00 38.78 591 GLY A O 1
ATOM 4462 N N . GLU A 1 592 ? 50.930 -33.286 -60.387 1.00 34.38 592 GLU A N 1
ATOM 4463 C CA . GLU A 1 592 ? 51.830 -32.561 -59.461 1.00 34.38 592 GLU A CA 1
ATOM 4464 C C . GLU A 1 592 ? 51.963 -31.088 -59.877 1.00 34.38 592 GLU A C 1
ATOM 4466 O O . GLU A 1 592 ? 52.102 -30.774 -61.059 1.00 34.38 592 GLU A O 1
ATOM 4471 N N . ILE A 1 593 ? 51.924 -30.179 -58.898 1.00 39.25 593 ILE A N 1
ATOM 4472 C CA . ILE A 1 593 ? 52.161 -28.751 -59.113 1.00 39.25 593 ILE A CA 1
ATOM 4473 C C . ILE A 1 593 ? 53.666 -28.497 -59.032 1.00 39.25 593 ILE A C 1
ATOM 4475 O O . ILE A 1 593 ? 54.244 -28.591 -57.952 1.00 39.25 593 ILE A O 1
ATOM 4479 N N . THR A 1 594 ? 54.288 -28.078 -60.131 1.00 34.09 594 THR A N 1
ATOM 4480 C CA . THR A 1 594 ? 55.440 -27.180 -60.016 1.00 34.09 594 THR A CA 1
ATOM 4481 C C . THR A 1 594 ? 54.845 -25.787 -59.903 1.00 34.09 594 THR A C 1
ATOM 4483 O O . THR A 1 594 ? 54.472 -25.196 -60.914 1.00 34.09 594 THR A O 1
ATOM 4486 N N . LEU A 1 595 ? 54.668 -25.284 -58.673 1.00 34.59 595 LEU A N 1
ATOM 4487 C CA . LEU A 1 595 ? 54.426 -23.851 -58.505 1.00 34.59 595 LEU A CA 1
ATOM 4488 C C . LEU A 1 595 ? 55.653 -23.183 -59.121 1.00 34.59 595 LEU A C 1
ATOM 4490 O O . LEU A 1 595 ? 56.740 -23.773 -59.018 1.00 34.59 595 LEU A O 1
ATOM 4494 N N . PRO A 1 596 ? 55.525 -22.019 -59.779 1.00 31.20 596 PRO A N 1
ATOM 4495 C CA . PRO A 1 596 ? 56.708 -21.316 -60.233 1.00 31.20 596 PRO A CA 1
ATOM 4496 C C . PRO A 1 596 ? 57.673 -21.287 -59.052 1.00 31.20 596 PRO A C 1
ATOM 4498 O O . PRO A 1 596 ? 57.282 -20.909 -57.944 1.00 31.20 596 PRO A O 1
ATOM 4501 N N . SER A 1 597 ? 58.895 -21.798 -59.233 1.00 35.91 597 SER A N 1
ATOM 4502 C CA . SER A 1 597 ? 59.893 -21.666 -58.180 1.00 35.91 597 SER A CA 1
ATOM 4503 C C . SER A 1 597 ? 59.917 -20.196 -57.777 1.00 35.91 597 SER A C 1
ATOM 4505 O O . SER A 1 597 ? 59.723 -19.340 -58.639 1.00 35.91 597 SER A O 1
ATOM 4507 N N . VAL A 1 598 ? 60.132 -19.916 -56.491 1.00 35.28 598 VAL A N 1
ATOM 4508 C CA . VAL A 1 598 ? 60.160 -18.580 -55.853 1.00 35.28 598 VAL A CA 1
ATOM 4509 C C . VAL A 1 598 ? 60.769 -17.463 -56.735 1.00 35.28 598 VAL A C 1
ATOM 4511 O O . VAL A 1 598 ? 60.397 -16.304 -56.630 1.00 35.28 598 VAL A O 1
ATOM 4514 N N . SER A 1 599 ? 61.640 -17.811 -57.682 1.00 33.78 599 SER A N 1
ATOM 4515 C CA . SER A 1 599 ? 62.139 -16.966 -58.767 1.00 33.78 599 SER A CA 1
ATOM 4516 C C . SER A 1 599 ? 61.125 -16.335 -59.751 1.00 33.78 599 SER A C 1
ATOM 4518 O O . SER A 1 599 ? 61.495 -15.313 -60.317 1.00 33.78 599 SER A O 1
ATOM 4520 N N . TYR A 1 600 ? 59.910 -16.854 -59.988 1.00 33.00 600 TYR A N 1
ATOM 4521 C CA . TYR A 1 600 ? 58.907 -16.170 -60.845 1.00 33.00 600 TYR A CA 1
ATOM 4522 C C . TYR A 1 600 ? 58.023 -15.199 -60.050 1.00 33.00 600 TYR A C 1
ATOM 4524 O O . TYR A 1 600 ? 57.679 -14.134 -60.554 1.00 33.00 600 TYR A O 1
ATOM 4532 N N . VAL A 1 601 ? 57.733 -15.515 -58.780 1.00 37.72 601 VAL A N 1
ATOM 4533 C CA . VAL A 1 601 ? 57.049 -14.598 -57.846 1.00 37.72 601 VAL A CA 1
ATOM 4534 C C . VAL A 1 601 ? 57.870 -13.315 -57.683 1.00 37.72 601 VAL A C 1
ATOM 4536 O O . VAL A 1 601 ? 57.316 -12.227 -57.708 1.00 37.72 601 VAL A O 1
ATOM 4539 N N . ASN A 1 602 ? 59.201 -13.432 -57.680 1.00 34.81 602 ASN A N 1
ATOM 4540 C CA . ASN A 1 602 ? 60.129 -12.296 -57.662 1.00 34.81 602 ASN A CA 1
ATOM 4541 C C . ASN A 1 602 ? 60.176 -11.463 -58.965 1.00 34.81 602 ASN A C 1
ATOM 4543 O O . ASN A 1 602 ? 60.982 -10.541 -59.041 1.00 34.81 602 ASN A O 1
ATOM 4547 N N . SER A 1 603 ? 59.407 -11.804 -60.009 1.00 36.38 603 SER A N 1
ATOM 4548 C CA . SER A 1 603 ? 59.404 -11.073 -61.292 1.00 36.38 603 SER A CA 1
ATOM 4549 C C . SER A 1 603 ? 58.169 -10.199 -61.525 1.00 36.38 603 SER A C 1
ATOM 4551 O O . SER A 1 603 ? 58.152 -9.423 -62.478 1.00 36.38 603 SER A O 1
ATOM 4553 N N . VAL A 1 604 ? 57.174 -10.278 -60.636 1.00 35.84 604 VAL A N 1
ATOM 4554 C CA . VAL A 1 604 ? 56.128 -9.259 -60.516 1.00 35.84 604 VAL A CA 1
ATOM 4555 C C . VAL A 1 604 ? 56.714 -8.167 -59.619 1.00 35.84 604 VAL A C 1
ATOM 4557 O O . VAL A 1 604 ? 57.067 -8.451 -58.476 1.00 35.84 604 VAL A O 1
ATOM 4560 N N . GLU A 1 605 ? 56.870 -6.937 -60.120 1.00 36.03 605 GLU A N 1
ATOM 4561 C CA . GLU A 1 605 ? 57.495 -5.805 -59.394 1.00 36.03 605 GLU A CA 1
ATOM 4562 C C . GLU A 1 605 ? 56.843 -5.506 -58.020 1.00 36.03 605 GLU A C 1
ATOM 4564 O O . GLU A 1 605 ? 57.440 -4.829 -57.188 1.00 36.03 605 GLU A O 1
ATOM 4569 N N . ALA A 1 606 ? 55.675 -6.085 -57.716 1.00 35.75 606 ALA A N 1
ATOM 4570 C CA . ALA A 1 606 ? 55.028 -6.029 -56.402 1.00 35.75 606 ALA A CA 1
ATOM 4571 C C . ALA A 1 606 ? 55.670 -6.930 -55.316 1.00 35.75 606 ALA A C 1
ATOM 4573 O O . ALA A 1 606 ? 55.345 -6.801 -54.136 1.00 35.75 606 ALA A O 1
ATOM 4574 N N . ALA A 1 607 ? 56.591 -7.835 -55.671 1.00 37.75 607 ALA A N 1
ATOM 4575 C CA . ALA A 1 607 ? 57.213 -8.790 -54.745 1.00 37.75 607 ALA A CA 1
ATOM 4576 C C . ALA A 1 607 ? 58.626 -8.393 -54.268 1.00 37.75 607 ALA A C 1
ATOM 4578 O O . ALA A 1 607 ? 59.334 -9.224 -53.695 1.00 37.75 607 ALA A O 1
ATOM 4579 N N . GLU A 1 608 ? 59.067 -7.141 -54.456 1.00 32.75 608 GLU A N 1
ATOM 4580 C CA . GLU A 1 608 ? 60.438 -6.719 -54.098 1.00 32.75 608 GLU A CA 1
ATOM 4581 C C . GLU A 1 608 ? 60.767 -6.761 -52.589 1.00 32.75 608 GLU A C 1
ATOM 4583 O O . GLU A 1 608 ? 61.932 -6.628 -52.217 1.00 32.75 608 GLU A O 1
ATOM 4588 N N . ASN A 1 609 ? 59.803 -7.054 -51.709 1.00 36.62 609 ASN A N 1
ATOM 4589 C CA . ASN A 1 609 ? 60.066 -7.305 -50.284 1.00 36.62 609 ASN A CA 1
ATOM 4590 C C . ASN A 1 609 ? 60.017 -8.789 -49.869 1.00 36.62 609 ASN A C 1
ATOM 4592 O O . ASN A 1 609 ? 60.219 -9.103 -48.694 1.00 36.62 609 ASN A O 1
ATOM 4596 N N . ALA A 1 610 ? 59.816 -9.729 -50.799 1.00 37.06 610 ALA A N 1
ATOM 4597 C CA . ALA A 1 610 ? 59.718 -11.155 -50.488 1.00 37.06 610 ALA A CA 1
ATOM 4598 C C . ALA A 1 610 ? 61.091 -11.849 -50.402 1.00 37.06 610 ALA A C 1
ATOM 4600 O O . ALA A 1 610 ? 61.426 -12.758 -51.164 1.00 37.06 610 ALA A O 1
ATOM 4601 N N . SER A 1 611 ? 61.921 -11.426 -49.446 1.00 30.38 611 SER A N 1
ATOM 4602 C CA . SER A 1 611 ? 63.156 -12.142 -49.125 1.00 30.38 611 SER A CA 1
ATOM 4603 C C . SER A 1 611 ? 62.868 -13.369 -48.247 1.00 30.38 611 SER A C 1
ATOM 4605 O O . SER A 1 611 ? 62.549 -13.244 -47.074 1.00 30.38 611 SER A O 1
ATOM 4607 N N . ASN A 1 612 ? 63.076 -14.551 -48.835 1.00 29.66 612 ASN A N 1
ATOM 4608 C CA . ASN A 1 612 ? 63.246 -15.865 -48.203 1.00 29.66 612 ASN A CA 1
ATOM 4609 C C . ASN A 1 612 ? 62.031 -16.562 -47.546 1.00 29.66 612 ASN A C 1
ATOM 4611 O O . ASN A 1 612 ? 61.452 -16.111 -46.570 1.00 29.66 612 ASN A O 1
ATOM 4615 N N . THR A 1 613 ? 61.843 -17.814 -47.989 1.00 30.50 613 THR A N 1
ATOM 4616 C CA . THR A 1 613 ? 61.068 -18.917 -47.383 1.00 30.50 613 THR A CA 1
ATOM 4617 C C . THR A 1 613 ? 59.544 -18.807 -47.460 1.00 30.50 613 THR A C 1
ATOM 4619 O O . THR A 1 613 ? 58.977 -17.726 -47.505 1.00 30.50 613 THR A O 1
ATOM 4622 N N . GLY A 1 614 ? 58.864 -19.957 -47.526 1.00 37.91 614 GLY A N 1
ATOM 4623 C CA . GLY A 1 614 ? 57.404 -20.091 -47.630 1.00 37.91 614 GLY A CA 1
ATOM 4624 C C . GLY A 1 614 ? 56.606 -19.598 -46.413 1.00 37.91 614 GLY A C 1
ATOM 4625 O O . GLY A 1 614 ? 55.556 -20.157 -46.119 1.00 37.91 614 GLY A O 1
ATOM 4626 N N . GLU A 1 615 ? 57.096 -18.579 -45.707 1.00 36.53 615 GLU A N 1
ATOM 4627 C CA . GLU A 1 615 ? 56.400 -17.873 -44.629 1.00 36.53 615 GLU A CA 1
ATOM 4628 C C . GLU A 1 615 ? 55.406 -16.825 -45.167 1.00 36.53 615 GLU A C 1
ATOM 4630 O O . GLU A 1 615 ? 54.340 -16.638 -44.581 1.00 36.53 615 GLU A O 1
ATOM 4635 N N . ILE A 1 616 ? 55.687 -16.202 -46.319 1.00 38.38 616 ILE A N 1
ATOM 4636 C CA . ILE A 1 616 ? 55.000 -14.977 -46.785 1.00 38.38 616 ILE A CA 1
ATOM 4637 C C . ILE A 1 616 ? 53.540 -15.194 -47.240 1.00 38.38 616 ILE A C 1
ATOM 4639 O O . ILE A 1 616 ? 52.747 -14.261 -47.217 1.00 38.38 616 ILE A O 1
ATOM 4643 N N . LEU A 1 617 ? 53.124 -16.422 -47.564 1.00 44.75 617 LEU A N 1
ATOM 4644 C CA . LEU A 1 617 ? 51.740 -16.716 -47.985 1.00 44.75 617 LEU A CA 1
ATOM 4645 C C . LEU A 1 617 ? 50.783 -17.042 -46.820 1.00 44.75 617 LEU A C 1
ATOM 4647 O O . LEU A 1 617 ? 49.614 -17.329 -47.059 1.00 44.75 617 LEU A O 1
ATOM 4651 N N . SER A 1 618 ? 51.266 -17.055 -45.571 1.00 48.97 618 SER A N 1
ATOM 4652 C CA . SER A 1 618 ? 50.550 -17.686 -44.445 1.00 48.97 618 SER A CA 1
ATOM 4653 C C . SER A 1 618 ? 50.148 -16.757 -43.294 1.00 48.97 618 SER A C 1
ATOM 4655 O O . SER A 1 618 ? 49.463 -17.207 -42.378 1.00 48.97 618 SER A O 1
ATOM 4657 N N . THR A 1 619 ? 50.540 -15.479 -43.328 1.00 51.88 619 THR A N 1
ATOM 4658 C CA . THR A 1 619 ? 50.351 -14.541 -42.201 1.00 51.88 619 THR A CA 1
ATOM 4659 C C . THR A 1 619 ? 49.615 -13.244 -42.547 1.00 51.88 619 THR A C 1
ATOM 4661 O O . THR A 1 619 ? 49.323 -12.479 -41.632 1.00 51.88 619 THR A O 1
ATOM 4664 N N . GLY A 1 620 ? 49.272 -13.000 -43.819 1.00 61.12 620 GLY A N 1
ATOM 4665 C CA . GLY A 1 620 ? 48.516 -11.816 -44.246 1.00 61.12 620 GLY A CA 1
ATOM 4666 C C . GLY A 1 620 ? 47.230 -12.136 -45.015 1.00 61.12 620 GLY A C 1
ATOM 4667 O O . GLY A 1 620 ? 47.031 -13.243 -45.532 1.00 61.12 620 GLY A O 1
ATOM 4668 N N . ALA A 1 621 ? 46.343 -11.147 -45.064 1.00 73.00 621 ALA A N 1
ATOM 4669 C CA . ALA A 1 621 ? 45.122 -11.167 -45.856 1.00 73.00 621 ALA A CA 1
ATOM 4670 C C . ALA A 1 621 ? 45.495 -10.833 -47.312 1.00 73.00 621 ALA A C 1
ATOM 4672 O O . ALA A 1 621 ? 45.738 -9.674 -47.629 1.00 73.00 621 ALA A O 1
ATOM 4673 N N . TYR A 1 622 ? 45.681 -11.868 -48.140 1.00 74.06 622 TYR A N 1
ATOM 4674 C CA . TYR A 1 622 ? 46.226 -11.790 -49.507 1.00 74.06 622 TYR A CA 1
ATOM 4675 C C . TYR A 1 622 ? 45.366 -12.558 -50.529 1.00 74.06 622 TYR A C 1
ATOM 4677 O O . TYR A 1 622 ? 45.882 -13.044 -51.538 1.00 74.06 622 TYR A O 1
ATOM 4685 N N . GLY A 1 623 ? 44.087 -12.813 -50.236 1.00 76.19 623 GLY A N 1
ATOM 4686 C CA . GLY A 1 623 ? 43.250 -13.694 -51.056 1.00 76.19 623 GLY A CA 1
ATOM 4687 C C . GLY A 1 623 ? 43.096 -13.193 -52.488 1.00 76.19 623 GLY A C 1
ATOM 4688 O O . GLY A 1 623 ? 43.232 -13.965 -53.444 1.00 76.19 623 GLY A O 1
ATOM 4689 N N . TYR A 1 624 ? 42.917 -11.884 -52.644 1.00 82.38 624 TYR A N 1
ATOM 4690 C CA . TYR A 1 624 ? 42.783 -11.247 -53.946 1.00 82.38 624 TYR A CA 1
ATOM 4691 C C . TYR A 1 624 ? 44.078 -11.355 -54.767 1.00 82.38 624 TYR A C 1
ATOM 4693 O O . TYR A 1 624 ? 44.064 -11.931 -55.857 1.00 82.38 624 TYR A O 1
ATOM 4701 N N . ALA A 1 625 ? 45.227 -10.940 -54.219 1.00 76.94 625 ALA A N 1
ATOM 4702 C CA . ALA A 1 625 ? 46.529 -11.075 -54.878 1.00 76.94 625 ALA A CA 1
ATOM 4703 C C . ALA A 1 625 ? 46.835 -12.522 -55.276 1.00 76.94 625 ALA A C 1
ATOM 4705 O O . ALA A 1 625 ? 47.297 -12.783 -56.390 1.00 76.94 625 ALA A O 1
ATOM 4706 N N . ASN A 1 626 ? 46.552 -13.474 -54.382 1.00 72.94 626 ASN A N 1
ATOM 4707 C CA . ASN A 1 626 ? 46.748 -14.897 -54.645 1.00 72.94 626 ASN A CA 1
ATOM 4708 C C . ASN A 1 626 ? 45.865 -15.381 -55.799 1.00 72.94 626 ASN A C 1
ATOM 4710 O O . ASN A 1 626 ? 46.319 -16.157 -56.641 1.00 72.94 626 ASN A O 1
ATOM 4714 N N . THR A 1 627 ? 44.620 -14.911 -55.862 1.00 76.62 627 THR A N 1
ATOM 4715 C CA . THR A 1 627 ? 43.682 -15.249 -56.935 1.00 76.62 627 THR A CA 1
ATOM 4716 C C . THR A 1 627 ? 44.150 -14.684 -58.275 1.00 76.62 627 THR A C 1
ATOM 4718 O O . THR A 1 627 ? 44.191 -15.423 -59.261 1.00 76.62 627 THR A O 1
ATOM 4721 N N . CYS A 1 628 ? 44.590 -13.424 -58.320 1.00 76.62 628 CYS A N 1
ATOM 4722 C CA . CYS A 1 628 ? 45.169 -12.826 -59.525 1.00 76.62 628 CYS A CA 1
ATOM 4723 C C . CYS A 1 628 ? 46.414 -13.589 -59.993 1.00 76.62 628 CYS A C 1
ATOM 4725 O O . CYS A 1 628 ? 46.509 -13.963 -61.161 1.00 76.62 628 CYS A O 1
ATOM 4727 N N . LEU A 1 629 ? 47.324 -13.923 -59.074 1.00 71.88 629 LEU A N 1
ATOM 4728 C CA . LEU A 1 629 ? 48.530 -14.686 -59.396 1.00 71.88 629 LEU A CA 1
ATOM 4729 C C . LEU A 1 629 ? 48.194 -16.078 -59.956 1.00 71.88 629 LEU A C 1
ATOM 4731 O O . LEU A 1 629 ? 48.829 -16.539 -60.906 1.00 71.88 629 LEU A O 1
ATOM 4735 N N . LEU A 1 630 ? 47.183 -16.755 -59.402 1.00 70.88 630 LEU A N 1
ATOM 4736 C CA . LEU A 1 630 ? 46.703 -18.042 -59.916 1.00 70.88 630 LEU A CA 1
ATOM 4737 C C . LEU A 1 630 ? 46.136 -17.928 -61.338 1.00 70.88 630 LEU A C 1
ATOM 4739 O O . LEU A 1 630 ? 46.286 -18.871 -62.116 1.00 70.88 630 LEU A O 1
ATOM 4743 N N . ARG A 1 631 ? 45.510 -16.797 -61.685 1.00 73.50 631 ARG A N 1
ATOM 4744 C CA . ARG A 1 631 ? 45.025 -16.521 -63.047 1.00 73.50 631 ARG A CA 1
ATOM 4745 C C . ARG A 1 631 ? 46.174 -16.235 -64.018 1.00 73.50 631 ARG A C 1
ATOM 4747 O O . ARG A 1 631 ? 46.136 -16.709 -65.147 1.00 73.50 631 ARG A O 1
ATOM 4754 N N . GLU A 1 632 ? 47.200 -15.507 -63.582 1.00 71.44 632 GLU A N 1
ATOM 4755 C CA . GLU A 1 632 ? 48.339 -15.101 -64.421 1.00 71.44 632 GLU A CA 1
ATOM 4756 C C . GLU A 1 632 ? 49.331 -16.239 -64.714 1.00 71.44 632 GLU A C 1
ATOM 4758 O O . GLU A 1 632 ? 49.941 -16.279 -65.781 1.00 71.44 632 GLU A O 1
ATOM 4763 N N . THR A 1 633 ? 49.518 -17.171 -63.776 1.00 58.59 633 THR A N 1
ATOM 4764 C CA . THR A 1 633 ? 50.634 -18.141 -63.810 1.00 58.59 633 THR A CA 1
ATOM 4765 C C . THR A 1 633 ? 50.317 -19.485 -64.473 1.00 58.59 633 THR A C 1
ATOM 4767 O O . THR A 1 633 ? 51.138 -20.405 -64.411 1.00 58.59 633 THR A O 1
ATOM 4770 N N . ASN A 1 634 ? 49.143 -19.651 -65.085 1.00 56.81 634 ASN A N 1
ATOM 4771 C CA . ASN A 1 634 ? 48.583 -20.984 -65.279 1.00 56.81 634 ASN A CA 1
ATOM 4772 C C . ASN A 1 634 ? 48.212 -21.331 -66.738 1.00 56.81 634 ASN A C 1
ATOM 4774 O O . ASN A 1 634 ? 47.211 -20.864 -67.268 1.00 56.81 634 ASN A O 1
ATOM 4778 N N . ASP A 1 635 ? 48.985 -22.247 -67.340 1.00 51.22 635 ASP A N 1
ATOM 4779 C CA . ASP A 1 635 ? 48.753 -22.854 -68.669 1.00 51.22 635 ASP A CA 1
ATOM 4780 C C . ASP A 1 635 ? 47.798 -24.086 -68.636 1.00 51.22 635 ASP A C 1
ATOM 4782 O O . ASP A 1 635 ? 47.630 -24.772 -69.649 1.00 51.22 635 ASP A O 1
ATOM 4786 N N . GLN A 1 636 ? 47.184 -24.432 -67.489 1.00 53.84 636 GLN A N 1
ATOM 4787 C CA . GLN A 1 636 ? 46.245 -25.569 -67.346 1.00 53.84 636 GLN A CA 1
ATOM 4788 C C . GLN A 1 636 ? 44.948 -25.192 -66.612 1.00 53.84 636 GLN A C 1
ATOM 4790 O O . GLN A 1 636 ? 44.989 -24.466 -65.632 1.00 53.84 636 GLN A O 1
ATOM 4795 N N . GLU A 1 637 ? 43.791 -25.733 -67.007 1.00 58.62 637 GLU A N 1
ATOM 4796 C CA . GLU A 1 637 ? 42.497 -25.455 -66.354 1.00 58.62 637 GLU A CA 1
ATOM 4797 C C . GLU A 1 637 ? 42.476 -25.908 -64.877 1.00 58.62 637 GLU A C 1
ATOM 4799 O O . GLU A 1 637 ? 42.412 -27.100 -64.563 1.00 58.62 637 GLU A O 1
ATOM 4804 N N . LEU A 1 638 ? 42.520 -24.947 -63.946 1.00 63.56 638 LEU A N 1
ATOM 4805 C CA . LEU A 1 638 ? 42.239 -25.200 -62.533 1.00 63.56 638 LEU A CA 1
ATOM 4806 C C . LEU A 1 638 ? 40.731 -25.217 -62.322 1.00 63.56 638 LEU A C 1
ATOM 4808 O O . LEU A 1 638 ? 40.062 -24.199 -62.475 1.00 63.56 638 LEU A O 1
ATOM 4812 N N . THR A 1 639 ? 40.217 -26.351 -61.858 1.00 63.91 639 THR A N 1
ATOM 4813 C CA . THR A 1 639 ? 38.797 -26.551 -61.541 1.00 63.91 639 THR A CA 1
ATOM 4814 C C . THR A 1 639 ? 38.255 -25.545 -60.523 1.00 63.91 639 THR A C 1
ATOM 4816 O O . THR A 1 639 ? 37.065 -25.254 -60.552 1.00 63.91 639 THR A O 1
ATOM 4819 N N . ILE A 1 640 ? 39.105 -24.989 -59.648 1.00 64.31 640 ILE A N 1
ATOM 4820 C CA . ILE A 1 640 ? 38.714 -23.941 -58.692 1.00 64.31 640 ILE A CA 1
ATOM 4821 C C . ILE A 1 640 ? 38.540 -22.557 -59.341 1.00 64.31 640 ILE A C 1
ATOM 4823 O O . ILE A 1 640 ? 37.645 -21.822 -58.942 1.00 64.31 640 ILE A O 1
ATOM 4827 N N . LEU A 1 641 ? 39.326 -22.222 -60.372 1.00 71.19 641 LEU A N 1
ATOM 4828 C CA . LEU A 1 641 ? 39.162 -20.968 -61.115 1.00 71.19 641 LEU A CA 1
ATOM 4829 C C . LEU A 1 641 ? 37.955 -21.057 -62.052 1.00 71.19 641 LEU A C 1
ATOM 4831 O O . LEU A 1 641 ? 37.177 -20.122 -62.115 1.00 71.19 641 LEU A O 1
ATOM 4835 N N . THR A 1 642 ? 37.713 -22.215 -62.675 1.00 74.81 642 THR A N 1
ATOM 4836 C CA . THR A 1 642 ? 36.482 -22.454 -63.452 1.00 74.81 642 THR A CA 1
ATOM 4837 C C . THR A 1 642 ? 35.221 -22.367 -62.582 1.00 74.81 642 THR A C 1
ATOM 4839 O O . THR A 1 642 ? 34.194 -21.833 -62.998 1.00 74.81 642 THR A O 1
ATOM 4842 N N . ALA A 1 643 ? 35.294 -22.892 -61.357 1.00 71.62 643 ALA A N 1
ATOM 4843 C CA . ALA A 1 643 ? 34.242 -22.762 -60.353 1.00 71.62 643 ALA A CA 1
ATOM 4844 C C . ALA A 1 643 ? 33.995 -21.295 -59.963 1.00 71.62 643 ALA A C 1
ATOM 4846 O O . ALA A 1 643 ? 32.842 -20.890 -59.852 1.00 71.62 643 ALA A O 1
ATOM 4847 N N . LEU A 1 644 ? 35.063 -20.510 -59.793 1.00 77.62 644 LEU A N 1
ATOM 4848 C CA . LEU A 1 644 ? 34.983 -19.078 -59.517 1.00 77.62 644 LEU A CA 1
ATOM 4849 C C . LEU A 1 644 ? 34.373 -18.297 -60.691 1.00 77.62 644 LEU A C 1
ATOM 4851 O O . LEU A 1 644 ? 33.420 -17.553 -60.496 1.00 77.62 644 LEU A O 1
ATOM 4855 N N . ASP A 1 645 ? 34.853 -18.536 -61.913 1.00 80.06 645 ASP A N 1
ATOM 4856 C CA . ASP A 1 645 ? 34.411 -17.838 -63.131 1.00 80.06 645 ASP A CA 1
ATOM 4857 C C . ASP A 1 645 ? 32.927 -18.060 -63.438 1.00 80.06 645 ASP A C 1
ATOM 4859 O O . ASP A 1 645 ? 32.255 -17.188 -63.979 1.00 80.06 645 ASP A O 1
ATOM 4863 N N . SER A 1 646 ? 32.399 -19.231 -63.080 1.00 79.75 646 SER A N 1
ATOM 4864 C CA . SER A 1 646 ? 30.988 -19.571 -63.279 1.00 79.75 646 SER A CA 1
ATOM 4865 C C . SER A 1 646 ? 30.093 -19.221 -62.084 1.00 79.75 646 SER A C 1
ATOM 4867 O O . SER A 1 646 ? 28.881 -19.423 -62.173 1.00 79.75 646 SER A O 1
ATOM 4869 N N . TYR A 1 647 ? 30.641 -18.708 -60.973 1.00 79.25 647 TYR A N 1
ATOM 4870 C CA . TYR A 1 647 ? 29.902 -18.510 -59.720 1.00 79.25 647 TYR A CA 1
ATOM 4871 C C . TYR A 1 647 ? 28.743 -17.520 -59.864 1.00 79.25 647 TYR A C 1
ATOM 4873 O O . TYR A 1 647 ? 27.592 -17.876 -59.592 1.00 79.25 647 TYR A O 1
ATOM 4881 N N . ALA A 1 648 ? 29.047 -16.309 -60.337 1.00 79.94 648 ALA A N 1
ATOM 4882 C CA . ALA A 1 648 ? 28.080 -15.227 -60.489 1.00 79.94 648 ALA A CA 1
ATOM 4883 C C . ALA A 1 648 ? 26.895 -15.637 -61.380 1.00 79.94 648 ALA A C 1
ATOM 4885 O O . ALA A 1 648 ? 25.741 -15.401 -61.020 1.00 79.94 648 ALA A O 1
ATOM 4886 N N . GLU A 1 649 ? 27.168 -16.316 -62.501 1.00 82.19 649 GLU A N 1
ATOM 4887 C CA . GLU A 1 649 ? 26.139 -16.821 -63.419 1.00 82.19 649 GLU A CA 1
ATOM 4888 C C . GLU A 1 649 ? 25.338 -17.983 -62.816 1.00 82.19 649 GLU A C 1
ATOM 4890 O O . GLU A 1 649 ? 24.110 -18.001 -62.897 1.00 82.19 649 GLU A O 1
ATOM 4895 N N . THR A 1 650 ? 26.012 -18.947 -62.181 1.00 79.69 650 THR A N 1
ATOM 4896 C CA . THR A 1 650 ? 25.377 -20.153 -61.615 1.00 79.69 650 THR A CA 1
ATOM 4897 C C . THR A 1 650 ? 24.361 -19.808 -60.533 1.00 79.69 650 THR A C 1
ATOM 4899 O O . THR A 1 650 ? 23.344 -20.489 -60.383 1.00 79.69 650 THR A O 1
ATOM 4902 N N . TYR A 1 651 ? 24.636 -18.759 -59.761 1.00 74.38 651 TYR A N 1
ATOM 4903 C CA . TYR A 1 651 ? 23.853 -18.414 -58.584 1.00 74.38 651 TYR A CA 1
ATOM 4904 C C . TYR A 1 651 ? 23.116 -17.080 -58.670 1.00 74.38 651 TYR A C 1
ATOM 4906 O O . TYR A 1 651 ? 22.445 -16.740 -57.690 1.00 74.38 651 TYR A O 1
ATOM 4914 N N . ALA A 1 652 ? 23.189 -16.405 -59.823 1.00 78.94 652 ALA A N 1
ATOM 4915 C CA . ALA A 1 652 ? 22.617 -15.084 -60.078 1.00 78.94 652 ALA A CA 1
ATOM 4916 C C . ALA A 1 652 ? 23.052 -14.041 -59.029 1.00 78.94 652 ALA A C 1
ATOM 4918 O O . ALA A 1 652 ? 22.232 -13.309 -58.486 1.00 78.94 652 ALA A O 1
ATOM 4919 N N . CYS A 1 653 ? 24.350 -14.012 -58.716 1.00 80.06 653 CYS A N 1
ATOM 4920 C CA . CYS A 1 653 ? 24.947 -13.114 -57.721 1.00 80.06 653 CYS A CA 1
ATOM 4921 C C . CYS A 1 653 ? 26.223 -12.433 -58.256 1.00 80.06 653 CYS A C 1
ATOM 4923 O O . CYS A 1 653 ? 27.321 -12.677 -57.740 1.00 80.06 653 CYS A O 1
ATOM 4925 N N . PRO A 1 654 ? 26.113 -11.609 -59.317 1.00 83.38 654 PRO A N 1
ATOM 4926 C CA . PRO A 1 654 ? 27.245 -10.811 -59.774 1.00 83.38 654 PRO A CA 1
ATOM 4927 C C . PRO A 1 654 ? 27.726 -9.892 -58.648 1.00 83.38 654 PRO A C 1
ATOM 4929 O O . PRO A 1 654 ? 26.915 -9.336 -57.907 1.00 83.38 654 PRO A O 1
ATOM 4932 N N . ALA A 1 655 ? 29.043 -9.760 -58.509 1.00 83.31 655 ALA A N 1
ATOM 4933 C CA . ALA A 1 655 ? 29.611 -8.755 -57.627 1.00 83.31 655 ALA A CA 1
ATOM 4934 C C . ALA A 1 655 ? 29.363 -7.349 -58.228 1.00 83.31 655 ALA A C 1
ATOM 4936 O O . ALA A 1 655 ? 29.414 -7.210 -59.456 1.00 83.31 655 ALA A O 1
ATOM 4937 N N . PRO A 1 656 ? 29.074 -6.317 -57.415 1.00 87.31 656 PRO A N 1
ATOM 4938 C CA . PRO A 1 656 ? 28.877 -4.958 -57.922 1.00 87.31 656 PRO A CA 1
ATOM 4939 C C . PRO A 1 656 ? 30.140 -4.402 -58.606 1.00 87.31 656 PRO A C 1
ATOM 4941 O O . PRO A 1 656 ? 31.259 -4.745 -58.235 1.00 87.31 656 PRO A O 1
ATOM 4944 N N . GLU A 1 657 ? 29.985 -3.500 -59.585 1.00 80.44 657 GLU A N 1
ATOM 4945 C CA . GLU A 1 657 ? 31.105 -2.991 -60.410 1.00 80.44 657 GLU A CA 1
ATOM 4946 C C . GLU A 1 657 ? 32.224 -2.292 -59.611 1.00 80.44 657 GLU A C 1
ATOM 4948 O O . GLU A 1 657 ? 33.348 -2.162 -60.094 1.00 80.44 657 GLU A O 1
ATOM 4953 N N . ASN A 1 658 ? 31.926 -1.813 -58.403 1.00 76.88 658 ASN A N 1
ATOM 4954 C CA . ASN A 1 658 ? 32.850 -1.103 -57.520 1.00 76.88 658 ASN A CA 1
ATOM 4955 C C . ASN A 1 658 ? 33.563 -2.009 -56.501 1.00 76.88 658 ASN A C 1
ATOM 4957 O O . ASN A 1 658 ? 34.158 -1.491 -55.553 1.00 76.88 658 ASN A O 1
ATOM 4961 N N . THR A 1 659 ? 33.508 -3.330 -56.673 1.00 86.38 659 THR A N 1
ATOM 4962 C CA . THR A 1 659 ? 34.140 -4.303 -55.772 1.00 86.38 659 THR A CA 1
ATOM 4963 C C . THR A 1 659 ? 35.254 -5.087 -56.467 1.00 86.38 659 THR A C 1
ATOM 4965 O O . THR A 1 659 ? 35.516 -4.908 -57.660 1.00 86.38 659 THR A O 1
ATOM 4968 N N . SER A 1 660 ? 35.949 -5.937 -55.706 1.00 84.88 660 SER A N 1
ATOM 4969 C CA . SER A 1 660 ? 37.080 -6.734 -56.195 1.00 84.88 660 SER A CA 1
ATOM 4970 C C . SER A 1 660 ? 36.686 -7.925 -57.081 1.00 84.88 660 SER A C 1
ATOM 4972 O O . SER A 1 660 ? 37.560 -8.616 -57.607 1.00 84.88 660 SER A O 1
ATOM 4974 N N . ASP A 1 661 ? 35.378 -8.131 -57.285 1.00 85.50 661 ASP A N 1
ATOM 4975 C CA . ASP A 1 661 ? 34.785 -9.387 -57.749 1.00 85.50 661 ASP A CA 1
ATOM 4976 C C . ASP A 1 661 ? 35.141 -10.572 -56.830 1.00 85.50 661 ASP A C 1
ATOM 4978 O O . ASP A 1 661 ? 36.009 -10.500 -55.962 1.00 85.50 661 ASP A O 1
ATOM 4982 N N . TRP A 1 662 ? 34.438 -11.690 -56.973 1.00 86.31 662 TRP A N 1
ATOM 4983 C CA . TRP A 1 662 ? 34.680 -12.852 -56.130 1.00 86.31 662 TRP A CA 1
ATOM 4984 C C . TRP A 1 662 ? 36.122 -13.353 -56.280 1.00 86.31 662 TRP A C 1
ATOM 4986 O O . TRP A 1 662 ? 36.583 -13.687 -57.376 1.00 86.31 662 TRP A O 1
ATOM 4996 N N . PHE A 1 663 ? 36.816 -13.492 -55.154 1.00 82.81 663 PHE A N 1
ATOM 4997 C CA . PHE A 1 663 ? 38.147 -14.071 -55.065 1.00 82.81 663 PHE A CA 1
ATOM 4998 C C . PHE A 1 663 ? 38.210 -15.213 -54.045 1.00 82.81 663 PHE A C 1
ATOM 5000 O O . PHE A 1 663 ? 37.317 -15.425 -53.219 1.00 82.81 663 PHE A O 1
ATOM 5007 N N . ILE A 1 664 ? 39.287 -15.996 -54.134 1.00 76.12 664 ILE A N 1
ATOM 5008 C CA . ILE A 1 664 ? 39.566 -17.092 -53.207 1.00 76.12 664 ILE A CA 1
ATOM 5009 C C . ILE A 1 664 ? 40.294 -16.506 -51.989 1.00 76.12 664 ILE A C 1
ATOM 5011 O O . ILE A 1 664 ? 41.416 -16.018 -52.135 1.00 76.12 664 ILE A O 1
ATOM 5015 N N . PRO A 1 665 ? 39.706 -16.572 -50.790 1.00 74.88 665 PRO A N 1
ATOM 5016 C CA . PRO A 1 665 ? 40.249 -15.951 -49.601 1.00 74.88 665 PRO A CA 1
ATOM 5017 C C . PRO A 1 665 ? 41.522 -16.651 -49.117 1.00 74.88 665 PRO A C 1
ATOM 5019 O O . PRO A 1 665 ? 41.695 -17.868 -49.248 1.00 74.88 665 PRO A O 1
ATOM 5022 N N . SER A 1 666 ? 42.417 -15.878 -48.510 1.00 69.94 666 SER A N 1
ATOM 5023 C CA . SER A 1 666 ? 43.570 -16.375 -47.770 1.00 69.94 666 SER A CA 1
ATOM 5024 C C . SER A 1 666 ? 43.130 -17.018 -46.455 1.00 69.94 666 SER A C 1
ATOM 5026 O O . SER A 1 666 ? 42.032 -16.788 -45.949 1.00 69.94 666 SER A O 1
ATOM 5028 N N . ALA A 1 667 ? 44.026 -17.794 -45.843 1.00 63.78 667 ALA A N 1
ATOM 5029 C CA . ALA A 1 667 ? 43.769 -18.354 -44.521 1.00 63.78 667 ALA A CA 1
ATOM 5030 C C . ALA A 1 667 ? 43.422 -17.267 -43.483 1.00 63.78 667 ALA A C 1
ATOM 5032 O O . ALA A 1 667 ? 42.572 -17.507 -42.639 1.00 63.78 667 ALA A O 1
ATOM 5033 N N . VAL A 1 668 ? 44.023 -16.073 -43.566 1.00 68.69 668 VAL A N 1
ATOM 5034 C CA . VAL A 1 668 ? 43.780 -14.960 -42.628 1.00 68.69 668 VAL A CA 1
ATOM 5035 C C . VAL A 1 668 ? 42.389 -14.355 -42.802 1.00 68.69 668 VAL A C 1
ATOM 5037 O O . VAL A 1 668 ? 41.707 -14.113 -41.812 1.00 68.69 668 VAL A O 1
ATOM 5040 N N . GLU A 1 669 ? 41.922 -14.184 -44.036 1.00 74.81 669 GLU A N 1
ATOM 5041 C CA . GLU A 1 669 ? 40.566 -13.680 -44.311 1.00 74.81 669 GLU A CA 1
ATOM 5042 C C . GLU A 1 669 ? 39.498 -14.674 -43.833 1.00 74.81 669 GLU A C 1
ATOM 5044 O O . GLU A 1 669 ? 38.444 -14.278 -43.340 1.00 74.81 669 GLU A O 1
ATOM 5049 N N . MET A 1 670 ? 39.806 -15.976 -43.862 1.00 71.50 670 MET A N 1
ATOM 5050 C CA . MET A 1 670 ? 38.966 -17.002 -43.233 1.00 71.50 670 MET A CA 1
ATOM 5051 C C . MET A 1 670 ? 38.917 -16.892 -41.710 1.00 71.50 670 MET A C 1
ATOM 5053 O O . MET A 1 670 ? 37.911 -17.265 -41.112 1.00 71.50 670 MET A O 1
ATOM 5057 N N . PHE A 1 671 ? 39.956 -16.358 -41.069 1.00 69.44 671 PHE A N 1
ATOM 5058 C CA . PHE A 1 671 ? 39.918 -16.074 -39.635 1.00 69.44 671 PHE A CA 1
ATOM 5059 C C . PHE A 1 671 ? 39.147 -14.799 -39.315 1.00 69.44 671 PHE A C 1
ATOM 5061 O O . PHE A 1 671 ? 38.396 -14.798 -38.342 1.00 69.44 671 PHE A O 1
ATOM 5068 N N . TYR A 1 672 ? 39.256 -13.756 -40.142 1.00 75.81 672 TYR A N 1
ATOM 5069 C CA . TYR A 1 672 ? 38.420 -12.559 -40.003 1.00 75.81 672 TYR A CA 1
ATOM 5070 C C . TYR A 1 672 ? 36.930 -12.898 -40.048 1.00 75.81 672 TYR A C 1
ATOM 5072 O O . TYR A 1 672 ? 36.163 -12.372 -39.245 1.00 75.81 672 TYR A O 1
ATOM 5080 N N . LEU A 1 673 ? 36.541 -13.841 -40.907 1.00 74.06 673 LEU A N 1
ATOM 5081 C CA . LEU A 1 673 ? 35.176 -14.361 -40.978 1.00 74.06 673 LEU A CA 1
ATOM 5082 C C . LEU A 1 673 ? 34.692 -14.985 -39.658 1.00 74.06 673 LEU A C 1
ATOM 5084 O O . LEU A 1 673 ? 33.509 -14.917 -39.345 1.00 74.06 673 LEU A O 1
ATOM 5088 N N . ILE A 1 674 ? 35.591 -15.589 -38.880 1.00 64.94 674 ILE A N 1
ATOM 5089 C CA . ILE A 1 674 ? 35.247 -16.312 -37.649 1.00 64.94 674 ILE A CA 1
ATOM 5090 C C . ILE A 1 674 ? 35.312 -15.393 -36.424 1.00 64.94 674 ILE A C 1
ATOM 5092 O O . ILE A 1 674 ? 34.393 -15.388 -35.609 1.00 64.94 674 ILE A O 1
ATOM 5096 N N . ALA A 1 675 ? 36.403 -14.642 -36.282 1.00 62.94 675 ALA A N 1
ATOM 5097 C CA . ALA A 1 675 ? 36.747 -13.932 -35.050 1.00 62.94 675 ALA A CA 1
ATOM 5098 C C . ALA A 1 675 ? 37.024 -12.433 -35.253 1.00 62.94 675 ALA A C 1
ATOM 5100 O O . ALA A 1 675 ? 37.332 -11.716 -34.309 1.00 62.94 675 ALA A O 1
ATOM 5101 N N . GLY A 1 676 ? 36.956 -11.921 -36.483 1.00 71.00 676 GLY A N 1
ATOM 5102 C CA . GLY A 1 676 ? 37.375 -10.550 -36.764 1.00 71.00 676 GLY A CA 1
ATOM 5103 C C . GLY A 1 676 ? 38.860 -10.313 -36.446 1.00 71.00 676 GLY A C 1
ATOM 5104 O O . GLY A 1 676 ? 39.706 -11.182 -36.660 1.00 71.00 676 GLY A O 1
ATOM 5105 N N . ASN A 1 677 ? 39.194 -9.121 -35.942 1.00 65.94 677 ASN A N 1
ATOM 5106 C CA . ASN A 1 677 ? 40.581 -8.671 -35.724 1.00 65.94 677 ASN A CA 1
ATOM 5107 C C . ASN A 1 677 ? 41.254 -9.220 -34.448 1.00 65.94 677 ASN A C 1
ATOM 5109 O O . ASN A 1 677 ? 42.393 -8.859 -34.157 1.00 65.94 677 ASN A O 1
ATOM 5113 N N . THR A 1 678 ? 40.576 -10.056 -33.667 1.00 58.12 678 THR A N 1
ATOM 5114 C CA . THR A 1 678 ? 41.051 -10.551 -32.359 1.00 58.12 678 THR A CA 1
ATOM 5115 C C . THR A 1 678 ? 41.873 -11.844 -32.456 1.00 58.12 678 THR A C 1
ATOM 5117 O O . THR A 1 678 ? 42.479 -12.275 -31.474 1.00 58.12 678 THR A O 1
ATOM 5120 N N . ALA A 1 679 ? 41.941 -12.469 -33.637 1.00 54.88 679 ALA A N 1
ATOM 5121 C CA . ALA A 1 679 ? 42.697 -13.700 -33.852 1.00 54.88 679 ALA A CA 1
ATOM 5122 C C . ALA A 1 679 ? 44.222 -13.474 -33.791 1.00 54.88 679 ALA A C 1
ATOM 5124 O O . ALA A 1 679 ? 44.752 -12.512 -34.348 1.00 54.88 679 ALA A O 1
ATOM 5125 N N . SER A 1 680 ? 44.952 -14.408 -33.168 1.00 53.78 680 SER A N 1
ATOM 5126 C CA . SER A 1 680 ? 46.423 -14.396 -33.120 1.00 53.78 680 SER A CA 1
ATOM 5127 C C . SER A 1 680 ? 47.027 -15.611 -33.834 1.00 53.78 680 SER A C 1
ATOM 5129 O O . SER A 1 680 ? 46.562 -16.746 -33.690 1.00 53.78 680 SER A O 1
ATOM 5131 N N . ILE A 1 681 ? 48.078 -15.368 -34.626 1.00 51.41 681 ILE A N 1
ATOM 5132 C CA . ILE A 1 681 ? 48.793 -16.386 -35.414 1.00 51.41 681 ILE A CA 1
ATOM 5133 C C . ILE A 1 681 ? 50.112 -16.730 -34.712 1.00 51.41 681 ILE A C 1
ATOM 5135 O O . ILE A 1 681 ? 50.899 -15.832 -34.410 1.00 51.41 681 ILE A O 1
ATOM 5139 N N . SER A 1 682 ? 50.392 -18.022 -34.492 1.00 50.62 682 SER A N 1
ATOM 5140 C CA . SER A 1 682 ? 51.684 -18.482 -33.957 1.00 50.62 682 SER A CA 1
ATOM 5141 C C . SER A 1 682 ? 52.339 -19.531 -34.865 1.00 50.62 682 SER A C 1
ATOM 5143 O O . SER A 1 682 ? 51.724 -20.522 -35.256 1.00 50.62 682 SER A O 1
ATOM 5145 N N . THR A 1 683 ? 53.611 -19.328 -35.215 1.00 46.41 683 THR A N 1
ATOM 5146 C CA . THR A 1 683 ? 54.369 -20.196 -36.132 1.00 46.41 683 THR A CA 1
ATOM 5147 C C . THR A 1 683 ? 55.280 -21.159 -35.359 1.00 46.41 683 THR A C 1
ATOM 5149 O O . THR A 1 683 ? 56.501 -21.033 -35.334 1.00 46.41 683 THR A O 1
ATOM 5152 N N . GLY A 1 684 ? 54.687 -22.147 -34.683 1.00 38.19 684 GLY A N 1
ATOM 5153 C CA . GLY A 1 684 ? 55.413 -23.162 -33.908 1.00 38.19 684 GLY A CA 1
ATOM 5154 C C . GLY A 1 684 ? 55.304 -24.567 -34.503 1.00 38.19 684 GLY A C 1
ATOM 5155 O O . GLY A 1 684 ? 54.463 -25.344 -34.066 1.00 38.19 684 GLY A O 1
ATOM 5156 N N . GLY A 1 685 ? 56.148 -24.921 -35.484 1.00 36.41 685 GLY A N 1
ATOM 5157 C CA . GLY A 1 685 ? 56.319 -26.309 -35.973 1.00 36.41 685 GLY A CA 1
ATOM 5158 C C . GLY A 1 685 ? 55.112 -26.956 -36.679 1.00 36.41 685 GLY A C 1
ATOM 5159 O O . GLY A 1 685 ? 55.143 -28.148 -36.978 1.00 36.41 685 GLY A O 1
ATOM 5160 N N . GLY A 1 686 ? 54.079 -26.162 -36.946 1.00 46.72 686 GLY A N 1
ATOM 5161 C CA . GLY A 1 686 ? 52.820 -26.460 -37.622 1.00 46.72 686 GLY A CA 1
ATOM 5162 C C . GLY A 1 686 ? 51.964 -25.189 -37.560 1.00 46.72 686 GLY A C 1
ATOM 5163 O O . GLY A 1 686 ? 52.115 -24.406 -36.621 1.00 46.72 686 GLY A O 1
ATOM 5164 N N . TYR A 1 687 ? 51.134 -24.929 -38.571 1.00 47.03 687 TYR A N 1
ATOM 5165 C CA . TYR A 1 687 ? 50.277 -23.739 -38.593 1.00 47.03 687 TYR A CA 1
ATOM 5166 C C . TYR A 1 687 ? 49.148 -23.914 -37.565 1.00 47.03 687 TYR A C 1
ATOM 5168 O O . TYR A 1 687 ? 48.160 -24.595 -37.841 1.00 47.03 687 TYR A O 1
ATOM 5176 N N . ASN A 1 688 ? 49.336 -23.353 -36.368 1.00 46.12 688 ASN A N 1
ATOM 5177 C CA . ASN A 1 688 ? 48.364 -23.376 -35.278 1.00 46.12 688 ASN A CA 1
ATOM 5178 C C . ASN A 1 688 ? 47.830 -21.958 -35.055 1.00 46.12 688 ASN A C 1
ATOM 5180 O O . ASN A 1 688 ? 48.601 -21.023 -34.817 1.00 46.12 688 ASN A O 1
ATOM 5184 N N . PHE A 1 689 ? 46.511 -21.815 -35.110 1.00 50.31 689 PHE A N 1
ATOM 5185 C CA . PHE A 1 689 ? 45.813 -20.545 -34.926 1.00 50.31 689 PHE A CA 1
ATOM 5186 C C . PHE A 1 689 ? 45.042 -20.586 -33.610 1.00 50.31 689 PHE A C 1
ATOM 5188 O O . PHE A 1 689 ? 44.408 -21.601 -33.325 1.00 50.31 689 PHE A O 1
ATOM 5195 N N . SER A 1 690 ? 45.094 -19.524 -32.805 1.00 51.44 690 SER A N 1
ATOM 5196 C CA . SER A 1 690 ? 44.406 -19.469 -31.509 1.00 51.44 690 SER A CA 1
ATOM 5197 C C . SER A 1 690 ? 43.366 -18.355 -31.455 1.00 51.44 690 SER A C 1
ATOM 5199 O O . SER A 1 690 ? 43.675 -17.206 -31.775 1.00 51.44 690 SER A O 1
ATOM 5201 N N . VAL A 1 691 ? 42.153 -18.703 -31.014 1.00 50.94 691 VAL A N 1
ATOM 5202 C CA . VAL A 1 691 ? 41.013 -17.787 -30.829 1.00 50.94 691 VAL A CA 1
ATOM 5203 C C . VAL A 1 691 ? 40.373 -18.053 -29.460 1.00 50.94 691 VAL A C 1
ATOM 5205 O O . VAL A 1 691 ? 40.243 -19.210 -29.050 1.00 50.94 691 VAL A O 1
ATOM 5208 N N . THR A 1 692 ? 39.983 -17.007 -28.730 1.00 51.59 692 THR A N 1
ATOM 5209 C CA . THR A 1 692 ? 39.277 -17.140 -27.442 1.00 51.59 692 THR A CA 1
ATOM 5210 C C . THR A 1 692 ? 37.768 -17.255 -27.674 1.00 51.59 692 THR A C 1
ATOM 5212 O O . THR A 1 692 ? 37.234 -16.646 -28.591 1.00 51.59 692 THR A O 1
ATOM 5215 N N . ALA A 1 693 ? 37.049 -18.016 -26.842 1.00 47.91 693 ALA A N 1
ATOM 5216 C CA . ALA A 1 693 ? 35.606 -18.258 -27.003 1.00 47.91 693 ALA A CA 1
ATOM 5217 C C . ALA A 1 693 ? 34.755 -16.975 -27.121 1.00 47.91 693 ALA A C 1
ATOM 5219 O O . ALA A 1 693 ? 33.792 -16.945 -27.880 1.00 47.91 693 ALA A O 1
ATOM 5220 N N . GLY A 1 694 ? 35.119 -15.926 -26.372 1.00 49.81 694 GLY A N 1
ATOM 5221 C CA . GLY A 1 694 ? 34.412 -14.639 -26.353 1.00 49.81 694 GLY A CA 1
ATOM 5222 C C . GLY A 1 694 ? 34.642 -13.761 -27.586 1.00 49.81 694 GLY A C 1
ATOM 5223 O O . GLY A 1 694 ? 33.980 -12.742 -27.724 1.00 49.81 694 GLY A O 1
ATOM 5224 N N . ASP A 1 695 ? 35.542 -14.163 -28.484 1.00 56.38 695 ASP A N 1
ATOM 5225 C CA . ASP A 1 695 ? 35.957 -13.382 -29.651 1.00 56.38 695 ASP A CA 1
ATOM 5226 C C . ASP A 1 695 ? 35.245 -13.810 -30.955 1.00 56.38 695 ASP A C 1
ATOM 5228 O O . ASP A 1 695 ? 35.572 -13.322 -32.033 1.00 56.38 695 ASP A O 1
ATOM 5232 N N . LEU A 1 696 ? 34.275 -14.733 -30.891 1.00 60.38 696 LEU A N 1
ATOM 5233 C CA . LEU A 1 696 ? 33.583 -15.312 -32.060 1.00 60.38 696 LEU A CA 1
ATOM 5234 C C . LEU A 1 696 ? 32.437 -14.443 -32.622 1.00 60.38 696 LEU A C 1
ATOM 5236 O O . LEU A 1 696 ? 31.612 -14.927 -33.399 1.00 60.38 696 LEU A O 1
ATOM 5240 N N . THR A 1 697 ? 32.359 -13.171 -32.229 1.00 65.50 697 THR A N 1
ATOM 5241 C CA . THR A 1 697 ? 31.223 -12.275 -32.502 1.00 65.50 697 THR A CA 1
ATOM 5242 C C . THR A 1 697 ? 30.901 -12.160 -33.997 1.00 65.50 697 THR A C 1
ATOM 5244 O O . THR A 1 697 ? 29.734 -12.248 -34.375 1.00 65.50 697 THR A O 1
ATOM 5247 N N . ASN A 1 698 ? 31.918 -12.070 -34.863 1.00 68.88 698 ASN A N 1
ATOM 5248 C CA . ASN A 1 698 ? 31.722 -11.964 -36.316 1.00 68.88 698 ASN A CA 1
ATOM 5249 C C . ASN A 1 698 ? 31.156 -13.255 -36.922 1.00 68.88 698 ASN A C 1
ATOM 5251 O O . ASN A 1 698 ? 30.212 -13.202 -37.709 1.00 68.88 698 ASN A O 1
ATOM 5255 N N . GLY A 1 699 ? 31.684 -14.419 -36.531 1.00 66.38 699 GLY A N 1
ATOM 5256 C CA . GLY A 1 699 ? 31.191 -15.707 -37.016 1.00 66.38 699 GLY A CA 1
ATOM 5257 C C . GLY A 1 699 ? 29.744 -15.973 -36.599 1.00 66.38 699 GLY A C 1
ATOM 5258 O O . GLY A 1 699 ? 28.966 -16.500 -37.392 1.00 66.38 699 GLY A O 1
ATOM 5259 N N . VAL A 1 700 ? 29.361 -15.561 -35.384 1.00 65.56 700 VAL A N 1
ATOM 5260 C CA . VAL A 1 700 ? 27.975 -15.650 -34.895 1.00 65.56 700 VAL A CA 1
ATOM 5261 C C . VAL A 1 700 ? 27.050 -14.712 -35.675 1.00 65.56 700 VAL A C 1
ATOM 5263 O O . VAL A 1 700 ? 25.980 -15.144 -36.103 1.00 65.56 700 VAL A O 1
ATOM 5266 N N . ALA A 1 701 ? 27.465 -13.464 -35.912 1.00 72.44 701 ALA A N 1
ATOM 5267 C CA . ALA A 1 701 ? 26.688 -12.498 -36.689 1.00 72.44 701 ALA A CA 1
ATOM 5268 C C . ALA A 1 701 ? 26.433 -12.998 -38.123 1.00 72.44 701 ALA A C 1
ATOM 5270 O O . ALA A 1 701 ? 25.290 -13.044 -38.577 1.00 72.44 701 ALA A O 1
ATOM 5271 N N . VAL A 1 702 ? 27.479 -13.487 -3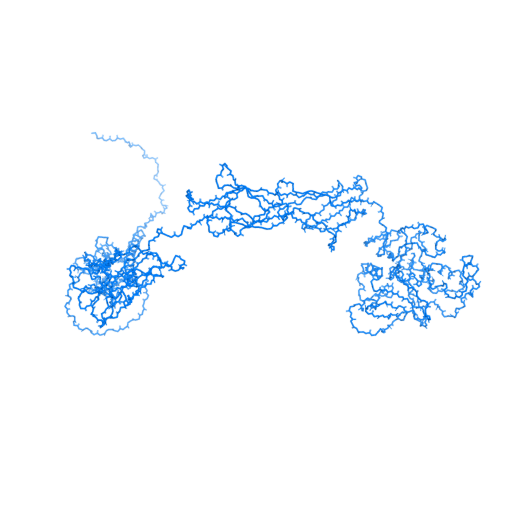8.798 1.00 72.69 702 VAL A N 1
ATOM 5272 C CA . VAL A 1 702 ? 27.374 -14.047 -40.153 1.00 72.69 702 VAL A CA 1
ATOM 5273 C C . VAL A 1 702 ? 26.499 -15.299 -40.185 1.00 72.69 702 VAL A C 1
ATOM 5275 O O . VAL A 1 702 ? 25.672 -15.460 -41.083 1.00 72.69 702 VAL A O 1
ATOM 5278 N N . TYR A 1 703 ? 26.649 -16.189 -39.202 1.00 69.75 703 TYR A N 1
ATOM 5279 C CA . TYR A 1 703 ? 25.819 -17.386 -39.086 1.00 69.75 703 TYR A CA 1
ATOM 5280 C C . TYR A 1 703 ? 24.329 -17.044 -38.966 1.00 69.75 703 TYR A C 1
ATOM 5282 O O . TYR A 1 703 ? 23.504 -17.626 -39.674 1.00 69.75 703 TYR A O 1
ATOM 5290 N N . ASN A 1 704 ? 23.990 -16.084 -38.104 1.00 71.50 704 ASN A N 1
ATOM 5291 C CA . ASN A 1 704 ? 22.611 -15.660 -37.894 1.00 71.50 704 ASN A CA 1
ATOM 5292 C C . ASN A 1 704 ? 22.006 -15.057 -39.168 1.00 71.50 704 ASN A C 1
ATOM 5294 O O . ASN A 1 704 ? 20.902 -15.455 -39.543 1.00 71.50 704 ASN A O 1
ATOM 5298 N N . ALA A 1 705 ? 22.753 -14.205 -39.877 1.00 76.50 705 ALA A N 1
ATOM 5299 C CA . ALA A 1 705 ? 22.304 -13.607 -41.135 1.00 76.50 705 ALA A CA 1
ATOM 5300 C C . ALA A 1 705 ? 22.031 -14.663 -42.227 1.00 76.50 705 ALA A C 1
ATOM 5302 O O . ALA A 1 705 ? 21.025 -14.631 -42.939 1.00 76.50 705 ALA A O 1
ATOM 5303 N N . ILE A 1 706 ? 22.895 -15.680 -42.340 1.00 72.50 706 ILE A N 1
ATOM 5304 C CA . ILE A 1 706 ? 22.681 -16.799 -43.272 1.00 72.50 706 ILE A CA 1
ATOM 5305 C C . ILE A 1 706 ? 21.426 -17.601 -42.896 1.00 72.50 706 ILE A C 1
ATOM 5307 O O . ILE A 1 706 ? 20.681 -18.018 -43.789 1.00 72.50 706 ILE A O 1
ATOM 5311 N N . ARG A 1 707 ? 21.186 -17.827 -41.597 1.00 71.44 707 ARG A N 1
ATOM 5312 C CA . ARG A 1 707 ? 20.021 -18.581 -41.110 1.00 71.44 707 ARG A CA 1
ATOM 5313 C C . ARG A 1 707 ? 18.714 -17.844 -41.376 1.00 71.44 707 ARG A C 1
ATOM 5315 O O . ARG A 1 707 ? 17.759 -18.465 -41.828 1.00 71.44 707 ARG A O 1
ATOM 5322 N N . GLU A 1 708 ? 18.678 -16.543 -41.118 1.00 81.62 708 GLU A N 1
ATOM 5323 C CA . GLU A 1 708 ? 17.504 -15.706 -41.373 1.00 81.62 708 GLU A CA 1
ATOM 5324 C C . GLU A 1 708 ? 17.148 -15.672 -42.865 1.00 81.62 708 GLU A C 1
ATOM 5326 O O . GLU A 1 708 ? 15.978 -15.811 -43.214 1.00 81.62 708 GLU A O 1
ATOM 5331 N N . LYS A 1 709 ? 18.144 -15.605 -43.757 1.00 77.62 709 LYS A N 1
ATOM 5332 C CA . LYS A 1 709 ? 17.905 -15.667 -45.206 1.00 77.62 709 LYS A CA 1
ATOM 5333 C C . LYS A 1 709 ? 17.405 -17.028 -45.703 1.00 77.62 709 LYS A C 1
ATOM 5335 O O . LYS A 1 709 ? 16.652 -17.101 -46.674 1.00 77.62 709 LYS A O 1
ATOM 5340 N N . TYR A 1 710 ? 17.837 -18.124 -45.081 1.00 73.88 710 TYR A N 1
ATOM 5341 C CA . TYR A 1 710 ? 17.475 -19.483 -45.498 1.00 73.88 710 TYR A CA 1
ATOM 5342 C C . TYR A 1 710 ? 16.887 -20.307 -44.338 1.00 73.88 710 TYR A C 1
ATOM 5344 O O . TYR A 1 710 ? 17.471 -21.330 -43.965 1.00 73.88 710 TYR A O 1
ATOM 5352 N N . PRO A 1 711 ? 15.707 -19.928 -43.806 1.00 65.69 711 PRO A N 1
ATOM 5353 C CA . PRO A 1 711 ? 15.152 -20.521 -42.587 1.00 65.69 711 PRO A CA 1
ATOM 5354 C C . PRO A 1 711 ? 14.731 -21.989 -42.768 1.00 65.69 711 PRO A C 1
ATOM 5356 O O . PRO A 1 711 ? 14.738 -22.766 -41.822 1.00 65.69 711 PRO A O 1
ATOM 5359 N N . GLU A 1 712 ? 14.412 -22.418 -43.995 1.00 55.69 712 GLU A N 1
ATOM 5360 C CA . GLU A 1 712 ? 13.899 -23.770 -44.279 1.00 55.69 712 GLU A CA 1
ATOM 5361 C C . GLU A 1 712 ? 14.973 -24.879 -44.345 1.00 55.69 712 GLU A C 1
ATOM 5363 O O . GLU A 1 712 ? 14.675 -26.014 -44.721 1.00 55.69 712 GLU A O 1
ATOM 5368 N N . LYS A 1 713 ? 16.240 -24.585 -44.022 1.00 54.66 713 LYS A N 1
ATOM 5369 C CA . LYS A 1 713 ? 17.375 -25.524 -44.181 1.00 54.66 713 LYS A CA 1
ATOM 5370 C C . LYS A 1 713 ? 17.997 -26.017 -42.870 1.00 54.66 713 LYS A C 1
ATOM 5372 O O . LYS A 1 713 ? 19.110 -26.542 -42.887 1.00 54.66 713 LYS A O 1
ATOM 5377 N N . ASP A 1 714 ? 17.247 -25.924 -41.774 1.00 45.78 714 ASP A N 1
ATOM 5378 C CA . ASP A 1 714 ? 17.716 -26.037 -40.381 1.00 45.78 714 ASP A CA 1
ATOM 5379 C C . ASP A 1 714 ? 18.273 -27.417 -39.946 1.00 45.78 714 ASP A C 1
ATOM 5381 O O . ASP A 1 714 ? 18.838 -27.537 -38.864 1.00 45.78 714 ASP A O 1
ATOM 5385 N N . GLU A 1 715 ? 18.202 -28.473 -40.773 1.00 43.53 715 GLU A N 1
ATOM 5386 C CA . GLU A 1 715 ? 18.729 -29.805 -40.393 1.00 43.53 715 GLU A CA 1
ATOM 5387 C C . GLU A 1 715 ? 19.729 -30.432 -41.378 1.00 43.53 715 GLU A C 1
ATOM 5389 O O . GLU A 1 715 ? 20.423 -31.386 -41.036 1.00 43.53 715 GLU A O 1
ATOM 5394 N N . THR A 1 716 ? 19.874 -29.899 -42.592 1.00 43.16 716 THR A N 1
ATOM 5395 C CA . THR A 1 716 ? 20.893 -30.340 -43.562 1.00 43.16 716 THR A CA 1
ATOM 5396 C C . THR A 1 716 ? 21.100 -29.242 -44.599 1.00 43.16 716 THR A C 1
ATOM 5398 O O . THR A 1 716 ? 20.495 -29.248 -45.672 1.00 43.16 716 THR A O 1
ATOM 5401 N N . PHE A 1 717 ? 21.978 -28.278 -44.317 1.00 45.44 717 PHE A N 1
ATOM 5402 C CA . PHE A 1 717 ? 22.464 -27.400 -45.379 1.00 45.44 717 PHE A CA 1
ATOM 5403 C C . PHE A 1 717 ? 23.099 -28.284 -46.474 1.00 45.44 717 PHE A C 1
ATOM 5405 O O . PHE A 1 717 ? 24.113 -28.951 -46.257 1.00 45.44 717 PHE A O 1
ATOM 5412 N N . GLY A 1 718 ? 22.447 -28.355 -47.640 1.00 42.69 718 GLY A N 1
ATOM 5413 C CA . GLY A 1 718 ? 22.933 -29.118 -48.791 1.00 42.69 718 GLY A CA 1
ATOM 5414 C C . GLY A 1 718 ? 24.287 -28.608 -49.293 1.00 42.69 718 GLY A C 1
ATOM 5415 O O . GLY A 1 718 ? 24.733 -27.524 -48.920 1.00 42.69 718 GLY A O 1
ATOM 5416 N N . ASP A 1 719 ? 24.929 -29.372 -50.181 1.00 43.34 719 ASP A N 1
ATOM 5417 C CA . ASP A 1 719 ? 26.331 -29.183 -50.588 1.00 43.34 719 ASP A CA 1
ATOM 5418 C C . ASP A 1 719 ? 26.708 -27.778 -51.133 1.00 43.34 719 ASP A C 1
ATOM 5420 O O . ASP A 1 719 ? 27.892 -27.460 -51.209 1.00 43.34 719 ASP A O 1
ATOM 5424 N N . ALA A 1 720 ? 25.734 -26.925 -51.470 1.00 42.00 720 ALA A N 1
ATOM 5425 C CA . ALA A 1 720 ? 25.921 -25.599 -52.072 1.00 42.00 720 ALA A CA 1
ATOM 5426 C C . ALA A 1 720 ? 25.851 -24.395 -51.100 1.00 42.00 720 ALA A C 1
ATOM 5428 O O . ALA A 1 720 ? 26.037 -23.262 -51.535 1.00 42.00 720 ALA A O 1
ATOM 5429 N N . TYR A 1 721 ? 25.567 -24.590 -49.807 1.00 45.28 721 TYR A N 1
ATOM 5430 C CA . TYR A 1 721 ? 25.395 -23.491 -48.836 1.00 45.28 721 TYR A CA 1
ATOM 5431 C C . TYR A 1 721 ? 26.460 -23.541 -47.736 1.00 45.28 721 TYR A C 1
ATOM 5433 O O . TYR A 1 721 ? 27.060 -24.593 -47.497 1.00 45.28 721 TYR A O 1
ATOM 5441 N N . TYR A 1 722 ? 26.729 -22.409 -47.073 1.00 48.94 722 TYR A N 1
ATOM 5442 C CA . TYR A 1 722 ? 27.603 -22.394 -45.897 1.00 48.94 722 TYR A CA 1
ATOM 5443 C C . TYR A 1 722 ? 26.984 -23.223 -44.785 1.00 48.94 722 TYR A C 1
ATOM 5445 O O . TYR A 1 722 ? 26.087 -22.797 -44.070 1.00 48.94 722 TYR A O 1
ATOM 5453 N N . THR A 1 723 ? 27.500 -24.435 -44.635 1.00 41.28 723 THR A N 1
ATOM 5454 C CA . THR A 1 723 ? 27.294 -25.215 -43.434 1.00 41.28 723 THR A CA 1
ATOM 5455 C C . THR A 1 723 ? 28.344 -24.741 -42.425 1.00 41.28 723 THR A C 1
ATOM 5457 O O . THR A 1 723 ? 29.473 -25.239 -42.449 1.00 41.28 723 THR A O 1
ATOM 5460 N N . PHE A 1 724 ? 27.997 -23.878 -41.470 1.00 43.09 724 PHE A N 1
ATOM 5461 C CA . PHE A 1 724 ? 28.633 -23.967 -40.146 1.00 43.09 724 PHE A CA 1
ATOM 5462 C C . PHE A 1 724 ? 28.128 -25.270 -39.494 1.00 43.09 724 PHE A C 1
ATOM 5464 O O . PHE A 1 724 ? 27.434 -25.259 -38.487 1.00 43.09 724 PHE A O 1
ATOM 5471 N N . ASN A 1 725 ? 28.353 -26.420 -40.144 1.00 32.31 725 ASN A N 1
ATOM 5472 C CA . ASN A 1 725 ? 27.720 -27.682 -39.782 1.00 32.31 725 ASN A CA 1
ATOM 5473 C C . ASN A 1 725 ? 28.214 -28.062 -38.391 1.00 32.31 725 ASN A C 1
ATOM 5475 O O . ASN A 1 725 ? 29.389 -28.397 -38.260 1.00 32.31 725 ASN A O 1
ATOM 5479 N N . ASN A 1 726 ? 27.330 -27.952 -37.394 1.00 33.44 726 ASN A N 1
ATOM 5480 C CA . ASN A 1 726 ? 27.142 -28.773 -36.189 1.00 33.44 726 ASN A CA 1
ATOM 5481 C C . ASN A 1 726 ? 28.371 -29.362 -35.468 1.00 33.44 726 ASN A C 1
ATOM 5483 O O . ASN A 1 726 ? 28.229 -30.298 -34.690 1.00 33.44 726 ASN A O 1
ATOM 5487 N N . VAL A 1 727 ? 29.565 -28.820 -35.670 1.00 34.78 727 VAL A N 1
ATOM 5488 C CA . VAL A 1 727 ? 30.817 -29.165 -34.978 1.00 34.78 727 VAL A CA 1
ATOM 5489 C C . VAL A 1 727 ? 31.430 -27.910 -34.346 1.00 34.78 727 VAL A C 1
ATOM 5491 O O . VAL A 1 727 ? 32.155 -28.016 -33.366 1.00 34.78 727 VAL A O 1
ATOM 5494 N N . TRP A 1 728 ? 31.088 -26.721 -34.856 1.00 39.19 728 TRP A N 1
ATOM 5495 C CA . TRP A 1 728 ? 31.639 -25.435 -34.413 1.00 39.19 728 TRP A CA 1
ATOM 5496 C C . TRP A 1 728 ? 30.833 -24.766 -33.288 1.00 39.19 728 TRP A C 1
ATOM 5498 O O . TRP A 1 728 ? 31.429 -24.111 -32.443 1.00 39.19 728 TRP A O 1
ATOM 5508 N N . LEU A 1 729 ? 29.508 -24.971 -33.237 1.00 33.69 729 LEU A N 1
ATOM 5509 C CA . LEU A 1 729 ? 28.618 -24.397 -32.207 1.00 33.69 729 LEU A CA 1
ATOM 5510 C C . LEU A 1 729 ? 27.910 -25.449 -31.325 1.00 33.69 729 LEU A C 1
ATOM 5512 O O . LEU A 1 729 ? 27.624 -25.174 -30.165 1.00 33.69 729 LEU A O 1
ATOM 5516 N N . SER A 1 730 ? 27.681 -26.679 -31.807 1.00 32.34 730 SER A N 1
ATOM 5517 C CA . SER A 1 730 ? 26.928 -27.725 -31.071 1.00 32.34 730 SER A CA 1
ATOM 5518 C C . SER A 1 730 ? 27.607 -28.251 -29.795 1.00 32.34 730 SER A C 1
ATOM 5520 O O . SER A 1 730 ? 26.969 -28.927 -28.993 1.00 32.34 730 SER A O 1
ATOM 5522 N N . HIS A 1 731 ? 28.897 -27.967 -29.601 1.00 36.25 731 HIS A N 1
ATOM 5523 C CA . HIS A 1 731 ? 29.677 -28.440 -28.450 1.00 36.25 731 HIS A CA 1
ATOM 5524 C C . HIS A 1 731 ? 29.918 -27.361 -27.388 1.00 36.25 731 HIS A C 1
ATOM 5526 O O . HIS A 1 731 ? 30.606 -27.626 -26.405 1.00 36.25 731 HIS A O 1
ATOM 5532 N N . ILE A 1 732 ? 29.333 -26.168 -27.547 1.00 37.50 732 ILE A N 1
ATOM 5533 C CA . ILE A 1 732 ? 29.281 -25.174 -26.466 1.00 37.50 732 ILE A CA 1
ATOM 5534 C C . ILE A 1 732 ? 28.243 -25.580 -25.402 1.00 37.50 732 ILE A C 1
ATOM 5536 O O . ILE A 1 732 ? 28.375 -25.164 -24.257 1.00 37.50 732 ILE A O 1
ATOM 5540 N N . ASP A 1 733 ? 27.291 -26.471 -25.726 1.00 30.39 733 ASP A N 1
ATOM 5541 C CA . ASP A 1 733 ? 26.195 -26.825 -24.807 1.00 30.39 733 ASP A CA 1
ATOM 5542 C C . ASP A 1 733 ? 26.150 -28.293 -24.337 1.00 30.39 733 ASP A C 1
ATOM 5544 O O . ASP A 1 733 ? 25.241 -28.685 -23.613 1.00 30.39 733 ASP A O 1
ATOM 5548 N N . THR A 1 734 ? 27.119 -29.155 -24.675 1.00 29.16 734 THR A N 1
ATOM 5549 C CA . THR A 1 734 ? 27.137 -30.511 -24.087 1.00 29.16 734 THR A CA 1
ATOM 5550 C C . THR A 1 734 ? 28.529 -31.054 -23.790 1.00 29.16 734 THR A C 1
ATOM 5552 O O . THR A 1 734 ? 29.439 -31.094 -24.614 1.00 29.16 734 THR A O 1
ATOM 5555 N N . ALA A 1 735 ? 28.669 -31.507 -22.547 1.00 33.53 735 ALA A N 1
ATOM 5556 C CA . ALA A 1 735 ? 29.842 -32.159 -22.010 1.00 33.53 735 ALA A CA 1
ATOM 5557 C C . ALA A 1 735 ? 30.133 -33.509 -22.704 1.00 33.53 735 ALA A C 1
ATOM 5559 O O . ALA A 1 735 ? 29.232 -34.313 -22.927 1.00 33.53 735 ALA A O 1
ATOM 5560 N N . TYR A 1 736 ? 31.428 -33.782 -22.900 1.00 28.66 736 TYR A N 1
ATOM 5561 C CA . TYR A 1 736 ? 32.053 -35.078 -23.219 1.00 28.66 736 TYR A CA 1
ATOM 5562 C C . TYR A 1 736 ? 31.873 -35.655 -24.640 1.00 28.66 736 TYR A C 1
ATOM 5564 O O . TYR A 1 736 ? 30.920 -36.368 -24.936 1.00 28.66 736 TYR A O 1
ATOM 5572 N N . GLY A 1 737 ? 32.923 -35.531 -25.462 1.00 26.17 737 GLY A N 1
ATOM 5573 C CA . GLY A 1 737 ? 33.144 -36.381 -26.637 1.00 26.17 737 GLY A CA 1
ATOM 5574 C C . GLY A 1 737 ? 34.355 -35.941 -27.461 1.00 26.17 737 GLY A C 1
ATOM 5575 O O . GLY A 1 737 ? 34.500 -34.771 -27.782 1.00 26.17 737 GLY A O 1
ATOM 5576 N N . THR A 1 738 ? 35.262 -36.860 -27.789 1.00 29.62 738 THR A N 1
ATOM 5577 C CA . THR A 1 738 ? 36.398 -36.591 -28.688 1.00 29.62 738 THR A CA 1
ATOM 5578 C C . THR A 1 738 ? 35.901 -36.382 -30.130 1.00 29.62 738 THR A C 1
ATOM 5580 O O . THR A 1 738 ? 35.069 -37.167 -30.591 1.00 29.62 738 THR A O 1
ATOM 5583 N N . PRO A 1 739 ? 36.400 -35.375 -30.875 1.00 31.83 739 PRO A N 1
ATOM 5584 C CA . PRO A 1 739 ? 35.899 -35.069 -32.212 1.00 31.83 739 PRO A CA 1
ATOM 5585 C C . PRO A 1 739 ? 36.335 -36.139 -33.221 1.00 31.83 739 PRO A C 1
ATOM 5587 O O . PRO A 1 739 ? 37.525 -36.335 -33.470 1.00 31.83 739 PRO A O 1
ATOM 5590 N N . THR A 1 740 ? 35.369 -36.813 -33.847 1.00 27.66 740 THR A N 1
ATOM 5591 C CA . THR A 1 740 ? 35.593 -37.563 -35.091 1.00 27.66 740 THR A CA 1
ATOM 5592 C C . THR A 1 740 ? 34.937 -36.798 -36.233 1.00 27.66 740 THR A C 1
ATOM 5594 O O . THR A 1 740 ? 33.719 -36.716 -36.341 1.00 27.66 740 THR A O 1
ATOM 5597 N N . ASN A 1 741 ? 35.775 -36.170 -37.056 1.00 32.91 741 ASN A N 1
ATOM 5598 C CA . ASN A 1 741 ? 35.370 -35.397 -38.223 1.00 32.91 741 ASN A CA 1
ATOM 5599 C C . ASN A 1 741 ? 34.882 -36.349 -39.344 1.00 32.91 741 ASN A C 1
ATOM 5601 O O . ASN A 1 741 ? 35.673 -37.197 -39.767 1.00 32.91 741 ASN A O 1
ATOM 5605 N N . PRO A 1 742 ? 33.639 -36.247 -39.865 1.00 29.97 742 PRO A N 1
ATOM 5606 C CA . PRO A 1 742 ? 33.211 -37.071 -40.995 1.00 29.97 742 PRO A CA 1
ATOM 5607 C C . PRO A 1 742 ? 33.675 -36.527 -42.362 1.00 29.97 742 PRO A C 1
ATOM 5609 O O . PRO A 1 742 ? 33.648 -37.267 -43.347 1.00 29.97 742 PRO A O 1
ATOM 5612 N N . HIS A 1 743 ? 34.133 -35.271 -42.455 1.00 33.22 743 HIS A N 1
ATOM 5613 C CA . HIS A 1 743 ? 34.509 -34.630 -43.721 1.00 33.22 743 HIS A CA 1
ATOM 5614 C C . HIS A 1 743 ? 35.760 -33.746 -43.546 1.00 33.22 743 HIS A C 1
ATOM 5616 O O . HIS A 1 743 ? 35.713 -32.656 -42.985 1.00 33.22 743 HIS A O 1
ATOM 5622 N N . GLY A 1 744 ? 36.908 -34.266 -43.992 1.00 32.06 744 GLY A N 1
ATOM 5623 C CA . GLY A 1 744 ? 38.242 -33.729 -43.712 1.00 32.06 744 GLY A CA 1
ATOM 5624 C C . GLY A 1 744 ? 38.473 -32.262 -44.095 1.00 32.06 744 GLY A C 1
ATOM 5625 O O . GLY A 1 744 ? 38.029 -31.802 -45.142 1.00 32.06 744 GLY A O 1
ATOM 5626 N N . GLY A 1 745 ? 39.236 -31.565 -43.245 1.00 39.97 745 GLY A N 1
ATOM 5627 C CA . GLY A 1 745 ? 39.837 -30.263 -43.552 1.00 39.97 745 GLY A CA 1
ATOM 5628 C C . GLY A 1 745 ? 40.485 -29.572 -42.346 1.00 39.97 745 GLY A C 1
ATOM 5629 O O . GLY A 1 745 ? 41.612 -29.101 -42.446 1.00 39.97 745 GLY A O 1
ATOM 5630 N N . TRP A 1 746 ? 39.823 -29.568 -41.185 1.00 37.59 746 TRP A N 1
ATOM 5631 C CA . TRP A 1 746 ? 40.272 -28.820 -39.998 1.00 37.59 746 TRP A CA 1
ATOM 5632 C C . TRP A 1 746 ? 39.955 -29.579 -38.701 1.00 37.59 746 TRP A C 1
ATOM 5634 O O . TRP A 1 746 ? 38.980 -30.337 -38.652 1.00 37.59 746 TRP A O 1
ATOM 5644 N N . SER A 1 747 ? 40.775 -29.399 -37.661 1.00 37.44 747 SER A N 1
ATOM 5645 C CA . SER A 1 747 ? 40.506 -29.896 -36.303 1.00 37.44 747 SER A CA 1
ATOM 5646 C C . SER A 1 747 ? 40.619 -28.774 -35.265 1.00 37.44 747 SER A C 1
ATOM 5648 O O . SER A 1 747 ? 41.489 -27.907 -35.370 1.00 37.44 747 SER A O 1
ATOM 5650 N N . ILE A 1 748 ? 39.729 -28.808 -34.266 1.00 38.31 748 ILE A N 1
ATOM 5651 C CA . ILE A 1 748 ? 39.734 -27.933 -33.084 1.00 38.31 748 ILE A CA 1
ATOM 5652 C C . ILE A 1 748 ? 40.221 -28.737 -31.879 1.00 38.31 748 ILE A C 1
ATOM 5654 O O . ILE A 1 748 ? 39.759 -29.857 -31.647 1.00 38.31 748 ILE A O 1
ATOM 5658 N N . SER A 1 749 ? 41.102 -28.148 -31.075 1.00 38.66 749 SER A N 1
ATOM 5659 C CA . SER A 1 749 ? 41.444 -28.651 -29.741 1.00 38.66 749 SER A CA 1
ATOM 5660 C C . SER A 1 749 ? 41.535 -27.499 -28.738 1.00 38.66 749 SER A C 1
ATOM 5662 O O . SER A 1 749 ? 42.220 -26.516 -29.011 1.00 38.66 749 SER A O 1
ATOM 5664 N N . GLY A 1 750 ? 40.876 -27.614 -27.581 1.00 35.47 750 GLY A N 1
ATOM 5665 C CA . GLY A 1 750 ? 40.894 -26.600 -26.518 1.00 35.47 750 GLY A CA 1
ATOM 5666 C C . GLY A 1 750 ? 40.181 -27.067 -25.241 1.00 35.47 750 GLY A C 1
ATOM 5667 O O . GLY A 1 750 ? 39.466 -28.069 -25.262 1.00 35.47 750 GLY A O 1
ATOM 5668 N N . SER A 1 751 ? 40.414 -26.368 -24.127 1.00 34.28 751 SER A N 1
ATOM 5669 C CA . SER A 1 751 ? 39.754 -26.578 -22.825 1.00 34.28 751 SER A CA 1
ATOM 5670 C C . SER A 1 751 ? 38.710 -25.491 -22.555 1.00 34.28 751 SER A C 1
ATOM 5672 O O . SER A 1 751 ? 38.895 -24.373 -23.017 1.00 34.28 751 SER A O 1
ATOM 5674 N N . VAL A 1 752 ? 37.691 -25.785 -21.736 1.00 33.38 752 VAL A N 1
ATOM 5675 C CA . VAL A 1 752 ? 36.532 -24.910 -21.430 1.00 33.38 752 VAL A CA 1
ATOM 5676 C C . VAL A 1 752 ? 36.908 -23.480 -20.990 1.00 33.38 752 VAL A C 1
ATOM 5678 O O . VAL A 1 752 ? 36.167 -22.549 -21.273 1.00 33.38 752 VAL A O 1
ATOM 5681 N N . GLU A 1 753 ? 38.072 -23.286 -20.362 1.00 31.72 753 GLU A N 1
ATOM 5682 C CA . GLU A 1 753 ? 38.556 -21.972 -19.891 1.00 31.72 753 GLU A CA 1
ATOM 5683 C C . GLU A 1 753 ? 39.824 -21.472 -20.625 1.00 31.72 753 GLU A C 1
ATOM 5685 O O . GLU A 1 753 ? 40.496 -20.558 -20.155 1.00 31.72 753 GLU A O 1
ATOM 5690 N N . GLY A 1 754 ? 40.201 -22.078 -21.761 1.00 33.50 754 GLY A N 1
ATOM 5691 C CA . GLY A 1 754 ? 41.437 -21.759 -22.496 1.00 33.50 754 GLY A CA 1
ATOM 5692 C C . GLY A 1 754 ? 41.214 -21.447 -23.984 1.00 33.50 754 GLY A C 1
ATOM 5693 O O . GLY A 1 754 ? 40.155 -21.764 -24.520 1.00 33.50 754 GLY A O 1
ATOM 5694 N N . PRO A 1 755 ? 42.203 -20.845 -24.677 1.00 37.41 755 PRO A N 1
ATOM 5695 C CA . PRO A 1 755 ? 42.095 -20.523 -26.100 1.00 37.41 755 PRO A CA 1
ATOM 5696 C C . PRO A 1 755 ? 41.904 -21.795 -26.940 1.00 37.41 755 PRO A C 1
ATOM 5698 O O . PRO A 1 755 ? 42.593 -22.800 -26.741 1.00 37.41 755 PRO A O 1
ATOM 5701 N N . TYR A 1 756 ? 40.984 -21.751 -27.902 1.00 40.53 756 TYR A N 1
ATOM 5702 C CA . TYR A 1 756 ? 40.793 -22.832 -28.863 1.00 40.53 756 TYR A CA 1
ATOM 5703 C C . TYR A 1 756 ? 41.902 -22.776 -29.907 1.00 40.53 756 TYR A C 1
ATOM 5705 O O . TYR A 1 756 ? 42.194 -21.715 -30.454 1.00 40.53 756 TYR A O 1
ATOM 5713 N N . THR A 1 757 ? 42.520 -23.923 -30.192 1.00 37.41 757 THR A N 1
ATOM 5714 C CA . THR A 1 757 ? 43.525 -24.049 -31.251 1.00 37.41 757 THR A CA 1
ATOM 5715 C C . THR A 1 757 ? 42.894 -24.680 -32.485 1.00 37.41 757 THR A C 1
ATOM 5717 O O . THR A 1 757 ? 42.370 -25.795 -32.411 1.00 37.41 757 THR A O 1
ATOM 5720 N N . LEU A 1 758 ? 42.973 -23.979 -33.616 1.00 37.50 758 LEU A N 1
ATOM 5721 C CA . LEU A 1 758 ? 42.645 -24.491 -34.938 1.00 37.50 758 LEU A CA 1
ATOM 5722 C C . LEU A 1 758 ? 43.903 -25.011 -35.628 1.00 37.50 758 LEU A C 1
ATOM 5724 O O . LEU A 1 758 ? 44.884 -24.275 -35.751 1.00 37.50 758 LEU A O 1
ATOM 5728 N N . SER A 1 759 ? 43.863 -26.250 -36.123 1.00 35.75 759 SER A N 1
ATOM 5729 C CA . SER A 1 759 ? 44.938 -26.795 -36.958 1.00 35.75 759 SER A CA 1
ATOM 5730 C C . SER A 1 759 ? 44.426 -27.195 -38.345 1.00 35.75 759 SER A C 1
ATOM 5732 O O . SER A 1 759 ? 43.401 -27.873 -38.480 1.00 35.75 759 SER A O 1
ATOM 5734 N N . ALA A 1 760 ? 45.142 -26.750 -39.383 1.00 34.50 760 ALA A N 1
ATOM 5735 C CA . ALA A 1 760 ? 44.916 -27.160 -40.766 1.00 34.50 760 ALA A CA 1
ATOM 5736 C C . ALA A 1 760 ? 45.567 -28.533 -40.989 1.00 34.50 760 ALA A C 1
ATOM 5738 O O . ALA A 1 760 ? 46.794 -28.654 -40.961 1.00 34.50 760 ALA A O 1
ATOM 5739 N N . ALA A 1 761 ? 44.776 -29.581 -41.220 1.00 34.09 761 ALA A N 1
ATOM 5740 C CA . ALA A 1 761 ? 45.332 -30.869 -41.624 1.00 34.09 761 ALA A CA 1
ATOM 5741 C C . ALA A 1 761 ? 45.582 -30.843 -43.139 1.00 34.09 761 ALA A C 1
ATOM 5743 O O . ALA A 1 761 ? 44.681 -30.528 -43.912 1.00 34.09 761 ALA A O 1
ATOM 5744 N N . GLY A 1 762 ? 46.808 -31.162 -43.568 1.00 32.59 762 GLY A N 1
ATOM 5745 C CA . GLY A 1 762 ? 47.220 -31.092 -44.973 1.00 32.59 762 GLY A CA 1
ATOM 5746 C C . GLY A 1 762 ? 46.221 -31.752 -45.931 1.00 32.59 762 GLY A C 1
ATOM 5747 O O . GLY A 1 762 ? 45.878 -32.925 -45.765 1.00 32.59 762 GLY A O 1
ATOM 5748 N N . PHE A 1 763 ? 45.785 -30.988 -46.941 1.00 30.22 763 PHE A N 1
ATOM 5749 C CA . PHE A 1 763 ? 44.906 -31.404 -48.039 1.00 30.22 763 PHE A CA 1
ATOM 5750 C C . PHE A 1 763 ? 45.505 -32.603 -48.795 1.00 30.22 763 PHE A C 1
ATOM 5752 O O . PHE A 1 763 ? 46.198 -32.447 -49.797 1.00 30.22 763 PHE A O 1
ATOM 5759 N N . SER A 1 764 ? 45.285 -33.814 -48.292 1.00 31.48 764 SER A N 1
ATOM 5760 C CA . SER A 1 764 ? 45.833 -35.052 -48.866 1.00 31.48 764 SER A CA 1
ATOM 5761 C C . SER A 1 764 ? 44.757 -36.012 -49.376 1.00 31.48 764 SER A C 1
ATOM 5763 O O . SER A 1 764 ? 45.080 -36.940 -50.119 1.00 31.48 764 SER A O 1
ATOM 5765 N N . ASP A 1 765 ? 43.478 -35.750 -49.090 1.00 30.61 765 ASP A N 1
ATOM 5766 C CA . ASP A 1 765 ? 42.370 -36.574 -49.567 1.00 30.61 765 ASP A CA 1
ATOM 5767 C C . ASP A 1 765 ? 41.697 -35.981 -50.811 1.00 30.61 765 ASP A C 1
ATOM 5769 O O . ASP A 1 765 ? 41.244 -34.841 -50.832 1.00 30.61 765 ASP A O 1
ATOM 5773 N N . LYS A 1 766 ? 41.594 -36.809 -51.858 1.00 31.33 766 LYS A N 1
ATOM 5774 C CA . LYS A 1 766 ? 40.988 -36.532 -53.176 1.00 31.33 766 LYS A CA 1
ATOM 5775 C C . LYS A 1 766 ? 39.452 -36.365 -53.139 1.00 31.33 766 LYS A C 1
ATOM 5777 O O . LYS A 1 766 ? 38.763 -36.883 -54.017 1.00 31.33 766 LYS A O 1
ATOM 5782 N N . LYS A 1 767 ? 38.893 -35.717 -52.115 1.00 37.97 767 LYS A N 1
ATOM 5783 C CA . LYS A 1 767 ? 37.454 -35.425 -51.989 1.00 37.97 767 LYS A CA 1
ATOM 5784 C C . LYS A 1 767 ? 37.193 -33.931 -52.219 1.00 37.97 767 LYS A C 1
ATOM 5786 O O . LYS A 1 767 ? 38.100 -33.123 -52.055 1.00 37.97 767 LYS A O 1
ATOM 5791 N N . ALA A 1 768 ? 35.976 -33.606 -52.664 1.00 37.16 768 ALA A N 1
ATOM 5792 C CA . ALA A 1 768 ? 35.567 -32.275 -53.120 1.00 37.16 768 ALA A CA 1
ATOM 5793 C C . ALA A 1 768 ? 36.007 -31.147 -52.166 1.00 37.16 768 ALA A C 1
ATOM 5795 O O . ALA A 1 768 ? 35.801 -31.242 -50.957 1.00 37.16 768 ALA A O 1
ATOM 5796 N N . VAL A 1 769 ? 36.593 -30.087 -52.726 1.00 37.41 769 VAL A N 1
ATOM 5797 C CA . VAL A 1 769 ? 36.979 -28.870 -52.000 1.00 37.41 769 VAL A CA 1
ATOM 5798 C C . VAL A 1 769 ? 35.854 -27.857 -52.176 1.00 37.41 769 VAL A C 1
ATOM 5800 O O . VAL A 1 769 ? 35.402 -27.631 -53.299 1.00 37.41 769 VAL A O 1
ATOM 5803 N N . ARG A 1 770 ? 35.397 -27.259 -51.073 1.00 47.06 770 ARG A N 1
ATOM 5804 C CA . ARG A 1 770 ? 34.430 -26.157 -51.089 1.00 47.06 770 ARG A CA 1
ATOM 5805 C C . ARG A 1 770 ? 35.202 -24.834 -51.025 1.00 47.06 770 ARG A C 1
ATOM 5807 O O . ARG A 1 770 ? 35.663 -24.494 -49.937 1.00 47.06 770 ARG A O 1
ATOM 5814 N N . PRO A 1 771 ? 35.453 -24.139 -52.150 1.00 48.66 771 PRO A N 1
ATOM 5815 C CA . PRO A 1 771 ? 35.936 -22.765 -52.110 1.00 48.66 771 PRO A CA 1
ATOM 5816 C C . PRO A 1 771 ? 34.926 -21.869 -51.390 1.00 48.66 771 PRO A C 1
ATOM 5818 O O . PRO A 1 771 ? 33.752 -21.824 -51.756 1.00 48.66 771 PRO A O 1
ATOM 5821 N N . ILE A 1 772 ? 35.430 -21.177 -50.374 1.00 55.03 772 ILE A N 1
ATOM 5822 C CA . ILE A 1 772 ? 34.798 -20.011 -49.759 1.00 55.03 772 ILE A CA 1
ATOM 5823 C C . ILE A 1 772 ? 35.140 -18.830 -50.665 1.00 55.03 772 ILE A C 1
ATOM 5825 O O . ILE A 1 772 ? 36.245 -18.803 -51.202 1.00 55.03 772 ILE A O 1
ATOM 5829 N N . LEU A 1 773 ? 34.207 -17.910 -50.886 1.00 55.84 773 LEU A N 1
ATOM 5830 C CA . LEU A 1 773 ? 34.412 -16.741 -51.744 1.00 55.84 773 LEU A CA 1
ATOM 5831 C C . LEU A 1 773 ? 34.237 -15.471 -50.921 1.00 55.84 773 LEU A C 1
ATOM 5833 O O . LEU A 1 773 ? 33.270 -15.363 -50.160 1.00 55.84 773 LEU A O 1
ATOM 5837 N N . ALA A 1 774 ? 35.175 -14.545 -51.094 1.00 59.62 774 ALA A N 1
ATOM 5838 C CA . ALA A 1 774 ? 35.127 -13.200 -50.538 1.00 59.62 774 ALA A CA 1
ATOM 5839 C C . ALA A 1 774 ? 35.317 -12.176 -51.664 1.00 59.62 774 ALA A C 1
ATOM 5841 O O . ALA A 1 774 ? 35.891 -12.531 -52.692 1.00 59.62 774 ALA A O 1
ATOM 5842 N N . PHE A 1 775 ? 34.833 -10.949 -51.487 1.00 64.38 775 PHE A N 1
ATOM 5843 C CA . PHE A 1 775 ? 35.227 -9.805 -52.313 1.00 64.38 775 PHE A CA 1
ATOM 5844 C C . PHE A 1 775 ? 35.376 -8.532 -51.487 1.00 64.38 775 PHE A C 1
ATOM 5846 O O . PHE A 1 775 ? 34.791 -8.488 -50.374 1.00 64.38 775 PHE A O 1
#

InterPro domains:
  IPR032149 Domain of unknown function DUF4988 [PF16378] (29-170)

Organism: NCBI:txid2840735